Protein AF-A0A1I5RHS4-F1 (afdb_monomer_lite)

Structure (mmCIF, N/CA/C/O backbone):
data_AF-A0A1I5RHS4-F1
#
_entry.id   AF-A0A1I5RHS4-F1
#
loop_
_atom_site.group_PDB
_atom_site.id
_atom_site.type_symbol
_atom_site.label_atom_id
_atom_site.label_alt_id
_atom_site.label_comp_id
_atom_site.label_asym_id
_atom_site.label_entity_id
_atom_site.label_seq_id
_atom_site.pdbx_PDB_ins_code
_atom_site.Cartn_x
_atom_site.Cartn_y
_atom_site.Cartn_z
_atom_site.occupancy
_atom_site.B_iso_or_equiv
_atom_site.auth_seq_id
_atom_site.auth_comp_id
_atom_site.auth_asym_id
_atom_site.auth_atom_id
_atom_site.pdbx_PDB_model_num
ATOM 1 N N . MET A 1 1 ? -26.627 -22.732 -9.660 1.00 71.00 1 MET A N 1
ATOM 2 C CA . MET A 1 1 ? -27.287 -22.734 -8.333 1.00 71.00 1 MET A CA 1
ATOM 3 C C . MET A 1 1 ? -26.387 -22.172 -7.231 1.00 71.00 1 MET A C 1
ATOM 5 O O . MET A 1 1 ? -26.708 -21.105 -6.733 1.00 71.00 1 MET A O 1
ATOM 9 N N . ILE A 1 2 ? -25.260 -22.813 -6.872 1.00 76.81 2 ILE A N 1
ATOM 10 C CA . ILE A 1 2 ? -24.375 -22.331 -5.782 1.00 76.81 2 ILE A CA 1
ATOM 11 C C . ILE A 1 2 ? -23.871 -20.904 -6.024 1.00 76.81 2 ILE A C 1
ATOM 13 O O . ILE A 1 2 ? -23.934 -20.089 -5.115 1.00 76.81 2 ILE A O 1
ATOM 17 N N . ALA A 1 3 ? -23.433 -20.582 -7.246 1.00 76.50 3 ALA A N 1
ATOM 18 C CA . ALA A 1 3 ? -22.977 -19.231 -7.584 1.00 76.50 3 ALA A CA 1
ATOM 19 C C . ALA A 1 3 ? -24.070 -18.169 -7.355 1.00 76.50 3 ALA A C 1
ATOM 21 O O . ALA A 1 3 ? -23.806 -17.155 -6.724 1.00 76.50 3 ALA A O 1
ATOM 22 N N . ALA A 1 4 ? -25.313 -18.450 -7.762 1.00 80.25 4 ALA A N 1
ATOM 23 C CA . ALA A 1 4 ? -26.450 -17.554 -7.541 1.00 80.25 4 ALA A CA 1
ATOM 24 C C . ALA A 1 4 ? -26.782 -17.387 -6.047 1.00 80.25 4 ALA A C 1
ATOM 26 O O . ALA A 1 4 ? -27.103 -16.289 -5.605 1.00 80.25 4 ALA A O 1
ATOM 27 N N . LEU A 1 5 ? -26.660 -18.452 -5.246 1.00 84.25 5 LEU A N 1
ATOM 28 C CA . LEU A 1 5 ? -26.839 -18.380 -3.792 1.00 84.25 5 LEU A CA 1
ATOM 29 C C . LEU A 1 5 ? -25.697 -17.617 -3.107 1.00 84.25 5 LEU A C 1
ATOM 31 O O . LEU A 1 5 ? -25.947 -16.852 -2.181 1.00 84.25 5 LEU A O 1
ATOM 35 N N . ALA A 1 6 ? -24.455 -17.786 -3.560 1.00 83.06 6 ALA A N 1
ATOM 36 C CA . ALA A 1 6 ? -23.313 -17.026 -3.058 1.00 83.06 6 ALA A CA 1
ATOM 37 C C . ALA A 1 6 ? -23.453 -15.533 -3.389 1.00 83.06 6 ALA A C 1
ATOM 39 O O . ALA A 1 6 ? -23.221 -14.679 -2.534 1.00 83.06 6 ALA A O 1
ATOM 40 N N . GLU A 1 7 ? -23.908 -15.217 -4.601 1.00 83.88 7 GLU A N 1
ATOM 41 C CA . GLU A 1 7 ? -24.180 -13.848 -5.024 1.00 83.88 7 GLU A CA 1
ATOM 42 C C . GLU A 1 7 ? -25.338 -13.233 -4.224 1.00 83.88 7 GLU A C 1
ATOM 44 O O . GLU A 1 7 ? -25.197 -12.143 -3.672 1.00 83.88 7 GLU A O 1
ATOM 49 N N . ALA A 1 8 ? -26.449 -13.957 -4.062 1.00 87.25 8 ALA A N 1
ATOM 50 C CA . ALA A 1 8 ? -27.572 -13.534 -3.228 1.00 87.25 8 ALA A CA 1
ATOM 51 C C . ALA A 1 8 ? -27.156 -13.296 -1.766 1.00 87.25 8 ALA A C 1
ATOM 53 O O . ALA A 1 8 ? -27.576 -12.306 -1.158 1.00 87.25 8 ALA A O 1
ATOM 54 N N . ALA A 1 9 ? -26.288 -14.149 -1.210 1.00 88.31 9 ALA A N 1
ATOM 55 C CA . ALA A 1 9 ? -25.736 -13.976 0.132 1.00 88.31 9 ALA A CA 1
ATOM 56 C C . ALA A 1 9 ? -24.887 -12.701 0.242 1.00 88.31 9 ALA A C 1
ATOM 58 O O . ALA A 1 9 ? -25.038 -11.944 1.203 1.00 88.31 9 ALA A O 1
ATOM 59 N N . LEU A 1 10 ? -24.028 -12.442 -0.749 1.00 87.12 10 LEU A N 1
ATOM 60 C CA . LEU A 1 10 ? -23.177 -11.255 -0.787 1.00 87.12 10 LEU A CA 1
ATOM 61 C C . LEU A 1 10 ? -24.007 -9.970 -0.895 1.00 87.12 10 LEU A C 1
ATOM 63 O O . LEU A 1 10 ? -23.771 -9.017 -0.154 1.00 87.12 10 LEU A O 1
ATOM 67 N N . ARG A 1 11 ? -25.019 -9.950 -1.769 1.00 86.94 11 ARG A N 1
ATOM 68 C CA . ARG A 1 11 ? -25.905 -8.788 -1.922 1.00 86.94 11 ARG A CA 1
ATOM 69 C C . ARG A 1 11 ? -26.768 -8.553 -0.680 1.00 86.94 11 ARG A C 1
ATOM 71 O O . ARG A 1 11 ? -26.948 -7.408 -0.274 1.00 86.94 11 ARG A O 1
ATOM 78 N N . SER A 1 12 ? -27.224 -9.621 -0.022 1.00 89.62 12 SER A N 1
ATOM 79 C CA . SER A 1 12 ? -27.926 -9.532 1.268 1.00 89.62 12 SER A CA 1
ATOM 80 C C . SER A 1 12 ? -27.039 -8.938 2.368 1.00 89.62 12 SER A C 1
ATOM 82 O O . SER A 1 12 ? -27.505 -8.116 3.156 1.00 89.62 12 SER A O 1
ATOM 84 N N . PHE A 1 13 ? -25.755 -9.313 2.403 1.00 91.69 13 PHE A N 1
ATOM 85 C CA . PHE A 1 13 ? -24.777 -8.743 3.331 1.00 91.69 13 PHE A CA 1
ATOM 86 C C . PHE A 1 13 ? -24.530 -7.255 3.059 1.00 91.69 13 PHE A C 1
ATOM 88 O O . PHE A 1 13 ? -24.556 -6.456 3.993 1.00 91.69 13 PHE A O 1
ATOM 95 N N . ALA A 1 14 ? -24.358 -6.867 1.792 1.00 88.12 14 ALA A N 1
ATOM 96 C CA . ALA A 1 14 ? -24.193 -5.467 1.403 1.00 88.12 14 ALA A CA 1
ATOM 97 C C . ALA A 1 14 ? -25.421 -4.620 1.783 1.00 88.12 14 ALA A C 1
ATOM 99 O O . ALA A 1 14 ? -25.271 -3.575 2.419 1.00 88.12 14 ALA A O 1
ATOM 100 N N . LEU A 1 15 ? -26.632 -5.105 1.482 1.00 90.75 15 LEU A N 1
ATOM 101 C CA . LEU A 1 15 ? -27.890 -4.472 1.889 1.00 90.75 15 LEU A CA 1
ATOM 102 C C . LEU A 1 15 ? -27.960 -4.304 3.415 1.00 90.75 15 LEU A C 1
ATOM 104 O O . LEU A 1 15 ? -28.271 -3.219 3.909 1.00 90.75 15 LEU A O 1
ATOM 108 N N . GLY A 1 16 ? -27.625 -5.358 4.165 1.00 90.88 16 GLY A N 1
ATOM 109 C CA . GLY A 1 16 ? -27.533 -5.303 5.621 1.00 90.88 16 GLY A CA 1
ATOM 110 C C . GLY A 1 16 ? -26.528 -4.259 6.113 1.00 90.88 16 GLY A C 1
ATOM 111 O O . GLY A 1 16 ? -26.836 -3.500 7.030 1.00 90.88 16 GLY A O 1
ATOM 112 N N . GLY A 1 17 ? -25.362 -4.166 5.472 1.00 91.62 17 GLY A N 1
ATOM 113 C CA . GLY A 1 17 ? -24.339 -3.162 5.761 1.00 91.62 17 GLY A CA 1
ATOM 114 C C . GLY A 1 17 ? -24.844 -1.731 5.570 1.00 91.62 17 GLY A C 1
ATOM 115 O O . GLY A 1 17 ? -24.699 -0.910 6.474 1.00 91.62 17 GLY A O 1
ATOM 116 N N . VAL A 1 18 ? -25.506 -1.440 4.447 1.00 88.81 18 VAL A N 1
ATOM 117 C CA . VAL A 1 18 ? -26.081 -0.111 4.165 1.00 88.81 18 VAL A CA 1
ATOM 118 C C . VAL A 1 18 ? -27.144 0.262 5.196 1.00 88.81 18 VAL A C 1
ATOM 120 O O . VAL A 1 18 ? -27.106 1.360 5.754 1.00 88.81 18 VAL A O 1
ATOM 123 N N . VAL A 1 19 ? -28.063 -0.658 5.506 1.00 91.06 19 VAL A N 1
ATOM 124 C CA . VAL A 1 19 ? -29.106 -0.422 6.515 1.00 91.06 19 VAL A CA 1
ATOM 125 C C . VAL A 1 19 ? -28.491 -0.204 7.900 1.00 91.06 19 VAL A C 1
ATOM 127 O O . VAL A 1 19 ? -28.902 0.712 8.613 1.00 91.06 19 VAL A O 1
ATOM 130 N N . TRP A 1 20 ? -27.464 -0.971 8.275 1.00 92.69 20 TRP A N 1
ATOM 131 C CA . TRP A 1 20 ? -26.747 -0.781 9.539 1.00 92.69 20 TRP A CA 1
ATOM 132 C C . TRP A 1 20 ? -26.053 0.583 9.623 1.00 92.69 20 TRP A C 1
ATOM 134 O O . TRP A 1 20 ? -26.189 1.273 10.638 1.00 92.69 20 TRP A O 1
ATOM 144 N N . ILE A 1 21 ? -25.357 1.000 8.558 1.00 88.31 21 ILE A N 1
ATOM 145 C CA . ILE A 1 21 ? -24.720 2.322 8.476 1.00 88.31 21 ILE A CA 1
ATOM 146 C C . ILE A 1 21 ? -25.780 3.416 8.604 1.00 88.31 21 ILE A C 1
ATOM 148 O O . ILE A 1 21 ? -25.602 4.325 9.410 1.00 88.31 21 ILE A O 1
ATOM 152 N N . GLY A 1 22 ? -26.902 3.304 7.888 1.00 85.94 22 GLY A N 1
ATOM 153 C CA . GLY A 1 22 ? -28.009 4.257 7.975 1.00 85.94 22 GLY A CA 1
ATOM 154 C C . GLY A 1 22 ? -28.554 4.382 9.399 1.00 85.94 22 GLY A C 1
ATOM 155 O O . GLY A 1 22 ? -28.612 5.482 9.949 1.00 85.94 22 GLY A O 1
ATOM 156 N N . LEU A 1 23 ? -28.867 3.257 10.051 1.00 89.19 23 LEU A N 1
ATOM 157 C CA . LEU A 1 23 ? -29.338 3.248 11.442 1.00 89.19 23 LEU A CA 1
ATOM 158 C C . LEU A 1 23 ? -28.329 3.905 12.402 1.00 89.19 23 LEU A C 1
ATOM 160 O O . LEU A 1 23 ? -28.739 4.591 13.342 1.00 89.19 23 LEU A O 1
ATOM 164 N N . ARG A 1 24 ? -27.020 3.735 12.168 1.00 87.31 24 ARG A N 1
ATOM 165 C CA . ARG A 1 24 ? -25.958 4.333 12.993 1.00 87.31 24 ARG A CA 1
ATOM 166 C C . ARG A 1 24 ? -25.758 5.824 12.712 1.00 87.31 24 ARG A C 1
ATOM 168 O O . ARG A 1 24 ? -25.625 6.594 13.663 1.00 87.31 24 ARG A O 1
ATOM 175 N N . LEU A 1 25 ? -25.773 6.229 11.444 1.00 85.44 25 LEU A N 1
ATOM 176 C CA . LEU A 1 25 ? -25.608 7.614 10.998 1.00 85.44 25 LEU A CA 1
ATOM 177 C C . LEU A 1 25 ? -26.741 8.500 11.524 1.00 85.44 25 LEU A C 1
ATOM 179 O O . LEU A 1 25 ? -26.484 9.546 12.114 1.00 85.44 25 LEU A O 1
ATOM 183 N N . PHE A 1 26 ? -27.984 8.023 11.427 1.00 83.56 26 PHE A N 1
ATOM 184 C CA . PHE A 1 26 ? -29.161 8.706 11.975 1.00 83.56 26 PHE A CA 1
ATOM 185 C C . PHE A 1 26 ? -29.336 8.499 13.489 1.00 83.56 26 PHE A C 1
ATOM 187 O O . PHE A 1 26 ? -30.356 8.892 14.054 1.00 83.56 26 PHE A O 1
ATOM 194 N N . ARG A 1 27 ? -28.349 7.880 14.159 1.00 83.19 27 ARG A N 1
ATOM 195 C CA . ARG A 1 27 ? -28.323 7.620 15.610 1.00 83.19 27 ARG A CA 1
ATOM 196 C C . ARG A 1 27 ? -29.619 6.985 16.126 1.00 83.19 27 ARG A C 1
ATOM 198 O O . ARG A 1 27 ? -30.084 7.288 17.226 1.00 83.19 27 ARG A O 1
ATOM 205 N N . VAL A 1 28 ? -30.202 6.080 15.344 1.00 84.25 28 VAL A N 1
ATOM 206 C CA . VAL A 1 28 ? -31.462 5.419 15.679 1.00 84.25 28 VAL A CA 1
ATOM 207 C C . VAL A 1 28 ? -31.223 4.448 16.830 1.00 84.25 28 VAL A C 1
ATOM 209 O O . VAL A 1 28 ? -30.550 3.431 16.669 1.00 84.25 28 VAL A O 1
ATOM 212 N N . ARG A 1 29 ? -31.790 4.744 18.001 1.00 82.31 29 ARG A N 1
ATOM 213 C CA . ARG A 1 29 ? -31.670 3.903 19.208 1.00 82.31 29 ARG A CA 1
ATOM 214 C C . ARG A 1 29 ? -32.921 3.078 19.524 1.00 82.31 29 ARG A C 1
ATOM 216 O O . ARG A 1 29 ? -32.872 2.227 20.402 1.00 82.31 29 ARG A O 1
ATOM 223 N N . ASN A 1 30 ? -34.034 3.309 18.825 1.00 86.06 30 ASN A N 1
ATOM 224 C CA . ASN A 1 30 ? -35.300 2.639 19.127 1.00 86.06 30 ASN A CA 1
ATOM 225 C C . ASN A 1 30 ? -35.305 1.178 18.604 1.00 86.06 30 ASN A C 1
ATOM 227 O O . ASN A 1 30 ? -35.198 0.980 17.388 1.00 86.06 30 ASN A O 1
ATOM 231 N N . PRO A 1 31 ? -35.470 0.158 19.473 1.00 87.38 31 PRO A N 1
ATOM 232 C CA . PRO A 1 31 ? -35.418 -1.255 19.098 1.00 87.38 31 PRO A CA 1
ATOM 233 C C . PRO A 1 31 ? -36.536 -1.672 18.135 1.00 87.38 31 PRO A C 1
ATOM 235 O O . PRO A 1 31 ? -36.302 -2.531 17.293 1.00 87.38 31 PRO A O 1
ATOM 238 N N . HIS A 1 32 ? -37.707 -1.023 18.153 1.00 86.62 32 HIS A N 1
ATOM 239 C CA . HIS A 1 32 ? -38.770 -1.303 17.180 1.00 86.62 32 HIS A CA 1
ATOM 240 C C . HIS A 1 32 ? -38.386 -0.885 15.755 1.00 86.62 32 HIS A C 1
ATOM 242 O O . HIS A 1 32 ? -38.786 -1.537 14.787 1.00 86.62 32 HIS A O 1
ATOM 248 N N . ILE A 1 33 ? -37.604 0.192 15.611 1.00 87.31 33 ILE A N 1
ATOM 249 C CA . ILE A 1 33 ? -37.097 0.634 14.303 1.00 87.31 33 ILE A CA 1
ATOM 250 C C . ILE A 1 33 ? -36.036 -0.345 13.806 1.00 87.31 33 ILE A C 1
ATOM 252 O O . ILE A 1 33 ? -36.092 -0.759 12.651 1.00 87.31 33 ILE A O 1
ATOM 256 N N . HIS A 1 34 ? -35.124 -0.771 14.688 1.00 91.06 34 HIS A N 1
ATOM 257 C CA . HIS A 1 34 ? -34.151 -1.820 14.370 1.00 91.06 34 HIS A CA 1
ATOM 258 C C . HIS A 1 34 ? -34.851 -3.115 13.953 1.00 91.06 34 HIS A C 1
ATOM 260 O O . HIS A 1 34 ? -34.528 -3.649 12.899 1.00 91.06 34 HIS A O 1
ATOM 266 N N . MET A 1 35 ? -35.846 -3.580 14.716 1.00 91.81 35 MET A N 1
ATOM 267 C CA . MET A 1 35 ? -36.616 -4.786 14.394 1.00 91.81 35 MET A CA 1
ATOM 268 C C . MET A 1 35 ? -37.256 -4.677 13.006 1.00 91.81 35 MET A C 1
ATOM 270 O O . MET A 1 35 ? -37.058 -5.545 12.161 1.00 91.81 35 MET A O 1
ATOM 274 N N . THR A 1 36 ? -37.950 -3.569 12.728 1.00 90.56 36 THR A N 1
ATOM 275 C CA . THR A 1 36 ? -38.604 -3.347 11.427 1.00 90.56 36 THR A CA 1
ATOM 276 C C . THR A 1 36 ? -37.590 -3.345 10.280 1.00 90.56 36 THR A C 1
ATOM 278 O O . THR A 1 36 ? -37.798 -4.022 9.276 1.00 90.56 36 THR A O 1
ATOM 281 N N . ALA A 1 37 ? -36.474 -2.627 10.430 1.00 92.06 37 ALA A N 1
ATOM 282 C CA . ALA A 1 37 ? -35.436 -2.551 9.407 1.00 92.06 37 ALA A CA 1
ATOM 283 C C . ALA A 1 37 ? -34.808 -3.926 9.123 1.00 92.06 37 ALA A C 1
ATOM 285 O O . ALA A 1 37 ? -34.688 -4.323 7.965 1.00 92.06 37 ALA A O 1
ATOM 286 N N . TRP A 1 38 ? -34.471 -4.691 10.166 1.00 95.31 38 TRP A N 1
ATOM 287 C CA . TRP A 1 38 ? -33.863 -6.013 10.009 1.00 95.31 38 TRP A CA 1
ATOM 288 C C . TRP A 1 38 ? -34.828 -7.068 9.464 1.00 95.31 38 TRP A C 1
ATOM 290 O O . TRP A 1 38 ? -34.380 -7.946 8.729 1.00 95.31 38 TRP A O 1
ATOM 300 N N . VAL A 1 39 ? -36.134 -6.955 9.738 1.00 94.31 39 VAL A N 1
ATOM 301 C CA . VAL A 1 39 ? -37.172 -7.783 9.099 1.00 94.31 39 VAL A CA 1
ATOM 302 C C . VAL A 1 39 ? -37.292 -7.468 7.606 1.00 94.31 39 VAL A C 1
ATOM 304 O O . VAL A 1 39 ? -37.383 -8.391 6.801 1.00 94.31 39 VAL A O 1
ATOM 307 N N . VAL A 1 40 ? -37.233 -6.193 7.204 1.00 92.44 40 VAL A N 1
ATOM 308 C CA . VAL A 1 40 ? -37.230 -5.820 5.775 1.00 92.44 40 VAL A CA 1
ATOM 309 C C . VAL A 1 40 ? -35.995 -6.388 5.069 1.00 92.44 40 VAL A C 1
ATOM 311 O O . VAL A 1 40 ? -36.122 -6.976 3.997 1.00 92.44 40 VAL A O 1
ATOM 314 N N . VAL A 1 41 ? -34.814 -6.290 5.689 1.00 94.06 41 VAL A N 1
ATOM 315 C CA . VAL A 1 41 ? -33.581 -6.895 5.152 1.00 94.06 41 VAL A CA 1
ATOM 316 C C . VAL A 1 41 ? -33.690 -8.420 5.082 1.00 94.06 41 VAL A C 1
ATOM 318 O O . VAL A 1 41 ? -33.217 -9.016 4.121 1.00 94.06 41 VAL A O 1
ATOM 321 N N . LEU A 1 42 ? -34.324 -9.067 6.064 1.00 95.31 42 LEU A N 1
ATOM 322 C CA . LEU A 1 42 ? -34.557 -10.514 6.053 1.00 95.31 42 LEU A CA 1
ATOM 323 C C . LEU A 1 42 ? -35.454 -10.928 4.880 1.00 95.31 42 LEU A C 1
ATOM 325 O O . LEU A 1 42 ? -35.113 -11.857 4.154 1.00 95.31 42 LEU A O 1
ATOM 329 N N . LEU A 1 43 ? -36.569 -10.225 4.668 1.00 94.25 43 LEU A N 1
ATOM 330 C CA . LEU A 1 43 ? -37.474 -10.485 3.546 1.00 94.25 43 LEU A CA 1
ATOM 331 C C . LEU A 1 43 ? -36.764 -10.292 2.202 1.00 94.25 43 LEU A C 1
ATOM 333 O O . LEU A 1 43 ? -36.882 -11.142 1.322 1.00 94.25 43 LEU A O 1
ATOM 337 N N . ALA A 1 44 ? -35.979 -9.220 2.071 1.00 90.38 44 ALA A N 1
ATOM 338 C CA . ALA A 1 44 ? -35.160 -8.981 0.889 1.00 90.38 44 ALA A CA 1
ATOM 339 C C . ALA A 1 44 ? -34.121 -10.094 0.681 1.00 90.38 44 ALA A C 1
ATOM 341 O O . ALA A 1 44 ? -33.974 -10.574 -0.435 1.00 90.38 44 ALA A O 1
ATOM 342 N N . SER A 1 45 ? -33.459 -10.554 1.748 1.00 92.19 45 SER A N 1
ATOM 343 C CA . SER A 1 45 ? -32.454 -11.623 1.691 1.00 92.19 45 SER A CA 1
ATOM 344 C C . SER A 1 45 ? -33.043 -12.957 1.226 1.00 92.19 45 SER A C 1
ATOM 346 O O . SER A 1 45 ? -32.463 -13.618 0.367 1.00 92.19 45 SER A O 1
ATOM 348 N N . VAL A 1 46 ? -34.232 -13.311 1.723 1.00 92.19 46 VAL A N 1
ATOM 349 C CA . VAL A 1 46 ? -34.964 -14.519 1.310 1.00 92.19 46 VAL A CA 1
ATOM 350 C C . VAL A 1 46 ? -35.437 -14.418 -0.144 1.00 92.19 46 VAL A C 1
ATOM 352 O O . VAL A 1 46 ? -35.367 -15.399 -0.880 1.00 92.19 46 VAL A O 1
ATOM 355 N N . ALA A 1 47 ? -35.895 -13.240 -0.577 1.00 89.62 47 ALA A N 1
ATOM 356 C CA . ALA A 1 47 ? -36.357 -13.014 -1.945 1.00 89.62 47 ALA A CA 1
ATOM 357 C C . ALA A 1 47 ? -35.206 -12.860 -2.960 1.00 89.62 47 ALA A C 1
ATOM 359 O O . ALA A 1 47 ? -35.407 -13.081 -4.155 1.00 89.62 47 ALA A O 1
ATOM 360 N N . MET A 1 48 ? -34.001 -12.509 -2.500 1.00 87.81 48 MET A N 1
ATOM 361 C CA . MET A 1 48 ? -32.855 -12.121 -3.328 1.00 87.81 48 MET A CA 1
ATOM 362 C C . MET A 1 48 ? -32.523 -13.113 -4.456 1.00 87.81 48 MET A C 1
ATOM 364 O O . MET A 1 48 ? -32.398 -12.664 -5.596 1.00 87.81 48 MET A O 1
ATOM 368 N N . PRO A 1 49 ? -32.454 -14.442 -4.217 1.00 85.94 49 PRO A N 1
ATOM 369 C CA . PRO A 1 49 ? -32.167 -15.408 -5.278 1.00 85.94 49 PRO A CA 1
ATOM 370 C C . PRO A 1 49 ? -33.176 -15.372 -6.430 1.00 85.94 49 PRO A C 1
ATOM 372 O O . PRO A 1 49 ? -32.821 -15.702 -7.555 1.00 85.94 49 PRO A O 1
ATOM 375 N N . VAL A 1 50 ? -34.423 -14.974 -6.167 1.00 82.06 50 VAL A N 1
ATOM 376 C CA . VAL A 1 50 ? -35.489 -14.895 -7.174 1.00 82.06 50 VAL A CA 1
ATOM 377 C C . VAL A 1 50 ? -35.478 -13.531 -7.865 1.00 82.06 50 VAL A C 1
ATOM 379 O O . VAL A 1 50 ? -35.501 -13.467 -9.090 1.00 82.06 50 VAL A O 1
ATOM 382 N N . VAL A 1 51 ? -35.381 -12.440 -7.097 1.00 76.94 51 VAL A N 1
ATOM 383 C CA . VAL A 1 51 ? -35.454 -11.064 -7.631 1.00 76.94 51 VAL A CA 1
ATOM 384 C C . VAL A 1 51 ? -34.272 -10.741 -8.552 1.00 76.94 51 VAL A C 1
ATOM 386 O O . VAL A 1 51 ? -34.442 -10.016 -9.526 1.00 76.94 51 VAL A O 1
ATOM 389 N N . MET A 1 52 ? -33.096 -11.333 -8.319 1.00 73.44 52 MET A N 1
ATOM 390 C CA . MET A 1 52 ? -31.915 -11.156 -9.181 1.00 73.44 52 MET A CA 1
ATOM 391 C C . MET A 1 52 ? -32.110 -11.645 -10.631 1.00 73.44 52 MET A C 1
ATOM 393 O O . MET A 1 52 ? -31.270 -11.349 -11.475 1.00 73.44 52 MET A O 1
ATOM 397 N N . HIS A 1 53 ? -33.199 -12.365 -10.931 1.00 67.81 53 HIS A N 1
ATOM 398 C CA . HIS A 1 53 ? -33.498 -12.915 -12.258 1.00 67.81 53 HIS A CA 1
ATOM 399 C C . HIS A 1 53 ? -34.597 -12.142 -13.026 1.00 67.81 53 HIS A C 1
ATOM 401 O O . HIS A 1 53 ? -35.044 -12.612 -14.070 1.00 67.81 53 HIS A O 1
ATOM 407 N N . TRP A 1 54 ? -35.041 -10.969 -12.550 1.00 60.88 54 TRP A N 1
ATOM 408 C CA . TRP A 1 54 ? -36.173 -10.212 -13.119 1.00 60.88 54 TRP A CA 1
ATOM 409 C C . TRP A 1 54 ? -35.790 -8.734 -13.375 1.00 60.88 54 TRP A C 1
ATOM 411 O O . TRP A 1 54 ? -35.297 -8.076 -12.463 1.00 60.88 54 TRP A O 1
ATOM 421 N N . PRO A 1 55 ? -36.137 -8.151 -14.539 1.00 50.78 55 PRO A N 1
ATOM 422 C CA . PRO A 1 55 ? -35.344 -8.094 -15.775 1.00 50.78 55 PRO A CA 1
ATOM 423 C C . PRO A 1 55 ? -34.138 -7.116 -15.715 1.00 50.78 55 PRO A C 1
ATOM 425 O O . PRO A 1 55 ? -34.096 -6.167 -14.935 1.00 50.78 55 PRO A O 1
ATOM 428 N N . THR A 1 56 ? -33.157 -7.302 -16.599 1.00 49.41 56 THR A N 1
ATOM 429 C CA . THR A 1 56 ? -32.050 -6.358 -16.838 1.00 49.41 56 THR A CA 1
ATOM 430 C C . THR A 1 56 ? -32.555 -5.072 -17.497 1.00 49.41 56 THR A C 1
ATOM 432 O O . THR A 1 56 ? -32.998 -5.103 -18.643 1.00 49.41 56 THR A O 1
ATOM 435 N N . LEU A 1 57 ? -32.456 -3.934 -16.805 1.00 44.94 57 LEU A N 1
ATOM 436 C CA . LEU A 1 57 ? -32.577 -2.612 -17.426 1.00 44.94 57 LEU A CA 1
ATOM 437 C C . LEU A 1 57 ? -31.290 -2.327 -18.213 1.00 44.94 57 LEU A C 1
ATOM 439 O O . LEU A 1 57 ? -30.276 -1.926 -17.643 1.00 44.94 57 LEU A O 1
ATOM 443 N N . THR A 1 58 ? -31.319 -2.574 -19.519 1.00 44.88 58 THR A N 1
ATOM 444 C CA . THR A 1 58 ? -30.275 -2.145 -20.457 1.00 44.88 58 THR A CA 1
ATOM 445 C C . THR A 1 58 ? -30.475 -0.668 -20.780 1.00 44.88 58 THR A C 1
ATOM 447 O O . THR A 1 58 ? -31.482 -0.294 -21.377 1.00 44.88 58 THR A O 1
ATOM 450 N N . ILE A 1 59 ? -29.537 0.175 -20.351 1.00 42.25 59 ILE A N 1
ATOM 451 C CA . ILE A 1 59 ? -29.501 1.598 -20.704 1.00 42.25 59 ILE A CA 1
ATOM 452 C C . ILE A 1 59 ? -28.516 1.750 -21.862 1.00 42.25 59 ILE A C 1
ATOM 454 O O . ILE A 1 59 ? -27.305 1.660 -21.657 1.00 42.25 59 ILE A O 1
ATOM 458 N N . ASP A 1 60 ? -29.032 1.993 -23.065 1.00 33.09 60 ASP A N 1
ATOM 459 C CA . ASP A 1 60 ? -28.213 2.370 -24.214 1.00 33.09 60 ASP A CA 1
ATOM 460 C C . ASP A 1 60 ? -27.760 3.826 -24.048 1.00 33.09 60 ASP A C 1
ATOM 462 O O . ASP A 1 60 ? -28.572 4.753 -24.003 1.00 33.09 60 ASP A O 1
ATOM 466 N N . ARG A 1 61 ? -26.447 4.052 -23.936 1.00 35.84 61 ARG A N 1
ATOM 467 C CA . ARG A 1 61 ? -25.891 5.403 -24.061 1.00 35.84 61 ARG A CA 1
ATOM 468 C C . ARG A 1 61 ? -25.800 5.748 -25.543 1.00 35.84 61 ARG A C 1
ATOM 470 O O . ARG A 1 61 ? -24.911 5.265 -26.236 1.00 35.84 61 ARG A O 1
ATOM 477 N N . LEU A 1 62 ? -26.700 6.612 -26.003 1.00 34.38 62 LEU A N 1
ATOM 478 C CA . LEU A 1 62 ? -26.502 7.364 -27.239 1.00 34.38 62 LEU A CA 1
ATOM 479 C C . LEU A 1 62 ? -25.254 8.252 -27.077 1.00 34.38 62 LEU A C 1
ATOM 481 O O . LEU A 1 62 ? -25.160 8.974 -26.078 1.00 34.38 62 LEU A O 1
ATOM 485 N N . PRO A 1 63 ? -24.285 8.199 -28.005 1.00 33.44 63 PRO A N 1
ATOM 486 C CA . PRO A 1 63 ? -23.122 9.069 -27.954 1.00 33.44 63 PRO A CA 1
ATOM 487 C C . PRO A 1 63 ? -23.561 10.516 -28.201 1.00 33.44 63 PRO A C 1
ATOM 489 O O . PRO A 1 63 ? -24.151 10.834 -29.230 1.00 33.44 63 PRO A O 1
ATOM 492 N N . LEU A 1 64 ? -23.267 11.399 -27.247 1.00 29.95 64 LEU A N 1
ATOM 493 C CA . LEU A 1 64 ? -23.248 12.836 -27.498 1.00 29.95 64 LEU A CA 1
ATOM 494 C C . LEU A 1 64 ? -21.985 13.133 -28.309 1.00 29.95 64 LEU A C 1
ATOM 496 O O . LEU A 1 64 ? -20.876 13.112 -27.778 1.00 29.95 64 LEU A O 1
ATOM 500 N N . SER A 1 65 ? -22.169 13.345 -29.608 1.00 28.81 65 SER A N 1
ATOM 501 C CA . SER A 1 65 ? -21.133 13.794 -30.531 1.00 28.81 65 SER A CA 1
ATOM 502 C C . SER A 1 65 ? -20.639 15.184 -30.123 1.00 28.81 65 SER A C 1
ATOM 504 O O . SER A 1 65 ? -21.392 16.155 -30.173 1.00 28.81 65 SER A O 1
ATOM 506 N N . VAL A 1 66 ? -19.367 15.283 -29.741 1.00 29.98 66 VAL A N 1
ATOM 507 C CA . VAL A 1 66 ? -18.614 16.542 -29.783 1.00 29.98 66 VAL A CA 1
ATOM 508 C C . VAL A 1 66 ? -17.940 16.587 -31.160 1.00 29.98 66 VAL A C 1
ATOM 510 O O . VAL A 1 66 ? -17.319 15.592 -31.538 1.00 29.98 66 VAL A O 1
ATOM 513 N N . PRO A 1 67 ? -18.100 17.664 -31.947 1.00 28.09 67 PRO A N 1
ATOM 514 C CA . PRO A 1 67 ? -17.614 17.699 -33.317 1.00 28.09 67 PRO A CA 1
ATOM 515 C C . PRO A 1 67 ? -16.089 17.837 -33.339 1.00 28.09 67 PRO A C 1
ATOM 517 O O . PRO A 1 67 ? -15.537 18.813 -32.836 1.00 28.09 67 PRO A O 1
ATOM 520 N N . VAL A 1 68 ? -15.425 16.857 -33.949 1.00 29.05 68 VAL A N 1
ATOM 521 C CA . VAL A 1 68 ? -14.067 16.985 -34.486 1.00 29.05 68 VAL A CA 1
ATOM 522 C C . VAL A 1 68 ? -14.227 17.438 -35.942 1.00 29.05 68 VAL A C 1
ATOM 524 O O . VAL A 1 68 ? -15.014 16.817 -36.657 1.00 29.05 68 VAL A O 1
ATOM 527 N N . PRO A 1 69 ? -13.569 18.516 -36.402 1.00 31.31 69 PRO A N 1
ATOM 528 C CA . PRO A 1 69 ? -13.557 18.854 -37.819 1.00 31.31 69 PRO A CA 1
ATOM 529 C C . PRO A 1 69 ? -12.767 17.801 -38.606 1.00 31.31 69 PRO A C 1
ATOM 531 O O . PRO A 1 69 ? -11.574 17.614 -38.375 1.00 31.31 69 PRO A O 1
ATOM 534 N N . ASP A 1 70 ? -13.464 17.127 -39.519 1.00 28.44 70 ASP A N 1
ATOM 535 C CA . ASP A 1 70 ? -12.904 16.267 -40.558 1.00 28.44 70 ASP A CA 1
ATOM 536 C C . ASP A 1 70 ? -12.225 17.112 -41.650 1.00 28.44 70 ASP A C 1
ATOM 538 O O . ASP A 1 70 ? -12.858 17.991 -42.235 1.00 28.44 70 ASP A O 1
ATOM 542 N N . GLU A 1 71 ? -10.991 16.759 -42.021 1.00 26.84 71 GLU A N 1
ATOM 543 C CA . GLU A 1 71 ? -10.516 16.894 -43.403 1.00 26.84 71 GLU A CA 1
ATOM 544 C C . GLU A 1 71 ? -10.170 15.504 -43.973 1.00 26.84 71 GLU A C 1
ATOM 546 O O . GLU A 1 71 ? -9.130 14.901 -43.728 1.00 26.84 71 GLU A O 1
ATOM 551 N N . SER A 1 72 ? -11.159 15.014 -44.718 1.00 24.22 72 SER A N 1
ATOM 552 C CA . SER A 1 72 ? -11.226 14.023 -45.809 1.00 24.22 72 SER A CA 1
ATOM 553 C C . SER A 1 72 ? -10.051 14.068 -46.824 1.00 24.22 72 SER A C 1
ATOM 555 O O . SER A 1 72 ? -9.523 15.152 -47.039 1.00 24.22 72 SER A O 1
ATOM 557 N N . TRP A 1 73 ? -9.564 13.032 -47.539 1.00 22.41 73 TRP A N 1
ATOM 558 C CA . TRP A 1 73 ? -10.101 11.925 -48.389 1.00 22.41 73 TRP A CA 1
ATOM 559 C C . TRP A 1 73 ? -8.908 10.948 -48.734 1.00 22.41 73 TRP A C 1
ATOM 561 O O . TRP A 1 73 ? -7.786 11.270 -48.355 1.00 22.41 73 TRP A O 1
ATOM 571 N N . PRO A 1 74 ? -8.981 9.928 -49.637 1.00 26.98 74 PRO A N 1
ATOM 572 C CA . PRO A 1 74 ? -9.848 8.743 -49.758 1.00 26.98 74 PRO A CA 1
ATOM 573 C C . PRO A 1 74 ? -9.088 7.393 -49.984 1.00 26.98 74 PRO A C 1
ATOM 575 O O . PRO A 1 74 ? -7.870 7.311 -50.092 1.00 26.98 74 PRO A O 1
ATOM 578 N N . THR A 1 75 ? -9.880 6.323 -50.097 1.00 26.94 75 THR A N 1
ATOM 579 C CA . THR A 1 75 ? -9.622 4.886 -50.348 1.00 26.94 75 THR A CA 1
ATOM 580 C C . THR A 1 75 ? -8.780 4.447 -51.572 1.00 26.94 75 THR A C 1
ATOM 582 O O . THR A 1 75 ? -8.940 4.989 -52.660 1.00 26.94 75 THR A O 1
ATOM 585 N N . ASN A 1 76 ? -8.122 3.279 -51.384 1.00 28.69 76 ASN A N 1
ATOM 586 C CA . ASN A 1 76 ? -7.692 2.206 -52.322 1.00 28.69 76 ASN A CA 1
ATOM 587 C C . ASN A 1 76 ? -6.500 2.431 -53.275 1.00 28.69 76 ASN A C 1
ATOM 589 O O . ASN A 1 76 ? -6.627 3.266 -54.153 1.00 28.69 76 ASN A O 1
ATOM 593 N N . ILE A 1 77 ? -5.463 1.557 -53.210 1.00 23.27 77 ILE A N 1
ATOM 594 C CA . ILE A 1 77 ? -5.084 0.532 -54.230 1.00 23.27 77 ILE A CA 1
ATOM 595 C C . ILE A 1 77 ? -4.319 -0.641 -53.559 1.00 23.27 77 ILE A C 1
ATOM 597 O O . ILE A 1 77 ? -3.480 -0.453 -52.684 1.00 23.27 77 ILE A O 1
ATOM 601 N N . SER A 1 78 ? -4.671 -1.848 -54.003 1.00 26.20 78 SER A N 1
ATOM 602 C CA . SER A 1 78 ? -4.233 -3.209 -53.673 1.00 26.20 78 SER A CA 1
ATOM 603 C C . SER A 1 78 ? -2.739 -3.570 -53.788 1.00 26.20 78 SER A C 1
ATOM 605 O O . SER A 1 78 ? -1.996 -2.986 -54.564 1.00 26.20 78 SER A O 1
ATOM 607 N N . MET A 1 79 ? -2.420 -4.699 -53.130 1.00 25.47 79 MET A N 1
ATOM 608 C CA . MET A 1 79 ? -1.561 -5.817 -53.573 1.00 25.47 79 MET A CA 1
ATOM 609 C C . MET A 1 79 ? -0.127 -5.529 -54.043 1.00 25.47 79 MET A C 1
ATOM 611 O O . MET A 1 79 ? 0.090 -5.028 -55.137 1.00 25.47 79 MET A O 1
ATOM 615 N N . LEU A 1 80 ? 0.832 -6.126 -53.326 1.00 27.03 80 LEU A N 1
ATOM 616 C CA . LEU A 1 80 ? 1.804 -7.050 -53.924 1.00 27.03 80 LEU A CA 1
ATOM 617 C C . LEU A 1 80 ? 2.257 -8.065 -52.868 1.00 27.03 80 LEU A C 1
ATOM 619 O O . LEU A 1 80 ? 3.235 -7.900 -52.147 1.00 27.03 80 LEU A O 1
ATOM 623 N N . GLU A 1 81 ? 1.483 -9.137 -52.804 1.00 29.48 81 GLU A N 1
ATOM 624 C CA . GLU A 1 81 ? 1.896 -10.425 -52.277 1.00 29.48 81 GLU A CA 1
ATOM 625 C C . GLU A 1 81 ? 2.776 -11.126 -53.312 1.00 29.48 81 GLU A C 1
ATOM 627 O O . GLU A 1 81 ? 2.418 -11.163 -54.490 1.00 29.48 81 GLU A O 1
ATOM 632 N N . ARG A 1 82 ? 3.902 -11.704 -52.878 1.00 25.97 82 ARG A N 1
ATOM 633 C CA . ARG A 1 82 ? 4.589 -12.808 -53.563 1.00 25.97 82 ARG A CA 1
ATOM 634 C C . ARG A 1 82 ? 5.423 -13.632 -52.568 1.00 25.97 82 ARG A C 1
ATOM 636 O O . ARG A 1 82 ? 5.808 -13.117 -51.523 1.00 25.97 82 ARG A O 1
ATOM 643 N N . PRO A 1 83 ? 5.650 -14.923 -52.866 1.00 31.52 83 PRO A N 1
ATOM 644 C CA . PRO A 1 83 ? 5.289 -16.020 -51.972 1.00 31.52 83 PRO A CA 1
ATOM 645 C C . PRO A 1 83 ? 6.506 -16.805 -51.468 1.00 31.52 83 PRO A C 1
ATOM 647 O O . PRO A 1 83 ? 7.539 -16.856 -52.136 1.00 31.52 83 PRO A O 1
ATOM 650 N N . GLN A 1 84 ? 6.361 -17.501 -50.338 1.00 28.30 84 GLN A N 1
ATOM 651 C CA . GLN A 1 84 ? 7.267 -18.590 -49.962 1.00 28.30 84 GLN A CA 1
ATOM 652 C C . GLN A 1 84 ? 6.542 -19.945 -49.985 1.00 28.30 84 GLN A C 1
ATOM 654 O O . GLN A 1 84 ? 5.367 -20.011 -49.623 1.00 28.30 84 GLN A O 1
ATOM 659 N N . PRO A 1 85 ? 7.206 -21.020 -50.453 1.00 33.78 85 PRO A N 1
ATOM 660 C CA . PRO A 1 85 ? 6.552 -22.271 -50.809 1.00 33.78 85 PRO A CA 1
ATOM 661 C C . PRO A 1 85 ? 6.285 -23.150 -49.586 1.00 33.78 85 PRO A C 1
ATOM 663 O O . PRO A 1 85 ? 7.154 -23.348 -48.736 1.00 33.78 85 PRO A O 1
ATOM 666 N N . SER A 1 86 ? 5.097 -23.744 -49.553 1.00 32.31 86 SER A N 1
ATOM 667 C CA . SER A 1 86 ? 4.749 -24.856 -48.676 1.00 32.31 86 SER A CA 1
ATOM 668 C C . SER A 1 86 ? 5.343 -26.166 -49.207 1.00 32.31 86 SER A C 1
ATOM 670 O O . SER A 1 86 ? 5.206 -26.505 -50.382 1.00 32.31 86 SER A O 1
ATOM 672 N N . LEU A 1 87 ? 5.994 -26.924 -48.321 1.00 33.00 87 LEU A N 1
ATOM 673 C CA . LEU A 1 87 ? 6.332 -28.328 -48.558 1.00 33.00 87 LEU A CA 1
ATOM 674 C C . LEU A 1 87 ? 5.118 -29.219 -48.222 1.00 33.00 87 LEU A C 1
ATOM 676 O O . LEU A 1 87 ? 4.386 -28.917 -47.276 1.00 33.00 87 LEU A O 1
ATOM 680 N N . PRO A 1 88 ? 4.888 -30.309 -48.976 1.00 38.44 88 PRO A N 1
ATOM 681 C CA . PRO A 1 88 ? 3.701 -31.144 -48.840 1.00 38.44 88 PRO A CA 1
ATOM 682 C C . PRO A 1 88 ? 3.781 -32.057 -47.610 1.00 38.44 88 PRO A C 1
ATOM 684 O O . PRO A 1 88 ? 4.742 -32.802 -47.427 1.00 38.44 88 PRO A O 1
ATOM 687 N N . ILE A 1 89 ? 2.729 -32.033 -46.790 1.00 34.94 89 ILE A N 1
ATOM 688 C CA . ILE A 1 89 ? 2.483 -33.033 -45.749 1.00 34.94 89 ILE A CA 1
ATOM 689 C C . ILE A 1 89 ? 1.832 -34.246 -46.423 1.00 34.94 89 ILE A C 1
ATOM 691 O O . ILE A 1 89 ? 0.737 -34.141 -46.975 1.00 34.94 89 ILE A O 1
ATOM 695 N N . ALA A 1 90 ? 2.516 -35.389 -46.384 1.00 36.44 90 ALA A N 1
ATOM 696 C CA . ALA A 1 90 ? 1.926 -36.688 -46.692 1.00 36.44 90 ALA A CA 1
ATOM 697 C C . ALA A 1 90 ? 1.014 -37.143 -45.532 1.00 36.44 90 ALA A C 1
ATOM 699 O O . ALA A 1 90 ? 1.331 -36.862 -44.371 1.00 36.44 90 ALA A O 1
ATOM 700 N N . PRO A 1 91 ? -0.104 -37.835 -45.811 1.00 46.50 91 PRO A N 1
ATOM 701 C CA . PRO A 1 91 ? -0.949 -38.415 -44.780 1.00 46.50 91 PRO A CA 1
ATOM 702 C C . PRO A 1 91 ? -0.359 -39.743 -44.277 1.00 46.50 91 PRO A C 1
ATOM 704 O O . PRO A 1 91 ? 0.424 -40.387 -44.968 1.00 46.50 91 PRO A O 1
ATOM 707 N N . ASP A 1 92 ? -0.803 -40.134 -43.084 1.00 43.91 92 ASP A N 1
ATOM 708 C CA . ASP A 1 92 ? -0.597 -41.423 -42.408 1.00 43.91 92 ASP A CA 1
ATOM 709 C C . ASP A 1 92 ? 0.612 -41.556 -41.469 1.00 43.91 92 ASP A C 1
ATOM 711 O O . ASP A 1 92 ? 1.652 -42.132 -41.775 1.00 43.91 92 ASP A O 1
ATOM 715 N N . ALA A 1 93 ? 0.376 -41.154 -40.217 1.00 35.72 93 ALA A N 1
ATOM 716 C CA . ALA A 1 93 ? 0.875 -41.891 -39.061 1.00 35.72 93 ALA A CA 1
ATOM 717 C C . ALA A 1 93 ? -0.153 -41.810 -37.923 1.00 35.72 93 ALA A C 1
ATOM 719 O O . ALA A 1 93 ? -0.239 -40.831 -37.180 1.00 35.72 93 ALA A O 1
ATOM 720 N N . THR A 1 94 ? -0.956 -42.863 -37.785 1.00 45.78 94 THR A N 1
ATOM 721 C CA . THR A 1 94 ? -1.781 -43.122 -36.603 1.00 45.78 94 THR A CA 1
ATOM 722 C C . THR A 1 94 ? -0.882 -43.325 -35.386 1.00 45.78 94 THR A C 1
ATOM 724 O O . THR A 1 94 ? -0.382 -44.425 -35.153 1.00 45.78 94 THR A O 1
ATOM 727 N N . ILE A 1 95 ? -0.694 -42.282 -34.578 1.00 39.91 95 ILE A N 1
ATOM 728 C CA . ILE A 1 95 ? -0.178 -42.430 -33.216 1.00 39.91 95 ILE A CA 1
ATOM 729 C C . ILE A 1 95 ? -1.381 -42.615 -32.295 1.00 39.91 95 ILE A C 1
ATOM 731 O O . ILE A 1 95 ? -2.119 -41.678 -31.988 1.00 39.91 95 ILE A O 1
ATOM 735 N N . ALA A 1 96 ? -1.591 -43.860 -31.872 1.00 42.19 96 ALA A N 1
ATOM 736 C CA . ALA A 1 96 ? -2.544 -44.209 -30.833 1.00 42.19 96 ALA A CA 1
ATOM 737 C C . ALA A 1 96 ? -2.118 -43.553 -29.509 1.00 42.19 96 ALA A C 1
ATOM 739 O O . ALA A 1 96 ? -1.218 -44.027 -28.817 1.00 42.19 96 ALA A O 1
ATOM 740 N N . ALA A 1 97 ? -2.770 -42.445 -29.156 1.00 39.22 97 ALA A N 1
ATOM 741 C CA . ALA A 1 97 ? -2.646 -41.840 -27.840 1.00 39.22 97 ALA A CA 1
ATOM 742 C C . ALA A 1 97 ? -3.422 -42.685 -26.821 1.00 39.22 97 ALA A C 1
ATOM 744 O O . ALA A 1 97 ? -4.656 -42.727 -26.814 1.00 39.22 97 ALA A O 1
ATOM 745 N N . THR A 1 98 ? -2.688 -43.358 -25.942 1.00 39.97 98 THR A N 1
ATOM 746 C CA . THR A 1 98 ? -3.215 -44.075 -24.782 1.00 39.97 98 THR A CA 1
ATOM 747 C C . THR A 1 98 ? -3.992 -43.101 -23.888 1.00 39.97 98 THR A C 1
ATOM 749 O O . THR A 1 98 ? -3.403 -42.333 -23.127 1.00 39.97 98 THR A O 1
ATOM 752 N N . ARG A 1 99 ? -5.331 -43.114 -23.956 1.00 39.44 99 ARG A N 1
ATOM 753 C CA . ARG A 1 99 ? -6.175 -42.397 -22.989 1.00 39.44 99 ARG A CA 1
ATOM 754 C C . ARG A 1 99 ? -6.033 -43.071 -21.626 1.00 39.44 99 ARG A C 1
ATOM 756 O O . ARG A 1 99 ? -6.675 -44.083 -21.360 1.00 39.44 99 ARG A O 1
ATOM 763 N N . LYS A 1 100 ? -5.243 -42.480 -20.728 1.00 41.81 100 LYS A N 1
ATOM 764 C CA . LYS A 1 100 ? -5.468 -42.676 -19.292 1.00 41.81 100 LYS A CA 1
ATOM 765 C C . LYS A 1 100 ? -6.830 -42.064 -18.972 1.00 41.81 100 LYS A C 1
ATOM 767 O O . LYS A 1 100 ? -6.991 -40.849 -19.038 1.00 41.81 100 LYS A O 1
ATOM 772 N N . ALA A 1 101 ? -7.807 -42.909 -18.653 1.00 44.78 101 ALA A N 1
ATOM 773 C CA . ALA A 1 101 ? -9.070 -42.484 -18.069 1.00 44.78 101 ALA A CA 1
ATOM 774 C C . ALA A 1 101 ? -8.794 -41.922 -16.665 1.00 44.78 101 ALA A C 1
ATOM 776 O O . ALA A 1 101 ? -8.868 -42.627 -15.662 1.00 44.78 101 ALA A O 1
ATOM 777 N N . GLY A 1 102 ? -8.399 -40.652 -16.600 1.00 47.38 102 GLY A N 1
ATOM 778 C CA . GLY A 1 102 ? -8.438 -39.886 -15.367 1.00 47.38 102 GLY A CA 1
ATOM 779 C C . GLY A 1 102 ? -9.898 -39.615 -15.040 1.00 47.38 102 GLY A C 1
ATOM 780 O O . GLY A 1 102 ? -10.600 -38.985 -15.829 1.00 47.38 102 GLY A O 1
ATOM 781 N N . ILE A 1 103 ? -10.368 -40.109 -13.898 1.00 55.50 103 ILE A N 1
ATOM 782 C CA . ILE A 1 103 ? -11.663 -39.718 -13.347 1.00 55.50 103 ILE A CA 1
ATOM 783 C C . ILE A 1 103 ? -11.588 -38.208 -13.096 1.00 55.50 103 ILE A C 1
ATOM 785 O O . ILE A 1 103 ? -10.951 -37.758 -12.144 1.00 55.50 103 ILE A O 1
ATOM 789 N N . SER A 1 104 ? -12.198 -37.408 -13.970 1.00 55.78 104 SER A N 1
ATOM 790 C CA . SER A 1 104 ? -12.338 -35.972 -13.754 1.00 55.78 104 SER A CA 1
ATOM 791 C C . SER A 1 104 ? -13.379 -35.767 -12.658 1.00 55.78 104 SER A C 1
ATOM 793 O O . SER A 1 104 ? -14.585 -35.835 -12.910 1.00 55.78 104 SER A O 1
ATOM 795 N N . ILE A 1 105 ? -12.929 -35.563 -11.421 1.00 76.25 105 ILE A N 1
ATOM 796 C CA . ILE A 1 105 ? -13.826 -35.198 -10.327 1.00 76.25 105 ILE A CA 1
ATOM 797 C C . ILE A 1 105 ? -14.389 -33.817 -10.649 1.00 76.25 105 ILE A C 1
ATOM 799 O O . ILE A 1 105 ? -13.682 -32.810 -10.635 1.00 76.25 105 ILE A O 1
ATOM 803 N N . ASN A 1 106 ? -15.684 -33.773 -10.948 1.00 82.38 106 ASN A N 1
ATOM 804 C CA . ASN A 1 106 ? -16.396 -32.520 -11.091 1.00 82.38 106 ASN A CA 1
ATOM 805 C C . ASN A 1 106 ? -16.588 -31.908 -9.696 1.00 82.38 106 ASN A C 1
ATOM 807 O O . ASN A 1 106 ? -17.544 -32.223 -8.985 1.00 82.38 106 ASN A O 1
ATOM 811 N N . TRP A 1 107 ? -15.668 -31.032 -9.299 1.00 81.12 107 TRP A N 1
ATOM 812 C CA . TRP A 1 107 ? -15.697 -30.341 -8.009 1.00 81.12 107 TRP A CA 1
ATOM 813 C C . TRP A 1 107 ? -16.998 -29.568 -7.757 1.00 81.12 107 TRP A C 1
ATOM 815 O O . TRP A 1 107 ? -17.409 -29.434 -6.607 1.00 81.12 107 TRP A O 1
ATOM 825 N N . TRP A 1 108 ? -17.715 -29.143 -8.805 1.00 79.12 108 TRP A N 1
ATOM 826 C CA . TRP A 1 108 ? -19.038 -28.530 -8.656 1.00 79.12 108 TRP A CA 1
ATOM 827 C C . TRP A 1 108 ? -20.106 -29.517 -8.197 1.00 79.12 108 TRP A C 1
ATOM 829 O O . TRP A 1 108 ? -20.989 -29.150 -7.420 1.00 79.12 108 TRP A O 1
ATOM 839 N N . MET A 1 109 ? -20.017 -30.774 -8.633 1.00 83.44 109 MET A N 1
ATOM 840 C CA . MET A 1 109 ? -20.900 -31.837 -8.160 1.00 83.44 109 MET A CA 1
ATOM 841 C C . MET A 1 109 ? -20.620 -32.133 -6.686 1.00 83.44 109 MET A C 1
ATOM 843 O O . MET A 1 109 ? -21.554 -32.177 -5.891 1.00 83.44 109 MET A O 1
ATOM 847 N N . VAL A 1 110 ? -19.340 -32.222 -6.303 1.00 85.38 110 VAL A N 1
ATOM 848 C CA . VAL A 1 110 ? -18.928 -32.395 -4.899 1.00 85.38 110 VAL A CA 1
ATOM 849 C C . VAL A 1 110 ? -19.439 -31.238 -4.035 1.00 85.38 110 VAL A C 1
ATOM 851 O O . VAL A 1 110 ? -20.098 -31.473 -3.025 1.00 85.38 110 VAL A O 1
ATOM 854 N N . ALA A 1 111 ? -19.225 -29.990 -4.460 1.00 82.06 111 ALA A N 1
ATOM 855 C CA . ALA A 1 111 ? -19.709 -28.806 -3.750 1.00 82.06 111 ALA A CA 1
ATOM 856 C C . ALA A 1 111 ? -21.243 -28.784 -3.618 1.00 82.06 111 ALA A C 1
ATOM 858 O O . ALA A 1 111 ? -21.767 -28.404 -2.573 1.00 82.06 111 ALA A O 1
ATOM 859 N N . THR A 1 112 ? -21.971 -29.236 -4.644 1.00 87.38 112 THR A N 1
ATOM 860 C CA . THR A 1 112 ? -23.441 -29.331 -4.617 1.00 87.38 112 THR A CA 1
ATOM 861 C C . THR A 1 112 ? -23.925 -30.390 -3.639 1.00 87.38 112 THR A C 1
ATOM 863 O O . THR A 1 112 ? -24.826 -30.110 -2.850 1.00 87.38 112 THR A O 1
ATOM 866 N N . VAL A 1 113 ? -23.299 -31.568 -3.624 1.00 88.38 113 VAL A N 1
ATOM 867 C CA . VAL A 1 113 ? -23.630 -32.638 -2.672 1.00 88.38 113 VAL A CA 1
ATOM 868 C C . VAL A 1 113 ? -23.362 -32.191 -1.234 1.00 88.38 113 VAL A C 1
ATOM 870 O O . VAL A 1 113 ? -24.229 -32.352 -0.377 1.00 88.38 113 VAL A O 1
ATOM 873 N N . VAL A 1 114 ? -22.211 -31.561 -0.970 1.00 89.44 114 VAL A N 1
ATOM 874 C CA . VAL A 1 114 ? -21.874 -31.023 0.361 1.00 89.44 114 VAL A CA 1
ATOM 875 C C . VAL A 1 114 ? -22.871 -29.944 0.787 1.00 89.44 114 VAL A C 1
ATOM 877 O O . VAL A 1 114 ? -23.387 -29.988 1.906 1.00 89.44 114 VAL A O 1
ATOM 880 N N . TYR A 1 115 ? -23.189 -29.002 -0.105 1.00 91.62 115 TYR A N 1
ATOM 881 C CA . TYR A 1 115 ? -24.145 -27.934 0.177 1.00 91.62 115 TYR A CA 1
ATOM 882 C C . TYR A 1 115 ? -25.534 -28.486 0.528 1.00 91.62 115 TYR A C 1
ATOM 884 O O . TYR A 1 115 ? -26.094 -28.119 1.564 1.00 91.62 115 TYR A O 1
ATOM 892 N N . VAL A 1 116 ? -26.071 -29.394 -0.296 1.00 91.12 116 VAL A N 1
ATOM 893 C CA . VAL A 1 116 ? -27.389 -30.010 -0.075 1.00 91.12 116 VAL A CA 1
ATOM 894 C C . VAL A 1 116 ? -27.392 -30.856 1.198 1.00 91.12 116 VAL A C 1
ATOM 896 O O . VAL A 1 116 ? -28.368 -30.806 1.946 1.00 91.12 116 VAL A O 1
ATOM 899 N N . GLY A 1 117 ? -26.308 -31.580 1.493 1.00 92.38 117 GLY A N 1
ATOM 900 C CA . GLY A 1 117 ? -26.178 -32.377 2.714 1.00 92.38 117 GLY A CA 1
ATOM 901 C C . GLY A 1 117 ? -26.277 -31.531 3.987 1.00 92.38 117 GLY A C 1
ATOM 902 O O . GLY A 1 117 ? -27.085 -31.829 4.868 1.00 92.38 117 GLY A O 1
ATOM 903 N N . ILE A 1 118 ? -25.517 -30.433 4.064 1.00 92.12 118 ILE A N 1
ATOM 904 C CA . ILE A 1 118 ? -25.528 -29.534 5.230 1.00 92.12 118 ILE A CA 1
ATOM 905 C C . ILE A 1 118 ? -26.875 -28.809 5.354 1.00 92.12 118 ILE A C 1
ATOM 907 O O . ILE A 1 118 ? -27.446 -28.754 6.445 1.00 92.12 118 ILE A O 1
ATOM 911 N N . ALA A 1 119 ? -27.421 -28.297 4.246 1.00 92.25 119 ALA A N 1
ATOM 912 C CA . ALA A 1 119 ? -28.723 -27.630 4.250 1.00 92.25 119 ALA A CA 1
ATOM 913 C C . ALA A 1 119 ? -29.849 -28.581 4.700 1.00 92.25 119 ALA A C 1
ATOM 915 O O . ALA A 1 119 ? -30.669 -28.211 5.542 1.00 92.25 119 ALA A O 1
ATOM 916 N N . SER A 1 120 ? -29.847 -29.828 4.217 1.00 91.25 120 SER A N 1
ATOM 917 C CA . SER A 1 120 ? -30.829 -30.853 4.601 1.00 91.25 120 SER A CA 1
ATOM 918 C C . SER A 1 120 ? -30.723 -31.221 6.079 1.00 91.25 120 SER A C 1
ATOM 920 O O . SER A 1 120 ? -31.744 -31.342 6.753 1.00 91.25 120 SER A O 1
ATOM 922 N N . LEU A 1 121 ? -29.504 -31.338 6.617 1.00 93.19 121 LEU A N 1
ATOM 923 C CA . LEU A 1 121 ? -29.279 -31.592 8.041 1.00 93.19 121 LEU A CA 1
ATOM 924 C C . LEU A 1 121 ? -29.838 -30.460 8.917 1.00 93.19 121 LEU A C 1
ATOM 926 O O . LEU A 1 121 ? -30.516 -30.717 9.914 1.00 93.19 121 LEU A O 1
ATOM 930 N N . LEU A 1 122 ? -29.582 -29.202 8.544 1.00 90.56 122 LEU A N 1
ATOM 931 C CA . LEU A 1 122 ? -30.097 -28.038 9.270 1.00 90.56 122 LEU A CA 1
ATOM 932 C C . LEU A 1 122 ? -31.626 -27.936 9.181 1.00 90.56 122 LEU A C 1
ATOM 934 O O . LEU A 1 122 ? -32.273 -27.613 10.180 1.00 90.56 122 LEU A O 1
ATOM 938 N N . LEU A 1 123 ? -32.204 -28.249 8.019 1.00 92.38 123 LEU A N 1
ATOM 939 C CA . LEU A 1 123 ? -33.650 -28.271 7.819 1.00 92.38 123 LEU A CA 1
ATOM 940 C C . LEU A 1 123 ? -34.318 -29.387 8.631 1.00 92.38 123 LEU A C 1
ATOM 942 O O . LEU A 1 123 ? -35.317 -29.137 9.301 1.00 92.38 123 LEU A O 1
ATOM 946 N N . LEU A 1 124 ? -33.743 -30.594 8.631 1.00 90.94 124 LEU A N 1
ATOM 947 C CA . LEU A 1 124 ? -34.223 -31.723 9.428 1.00 90.94 124 LEU A CA 1
ATOM 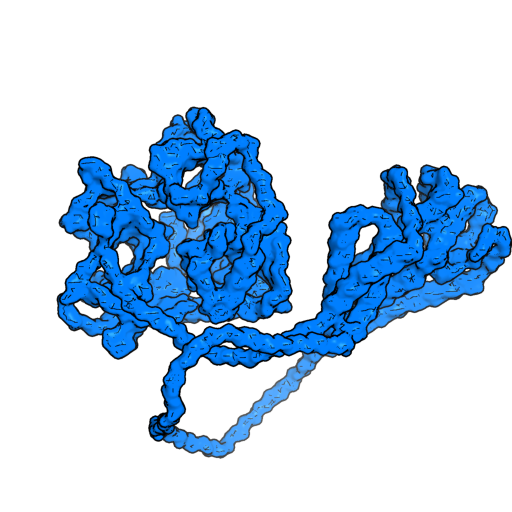948 C C . LEU A 1 124 ? -34.196 -31.384 10.921 1.00 90.94 124 LEU A C 1
ATOM 950 O O . LEU A 1 124 ? -35.183 -31.593 11.622 1.00 90.94 124 LEU A O 1
ATOM 954 N N . ARG A 1 125 ? -33.097 -30.791 11.401 1.00 89.19 125 ARG A N 1
ATOM 955 C CA . ARG A 1 125 ? -32.982 -30.321 12.787 1.00 89.19 125 ARG A CA 1
ATOM 956 C C . ARG A 1 125 ? -34.079 -29.311 13.139 1.00 89.19 125 ARG A C 1
ATOM 958 O O . ARG A 1 125 ? -34.675 -29.415 14.210 1.00 89.19 125 ARG A O 1
ATOM 965 N N . LEU A 1 126 ? -34.361 -28.355 12.250 1.00 89.56 126 LEU A N 1
ATOM 966 C CA . LEU A 1 126 ? -35.430 -27.370 12.436 1.00 89.56 126 LEU A CA 1
ATOM 967 C C . LEU A 1 126 ? -36.818 -28.036 12.466 1.00 89.56 126 LEU A C 1
ATOM 969 O O . LEU A 1 126 ? -37.619 -27.739 13.350 1.00 89.56 126 LEU A O 1
ATOM 973 N N . ALA A 1 127 ? -37.084 -28.972 11.551 1.00 88.19 127 ALA A N 1
ATOM 974 C CA . ALA A 1 127 ? -38.351 -29.696 11.463 1.00 88.19 127 ALA A CA 1
ATOM 975 C C . ALA A 1 127 ? -38.615 -30.579 12.693 1.00 88.19 127 ALA A C 1
ATOM 977 O O . ALA A 1 127 ? -39.730 -30.583 13.216 1.00 88.19 127 ALA A O 1
ATOM 978 N N . ILE A 1 128 ? -37.592 -31.279 13.198 1.00 86.56 128 ILE A N 1
ATOM 979 C CA . ILE A 1 128 ? -37.684 -32.057 14.442 1.00 86.56 128 ILE A CA 1
ATOM 980 C C . ILE A 1 128 ? -38.042 -31.131 15.610 1.00 86.56 128 ILE A C 1
ATOM 982 O O . ILE A 1 128 ? -38.983 -31.423 16.347 1.00 86.56 128 ILE A O 1
ATOM 986 N N . GLY A 1 129 ? -37.353 -29.992 15.746 1.00 81.25 129 GLY A N 1
ATOM 987 C CA . GLY A 1 129 ? -37.641 -29.007 16.794 1.00 81.25 129 GLY A CA 1
ATOM 988 C C . GLY A 1 129 ? -39.082 -28.486 16.746 1.00 81.25 129 GLY A C 1
ATOM 989 O O . GLY A 1 129 ? -39.764 -28.461 17.773 1.00 81.25 129 GLY A O 1
ATOM 990 N N . LEU A 1 130 ? -39.579 -28.144 15.553 1.00 87.88 130 LEU A N 1
ATOM 991 C CA . LEU A 1 130 ? -40.966 -27.712 15.338 1.00 87.88 130 LEU A CA 1
ATOM 992 C C . LEU A 1 130 ? -41.981 -28.819 15.646 1.00 87.88 130 LEU A C 1
ATOM 994 O O . LEU A 1 130 ? -43.008 -28.554 16.260 1.00 87.88 130 LEU A O 1
ATOM 998 N N . CYS A 1 131 ? -41.703 -30.063 15.255 1.00 84.38 131 CYS A N 1
ATOM 999 C CA . CYS A 1 131 ? -42.592 -31.194 15.515 1.00 84.38 131 CYS A CA 1
ATOM 1000 C C . CYS A 1 131 ? -42.698 -31.497 17.017 1.00 84.38 131 CYS A C 1
ATOM 1002 O O . CYS A 1 131 ? -43.800 -31.674 17.539 1.00 84.38 131 CYS A O 1
ATOM 1004 N N . LEU A 1 132 ? -41.568 -31.511 17.731 1.00 83.38 132 LEU A N 1
ATOM 1005 C CA . LEU A 1 132 ? -41.536 -31.752 19.176 1.00 83.38 132 LEU A CA 1
ATOM 1006 C C . LEU A 1 132 ? -42.296 -30.666 19.948 1.00 83.38 132 LEU A C 1
ATOM 1008 O O . LEU A 1 132 ? -43.141 -30.985 20.784 1.00 83.38 132 LEU A O 1
ATOM 1012 N N . THR A 1 133 ? -42.057 -29.395 19.624 1.00 80.69 133 THR A N 1
ATOM 1013 C CA . THR A 1 133 ? -42.749 -28.255 20.252 1.00 80.69 133 THR A CA 1
ATOM 1014 C C . THR A 1 133 ? -44.233 -28.188 19.881 1.00 80.69 133 THR A C 1
ATOM 1016 O O . THR A 1 133 ? -45.071 -27.910 20.736 1.00 80.69 133 THR A O 1
ATOM 1019 N N . TRP A 1 134 ? -44.603 -28.548 18.651 1.00 84.06 134 TRP A N 1
ATOM 1020 C CA . TRP A 1 134 ? -46.005 -28.650 18.240 1.00 84.06 134 TRP A CA 1
ATOM 1021 C C . TRP A 1 134 ? -46.759 -29.769 18.966 1.00 84.06 134 TRP A C 1
ATOM 1023 O O . TRP A 1 134 ? -47.889 -29.563 19.419 1.00 84.06 134 TRP A O 1
ATOM 1033 N N . ARG A 1 135 ? -46.134 -30.944 19.133 1.00 84.44 135 ARG A N 1
ATOM 1034 C CA . ARG A 1 135 ? -46.692 -32.040 19.945 1.00 84.44 135 ARG A CA 1
ATOM 1035 C C . ARG A 1 135 ? -46.905 -31.596 21.391 1.00 84.44 135 ARG A C 1
ATOM 1037 O O . ARG A 1 135 ? -47.961 -31.879 21.953 1.00 84.44 135 ARG A O 1
ATOM 1044 N N . LEU A 1 136 ? -45.951 -30.851 21.950 1.00 83.19 136 LEU A N 1
ATOM 1045 C CA . LEU A 1 136 ? -46.043 -30.264 23.287 1.00 83.19 136 LEU A CA 1
ATOM 1046 C C . LEU A 1 136 ? -47.236 -29.307 23.417 1.00 83.19 136 LEU A C 1
ATOM 1048 O O . LEU A 1 136 ? -48.054 -29.441 24.325 1.00 83.19 136 LEU A O 1
ATOM 1052 N N . ALA A 1 137 ? -47.371 -28.375 22.472 1.00 81.88 137 ALA A N 1
ATOM 1053 C CA . ALA A 1 137 ? -48.434 -27.374 22.470 1.00 81.88 137 ALA A CA 1
ATOM 1054 C C . ALA A 1 137 ? -49.835 -27.985 22.280 1.00 81.88 137 ALA A C 1
ATOM 1056 O O . ALA A 1 137 ? -50.820 -27.447 22.795 1.00 81.88 137 ALA A O 1
ATOM 1057 N N . ARG A 1 138 ? -49.942 -29.114 21.561 1.00 82.38 138 ARG A N 1
ATOM 1058 C CA . ARG A 1 138 ? -51.195 -29.876 21.423 1.00 82.38 138 ARG A CA 1
ATOM 1059 C C . ARG A 1 138 ? -51.555 -30.699 22.656 1.00 82.38 138 ARG A C 1
ATOM 1061 O O . ARG A 1 138 ? -52.740 -30.882 22.910 1.00 82.38 138 ARG A O 1
ATOM 1068 N N . ALA A 1 139 ? -50.567 -31.188 23.401 1.00 83.94 139 ALA A N 1
ATOM 1069 C CA . ALA A 1 139 ? -50.792 -31.923 24.645 1.00 83.94 139 ALA A CA 1
ATOM 1070 C C . ALA A 1 139 ? -51.120 -31.002 25.840 1.00 83.94 139 ALA A C 1
ATOM 1072 O O . ALA A 1 139 ? -51.667 -31.461 26.845 1.00 83.94 139 ALA A O 1
ATOM 1073 N N . ALA A 1 140 ? -50.797 -29.708 25.738 1.00 85.06 140 ALA A N 1
ATOM 1074 C CA . ALA A 1 140 ? -51.050 -28.709 26.771 1.00 85.06 140 ALA A CA 1
ATOM 1075 C C . ALA A 1 140 ? -52.551 -28.396 26.939 1.00 85.06 140 ALA A C 1
ATOM 1077 O O . ALA A 1 140 ? -53.309 -28.340 25.969 1.00 85.06 140 ALA A O 1
ATOM 1078 N N . LYS A 1 141 ? -52.986 -28.153 28.181 1.00 85.00 141 LYS A N 1
ATOM 1079 C CA . LYS A 1 141 ? -54.402 -27.902 28.513 1.00 85.00 141 LYS A CA 1
ATOM 1080 C C . LYS A 1 141 ? -54.723 -26.399 28.487 1.00 85.00 141 LYS A C 1
ATOM 1082 O O . LYS A 1 141 ? -53.965 -25.645 29.096 1.00 85.00 141 LYS A O 1
ATOM 1087 N N . PRO A 1 142 ? -55.822 -25.950 27.848 1.00 83.81 142 PRO A N 1
ATOM 1088 C CA . PRO A 1 142 ? -56.177 -24.531 27.790 1.00 83.81 142 PRO A CA 1
ATOM 1089 C C . PRO A 1 142 ? -56.613 -23.988 29.154 1.00 83.81 142 PRO A C 1
ATOM 1091 O O . PRO A 1 142 ? -57.322 -24.661 29.904 1.00 83.81 142 PRO A O 1
ATOM 1094 N N . VAL A 1 143 ? -56.219 -22.749 29.447 1.00 80.88 143 VAL A N 1
ATOM 1095 C CA . VAL A 1 143 ? -56.615 -22.003 30.647 1.00 80.88 143 VAL A CA 1
ATOM 1096 C C . VAL A 1 143 ? -57.579 -20.896 30.233 1.00 80.88 143 VAL A C 1
ATOM 1098 O O . VAL A 1 143 ? -57.234 -20.038 29.428 1.00 80.88 143 VAL A O 1
ATOM 1101 N N . LYS A 1 144 ? -58.804 -20.902 30.768 1.00 68.25 144 LYS A N 1
ATOM 1102 C CA . LYS A 1 144 ? -59.801 -19.856 30.488 1.00 68.25 144 LYS A CA 1
ATOM 1103 C C . LYS A 1 144 ? -59.685 -18.702 31.492 1.00 68.25 144 LYS A C 1
ATOM 1105 O O . LYS A 1 144 ? -59.552 -18.952 32.685 1.00 68.25 144 LYS A O 1
ATOM 1110 N N . GLY A 1 145 ? -59.831 -17.461 31.011 1.00 60.12 145 GLY A N 1
ATOM 1111 C CA . GLY A 1 145 ? -60.217 -16.308 31.842 1.00 60.12 145 GLY A CA 1
ATOM 1112 C C . GLY A 1 145 ? -59.114 -15.370 32.350 1.00 60.12 145 GLY A C 1
ATOM 1113 O O . GLY A 1 145 ? -59.378 -14.646 33.301 1.00 60.12 145 GLY A O 1
ATOM 1114 N N . MET A 1 146 ? -57.907 -15.354 31.766 1.00 58.53 146 MET A N 1
ATOM 1115 C CA . MET A 1 146 ? -56.814 -14.478 32.243 1.00 58.53 146 MET A CA 1
ATOM 1116 C C . MET A 1 146 ? -56.414 -13.337 31.283 1.00 58.53 146 MET A C 1
ATOM 1118 O O . MET A 1 146 ? -55.987 -12.294 31.769 1.00 58.53 146 MET A O 1
ATOM 1122 N N . ILE A 1 147 ? -56.542 -13.498 29.955 1.00 60.94 147 ILE A N 1
ATOM 1123 C CA . ILE A 1 147 ? -56.224 -12.487 28.914 1.00 60.94 147 ILE A CA 1
ATOM 1124 C C . ILE A 1 147 ? -56.800 -12.917 27.547 1.00 60.94 147 ILE A C 1
ATOM 1126 O O . ILE A 1 147 ? -57.160 -14.081 27.385 1.00 60.94 147 ILE A O 1
ATOM 1130 N N . ASP A 1 148 ? -56.821 -12.018 26.554 1.00 62.94 148 ASP A N 1
ATOM 1131 C CA . ASP A 1 148 ? -57.220 -12.273 25.147 1.00 62.94 148 ASP A CA 1
ATOM 1132 C C . ASP A 1 148 ? -56.169 -13.079 24.332 1.00 62.94 148 ASP A C 1
ATOM 1134 O O . ASP A 1 148 ? -55.988 -12.890 23.133 1.00 62.94 148 ASP A O 1
ATOM 1138 N N . ALA A 1 149 ? -55.411 -13.963 24.993 1.00 68.44 149 ALA A N 1
ATOM 1139 C CA . ALA A 1 149 ? -54.358 -14.789 24.392 1.00 68.44 149 ALA A CA 1
ATOM 1140 C C . ALA A 1 149 ? -54.571 -16.282 24.719 1.00 68.44 149 ALA A C 1
ATOM 1142 O O . ALA A 1 149 ? -55.046 -16.619 25.804 1.00 68.44 149 ALA A O 1
ATOM 1143 N N . ASP A 1 150 ? -54.200 -17.190 23.803 1.00 82.75 150 ASP A N 1
ATOM 1144 C CA . ASP A 1 150 ? -54.294 -18.651 24.003 1.00 82.75 150 ASP A CA 1
ATOM 1145 C C . ASP A 1 150 ? -53.205 -19.126 24.978 1.00 82.75 150 ASP A C 1
ATOM 1147 O O . ASP A 1 150 ? -52.081 -19.435 24.576 1.00 82.75 150 ASP A O 1
ATOM 1151 N N . VAL A 1 151 ? -53.529 -19.146 26.274 1.00 84.50 151 VAL A N 1
ATOM 1152 C CA . VAL A 1 151 ? -52.641 -19.623 27.344 1.00 84.50 151 VAL A CA 1
ATOM 1153 C C . VAL A 1 151 ? -52.937 -21.090 27.656 1.00 84.50 151 VAL A C 1
ATOM 1155 O O . VAL A 1 151 ? -54.078 -21.467 27.946 1.00 84.50 151 VAL A O 1
ATOM 1158 N N . ARG A 1 152 ? -51.900 -21.932 27.652 1.00 87.00 152 ARG A N 1
ATOM 1159 C CA . ARG A 1 152 ? -52.003 -23.363 27.964 1.00 87.00 152 ARG A CA 1
ATOM 1160 C C . ARG A 1 152 ? -50.982 -23.798 28.997 1.00 87.00 152 ARG A C 1
ATOM 1162 O O . ARG A 1 152 ? -49.855 -23.321 29.022 1.00 87.00 152 ARG A O 1
ATOM 1169 N N . VAL A 1 153 ? -51.364 -24.763 29.824 1.00 85.94 153 VAL A N 1
ATOM 1170 C CA . VAL A 1 153 ? -50.496 -25.328 30.860 1.00 85.94 153 VAL A CA 1
ATOM 1171 C C . VAL A 1 153 ? -49.915 -26.648 30.381 1.00 85.94 153 VAL A C 1
ATOM 1173 O O . VAL A 1 153 ? -50.655 -27.543 29.960 1.00 85.94 153 VAL A O 1
ATOM 1176 N N . SER A 1 154 ? -48.595 -26.785 30.494 1.00 83.44 154 SER A N 1
ATOM 1177 C CA . SER A 1 154 ? -47.872 -28.025 30.211 1.00 83.44 154 SER A CA 1
ATOM 1178 C C . SER A 1 154 ? -46.931 -28.374 31.359 1.00 83.44 154 SER A C 1
ATOM 1180 O O . SER A 1 154 ? -46.263 -27.505 31.905 1.00 83.44 154 SER A O 1
ATOM 1182 N N . ARG A 1 155 ? -46.863 -29.658 31.730 1.00 77.44 155 ARG A N 1
ATOM 1183 C CA . ARG A 1 155 ? -45.914 -30.161 32.745 1.00 77.44 155 ARG A CA 1
ATOM 1184 C C . ARG A 1 155 ? -44.499 -30.341 32.196 1.00 77.44 155 ARG A C 1
ATOM 1186 O O . ARG A 1 155 ? -43.578 -30.593 32.970 1.00 77.44 155 ARG A O 1
ATOM 1193 N N . ASP A 1 156 ? -44.355 -30.235 30.883 1.00 74.62 156 ASP A N 1
ATOM 1194 C CA . ASP A 1 156 ? -43.141 -30.571 30.150 1.00 74.62 156 ASP A CA 1
ATOM 1195 C C . ASP A 1 156 ? -42.290 -29.335 29.809 1.00 74.62 156 ASP A C 1
ATOM 1197 O O . ASP A 1 156 ? -41.207 -29.487 29.251 1.00 74.62 156 ASP A O 1
ATOM 1201 N N . VAL A 1 157 ? -42.751 -28.130 30.171 1.00 74.19 157 VAL A N 1
ATOM 1202 C CA . VAL A 1 157 ? -41.980 -26.877 30.081 1.00 74.19 157 VAL A CA 1
ATOM 1203 C C . VAL A 1 157 ? -41.399 -26.514 31.450 1.00 74.19 157 VAL A C 1
ATOM 1205 O O . VAL A 1 157 ? -42.087 -26.637 32.467 1.00 74.19 157 VAL A O 1
ATOM 1208 N N . GLY A 1 158 ? -40.125 -26.109 31.492 1.00 66.19 158 GLY A N 1
ATOM 1209 C CA . GLY A 1 158 ? -39.451 -25.677 32.723 1.00 66.19 158 GLY A CA 1
ATOM 1210 C C . GLY A 1 158 ? -39.803 -24.238 33.110 1.00 66.19 158 GLY A C 1
ATOM 1211 O O . GLY A 1 158 ? -39.940 -23.925 34.294 1.00 66.19 158 GLY A O 1
ATOM 1212 N N . GLY A 1 159 ? -40.035 -23.394 32.104 1.00 77.81 159 GLY A N 1
ATOM 1213 C CA . GLY A 1 159 ? -40.453 -22.002 32.240 1.00 77.81 159 GLY A CA 1
ATOM 1214 C C . GLY A 1 159 ? -41.534 -21.609 31.223 1.00 77.81 159 GLY A C 1
ATOM 1215 O O . GLY A 1 159 ? -41.951 -22.436 30.410 1.00 77.81 159 GLY A O 1
ATOM 1216 N N . PRO A 1 160 ? -42.037 -20.366 31.292 1.00 81.62 160 PRO A N 1
ATOM 1217 C CA . PRO A 1 160 ? -42.935 -19.807 30.285 1.00 81.62 160 PRO A CA 1
ATOM 1218 C C . PRO A 1 160 ? -42.260 -19.790 28.908 1.00 81.62 160 PRO A C 1
ATOM 1220 O O . PRO A 1 160 ? -41.076 -19.479 28.813 1.00 81.62 160 PRO A O 1
ATOM 1223 N N . VAL A 1 161 ? -42.993 -20.158 27.856 1.00 83.62 161 VAL A N 1
ATOM 1224 C CA . VAL A 1 161 ? -42.480 -20.124 26.480 1.00 83.62 161 VAL A CA 1
ATOM 1225 C C . VAL A 1 161 ? -43.597 -19.873 25.474 1.00 83.62 161 VAL A C 1
ATOM 1227 O O . VAL A 1 161 ? -44.680 -20.459 25.553 1.00 83.62 161 VAL A O 1
ATOM 1230 N N . THR A 1 162 ? -43.316 -19.045 24.474 1.00 84.12 162 THR A N 1
ATOM 1231 C CA . THR A 1 162 ? -44.224 -18.784 23.355 1.00 84.12 162 THR A CA 1
ATOM 1232 C C . THR A 1 162 ? -43.947 -19.719 22.175 1.00 84.12 162 THR A C 1
ATOM 1234 O O . THR A 1 162 ? -42.823 -19.814 21.680 1.00 84.12 162 THR A O 1
ATOM 1237 N N . PHE A 1 163 ? -44.991 -20.381 21.668 1.00 84.69 163 PHE A N 1
ATOM 1238 C CA . PHE A 1 163 ? -44.935 -21.188 20.447 1.00 84.69 163 PHE A CA 1
ATOM 1239 C C . PHE A 1 163 ? -46.073 -20.808 19.494 1.00 84.69 163 PHE A C 1
ATOM 1241 O O . PHE A 1 163 ? -47.253 -20.982 19.802 1.00 84.69 163 PHE A O 1
ATOM 1248 N N . GLY A 1 164 ? -45.728 -20.294 18.310 1.00 84.06 164 GLY A N 1
ATOM 1249 C CA . GLY A 1 164 ? -46.716 -19.768 17.369 1.00 84.06 164 GLY A CA 1
ATOM 1250 C C . GLY A 1 164 ? -47.466 -18.574 17.958 1.00 84.06 164 GLY A C 1
ATOM 1251 O O . GLY A 1 164 ? -46.883 -17.516 18.178 1.00 84.06 164 GLY A O 1
ATOM 1252 N N . SER A 1 165 ? -48.762 -18.752 18.199 1.00 85.62 165 SER A N 1
ATOM 1253 C CA . SER A 1 165 ? -49.633 -17.757 18.842 1.00 85.62 165 SER A CA 1
ATOM 1254 C C . SER A 1 165 ? -50.152 -18.226 20.207 1.00 85.62 165 SER A C 1
ATOM 1256 O O . SER A 1 165 ? -51.112 -17.661 20.724 1.00 85.62 165 SER A O 1
ATOM 1258 N N . THR A 1 166 ? -49.532 -19.264 20.774 1.00 85.00 166 THR A N 1
ATOM 1259 C CA . THR A 1 166 ? -49.918 -19.891 22.040 1.00 85.00 166 THR A CA 1
ATOM 1260 C C . THR A 1 166 ? -48.823 -19.665 23.083 1.00 85.00 166 THR A C 1
ATOM 1262 O O . THR A 1 166 ? -47.640 -19.870 22.803 1.00 85.00 166 THR A O 1
ATOM 1265 N N . ILE A 1 167 ? -49.220 -19.288 24.298 1.00 87.88 167 ILE A N 1
ATOM 1266 C CA . ILE A 1 167 ? -48.328 -19.134 25.453 1.00 87.88 167 ILE A CA 1
ATOM 1267 C C . ILE A 1 167 ? -48.403 -20.415 26.284 1.00 87.88 167 ILE A C 1
ATOM 1269 O O . ILE A 1 167 ? -49.480 -20.795 26.747 1.00 87.88 167 ILE A O 1
ATOM 1273 N N . LEU A 1 168 ? -47.273 -21.090 26.480 1.00 85.62 168 LEU A N 1
ATOM 1274 C CA . LEU A 1 168 ? -47.166 -22.265 27.339 1.00 85.62 168 LEU A CA 1
ATOM 1275 C C . LEU A 1 168 ? -46.611 -21.854 28.698 1.00 85.62 168 LEU A C 1
ATOM 1277 O O . LEU A 1 168 ? -45.556 -21.231 28.777 1.00 85.62 168 LEU A O 1
ATOM 1281 N N . VAL A 1 169 ? -47.301 -22.231 29.771 1.00 86.44 169 VAL A N 1
ATOM 1282 C CA . VAL A 1 169 ? -46.864 -21.965 31.145 1.00 86.44 169 VAL A CA 1
ATOM 1283 C C . VAL A 1 169 ? -46.700 -23.264 31.942 1.00 86.44 169 VAL A C 1
ATOM 1285 O O . VAL A 1 169 ? -47.458 -24.222 31.734 1.00 86.44 169 VAL A O 1
ATOM 1288 N N . PRO A 1 170 ? -45.733 -23.323 32.873 1.00 86.25 170 PRO A N 1
ATOM 1289 C CA . PRO A 1 170 ? -45.582 -24.465 33.766 1.00 86.25 170 PRO A CA 1
ATOM 1290 C C . PRO A 1 170 ? -46.703 -24.495 34.820 1.00 86.25 170 PRO A C 1
ATOM 1292 O O . PRO A 1 170 ? -47.283 -23.456 35.133 1.00 86.25 170 PRO A O 1
ATOM 1295 N N . PRO A 1 171 ? -46.993 -25.639 35.465 1.00 83.50 171 PRO A N 1
ATOM 1296 C CA . PRO A 1 171 ? -48.045 -25.722 36.482 1.00 83.50 171 PRO A CA 1
ATOM 1297 C C . PRO A 1 171 ? -47.789 -24.811 37.691 1.00 83.50 171 PRO A C 1
ATOM 1299 O O . PRO A 1 171 ? -48.741 -24.303 38.281 1.00 83.50 171 PRO A O 1
ATOM 1302 N N . GLN A 1 172 ? -46.515 -24.558 38.029 1.00 83.75 172 GLN A N 1
ATOM 1303 C CA . GLN A 1 172 ? -46.130 -23.634 39.103 1.00 83.75 172 GLN A CA 1
ATOM 1304 C C . GLN A 1 172 ? -46.575 -22.183 38.861 1.00 83.75 172 GLN A C 1
ATOM 1306 O O . GLN A 1 172 ? -46.641 -21.410 39.812 1.00 83.75 172 GLN A O 1
ATOM 1311 N N . PHE A 1 173 ? -46.945 -21.829 37.624 1.00 84.12 173 PHE A N 1
ATOM 1312 C CA . PHE A 1 173 ? -47.459 -20.512 37.255 1.00 84.12 173 PHE A CA 1
ATOM 1313 C C . PHE A 1 173 ? -48.647 -20.069 38.122 1.00 84.12 173 PHE A C 1
ATOM 1315 O O . PHE A 1 173 ? -48.738 -18.903 38.498 1.00 84.12 173 PHE A O 1
ATOM 1322 N N . PHE A 1 174 ? -49.539 -20.992 38.495 1.00 83.25 174 PHE A N 1
ATOM 1323 C CA . PHE A 1 174 ? -50.700 -20.664 39.331 1.00 83.25 174 PHE A CA 1
ATOM 1324 C C . PHE A 1 174 ? -50.337 -20.317 40.781 1.00 83.25 174 PHE A C 1
ATOM 1326 O O . PHE A 1 174 ? -51.111 -19.632 41.444 1.00 83.25 174 PHE A O 1
ATOM 1333 N N . GLY A 1 175 ? -49.175 -20.771 41.262 1.00 81.00 175 GLY A N 1
ATOM 1334 C CA . GLY A 1 175 ? -48.674 -20.488 42.609 1.00 81.00 175 GLY A CA 1
ATOM 1335 C C . GLY A 1 175 ? -47.859 -19.198 42.714 1.00 81.00 175 GLY A C 1
ATOM 1336 O O . GLY A 1 175 ? -47.496 -18.802 43.815 1.00 81.00 175 GLY A O 1
ATOM 1337 N N . TRP A 1 176 ? -47.553 -18.542 41.593 1.00 87.38 176 TRP A N 1
ATOM 1338 C CA . TRP A 1 176 ? -46.826 -17.274 41.591 1.00 87.38 176 TRP A CA 1
ATOM 1339 C C . TRP A 1 176 ? -47.701 -16.130 42.101 1.00 87.38 176 TRP A C 1
ATOM 1341 O O . TRP A 1 176 ? -48.929 -16.166 41.980 1.00 87.38 176 TRP A O 1
ATOM 1351 N N . ASP A 1 177 ? -47.091 -15.078 42.634 1.00 85.31 177 ASP A N 1
ATOM 1352 C CA . ASP A 1 177 ? -47.820 -13.860 42.974 1.00 85.31 177 ASP A CA 1
ATOM 1353 C C . ASP A 1 177 ? -48.403 -13.182 41.714 1.00 85.31 177 ASP A C 1
ATOM 1355 O O . ASP A 1 177 ? -48.059 -13.502 40.568 1.00 85.31 177 ASP A O 1
ATOM 1359 N N . ALA A 1 178 ? -49.351 -12.264 41.917 1.00 82.31 178 ALA A N 1
ATOM 1360 C CA . ALA A 1 178 ? -50.059 -11.609 40.819 1.00 82.31 178 ALA A CA 1
ATOM 1361 C C . ALA A 1 178 ? -49.134 -10.740 39.947 1.00 82.31 178 ALA A C 1
ATOM 1363 O O . ALA A 1 178 ? -49.319 -10.695 38.731 1.00 82.31 178 ALA A O 1
ATOM 1364 N N . LYS A 1 179 ? -48.121 -10.096 40.543 1.00 83.12 179 LYS A N 1
ATOM 1365 C CA . LYS A 1 179 ? -47.178 -9.213 39.842 1.00 83.12 179 LYS A CA 1
ATOM 1366 C C . LYS A 1 179 ? -46.256 -10.028 38.933 1.00 83.12 179 LYS A C 1
ATOM 1368 O O . LYS A 1 179 ? -46.104 -9.690 37.761 1.00 83.12 179 LYS A O 1
ATOM 1373 N N . LYS A 1 180 ? -45.732 -11.154 39.424 1.00 84.75 180 LYS A N 1
ATOM 1374 C CA . LYS A 1 180 ? -44.925 -12.115 38.660 1.00 84.75 180 LYS A CA 1
ATOM 1375 C C . LYS A 1 180 ? -45.704 -12.729 37.500 1.00 84.75 180 LYS A C 1
ATOM 1377 O O . LYS A 1 180 ? -45.193 -12.776 36.382 1.00 84.75 180 LYS A O 1
ATOM 1382 N N . ARG A 1 181 ? -46.958 -13.144 37.723 1.00 88.00 181 ARG A N 1
ATOM 1383 C CA . ARG A 1 181 ? -47.834 -13.633 36.639 1.00 88.00 181 ARG A CA 1
ATOM 1384 C C . ARG A 1 181 ? -48.066 -12.566 35.575 1.00 88.00 181 ARG A C 1
ATOM 1386 O O . ARG A 1 181 ? -47.949 -12.866 34.391 1.00 88.00 181 ARG A O 1
ATOM 1393 N N . LEU A 1 182 ? -48.365 -11.336 35.989 1.00 85.94 182 LEU A N 1
ATOM 1394 C CA . LEU A 1 182 ? -48.619 -10.226 35.075 1.00 85.94 182 LEU A CA 1
ATOM 1395 C C . LEU A 1 182 ? -47.382 -9.877 34.235 1.00 85.94 182 LEU A C 1
ATOM 1397 O O . LEU A 1 182 ? -47.508 -9.721 33.023 1.00 85.94 182 LEU A O 1
ATOM 1401 N N . ALA A 1 183 ? -46.196 -9.827 34.851 1.00 86.31 183 ALA A N 1
ATOM 1402 C CA . ALA A 1 183 ? -44.928 -9.583 34.162 1.00 86.31 183 ALA A CA 1
ATOM 1403 C C . ALA A 1 183 ? -44.645 -10.636 33.079 1.00 86.31 183 ALA A C 1
ATOM 1405 O O . ALA A 1 183 ? -44.376 -10.290 31.930 1.00 86.31 183 ALA A O 1
ATOM 1406 N N . VAL A 1 184 ? -44.752 -11.921 33.434 1.00 87.75 184 VAL A N 1
ATOM 1407 C CA . VAL A 1 184 ? -44.516 -13.035 32.503 1.00 87.75 184 VAL A CA 1
ATOM 1408 C C . VAL A 1 184 ? -45.527 -13.031 31.362 1.00 87.75 184 VAL A C 1
ATOM 1410 O O . VAL A 1 184 ? -45.146 -13.165 30.204 1.00 87.75 184 VAL A O 1
ATOM 1413 N N . LEU A 1 185 ? -46.816 -12.853 31.657 1.00 88.25 185 LEU A N 1
ATOM 1414 C CA . LEU A 1 185 ? -47.842 -12.828 30.616 1.00 88.25 185 LEU A CA 1
ATOM 1415 C C . LEU A 1 185 ? -47.697 -11.618 29.686 1.00 88.25 185 LEU A C 1
ATOM 1417 O O . LEU A 1 185 ? -47.958 -11.742 28.493 1.00 88.25 185 LEU A O 1
ATOM 1421 N N . ALA A 1 186 ? -47.261 -10.465 30.201 1.00 87.62 186 ALA A N 1
ATOM 1422 C CA . ALA A 1 186 ? -46.961 -9.295 29.381 1.00 87.62 186 ALA A CA 1
ATOM 1423 C C . ALA A 1 186 ? -45.727 -9.515 28.485 1.00 87.62 186 ALA A C 1
ATOM 1425 O O . ALA A 1 186 ? -45.745 -9.092 27.329 1.00 87.62 186 ALA A O 1
ATOM 1426 N N . HIS A 1 187 ? -44.698 -10.208 28.988 1.00 90.69 187 HIS A N 1
ATOM 1427 C CA . HIS A 1 187 ? -43.509 -10.595 28.223 1.00 90.69 187 HIS A CA 1
ATOM 1428 C C . HIS A 1 187 ? -43.851 -11.585 27.096 1.00 90.69 187 HIS A C 1
ATOM 1430 O O . HIS A 1 187 ? -43.647 -11.293 25.919 1.00 90.69 187 HIS A O 1
ATOM 1436 N N . GLU A 1 188 ? -44.449 -12.730 27.433 1.00 88.00 188 GLU A N 1
ATOM 1437 C CA . GLU A 1 188 ? -44.823 -13.764 26.456 1.00 88.00 188 GLU A CA 1
ATOM 1438 C C . GLU A 1 188 ? -45.907 -13.266 25.486 1.00 88.00 188 GLU A C 1
ATOM 1440 O O . GLU A 1 188 ? -45.868 -13.514 24.279 1.00 88.00 188 GLU A O 1
ATOM 1445 N N . GLY A 1 189 ? -46.857 -12.474 25.986 1.00 86.94 189 GLY A N 1
ATOM 1446 C CA . GLY A 1 189 ? -47.877 -11.827 25.166 1.00 86.94 189 GLY A CA 1
ATOM 1447 C C . GLY A 1 189 ? -47.290 -10.868 24.130 1.00 86.94 189 GLY A C 1
ATOM 1448 O O . GLY A 1 189 ? -47.829 -10.764 23.026 1.00 86.94 189 GLY A O 1
ATOM 1449 N N . ALA A 1 190 ? -46.165 -10.210 24.428 1.00 87.19 190 ALA A N 1
ATOM 1450 C CA . ALA A 1 190 ? -45.475 -9.355 23.465 1.00 87.19 190 ALA A CA 1
ATOM 1451 C C . ALA A 1 190 ? -44.891 -10.161 22.293 1.00 87.19 190 ALA A C 1
ATOM 1453 O O . ALA A 1 190 ? -45.004 -9.715 21.149 1.00 87.19 190 ALA A O 1
ATOM 1454 N N . HIS A 1 191 ? -44.366 -11.366 22.536 1.00 88.56 191 HIS A N 1
ATOM 1455 C CA . HIS A 1 191 ? -43.899 -12.254 21.465 1.00 88.56 191 HIS A CA 1
ATOM 1456 C C . HIS A 1 191 ? -45.028 -12.689 20.528 1.00 88.56 191 HIS A C 1
ATOM 1458 O O . HIS A 1 191 ? -44.858 -12.696 19.302 1.00 88.56 191 HIS A O 1
ATOM 1464 N N . VAL A 1 192 ? -46.207 -12.992 21.084 1.00 87.38 192 VAL A N 1
ATOM 1465 C CA . VAL A 1 192 ? -47.407 -13.314 20.296 1.00 87.38 192 VAL A CA 1
ATOM 1466 C C . VAL A 1 192 ? -47.867 -12.100 19.486 1.00 87.38 192 VAL A C 1
ATOM 1468 O O . VAL A 1 192 ? -48.077 -12.212 18.275 1.00 87.38 192 VAL A O 1
ATOM 1471 N N . ALA A 1 193 ? -47.977 -10.931 20.122 1.00 87.69 193 ALA A N 1
ATOM 1472 C CA . ALA A 1 193 ? -48.436 -9.702 19.480 1.00 87.69 193 ALA A CA 1
ATOM 1473 C C . ALA A 1 193 ? -47.506 -9.245 18.341 1.00 87.69 193 ALA A C 1
ATOM 1475 O O . ALA A 1 193 ? -47.977 -8.806 17.289 1.00 87.69 193 ALA A O 1
ATOM 1476 N N . ASN A 1 194 ? -46.189 -9.387 18.519 1.00 87.19 194 ASN A N 1
ATOM 1477 C CA . ASN A 1 194 ? -45.190 -9.023 17.513 1.00 87.19 194 ASN A CA 1
ATOM 1478 C C . ASN A 1 194 ? -44.927 -10.124 16.474 1.00 87.19 194 ASN A C 1
ATOM 1480 O O . ASN A 1 194 ? -44.246 -9.863 15.483 1.00 87.19 194 ASN A O 1
ATOM 1484 N N . ARG A 1 195 ? -45.515 -11.319 16.641 1.00 90.38 195 ARG A N 1
ATOM 1485 C CA . ARG A 1 195 ? -45.311 -12.493 15.772 1.00 90.38 195 ARG A CA 1
ATOM 1486 C C . ARG A 1 195 ? -43.846 -12.944 15.705 1.00 90.38 195 ARG A C 1
ATOM 1488 O O . ARG A 1 195 ? -43.408 -13.466 14.676 1.00 90.38 195 ARG A O 1
ATOM 1495 N N . ASP A 1 196 ? -43.106 -12.792 16.801 1.00 89.56 196 ASP A N 1
ATOM 1496 C CA . ASP A 1 196 ? -41.658 -13.038 16.843 1.00 89.56 196 ASP A CA 1
ATOM 1497 C C . ASP A 1 196 ? -41.304 -14.482 16.469 1.00 89.56 196 ASP A C 1
ATOM 1499 O O . ASP A 1 196 ? -40.336 -14.714 15.746 1.00 89.56 196 ASP A O 1
ATOM 1503 N N . PHE A 1 197 ? -42.145 -15.452 16.846 1.00 89.56 197 PHE A N 1
ATOM 1504 C CA . PHE A 1 197 ? -41.990 -16.850 16.436 1.00 89.56 197 PHE A CA 1
ATOM 1505 C C . PHE A 1 197 ? -41.871 -17.007 14.911 1.00 89.56 197 PHE A C 1
ATOM 1507 O O . PHE A 1 197 ? -40.972 -17.687 14.420 1.00 89.56 197 PHE A O 1
ATOM 1514 N N . TYR A 1 198 ? -42.753 -16.357 14.146 1.00 92.62 198 TYR A N 1
ATOM 1515 C CA . TYR A 1 198 ? -42.766 -16.469 12.685 1.00 92.62 198 TYR A CA 1
ATOM 1516 C C . TYR A 1 198 ? -41.579 -15.735 12.048 1.00 92.62 198 TYR A C 1
ATOM 1518 O O . TYR A 1 198 ? -41.021 -16.211 11.059 1.00 92.62 198 TYR A O 1
ATOM 1526 N N . VAL A 1 199 ? -41.150 -14.613 12.635 1.00 92.69 199 VAL A N 1
ATOM 1527 C CA . VAL A 1 199 ? -39.954 -13.875 12.199 1.00 92.69 199 VAL A CA 1
ATOM 1528 C C . VAL A 1 199 ? -38.691 -14.711 12.414 1.00 92.69 199 VAL A C 1
ATOM 1530 O O . VAL A 1 199 ? -37.877 -14.848 11.500 1.00 92.69 199 VAL A O 1
ATOM 1533 N N . LEU A 1 200 ? -38.537 -15.322 13.591 1.00 92.12 200 LEU A N 1
ATOM 1534 C CA . LEU A 1 200 ? -37.391 -16.176 13.912 1.00 92.12 200 LEU A CA 1
ATOM 1535 C C . LEU A 1 200 ? -37.407 -17.494 13.132 1.00 92.12 200 LEU A C 1
ATOM 1537 O O . LEU A 1 200 ? -36.342 -18.005 12.772 1.00 92.12 200 LEU A O 1
ATOM 1541 N N . LEU A 1 201 ? -38.590 -18.020 12.802 1.00 92.12 201 LEU A N 1
ATOM 1542 C CA . LEU A 1 201 ? -38.736 -19.149 11.885 1.00 92.12 201 LEU A CA 1
ATOM 1543 C C . LEU A 1 201 ? -38.236 -18.783 10.480 1.00 92.12 201 LEU A C 1
ATOM 1545 O O . LEU A 1 201 ? -37.424 -19.514 9.913 1.00 92.12 201 LEU A O 1
ATOM 1549 N N . LEU A 1 202 ? -38.646 -17.629 9.945 1.00 94.62 202 LEU A N 1
ATOM 1550 C CA . LEU A 1 202 ? -38.171 -17.141 8.649 1.00 94.62 202 LEU A CA 1
ATOM 1551 C C . LEU A 1 202 ? -36.653 -16.892 8.651 1.00 94.62 202 LEU A C 1
ATOM 1553 O O . LEU A 1 202 ? -35.963 -17.293 7.717 1.00 94.62 202 LEU A O 1
ATOM 1557 N N . ALA A 1 203 ? -36.110 -16.297 9.716 1.00 93.81 203 ALA A N 1
ATOM 1558 C CA . ALA A 1 203 ? -34.669 -16.102 9.880 1.00 93.81 203 ALA A CA 1
ATOM 1559 C C . ALA A 1 203 ? -33.907 -17.436 9.978 1.00 93.81 203 ALA A C 1
ATOM 1561 O O . ALA A 1 203 ? -32.813 -17.576 9.429 1.00 93.81 203 ALA A O 1
ATOM 1562 N N . SER A 1 204 ? -34.505 -18.448 10.613 1.00 92.56 204 SER A N 1
ATOM 1563 C CA . SER A 1 204 ? -33.947 -19.801 10.671 1.00 92.56 204 SER A CA 1
ATOM 1564 C C . SER A 1 204 ? -33.917 -20.464 9.294 1.00 92.56 204 SER A C 1
ATOM 1566 O O . SER A 1 204 ? -32.914 -21.092 8.959 1.00 92.56 204 SER A O 1
ATOM 1568 N N . LEU A 1 205 ? -34.958 -20.284 8.474 1.00 93.69 205 LEU A N 1
ATOM 1569 C CA . LEU A 1 205 ? -34.983 -20.742 7.079 1.00 93.69 205 LEU A CA 1
ATOM 1570 C C . LEU A 1 205 ? -33.949 -19.998 6.220 1.00 93.69 205 LEU A C 1
ATOM 1572 O O . LEU A 1 205 ? -33.228 -20.629 5.450 1.00 93.69 205 LEU A O 1
ATOM 1576 N N . ASN A 1 206 ? -33.798 -18.683 6.409 1.00 93.69 206 ASN A N 1
ATOM 1577 C CA . ASN A 1 206 ? -32.752 -17.896 5.751 1.00 93.69 206 ASN A CA 1
ATOM 1578 C C . ASN A 1 206 ? -31.349 -18.430 6.077 1.00 93.69 206 ASN A C 1
ATOM 1580 O O . ASN A 1 206 ? -30.517 -18.601 5.188 1.00 93.69 206 ASN A O 1
ATOM 1584 N N . ARG A 1 207 ? -31.101 -18.784 7.345 1.00 94.38 207 ARG A N 1
ATOM 1585 C CA . ARG A 1 207 ? -29.856 -19.433 7.775 1.00 94.38 207 ARG A CA 1
ATOM 1586 C C . ARG A 1 207 ? -29.667 -20.820 7.158 1.00 94.38 207 ARG A C 1
ATOM 1588 O O . ARG A 1 207 ? -28.536 -21.171 6.862 1.00 94.38 207 ARG A O 1
ATOM 1595 N N . VAL A 1 208 ? -30.723 -21.612 6.957 1.00 93.25 208 VAL A N 1
ATOM 1596 C CA . VAL A 1 208 ? -30.612 -22.909 6.256 1.00 93.25 208 VAL A CA 1
ATOM 1597 C C . VAL A 1 208 ? -30.135 -22.698 4.815 1.00 93.25 208 VAL A C 1
ATOM 1599 O O . VAL A 1 208 ? -29.229 -23.396 4.366 1.00 93.25 208 VAL A O 1
ATOM 1602 N N . MET A 1 209 ? -30.694 -21.707 4.112 1.00 90.56 209 MET A N 1
ATOM 1603 C CA . MET A 1 209 ? -30.306 -21.385 2.732 1.00 90.56 209 MET A CA 1
ATOM 1604 C C . MET A 1 209 ? -28.886 -20.809 2.645 1.00 90.56 209 MET A C 1
ATOM 1606 O O . MET A 1 209 ? -28.092 -21.216 1.796 1.00 90.56 209 MET A O 1
ATOM 1610 N N . PHE A 1 210 ? -28.535 -19.900 3.552 1.00 92.75 210 PHE A N 1
ATOM 1611 C CA . PHE A 1 210 ? -27.254 -19.193 3.561 1.00 92.75 210 PHE A CA 1
ATOM 1612 C C . PHE A 1 210 ? -26.390 -19.585 4.759 1.00 92.75 210 PHE A C 1
ATOM 1614 O O . PHE A 1 210 ? -25.798 -18.724 5.411 1.00 92.75 210 PHE A O 1
ATOM 1621 N N . TRP A 1 211 ? -26.306 -20.883 5.063 1.00 93.00 211 TRP A N 1
ATOM 1622 C CA . TRP A 1 211 ? -25.579 -21.386 6.237 1.00 93.00 211 TRP A CA 1
ATOM 1623 C C . TRP A 1 211 ? -24.085 -21.045 6.196 1.00 93.00 211 TRP A C 1
ATOM 1625 O O . TRP A 1 211 ? -23.449 -20.926 7.238 1.00 93.00 211 TRP A O 1
ATOM 1635 N N . PHE A 1 212 ? -23.531 -20.850 5.000 1.00 90.81 212 PHE A N 1
ATOM 1636 C CA . PHE A 1 212 ? -22.145 -20.440 4.781 1.00 90.81 212 PHE A CA 1
ATOM 1637 C C . PHE A 1 212 ? -21.921 -18.928 4.974 1.00 90.81 212 PHE A C 1
ATOM 1639 O O . PHE A 1 212 ? -20.778 -18.484 5.002 1.00 90.81 212 PHE A O 1
ATOM 1646 N N . SER A 1 213 ? -22.985 -18.122 5.087 1.00 91.94 213 SER A N 1
ATOM 1647 C CA . SER A 1 213 ? -22.904 -16.666 5.242 1.00 91.94 213 SER A CA 1
ATOM 1648 C C . SER A 1 213 ? -22.927 -16.274 6.721 1.00 91.94 213 SER A C 1
ATOM 1650 O O . SER A 1 213 ? -23.972 -16.424 7.356 1.00 91.94 213 SER A O 1
ATOM 1652 N N . PRO A 1 214 ? -21.849 -15.692 7.285 1.00 92.00 214 PRO A N 1
ATOM 1653 C CA . PRO A 1 214 ? -21.837 -15.216 8.674 1.00 92.00 214 PRO A CA 1
ATOM 1654 C C . PRO A 1 214 ? -22.961 -14.217 8.982 1.00 92.00 214 PRO A C 1
ATOM 1656 O O . PRO A 1 214 ? -23.448 -14.137 10.109 1.00 92.00 214 PRO A O 1
ATOM 1659 N N . PHE A 1 215 ? -23.413 -13.481 7.964 1.00 93.75 215 PHE A N 1
ATOM 1660 C CA . PHE A 1 215 ? -24.499 -12.518 8.081 1.00 93.75 215 PHE A CA 1
ATOM 1661 C C . PHE A 1 215 ? -25.840 -13.164 8.438 1.00 93.75 215 PHE A C 1
ATOM 1663 O O . PHE A 1 215 ? -26.569 -12.609 9.252 1.00 93.75 215 PHE A O 1
ATOM 1670 N N . SER A 1 216 ? -26.160 -14.342 7.889 1.00 92.81 216 SER A N 1
ATOM 1671 C CA . SER A 1 216 ? -27.429 -15.027 8.181 1.00 92.81 216 SER A CA 1
ATOM 1672 C C . SER A 1 216 ? -27.489 -15.502 9.641 1.00 92.81 216 SER A C 1
ATOM 1674 O O . SER A 1 216 ? -28.528 -15.390 10.296 1.00 92.81 216 SER A O 1
ATOM 1676 N N . TRP A 1 217 ? -26.349 -15.946 10.183 1.00 92.44 217 TRP A N 1
ATOM 1677 C CA . TRP A 1 217 ? -26.184 -16.297 11.596 1.00 92.44 217 TRP A CA 1
ATOM 1678 C C . TRP A 1 217 ? -26.338 -15.081 12.503 1.00 92.44 217 TRP A C 1
ATOM 1680 O O . TRP A 1 217 ? -27.090 -15.123 13.477 1.00 92.44 217 TRP A O 1
ATOM 1690 N N . TRP A 1 218 ? -25.651 -13.991 12.162 1.00 95.06 218 TRP A N 1
ATOM 1691 C CA . TRP A 1 218 ? -25.724 -12.743 12.909 1.00 95.06 218 TRP A CA 1
ATOM 1692 C C . TRP A 1 218 ? -27.134 -12.136 12.884 1.00 95.06 218 TRP A C 1
ATOM 1694 O O . TRP A 1 218 ? -27.633 -11.712 13.923 1.00 95.06 218 TRP A O 1
ATOM 1704 N N . GLN A 1 219 ? -27.808 -12.137 11.731 1.00 93.62 219 GLN A N 1
ATOM 1705 C CA . GLN A 1 219 ? -29.144 -11.558 11.573 1.00 93.62 219 GLN A CA 1
ATOM 1706 C C . GLN A 1 219 ? -30.186 -12.297 12.421 1.00 93.62 219 GLN A C 1
ATOM 1708 O O . GLN A 1 219 ? -30.994 -11.647 13.083 1.00 93.62 219 GLN A O 1
ATOM 1713 N N . LEU A 1 220 ? -30.142 -13.635 12.457 1.00 94.31 220 LEU A N 1
ATOM 1714 C CA . LEU A 1 220 ? -30.996 -14.433 13.343 1.00 94.31 220 LEU A CA 1
ATOM 1715 C C . LEU A 1 220 ? -30.758 -14.070 14.817 1.00 94.31 220 LEU A C 1
ATOM 1717 O O . LEU A 1 220 ? -31.715 -13.798 15.539 1.00 94.31 220 LEU A O 1
ATOM 1721 N N . ALA A 1 221 ? -29.494 -14.020 15.249 1.00 89.62 221 ALA A N 1
ATOM 1722 C CA . ALA A 1 221 ? -29.144 -13.663 16.624 1.00 89.62 221 ALA A CA 1
ATOM 1723 C C . ALA A 1 221 ? -29.604 -12.240 16.984 1.00 89.62 221 ALA A C 1
ATOM 1725 O O . ALA A 1 221 ? -30.138 -12.010 18.068 1.00 89.62 221 ALA A O 1
ATOM 1726 N N . ARG A 1 222 ? -29.457 -11.290 16.055 1.00 92.06 222 ARG A N 1
ATOM 1727 C CA . ARG A 1 222 ? -29.857 -9.896 16.256 1.00 92.06 222 ARG A CA 1
ATOM 1728 C C . ARG A 1 222 ? -31.373 -9.724 16.342 1.00 92.06 222 ARG A C 1
ATOM 1730 O O . ARG A 1 222 ? -31.838 -8.947 17.171 1.00 92.06 222 ARG A O 1
ATOM 1737 N N . LEU A 1 223 ? -32.140 -10.425 15.507 1.00 92.44 223 LEU A N 1
ATOM 1738 C CA . LEU A 1 223 ? -33.606 -10.410 15.569 1.00 92.44 223 LEU A CA 1
ATOM 1739 C C . LEU A 1 223 ? -34.114 -11.023 16.879 1.00 92.44 223 LEU A C 1
ATOM 1741 O O . LEU A 1 223 ? -35.015 -10.457 17.492 1.00 92.44 223 LEU A O 1
ATOM 1745 N N . ALA A 1 224 ? -33.495 -12.113 17.343 1.00 90.25 224 ALA A N 1
ATOM 1746 C CA . ALA A 1 224 ? -33.819 -12.715 18.636 1.00 90.25 224 ALA A CA 1
ATOM 1747 C C . ALA A 1 224 ? -33.527 -11.750 19.796 1.00 90.25 224 ALA A C 1
ATOM 1749 O O . ALA A 1 224 ? -34.382 -11.529 20.644 1.00 90.25 224 ALA A O 1
ATOM 1750 N N . GLU A 1 225 ? -32.365 -11.091 19.794 1.00 89.62 225 GLU A N 1
ATOM 1751 C CA . GLU A 1 225 ? -32.025 -10.091 20.814 1.00 89.62 225 GLU A CA 1
ATOM 1752 C C . GLU A 1 225 ? -33.026 -8.921 20.843 1.00 89.62 225 GLU A C 1
ATOM 1754 O O . GLU A 1 225 ? -33.425 -8.463 21.913 1.00 89.62 225 GLU A O 1
ATOM 1759 N N . LEU A 1 226 ? -33.439 -8.426 19.672 1.00 90.50 226 LEU A N 1
ATOM 1760 C CA . LEU A 1 226 ? -34.408 -7.334 19.567 1.00 90.50 226 LEU A CA 1
ATOM 1761 C C . LEU A 1 226 ? -35.801 -7.743 20.056 1.00 90.50 226 LEU A C 1
ATOM 1763 O O . LEU A 1 226 ? -36.472 -6.911 20.664 1.00 90.50 226 LEU A O 1
ATOM 1767 N N . ALA A 1 227 ? -36.217 -8.992 19.819 1.00 89.88 227 ALA A N 1
ATOM 1768 C CA . ALA A 1 227 ? -37.474 -9.533 20.335 1.00 89.88 227 ALA A CA 1
ATOM 1769 C C . ALA A 1 227 ? -37.479 -9.514 21.870 1.00 89.88 227 ALA A C 1
ATOM 1771 O O . ALA A 1 227 ? -38.381 -8.936 22.467 1.00 89.88 227 ALA A O 1
ATOM 1772 N N . GLU A 1 228 ? -36.417 -10.024 22.502 1.00 89.44 228 GLU A N 1
ATOM 1773 C CA . GLU A 1 228 ? -36.265 -10.010 23.965 1.00 89.44 228 GLU A CA 1
ATOM 1774 C C . GLU A 1 228 ? -36.287 -8.583 24.535 1.00 89.44 228 GLU A C 1
ATOM 1776 O O . GLU A 1 228 ? -36.977 -8.320 25.514 1.00 89.44 228 GLU A O 1
ATOM 1781 N N . ILE A 1 229 ? -35.592 -7.627 23.895 1.00 88.75 229 ILE A N 1
ATOM 1782 C CA . ILE A 1 229 ? -35.593 -6.212 24.319 1.00 88.75 229 ILE A CA 1
ATOM 1783 C C . ILE A 1 229 ? -37.006 -5.618 24.286 1.00 88.75 229 ILE A C 1
ATOM 1785 O O . ILE A 1 229 ? -37.383 -4.860 25.181 1.00 88.75 229 ILE A O 1
ATOM 1789 N N . ILE A 1 230 ? -37.770 -5.913 23.234 1.00 88.62 230 ILE A N 1
ATOM 1790 C CA . ILE A 1 230 ? -39.125 -5.385 23.057 1.00 88.62 230 ILE A CA 1
ATOM 1791 C C . ILE A 1 230 ? -40.093 -6.032 24.060 1.00 88.62 230 ILE A C 1
ATOM 1793 O O . ILE A 1 230 ? -40.909 -5.324 24.653 1.00 88.62 230 ILE A O 1
ATOM 1797 N N . SER A 1 231 ? -39.984 -7.341 24.287 1.00 88.88 231 SER A N 1
ATOM 1798 C CA . SER A 1 231 ? -40.807 -8.063 25.262 1.00 88.88 231 SER A CA 1
ATOM 1799 C C . SER A 1 231 ? -40.499 -7.645 26.703 1.00 88.88 231 SER A C 1
ATOM 1801 O O . SER A 1 231 ? -41.423 -7.394 27.477 1.00 88.88 231 SER A O 1
ATOM 1803 N N . ASP A 1 232 ? -39.219 -7.465 27.053 1.00 89.44 232 ASP A N 1
ATOM 1804 C CA . ASP A 1 232 ? -38.790 -6.905 28.343 1.00 89.44 232 ASP A CA 1
ATOM 1805 C C . ASP A 1 232 ? -39.375 -5.510 28.565 1.00 89.44 232 ASP A C 1
ATOM 1807 O O . ASP A 1 232 ? -39.893 -5.208 29.642 1.00 89.44 232 ASP A O 1
ATOM 1811 N N . ALA A 1 233 ? -39.354 -4.667 27.528 1.00 87.88 233 ALA A N 1
ATOM 1812 C CA . ALA A 1 233 ? -39.911 -3.330 27.620 1.00 87.88 233 ALA A CA 1
ATOM 1813 C C . ALA A 1 233 ? -41.417 -3.339 27.923 1.00 87.88 233 ALA A C 1
ATOM 1815 O O . ALA A 1 233 ? -41.885 -2.549 28.744 1.00 87.88 233 ALA A O 1
ATOM 1816 N N . ARG A 1 234 ? -42.166 -4.257 27.301 1.00 86.06 234 ARG A N 1
ATOM 1817 C CA . ARG A 1 234 ? -43.610 -4.387 27.519 1.00 86.06 234 ARG A CA 1
ATOM 1818 C C . ARG A 1 234 ? -43.949 -4.923 28.910 1.00 86.06 234 ARG A C 1
ATOM 1820 O O . ARG A 1 234 ? -44.917 -4.468 29.513 1.00 86.06 234 ARG A O 1
ATOM 1827 N N . ALA A 1 235 ? -43.158 -5.861 29.424 1.00 87.19 235 ALA A N 1
ATOM 1828 C CA . ALA A 1 235 ? -43.344 -6.396 30.768 1.00 87.19 235 ALA A CA 1
ATOM 1829 C C . ALA A 1 235 ? -43.106 -5.331 31.848 1.00 87.19 235 ALA A C 1
ATOM 1831 O O . ALA A 1 235 ? -43.924 -5.184 32.754 1.00 87.19 235 ALA A O 1
ATOM 1832 N N . ILE A 1 236 ? -42.037 -4.541 31.700 1.00 88.31 236 ILE A N 1
ATOM 1833 C CA . ILE A 1 236 ? -41.723 -3.412 32.587 1.00 88.31 236 ILE A CA 1
ATOM 1834 C C . ILE A 1 236 ? -42.834 -2.361 32.561 1.00 88.31 236 ILE A C 1
ATOM 1836 O O . ILE A 1 236 ? -43.237 -1.889 33.616 1.00 88.31 236 ILE A O 1
ATOM 1840 N N . GLU A 1 237 ? -43.332 -2.003 31.374 1.00 85.50 237 GLU A N 1
ATOM 1841 C CA . GLU A 1 237 ? -44.426 -1.035 31.226 1.00 85.50 237 GLU A CA 1
ATOM 1842 C C . GLU A 1 237 ? -45.705 -1.498 31.941 1.00 85.50 237 GLU A C 1
ATOM 1844 O O . GLU A 1 237 ? -46.428 -0.679 32.495 1.00 85.50 237 GLU A O 1
ATOM 1849 N N . MET A 1 238 ? -45.982 -2.807 31.957 1.00 82.38 238 MET A N 1
ATOM 1850 C CA . MET A 1 238 ? -47.193 -3.348 32.579 1.00 82.38 238 MET A CA 1
ATOM 1851 C C . MET A 1 238 ? -47.118 -3.404 34.110 1.00 82.38 238 MET A C 1
ATOM 1853 O O . MET A 1 238 ? -48.138 -3.217 34.771 1.00 82.38 238 MET A O 1
ATOM 1857 N N . ILE A 1 239 ? -45.946 -3.702 34.681 1.00 84.06 239 ILE A N 1
ATOM 1858 C CA . ILE A 1 239 ? -45.783 -3.796 36.143 1.00 84.06 239 ILE A CA 1
ATOM 1859 C C . ILE A 1 239 ? -45.291 -2.501 36.797 1.00 84.06 239 ILE A C 1
ATOM 1861 O O . ILE A 1 239 ? -45.243 -2.441 38.023 1.00 84.06 239 ILE A O 1
ATOM 1865 N N . ASP A 1 240 ? -44.907 -1.517 35.979 1.00 78.69 240 ASP A N 1
ATOM 1866 C CA . ASP A 1 240 ? -44.397 -0.192 36.356 1.00 78.69 240 ASP A CA 1
ATOM 1867 C C . ASP A 1 240 ? -43.257 -0.225 37.393 1.00 78.69 240 ASP A C 1
ATOM 1869 O O . ASP A 1 240 ? -43.124 0.631 38.263 1.00 78.69 240 ASP A O 1
ATOM 1873 N N . ASP A 1 241 ? -42.418 -1.263 37.324 1.00 78.81 241 ASP A N 1
ATOM 1874 C CA . ASP A 1 241 ? -41.333 -1.489 38.278 1.00 78.81 241 ASP A CA 1
ATOM 1875 C C . ASP A 1 241 ? -40.188 -2.291 37.642 1.00 78.81 241 ASP A C 1
ATOM 1877 O O . ASP A 1 241 ? -40.251 -3.512 37.471 1.00 78.81 241 ASP A O 1
ATOM 1881 N N . ARG A 1 242 ? -39.112 -1.581 37.285 1.00 83.06 242 ARG A N 1
ATOM 1882 C CA . ARG A 1 242 ? -37.944 -2.136 36.579 1.00 83.06 242 ARG A CA 1
ATOM 1883 C C . ARG A 1 242 ? -37.125 -3.105 37.429 1.00 83.06 242 ARG A C 1
ATOM 1885 O O . ARG A 1 242 ? -36.649 -4.107 36.899 1.00 83.06 242 ARG A O 1
ATOM 1892 N N . LEU A 1 243 ? -36.932 -2.797 38.713 1.00 82.81 243 LEU A N 1
ATOM 1893 C CA . LEU A 1 243 ? -36.085 -3.602 39.597 1.00 82.81 243 LEU A CA 1
ATOM 1894 C C . LEU A 1 243 ? -36.795 -4.901 39.968 1.00 82.81 243 LEU A C 1
ATOM 1896 O O . LEU A 1 243 ? -36.208 -5.971 39.814 1.00 82.81 243 LEU A O 1
ATOM 1900 N N . SER A 1 244 ? -38.089 -4.823 40.297 1.00 82.19 244 SER A N 1
ATOM 1901 C CA . SER A 1 244 ? -38.901 -6.026 40.504 1.00 82.19 244 SER A CA 1
ATOM 1902 C C . SER A 1 244 ? -38.933 -6.917 39.260 1.00 82.19 244 SER A C 1
ATOM 1904 O O . SER A 1 244 ? -38.908 -8.139 39.380 1.00 82.19 244 SER A O 1
ATOM 1906 N N . TYR A 1 245 ? -38.969 -6.340 38.050 1.00 86.12 245 TYR A N 1
ATOM 1907 C CA . TYR A 1 245 ? -38.913 -7.140 36.823 1.00 86.12 245 TYR A CA 1
ATOM 1908 C C . TYR A 1 245 ? -37.587 -7.901 36.676 1.00 86.12 245 TYR A C 1
ATOM 1910 O O . TYR A 1 245 ? -37.594 -9.074 36.305 1.00 86.12 245 TYR A O 1
ATOM 1918 N N . ALA A 1 246 ? -36.452 -7.263 36.979 1.00 85.38 246 ALA A N 1
ATOM 1919 C CA . ALA A 1 246 ? -35.140 -7.904 36.905 1.00 85.38 246 ALA A CA 1
ATOM 1920 C C . ALA A 1 246 ? -35.015 -9.082 37.890 1.00 85.38 246 ALA A C 1
ATOM 1922 O O . ALA A 1 246 ? -34.463 -10.123 37.534 1.00 85.38 246 ALA A O 1
ATOM 1923 N N . GLU A 1 247 ? -35.579 -8.949 39.092 1.00 84.50 247 GLU A N 1
ATOM 1924 C CA . GLU A 1 247 ? -35.661 -10.034 40.078 1.00 84.50 247 GLU A CA 1
ATOM 1925 C C . GLU A 1 247 ? -36.564 -11.176 39.598 1.00 84.50 247 GLU A C 1
ATOM 1927 O O . GLU A 1 247 ? -36.161 -12.338 39.643 1.00 84.50 247 GLU A O 1
ATOM 1932 N N . ILE A 1 248 ? -37.746 -10.855 39.054 1.00 85.38 248 ILE A N 1
ATOM 1933 C CA . ILE A 1 248 ? -38.657 -11.840 38.452 1.00 85.38 248 ILE A CA 1
ATOM 1934 C C . ILE A 1 248 ? -37.959 -12.603 37.317 1.00 85.38 248 ILE A C 1
ATOM 1936 O O . ILE A 1 248 ? -38.095 -13.823 37.226 1.00 85.38 248 ILE A O 1
ATOM 1940 N N . LEU A 1 249 ? -37.194 -11.910 36.469 1.00 85.19 249 LEU A N 1
ATOM 1941 C CA . LEU A 1 249 ? -36.449 -12.521 35.369 1.00 85.19 249 LEU A CA 1
ATOM 1942 C C . LEU A 1 249 ? -35.378 -13.498 35.879 1.00 85.19 249 LEU A C 1
ATOM 1944 O O . LEU A 1 249 ? -35.243 -14.592 35.330 1.00 85.19 249 LEU A O 1
ATOM 1948 N N . LEU A 1 250 ? -34.641 -13.132 36.934 1.00 83.00 250 LEU A N 1
ATOM 1949 C CA . LEU A 1 250 ? -33.648 -14.005 37.570 1.00 83.00 250 LEU A CA 1
ATOM 1950 C C . LEU A 1 250 ? -34.295 -15.235 38.217 1.00 83.00 250 LEU A C 1
ATOM 1952 O O . LEU A 1 250 ? -33.793 -16.346 38.059 1.00 83.00 250 LEU A O 1
ATOM 1956 N N . ASP A 1 251 ? -35.423 -15.048 38.898 1.00 80.69 251 ASP A N 1
ATOM 1957 C CA . ASP A 1 251 ? -36.168 -16.120 39.555 1.00 80.69 251 ASP A CA 1
ATOM 1958 C C . ASP A 1 251 ? -36.743 -17.114 38.527 1.00 80.69 251 ASP A C 1
ATOM 1960 O O . ASP A 1 251 ? -36.537 -18.323 38.636 1.00 80.69 251 ASP A O 1
ATOM 1964 N N . VAL A 1 252 ? -37.359 -16.626 37.442 1.00 77.00 252 VAL A N 1
ATOM 1965 C CA . VAL A 1 252 ? -37.859 -17.482 36.348 1.00 77.00 252 VAL A CA 1
ATOM 1966 C C . VAL A 1 252 ? -36.717 -18.212 35.626 1.00 77.00 252 VAL A C 1
ATOM 1968 O O . VAL A 1 252 ? -36.874 -19.383 35.282 1.00 77.00 252 VAL A O 1
ATOM 1971 N N . ALA A 1 253 ? -35.558 -17.571 35.442 1.00 71.25 253 ALA A N 1
ATOM 1972 C CA . ALA A 1 253 ? -34.382 -18.180 34.813 1.00 71.25 253 ALA A CA 1
ATOM 1973 C C . ALA A 1 253 ? -33.633 -19.188 35.708 1.00 71.25 253 ALA A C 1
ATOM 1975 O O . ALA A 1 253 ? -32.847 -19.991 35.201 1.00 71.25 253 ALA A O 1
ATOM 1976 N N . SER A 1 254 ? -33.855 -19.162 37.027 1.00 65.38 254 SER A N 1
ATOM 1977 C CA . SER A 1 254 ? -33.204 -20.063 37.990 1.00 65.38 254 SER A CA 1
ATOM 1978 C C . SER A 1 254 ? -33.750 -21.501 37.960 1.00 65.38 254 SER A C 1
ATOM 1980 O O . SER A 1 254 ? -33.129 -22.428 38.492 1.00 65.38 254 SER A O 1
ATOM 1982 N N . VAL A 1 255 ? -34.890 -21.720 37.295 1.00 63.88 255 VAL A N 1
ATOM 1983 C CA . VAL A 1 255 ? -35.510 -23.039 37.136 1.00 63.88 255 VAL A CA 1
ATOM 1984 C C . VAL A 1 255 ? -34.767 -23.828 36.051 1.00 63.88 255 VAL A C 1
ATOM 1986 O O . VAL A 1 255 ? -34.731 -23.427 34.890 1.00 63.88 255 VAL A O 1
ATOM 1989 N N . LYS A 1 256 ? -34.155 -24.964 36.426 1.00 49.78 256 LYS A N 1
ATOM 1990 C CA . LYS A 1 256 ? -33.351 -25.799 35.512 1.00 49.78 256 LYS A CA 1
ATOM 1991 C C . LYS A 1 256 ? -34.151 -26.194 34.256 1.00 49.78 256 LYS A C 1
ATOM 1993 O O . LYS A 1 256 ? -35.184 -26.854 34.409 1.00 49.78 256 LYS A O 1
ATOM 1998 N N . PRO A 1 257 ? -33.653 -25.900 33.039 1.00 51.78 257 PRO A N 1
ATOM 1999 C CA . PRO A 1 257 ? -34.297 -26.358 31.817 1.00 51.78 257 PRO A CA 1
ATOM 2000 C C . PRO A 1 257 ? -34.247 -27.887 31.726 1.00 51.78 257 PRO A C 1
ATOM 2002 O O . PRO A 1 257 ? -33.244 -28.519 32.082 1.00 51.78 257 PRO A O 1
ATOM 2005 N N . ARG A 1 258 ? -35.338 -28.501 31.260 1.00 48.69 258 ARG A N 1
ATOM 2006 C CA . ARG A 1 258 ? -35.379 -29.952 31.007 1.00 48.69 258 ARG A CA 1
ATOM 2007 C C . ARG A 1 258 ? -34.727 -30.254 29.649 1.00 48.69 258 ARG A C 1
ATOM 2009 O O . ARG A 1 258 ? -34.800 -29.431 28.742 1.00 48.69 258 ARG A O 1
ATOM 2016 N N . PRO A 1 259 ? -34.125 -31.445 29.449 1.00 41.44 259 PRO A N 1
ATOM 2017 C CA . PRO A 1 259 ? -33.285 -31.730 28.278 1.00 41.44 259 PRO A CA 1
ATOM 2018 C C . PRO A 1 259 ? -33.991 -31.657 26.907 1.00 41.44 259 PRO A C 1
ATOM 2020 O O . PRO A 1 259 ? -33.323 -31.715 25.879 1.00 41.44 259 PRO A O 1
ATOM 2023 N N . MET A 1 260 ? -35.321 -31.503 26.866 1.00 41.75 260 MET A N 1
ATOM 2024 C CA . MET A 1 260 ? -36.102 -31.299 25.637 1.00 41.75 260 MET A CA 1
ATOM 2025 C C . MET A 1 260 ? -36.248 -29.823 25.204 1.00 41.75 260 MET A C 1
ATOM 2027 O O . MET A 1 260 ? -36.834 -29.570 24.157 1.00 41.75 260 MET A O 1
ATOM 2031 N N . GLU A 1 261 ? -35.687 -28.851 25.936 1.00 36.66 261 GLU A N 1
ATOM 2032 C CA . GLU A 1 261 ? -35.728 -27.404 25.613 1.00 36.66 261 GLU A CA 1
ATOM 2033 C C . GLU A 1 261 ? -34.559 -26.926 24.718 1.00 36.66 261 GLU A C 1
ATOM 2035 O O . GLU A 1 261 ? -34.222 -25.742 24.651 1.00 36.66 261 GLU A O 1
ATOM 2040 N N . LEU A 1 262 ? -33.910 -27.839 23.991 1.00 44.97 262 LEU A N 1
ATOM 2041 C CA . LEU A 1 262 ? -32.746 -27.530 23.158 1.00 44.97 262 LEU A CA 1
ATOM 2042 C C . LEU A 1 262 ? -33.127 -27.195 21.712 1.00 44.97 262 LEU A C 1
ATOM 2044 O O . LEU A 1 262 ? -33.117 -28.053 20.831 1.00 44.97 262 LEU A O 1
ATOM 2048 N N . ALA A 1 263 ? -33.347 -25.901 21.455 1.00 36.91 263 ALA A N 1
ATOM 2049 C CA . ALA A 1 263 ? -32.971 -25.296 20.171 1.00 36.91 263 ALA A CA 1
ATOM 2050 C C . ALA A 1 263 ? -32.776 -23.768 20.194 1.00 36.91 263 ALA A C 1
ATOM 2052 O O . ALA A 1 263 ? -32.069 -23.283 19.314 1.00 36.91 263 ALA A O 1
ATOM 2053 N N . MET A 1 264 ? -33.349 -23.015 21.148 1.00 35.62 264 MET A N 1
ATOM 2054 C CA . MET A 1 264 ? -33.346 -21.537 21.071 1.00 35.62 264 MET A CA 1
ATOM 2055 C C . MET A 1 264 ? -33.055 -20.771 22.376 1.00 35.62 264 MET A C 1
ATOM 2057 O O . MET A 1 264 ? -32.892 -19.558 22.317 1.00 35.62 264 MET A O 1
ATOM 2061 N N . ALA A 1 265 ? -32.918 -21.422 23.534 1.00 35.16 265 ALA A N 1
ATOM 2062 C CA . ALA A 1 265 ? -32.636 -20.724 24.792 1.00 35.16 265 ALA A CA 1
ATOM 2063 C C . ALA A 1 265 ? -31.136 -20.788 25.140 1.00 35.16 265 ALA A C 1
ATOM 2065 O O . ALA A 1 265 ? -30.650 -21.772 25.698 1.00 35.16 265 ALA A O 1
ATOM 2066 N N . GLN A 1 266 ? -30.377 -19.748 24.778 1.00 42.50 266 GLN A N 1
ATOM 2067 C CA . GLN A 1 266 ? -29.014 -19.556 25.281 1.00 42.50 266 GLN A CA 1
ATOM 2068 C C . GLN A 1 266 ? -29.058 -18.986 26.704 1.00 42.50 266 GLN A C 1
ATOM 2070 O O . GLN A 1 266 ? -29.552 -17.886 26.929 1.00 42.50 266 GLN A O 1
ATOM 2075 N N . VAL A 1 267 ? -28.446 -19.704 27.646 1.00 36.38 267 VAL A N 1
ATOM 2076 C CA . VAL A 1 267 ? -28.257 -19.305 29.055 1.00 36.38 267 VAL A CA 1
ATOM 2077 C C . VAL A 1 267 ? -27.412 -18.015 29.197 1.00 36.38 267 VAL A C 1
ATOM 2079 O O . VAL A 1 267 ? -27.426 -17.369 30.240 1.00 36.38 267 VAL A O 1
ATOM 2082 N N . SER A 1 268 ? -26.719 -17.566 28.140 1.00 43.94 268 SER A N 1
ATOM 2083 C CA . SER A 1 268 ? -25.867 -16.364 28.142 1.00 43.94 268 SER A CA 1
ATOM 2084 C C . SER A 1 268 ? -26.611 -15.023 28.023 1.00 43.94 268 SER A C 1
ATOM 2086 O O . SER A 1 268 ? -25.962 -13.978 28.041 1.00 43.94 268 SER A O 1
ATOM 2088 N N . THR A 1 269 ? -27.943 -15.004 27.902 1.00 63.44 269 THR A N 1
ATOM 2089 C CA . THR A 1 269 ? -28.713 -13.767 27.648 1.00 63.44 269 THR A CA 1
ATOM 2090 C C . THR A 1 269 ? -29.265 -13.097 28.909 1.00 63.44 269 THR A C 1
ATOM 2092 O O . THR A 1 269 ? -29.473 -11.885 28.898 1.00 63.44 269 THR A O 1
ATOM 2095 N N . VAL A 1 270 ? -29.462 -13.834 30.009 1.00 69.75 270 VAL A N 1
ATOM 2096 C CA . VAL A 1 270 ? -30.139 -13.321 31.219 1.00 69.75 270 VAL A CA 1
ATOM 2097 C C . VAL A 1 270 ? -29.341 -12.193 31.877 1.00 69.75 270 VAL A C 1
ATOM 2099 O O . VAL A 1 270 ? -29.889 -11.130 32.152 1.00 69.75 270 VAL A O 1
ATOM 2102 N N . ARG A 1 271 ? -28.024 -12.369 32.044 1.00 74.38 271 ARG A N 1
ATOM 2103 C CA . ARG A 1 271 ? -27.136 -11.334 32.603 1.00 74.38 271 ARG A CA 1
ATOM 2104 C C . ARG A 1 271 ? -27.157 -10.049 31.770 1.00 74.38 271 ARG A C 1
ATOM 2106 O O . ARG A 1 271 ? -27.356 -8.970 32.317 1.00 74.38 271 ARG A O 1
ATOM 2113 N N . ALA A 1 272 ? -27.003 -10.171 30.451 1.00 76.44 272 ALA A N 1
ATOM 2114 C CA . ALA A 1 272 ? -27.011 -9.027 29.540 1.00 76.44 272 ALA A CA 1
ATOM 2115 C C . ALA A 1 272 ? -28.367 -8.297 29.531 1.00 76.44 272 ALA A C 1
ATOM 2117 O O . ALA A 1 272 ? -28.413 -7.079 29.366 1.00 76.44 272 ALA A O 1
ATOM 2118 N N . ARG A 1 273 ? -29.475 -9.024 29.731 1.00 81.50 273 ARG A N 1
ATOM 2119 C CA . ARG A 1 273 ? -30.816 -8.442 29.884 1.00 81.50 273 ARG A CA 1
ATOM 2120 C C . ARG A 1 273 ? -30.945 -7.665 31.192 1.00 81.50 273 ARG A C 1
ATOM 2122 O O . ARG A 1 273 ? -31.346 -6.507 31.142 1.00 81.50 273 ARG A O 1
ATOM 2129 N N . VAL A 1 274 ? -30.531 -8.240 32.324 1.00 82.12 274 VAL A N 1
ATOM 2130 C CA . VAL A 1 274 ? -30.558 -7.569 33.639 1.00 82.12 274 VAL A CA 1
ATOM 2131 C C . VAL A 1 274 ? -29.698 -6.301 33.640 1.00 82.12 274 VAL A C 1
ATOM 2133 O O . VAL A 1 274 ? -30.189 -5.235 34.004 1.00 82.12 274 VAL A O 1
ATOM 2136 N N . GLU A 1 275 ? -28.455 -6.376 33.153 1.00 83.12 275 GLU A N 1
ATOM 2137 C CA . GLU A 1 275 ? -27.560 -5.212 33.045 1.00 83.12 275 GLU A CA 1
ATOM 2138 C C . GLU A 1 275 ? -28.189 -4.095 32.193 1.00 83.12 275 GLU A C 1
ATOM 2140 O O . GLU A 1 275 ? -28.128 -2.918 32.551 1.00 83.12 275 GLU A O 1
ATOM 2145 N N . ARG A 1 276 ? -28.864 -4.455 31.093 1.00 81.19 276 ARG A N 1
ATOM 2146 C CA . ARG A 1 276 ? -29.548 -3.497 30.215 1.00 81.19 276 ARG A CA 1
ATOM 2147 C C . ARG A 1 276 ? -30.774 -2.865 30.876 1.00 81.19 276 ARG A C 1
ATOM 2149 O O . ARG A 1 276 ? -30.982 -1.668 30.706 1.00 81.19 276 ARG A O 1
ATOM 2156 N N . ILE A 1 277 ? -31.572 -3.643 31.608 1.00 81.81 277 ILE A N 1
ATOM 2157 C CA . ILE A 1 277 ? -32.763 -3.156 32.325 1.00 81.81 277 ILE A CA 1
ATOM 2158 C C . ILE A 1 277 ? -32.356 -2.141 33.401 1.00 81.81 277 ILE A C 1
ATOM 2160 O O . ILE A 1 277 ? -32.995 -1.097 33.520 1.00 81.81 277 ILE A O 1
ATOM 2164 N N . ILE A 1 278 ? -31.261 -2.409 34.121 1.00 79.19 278 ILE A N 1
ATOM 2165 C CA . ILE A 1 278 ? -30.720 -1.514 35.154 1.00 79.19 278 ILE A CA 1
ATOM 2166 C C . ILE A 1 278 ? -30.111 -0.245 34.531 1.00 79.19 278 ILE A C 1
ATOM 2168 O O . ILE A 1 278 ? -30.298 0.850 35.056 1.00 79.19 278 ILE A O 1
ATOM 2172 N N . ALA A 1 279 ? -29.410 -0.364 33.398 1.00 75.88 279 ALA A N 1
ATOM 2173 C CA . ALA A 1 279 ? -28.747 0.765 32.737 1.00 75.88 279 ALA A CA 1
ATOM 2174 C C . ALA A 1 279 ? -29.689 1.667 31.910 1.00 75.88 279 ALA A C 1
ATOM 2176 O O . ALA A 1 279 ? -29.309 2.777 31.524 1.00 75.88 279 ALA A O 1
ATOM 2177 N N . ALA A 1 280 ? -30.898 1.208 31.575 1.00 68.94 280 ALA A N 1
ATOM 2178 C CA . ALA A 1 280 ? -31.805 1.937 30.694 1.00 68.94 280 ALA A CA 1
ATOM 2179 C C . ALA A 1 280 ? -32.471 3.132 31.402 1.00 68.94 280 ALA A C 1
ATOM 2181 O O . ALA A 1 280 ? -33.318 2.972 32.279 1.00 68.94 280 ALA A O 1
ATOM 2182 N N . ALA A 1 281 ? -32.152 4.351 30.953 1.00 57.28 281 ALA A N 1
ATOM 2183 C CA . ALA A 1 281 ? -32.762 5.583 31.464 1.00 57.28 281 ALA A CA 1
ATOM 2184 C C . ALA A 1 281 ? -34.234 5.763 31.027 1.00 57.28 281 ALA A C 1
ATOM 2186 O O . ALA A 1 281 ? -35.043 6.288 31.790 1.00 57.28 281 ALA A O 1
ATOM 2187 N N . ALA A 1 282 ? -34.616 5.288 29.833 1.00 59.62 282 ALA A N 1
ATOM 2188 C CA . ALA A 1 282 ? -35.959 5.463 29.268 1.00 59.62 282 ALA A CA 1
ATOM 2189 C C . ALA A 1 282 ? -36.446 4.223 28.501 1.00 59.62 282 ALA A C 1
ATOM 2191 O O . ALA A 1 282 ? -35.652 3.523 27.868 1.00 59.62 282 ALA A O 1
ATOM 2192 N N . MET A 1 283 ? -37.762 3.988 28.530 1.00 62.72 283 MET A N 1
ATOM 2193 C CA . MET A 1 283 ? -38.403 2.876 27.826 1.00 62.72 283 MET A CA 1
ATOM 2194 C C . MET A 1 283 ? -38.479 3.144 26.319 1.00 62.72 283 MET A C 1
ATOM 2196 O O . MET A 1 283 ? -38.758 4.274 25.904 1.00 62.72 283 MET A O 1
ATOM 2200 N N . PRO A 1 284 ? -38.259 2.128 25.470 1.00 68.25 284 PRO A N 1
ATOM 2201 C CA . PRO A 1 284 ? -38.432 2.285 24.038 1.00 68.25 284 PRO A CA 1
ATOM 2202 C C . PRO A 1 284 ? -39.912 2.489 23.694 1.00 68.25 284 PRO A C 1
ATOM 2204 O O . PRO A 1 284 ? -40.754 1.646 23.975 1.00 68.25 284 PRO A O 1
ATOM 2207 N N . VAL A 1 285 ? -40.229 3.616 23.054 1.00 72.12 285 VAL A N 1
ATOM 2208 C CA . VAL A 1 285 ? -41.602 3.939 22.641 1.00 72.12 285 VAL A CA 1
ATOM 2209 C C . VAL A 1 285 ? -42.000 3.098 21.427 1.00 72.12 285 VAL A C 1
ATOM 2211 O O . VAL A 1 285 ? -41.273 3.063 20.425 1.00 72.12 285 VAL A O 1
ATOM 2214 N N . ALA A 1 286 ? -43.175 2.469 21.489 1.00 71.25 286 ALA A N 1
ATOM 2215 C CA . ALA A 1 286 ? -43.734 1.715 20.376 1.00 71.25 286 ALA A CA 1
ATOM 2216 C C . ALA A 1 286 ? -43.924 2.604 19.135 1.00 71.25 286 ALA A C 1
ATOM 2218 O O . ALA A 1 286 ? -44.441 3.722 19.186 1.00 71.25 286 ALA A O 1
ATOM 2219 N N . VAL A 1 287 ? -43.502 2.099 17.977 1.00 75.62 287 VAL A N 1
ATOM 2220 C CA . VAL A 1 287 ? -43.591 2.834 16.710 1.00 75.62 287 VAL A CA 1
ATOM 2221 C C . VAL A 1 287 ? -44.892 2.476 15.997 1.00 75.62 287 VAL A C 1
ATOM 2223 O O . VAL A 1 287 ? -45.090 1.319 15.616 1.00 75.62 287 VAL A O 1
ATOM 2226 N N . GLY A 1 288 ? -45.756 3.474 15.784 1.00 75.69 288 GLY A N 1
ATOM 2227 C CA . GLY A 1 288 ? -47.019 3.324 15.056 1.00 75.69 288 GLY A CA 1
ATOM 2228 C C . GLY A 1 288 ? -46.839 2.926 13.583 1.00 75.69 288 GLY A C 1
ATOM 2229 O O . GLY A 1 288 ? -45.812 3.207 12.961 1.00 75.69 288 GLY A O 1
ATOM 2230 N N . TRP A 1 289 ? -47.866 2.298 13.006 1.00 72.81 289 TRP A N 1
ATOM 2231 C CA . TRP A 1 289 ? -47.827 1.681 11.670 1.00 72.81 289 TRP A CA 1
ATOM 2232 C C . TRP A 1 289 ? -47.416 2.640 10.536 1.00 72.81 289 TRP A C 1
ATOM 2234 O O . TRP A 1 289 ? -46.668 2.241 9.648 1.00 72.81 289 TRP A O 1
ATOM 2244 N N . ARG A 1 290 ? -47.801 3.926 10.604 1.00 75.19 290 ARG A N 1
ATOM 2245 C CA . ARG A 1 290 ? -47.400 4.951 9.617 1.00 75.19 290 ARG A CA 1
ATOM 2246 C C . ARG A 1 290 ? -45.883 5.150 9.558 1.00 75.19 290 ARG A C 1
ATOM 2248 O O . ARG A 1 290 ? -45.318 5.249 8.479 1.00 75.19 290 ARG A O 1
ATOM 2255 N N . LYS A 1 291 ? -45.201 5.175 10.708 1.00 76.56 291 LYS A N 1
ATOM 2256 C CA . LYS A 1 291 ? -43.733 5.310 10.767 1.00 76.56 291 LYS A CA 1
ATOM 2257 C C . LYS A 1 291 ? -43.030 4.040 10.282 1.00 76.56 291 LYS A C 1
ATOM 2259 O O . LYS A 1 291 ? -41.990 4.142 9.642 1.00 76.56 291 LYS A O 1
ATOM 2264 N N . ARG A 1 292 ? -43.614 2.859 10.530 1.00 79.62 292 ARG A N 1
ATOM 2265 C CA . ARG A 1 292 ? -43.116 1.589 9.972 1.00 79.62 292 ARG A CA 1
ATOM 2266 C C . ARG A 1 292 ? -43.173 1.602 8.443 1.00 79.62 292 ARG A C 1
ATOM 2268 O O . ARG A 1 292 ? -42.182 1.249 7.818 1.00 79.62 292 ARG A O 1
ATOM 2275 N N . LEU A 1 293 ? -44.264 2.108 7.860 1.00 79.56 293 LEU A N 1
ATOM 2276 C CA . LEU A 1 293 ? -44.378 2.289 6.409 1.00 79.56 293 LEU A CA 1
ATOM 2277 C C . LEU A 1 293 ? -43.310 3.229 5.844 1.00 79.56 293 LEU A C 1
ATOM 2279 O O . LEU A 1 293 ? -42.715 2.895 4.828 1.00 79.56 293 LEU A O 1
ATOM 2283 N N . TRP A 1 294 ? -43.010 4.348 6.510 1.00 81.31 294 TRP A N 1
ATOM 2284 C CA . TRP A 1 294 ? -41.927 5.244 6.081 1.00 81.31 294 TRP A CA 1
ATOM 2285 C C . TRP A 1 294 ? -40.548 4.575 6.114 1.00 81.31 294 TRP A C 1
ATOM 2287 O O . TRP A 1 294 ? -39.763 4.756 5.189 1.00 81.31 294 TRP A O 1
ATOM 2297 N N . ILE A 1 295 ? -40.260 3.765 7.138 1.00 80.69 295 ILE A N 1
ATOM 2298 C CA . ILE A 1 295 ? -39.002 3.004 7.224 1.00 80.69 295 ILE A CA 1
ATOM 2299 C C . ILE A 1 295 ? -38.921 1.983 6.087 1.00 80.69 295 ILE A C 1
ATOM 2301 O O . ILE A 1 295 ? -37.900 1.899 5.409 1.00 80.69 295 ILE A O 1
ATOM 2305 N N . THR A 1 296 ? -39.997 1.231 5.845 1.00 81.19 296 THR A N 1
ATOM 2306 C CA . THR A 1 296 ? -40.055 0.285 4.727 1.00 81.19 296 THR A CA 1
ATOM 2307 C C . THR A 1 296 ? -39.876 1.010 3.393 1.00 81.19 296 THR A C 1
ATOM 2309 O O . THR A 1 296 ? -39.028 0.609 2.603 1.00 81.19 296 THR A O 1
ATOM 2312 N N . ALA A 1 297 ? -40.586 2.119 3.170 1.00 81.25 297 ALA A N 1
ATOM 2313 C CA . ALA A 1 297 ? -40.481 2.927 1.956 1.00 81.25 297 ALA A CA 1
ATOM 2314 C C . ALA A 1 297 ? -39.073 3.503 1.740 1.00 81.25 297 ALA A C 1
ATOM 2316 O O . ALA A 1 297 ? -38.630 3.592 0.602 1.00 81.25 297 ALA A O 1
ATOM 2317 N N . ALA A 1 298 ? -38.342 3.839 2.806 1.00 82.75 298 ALA A N 1
ATOM 2318 C CA . ALA A 1 298 ? -36.960 4.309 2.706 1.00 82.75 298 ALA A CA 1
ATOM 2319 C C . ALA A 1 298 ? -35.967 3.193 2.326 1.00 82.75 298 ALA A C 1
ATOM 2321 O O . ALA A 1 298 ? -34.955 3.461 1.684 1.00 82.75 298 ALA A O 1
ATOM 2322 N N . ILE A 1 299 ? -36.243 1.942 2.707 1.00 85.06 299 ILE A N 1
ATOM 2323 C CA . ILE A 1 299 ? -35.352 0.800 2.446 1.00 85.06 299 ILE A CA 1
ATOM 2324 C C . ILE A 1 299 ? -35.626 0.173 1.068 1.00 85.06 299 ILE A C 1
ATOM 2326 O O . ILE A 1 299 ? -34.694 -0.296 0.418 1.00 85.06 299 ILE A O 1
ATOM 2330 N N . VAL A 1 300 ? -36.873 0.195 0.582 1.00 82.62 300 VAL A N 1
ATOM 2331 C CA . VAL A 1 300 ? -37.277 -0.427 -0.697 1.00 82.62 300 VAL A CA 1
ATOM 2332 C C . VAL A 1 300 ? -36.438 0.029 -1.908 1.00 82.62 300 VAL A C 1
ATOM 2334 O O . VAL A 1 300 ? -35.984 -0.847 -2.643 1.00 82.62 300 VAL A O 1
ATOM 2337 N N . PRO A 1 301 ? -36.135 1.326 -2.124 1.00 82.06 301 PRO A N 1
ATOM 2338 C CA . PRO A 1 301 ? -35.266 1.757 -3.222 1.00 82.06 301 PRO A CA 1
ATOM 2339 C C . PRO A 1 301 ? -33.865 1.141 -3.150 1.00 82.06 301 PRO A C 1
ATOM 2341 O O . PRO A 1 301 ? -33.311 0.736 -4.167 1.00 82.06 301 PRO A O 1
ATOM 2344 N N . VAL A 1 302 ? -33.313 0.999 -1.940 1.00 80.62 302 VAL A N 1
ATOM 2345 C CA . VAL A 1 302 ? -32.002 0.372 -1.716 1.00 80.62 302 VAL A CA 1
ATOM 2346 C C . VAL A 1 302 ? -32.055 -1.121 -2.035 1.00 80.62 302 VAL A C 1
ATOM 2348 O O . VAL A 1 302 ? -31.118 -1.651 -2.629 1.00 80.62 302 VAL A O 1
ATOM 2351 N N . VAL A 1 303 ? -33.161 -1.798 -1.703 1.00 80.19 303 VAL A N 1
ATOM 2352 C CA . VAL A 1 303 ? -33.397 -3.200 -2.087 1.00 80.19 303 VAL A CA 1
ATOM 2353 C C . VAL A 1 303 ? -33.450 -3.341 -3.609 1.00 80.19 303 VAL A C 1
ATOM 2355 O O . VAL A 1 303 ? -32.799 -4.231 -4.147 1.00 80.19 303 VAL A O 1
ATOM 2358 N N . ILE A 1 304 ? -34.154 -2.444 -4.308 1.00 77.31 304 ILE A N 1
ATOM 2359 C CA . ILE A 1 304 ? -34.265 -2.455 -5.777 1.00 77.31 304 ILE A CA 1
ATOM 2360 C C . ILE A 1 304 ? -32.894 -2.236 -6.432 1.00 77.31 304 ILE A C 1
ATOM 2362 O O . ILE A 1 304 ? -32.503 -3.015 -7.299 1.00 77.31 304 ILE A O 1
ATOM 2366 N N . VAL A 1 305 ? -32.125 -1.239 -5.981 1.00 75.75 305 VAL A N 1
ATOM 2367 C CA . VAL A 1 305 ? -30.759 -0.983 -6.478 1.00 75.75 305 VAL A CA 1
ATOM 2368 C C . VAL A 1 305 ? -29.834 -2.168 -6.199 1.00 75.75 305 VAL A C 1
ATOM 2370 O O . VAL A 1 305 ? -29.048 -2.551 -7.058 1.00 75.75 305 VAL A O 1
ATOM 2373 N N . SER A 1 306 ? -29.958 -2.792 -5.025 1.00 73.38 306 SER A N 1
ATOM 2374 C CA . SER A 1 306 ? -29.179 -3.987 -4.681 1.00 73.38 306 SER A CA 1
ATOM 2375 C C . SER A 1 306 ? -29.576 -5.198 -5.536 1.00 73.38 306 SER A C 1
ATOM 2377 O O . SER A 1 306 ? -28.757 -6.085 -5.773 1.00 73.38 306 SER A O 1
ATOM 2379 N N . ALA A 1 307 ? -30.825 -5.268 -6.004 1.00 68.50 307 ALA A N 1
ATOM 2380 C CA . ALA A 1 307 ? -31.327 -6.366 -6.824 1.00 68.50 307 ALA A CA 1
ATOM 2381 C C . ALA A 1 307 ? -31.024 -6.214 -8.324 1.00 68.50 307 ALA A C 1
ATOM 2383 O O . ALA A 1 307 ? -30.800 -7.225 -8.992 1.00 68.50 307 ALA A O 1
ATOM 2384 N N . GLY A 1 308 ? -30.936 -4.988 -8.845 1.00 64.94 308 GLY A N 1
ATOM 2385 C CA . GLY A 1 308 ? -30.673 -4.734 -10.262 1.00 64.94 308 GLY A CA 1
ATOM 2386 C C . GLY A 1 308 ? -29.296 -5.221 -10.734 1.00 64.94 308 GLY A C 1
ATOM 2387 O O . GLY A 1 308 ? -28.272 -4.927 -10.120 1.00 64.94 308 GLY A O 1
ATOM 2388 N N . MET A 1 309 ? -29.255 -5.955 -11.852 1.00 53.50 309 MET A N 1
ATOM 2389 C CA . MET A 1 309 ? -28.042 -6.107 -12.664 1.00 53.50 309 MET A CA 1
ATOM 2390 C C . MET A 1 309 ? -28.021 -4.991 -13.712 1.00 53.50 309 MET A C 1
ATOM 2392 O O . MET A 1 309 ? -28.848 -4.992 -14.622 1.00 53.50 309 MET A O 1
ATOM 2396 N N . ILE A 1 310 ? -27.081 -4.048 -13.604 1.00 48.62 310 ILE A N 1
ATOM 2397 C CA . ILE A 1 310 ? -26.777 -3.122 -14.701 1.00 48.62 310 ILE A CA 1
ATOM 2398 C C . ILE A 1 310 ? -25.749 -3.825 -15.589 1.00 48.62 310 ILE A C 1
ATOM 2400 O O . ILE A 1 310 ? -24.568 -3.900 -15.247 1.00 48.62 310 ILE A O 1
ATOM 2404 N N . ALA A 1 311 ? -26.213 -4.405 -16.694 1.00 38.19 311 ALA A N 1
ATOM 2405 C CA . ALA A 1 311 ? -25.343 -5.001 -17.697 1.00 38.19 311 ALA A CA 1
ATOM 2406 C C . ALA A 1 311 ? -24.857 -3.901 -18.651 1.00 38.19 311 ALA A C 1
ATOM 2408 O O . ALA A 1 311 ? -25.641 -3.354 -19.423 1.00 38.19 311 ALA A O 1
ATOM 2409 N N . TYR A 1 312 ? -23.564 -3.582 -18.595 1.00 39.25 312 TYR A N 1
ATOM 2410 C CA . TYR A 1 312 ? -22.901 -2.767 -19.611 1.00 39.25 312 TYR A CA 1
ATOM 2411 C C . TYR A 1 312 ? -22.289 -3.697 -20.654 1.00 39.25 312 TYR A C 1
ATOM 2413 O O . TYR A 1 312 ? -21.515 -4.593 -20.315 1.00 39.25 312 TYR A O 1
ATOM 2421 N N . ARG A 1 313 ? -22.643 -3.498 -21.924 1.00 31.56 313 ARG A N 1
ATOM 2422 C CA . ARG A 1 313 ? -22.035 -4.219 -23.042 1.00 31.56 313 ARG A CA 1
ATOM 2423 C C . ARG A 1 313 ? -20.662 -3.594 -23.311 1.00 31.56 313 ARG A C 1
ATOM 2425 O O . ARG A 1 313 ? -20.582 -2.470 -23.792 1.00 31.56 313 ARG A O 1
ATOM 2432 N N . THR A 1 314 ? -19.590 -4.288 -22.944 1.00 35.88 314 THR A N 1
ATOM 2433 C CA . THR A 1 314 ? -18.217 -3.926 -23.325 1.00 35.88 314 THR A CA 1
ATOM 2434 C C . THR A 1 314 ? -17.963 -4.358 -24.773 1.00 35.88 314 THR A C 1
ATOM 2436 O O . THR A 1 314 ? -18.264 -5.513 -25.084 1.00 35.88 314 THR A O 1
ATOM 2439 N N . PRO A 1 315 ? -17.431 -3.493 -25.656 1.00 33.81 315 PRO A N 1
ATOM 2440 C CA . PRO A 1 315 ? -16.932 -3.922 -26.960 1.00 33.81 315 PRO A CA 1
ATOM 2441 C C . PRO A 1 315 ? -15.700 -4.822 -26.798 1.00 33.81 315 PRO A C 1
ATOM 2443 O O . PRO A 1 315 ? -15.008 -4.753 -25.779 1.00 33.81 315 PRO A O 1
ATOM 2446 N N . ASP A 1 316 ? -15.443 -5.651 -27.808 1.00 29.45 316 ASP A N 1
ATOM 2447 C CA . ASP A 1 316 ? -14.293 -6.554 -27.873 1.00 29.45 316 ASP A CA 1
ATOM 2448 C C . ASP A 1 316 ? -12.946 -5.817 -27.712 1.00 29.45 316 ASP A C 1
ATOM 2450 O O . ASP A 1 316 ? -12.828 -4.642 -28.077 1.00 29.45 316 ASP A O 1
ATOM 2454 N N . PRO A 1 317 ? -11.912 -6.488 -27.166 1.00 31.17 317 PRO A N 1
ATOM 2455 C CA . PRO A 1 317 ? -10.600 -5.889 -26.963 1.00 31.17 317 PRO A CA 1
ATOM 2456 C C . PRO A 1 317 ? -9.965 -5.488 -28.300 1.00 31.17 317 PRO A C 1
ATOM 2458 O O . PRO A 1 317 ? -9.777 -6.311 -29.195 1.00 31.17 317 PRO A O 1
ATOM 2461 N N . VAL A 1 318 ? -9.592 -4.212 -28.404 1.00 31.66 318 VAL A N 1
ATOM 2462 C CA . VAL A 1 318 ? -8.745 -3.690 -29.483 1.00 31.66 318 VAL A CA 1
ATOM 2463 C C . VAL A 1 318 ? -7.373 -4.382 -29.401 1.00 31.66 318 VAL A C 1
ATOM 2465 O O . VAL A 1 318 ? -6.826 -4.494 -28.299 1.00 31.66 318 VAL A O 1
ATOM 2468 N N . PRO A 1 319 ? -6.786 -4.846 -30.521 1.00 33.16 319 PRO A N 1
ATOM 2469 C CA . PRO A 1 319 ? -5.434 -5.390 -30.522 1.00 33.16 319 PRO A CA 1
ATOM 2470 C C . PRO A 1 319 ? -4.435 -4.341 -30.019 1.00 33.16 319 PRO A C 1
ATOM 2472 O O . PRO A 1 319 ? -4.413 -3.208 -30.500 1.00 33.16 319 PRO A O 1
ATOM 2475 N N . ALA A 1 320 ? -3.588 -4.725 -29.062 1.00 36.19 320 ALA A N 1
ATOM 2476 C CA . ALA A 1 320 ? -2.450 -3.929 -28.621 1.00 36.19 320 ALA A CA 1
ATOM 2477 C C . ALA A 1 320 ? -1.445 -3.795 -29.776 1.00 36.19 320 ALA A C 1
ATOM 2479 O O . ALA A 1 320 ? -0.648 -4.694 -30.038 1.00 36.19 320 ALA A O 1
ATOM 2480 N N . GLY A 1 321 ? -1.534 -2.683 -30.495 1.00 36.91 321 GLY A N 1
ATOM 2481 C CA . GLY A 1 321 ? -0.696 -2.382 -31.651 1.00 36.91 321 GLY A CA 1
ATOM 2482 C C . GLY A 1 321 ? -1.047 -1.036 -32.274 1.00 36.91 321 GLY A C 1
ATOM 2483 O O . GLY A 1 321 ? -1.062 -0.922 -33.492 1.00 36.91 321 GLY A O 1
ATOM 2484 N N . ALA A 1 322 ? -1.391 -0.041 -31.454 1.00 34.34 322 ALA A N 1
ATOM 2485 C CA . ALA A 1 322 ? -1.504 1.334 -31.917 1.00 34.34 322 ALA A CA 1
ATOM 2486 C C . ALA A 1 322 ? -0.194 2.049 -31.587 1.00 34.34 322 ALA A C 1
ATOM 2488 O O . ALA A 1 322 ? 0.152 2.222 -30.417 1.00 34.34 322 ALA A O 1
ATOM 2489 N N . ASP A 1 323 ? 0.533 2.395 -32.646 1.00 38.00 323 ASP A N 1
ATOM 2490 C CA . ASP A 1 323 ? 1.643 3.336 -32.635 1.00 38.00 323 ASP A CA 1
ATOM 2491 C C . ASP A 1 323 ? 1.202 4.588 -31.861 1.00 38.00 323 ASP A C 1
ATOM 2493 O O . ASP A 1 323 ? 0.220 5.243 -32.221 1.00 38.00 323 ASP A O 1
ATOM 2497 N N . LEU A 1 324 ? 1.875 4.881 -30.747 1.00 40.25 324 LEU A N 1
ATOM 2498 C CA . LEU A 1 324 ? 1.702 6.156 -30.060 1.00 40.25 324 LEU A CA 1
ATOM 2499 C C . LEU A 1 324 ? 2.171 7.228 -31.043 1.00 40.25 324 LEU A C 1
ATOM 2501 O O . LEU A 1 324 ? 3.346 7.244 -31.405 1.00 40.25 324 LEU A O 1
ATOM 2505 N N . GLY A 1 325 ? 1.252 8.086 -31.491 1.00 36.03 325 GLY A N 1
ATOM 2506 C CA . GLY A 1 325 ? 1.573 9.218 -32.355 1.00 36.03 325 GLY A CA 1
ATOM 2507 C C . GLY A 1 325 ? 2.777 9.971 -31.794 1.00 36.03 325 GLY A C 1
ATOM 2508 O O . GLY A 1 325 ? 2.727 10.497 -30.683 1.00 36.03 325 GLY A O 1
ATOM 2509 N N . GLN A 1 326 ? 3.881 9.948 -32.540 1.00 38.34 326 GLN A N 1
ATOM 2510 C CA . GLN A 1 326 ? 5.114 10.625 -32.169 1.00 38.34 326 GLN A CA 1
ATOM 2511 C C . GLN A 1 326 ? 4.853 12.132 -32.141 1.00 38.34 326 GLN A C 1
ATOM 2513 O O . GLN A 1 326 ? 4.573 12.737 -33.176 1.00 38.34 326 GLN A O 1
ATOM 2518 N N . ALA A 1 327 ? 4.974 12.745 -30.962 1.00 40.78 327 ALA A N 1
ATOM 2519 C CA . ALA A 1 327 ? 5.289 14.165 -30.892 1.00 40.78 327 ALA A CA 1
ATOM 2520 C C . ALA A 1 327 ? 6.616 14.399 -31.650 1.00 40.78 327 ALA A C 1
ATOM 2522 O O . ALA A 1 327 ? 7.499 13.533 -31.586 1.00 40.78 327 ALA A O 1
ATOM 2523 N N . PRO A 1 328 ? 6.772 15.510 -32.394 1.00 41.12 328 PRO A N 1
ATOM 2524 C CA . PRO A 1 328 ? 8.019 15.798 -33.093 1.00 41.12 328 PRO A CA 1
ATOM 2525 C C . PRO A 1 328 ? 9.186 15.800 -32.096 1.00 41.12 328 PRO A C 1
ATOM 2527 O O . PRO A 1 328 ? 9.108 16.419 -31.039 1.00 41.12 328 PRO A O 1
ATOM 2530 N N . ALA A 1 329 ? 10.244 15.051 -32.412 1.00 51.94 329 ALA A N 1
ATOM 2531 C CA . ALA A 1 329 ? 11.411 14.928 -31.547 1.00 51.94 329 ALA A CA 1
ATOM 2532 C C . ALA A 1 329 ? 12.181 16.260 -31.504 1.00 51.94 329 ALA A C 1
ATOM 2534 O O . ALA A 1 329 ? 12.694 16.711 -32.529 1.00 51.94 329 ALA A O 1
ATOM 2535 N N . GLU A 1 330 ? 12.254 16.880 -30.327 1.00 60.88 330 GLU A N 1
ATOM 2536 C CA . GLU A 1 330 ? 13.100 18.050 -30.065 1.00 60.88 330 GLU A CA 1
ATOM 2537 C C . GLU A 1 330 ? 14.537 17.620 -29.723 1.00 60.88 330 GLU A C 1
ATOM 2539 O O . GLU A 1 330 ? 14.751 16.532 -29.183 1.00 60.88 330 GLU A O 1
ATOM 2544 N N . HIS A 1 331 ? 15.519 18.465 -30.056 1.00 68.75 331 HIS A N 1
ATOM 2545 C CA . HIS A 1 331 ? 16.932 18.217 -29.753 1.00 68.75 331 HIS A CA 1
ATOM 2546 C C . HIS A 1 331 ? 17.261 18.567 -28.294 1.00 68.75 331 HIS A C 1
ATOM 2548 O O . HIS A 1 331 ? 16.588 19.366 -27.642 1.00 68.75 331 HIS A O 1
ATOM 2554 N N . TYR A 1 332 ? 18.343 17.995 -27.777 1.00 69.62 332 TYR A N 1
ATOM 2555 C CA . TYR A 1 332 ? 18.831 18.253 -26.430 1.00 69.62 332 TYR A CA 1
ATOM 2556 C C . TYR A 1 332 ? 19.655 19.548 -26.398 1.00 69.62 332 TYR A C 1
ATOM 2558 O O . TYR A 1 332 ? 20.812 19.598 -26.810 1.00 69.62 332 TYR A O 1
ATOM 2566 N N . HIS A 1 333 ? 19.057 20.622 -25.889 1.00 63.31 333 HIS A N 1
ATOM 2567 C CA . HIS A 1 333 ? 19.635 21.966 -25.962 1.00 63.31 333 HIS A CA 1
ATOM 2568 C C . HIS A 1 333 ? 20.591 22.429 -24.830 1.00 63.31 333 HIS A C 1
ATOM 2570 O O . HIS A 1 333 ? 21.325 23.389 -25.078 1.00 63.31 333 HIS A O 1
ATOM 2576 N N . PRO A 1 334 ? 20.651 21.846 -23.611 1.00 70.44 334 PRO A N 1
ATOM 2577 C CA . PRO A 1 334 ? 21.498 22.405 -22.551 1.00 70.44 334 PRO A CA 1
ATOM 2578 C C . PRO A 1 334 ? 22.968 21.943 -22.617 1.00 70.44 334 PRO A C 1
ATOM 2580 O O . PRO A 1 334 ? 23.257 20.757 -22.785 1.00 70.44 334 PRO A O 1
ATOM 2583 N N . PHE A 1 335 ? 23.904 22.877 -22.383 1.00 80.44 335 PHE A N 1
ATOM 2584 C CA . PHE A 1 335 ? 25.316 22.559 -22.132 1.00 80.44 335 PHE A CA 1
ATOM 2585 C C . PHE A 1 335 ? 25.441 21.805 -20.807 1.00 80.44 335 PHE A C 1
ATOM 2587 O O . PHE A 1 335 ? 24.898 22.259 -19.795 1.00 80.44 335 PHE A O 1
ATOM 2594 N N . VAL A 1 336 ? 26.153 20.677 -20.793 1.00 86.62 336 VAL A N 1
ATOM 2595 C CA . VAL A 1 336 ? 26.299 19.851 -19.588 1.00 86.62 336 VAL A CA 1
ATOM 2596 C C . VAL A 1 336 ? 27.617 19.085 -19.546 1.00 86.62 336 VAL A C 1
ATOM 2598 O O . VAL A 1 336 ? 28.002 18.438 -20.514 1.00 86.62 336 VAL A O 1
ATOM 2601 N N . ASN A 1 337 ? 28.266 19.098 -18.385 1.00 89.88 337 ASN A N 1
ATOM 2602 C CA . ASN A 1 337 ? 29.438 18.301 -18.052 1.00 89.88 337 ASN A CA 1
ATOM 2603 C C . ASN A 1 337 ? 29.094 17.214 -17.031 1.00 89.88 337 ASN A C 1
ATOM 2605 O O . ASN A 1 337 ? 28.428 17.474 -16.035 1.00 89.88 337 ASN A O 1
ATOM 2609 N N . PHE A 1 338 ? 29.567 15.989 -17.243 1.00 90.56 338 PHE A N 1
ATOM 2610 C CA . PHE A 1 338 ? 29.314 14.850 -16.361 1.00 90.56 338 PHE A CA 1
ATOM 2611 C C . PHE A 1 338 ? 30.603 14.402 -15.677 1.00 90.56 338 PHE A C 1
ATOM 2613 O O . PHE A 1 338 ? 31.583 14.086 -16.349 1.00 90.56 338 PHE A O 1
ATOM 2620 N N . TYR A 1 339 ? 30.581 14.300 -14.349 1.00 90.19 339 TYR A N 1
ATOM 2621 C CA . TYR A 1 339 ? 31.718 13.913 -13.516 1.00 90.19 339 TYR A CA 1
ATOM 2622 C C . TYR A 1 339 ? 31.412 12.634 -12.736 1.00 90.19 339 TYR A C 1
ATOM 2624 O O . TYR A 1 339 ? 30.431 12.563 -11.998 1.00 90.19 339 TYR A O 1
ATOM 2632 N N . ALA A 1 340 ? 32.245 11.606 -12.878 1.00 87.88 340 ALA A N 1
ATOM 2633 C CA . ALA A 1 340 ? 32.121 10.368 -12.118 1.00 87.88 340 ALA A CA 1
ATOM 2634 C C . ALA A 1 340 ? 32.616 10.562 -10.680 1.00 87.88 340 ALA A C 1
ATOM 2636 O O . ALA A 1 340 ? 33.765 10.933 -10.457 1.00 87.88 340 ALA A O 1
ATOM 2637 N N . MET A 1 341 ? 31.766 10.236 -9.708 1.00 80.00 341 MET A N 1
ATOM 2638 C CA . MET A 1 341 ? 32.058 10.277 -8.272 1.00 80.00 341 MET A CA 1
ATOM 2639 C C . MET A 1 341 ? 32.041 8.861 -7.686 1.00 80.00 341 MET A C 1
ATOM 2641 O O . MET A 1 341 ? 31.274 8.537 -6.778 1.00 80.00 341 MET A O 1
ATOM 2645 N N . GLY A 1 342 ? 32.858 7.985 -8.270 1.00 72.06 342 GLY A N 1
ATOM 2646 C CA . GLY A 1 342 ? 32.889 6.555 -7.969 1.00 72.06 342 GLY A CA 1
ATOM 2647 C C . GLY A 1 342 ? 32.120 5.698 -8.987 1.00 72.06 342 GLY A C 1
ATOM 2648 O O . GLY A 1 342 ? 31.753 6.175 -10.060 1.00 72.06 342 GLY A O 1
ATOM 2649 N N . PRO A 1 343 ? 31.889 4.407 -8.684 1.00 65.06 343 PRO A N 1
ATOM 2650 C CA . PRO A 1 343 ? 31.404 3.436 -9.670 1.00 65.06 343 PRO A CA 1
ATOM 2651 C C . PRO A 1 343 ? 29.920 3.583 -10.045 1.00 65.06 343 PRO A C 1
ATOM 2653 O O . PRO A 1 343 ? 29.522 3.104 -11.103 1.00 65.06 343 PRO A O 1
ATOM 2656 N N . ALA A 1 344 ? 29.104 4.224 -9.201 1.00 65.38 344 ALA A N 1
ATOM 2657 C CA . ALA A 1 344 ? 27.649 4.309 -9.384 1.00 65.38 344 ALA A CA 1
ATOM 2658 C C . ALA A 1 344 ? 27.086 5.741 -9.380 1.00 65.38 344 ALA A C 1
ATOM 2660 O O . ALA A 1 344 ? 25.916 5.925 -9.714 1.00 65.38 344 ALA A O 1
ATOM 2661 N N . SER A 1 345 ? 27.898 6.741 -9.027 1.00 77.62 345 SER A N 1
ATOM 2662 C CA . SER A 1 345 ? 27.458 8.129 -8.860 1.00 77.62 345 SER A CA 1
ATOM 2663 C C . SER A 1 345 ? 28.077 9.024 -9.925 1.00 77.62 345 SER A C 1
ATOM 2665 O O . SER A 1 345 ? 29.277 8.969 -10.183 1.00 77.62 345 SER A O 1
ATOM 2667 N N . VAL A 1 346 ? 27.253 9.877 -10.516 1.00 87.50 346 VAL A N 1
ATOM 2668 C CA . VAL A 1 346 ? 27.618 10.878 -11.513 1.00 87.50 346 VAL A CA 1
ATOM 2669 C C . VAL A 1 346 ? 27.036 12.215 -11.081 1.00 87.50 346 VAL A C 1
ATOM 2671 O O . VAL A 1 346 ? 25.863 12.306 -10.719 1.00 87.50 346 VAL A O 1
ATOM 2674 N N . PHE A 1 347 ? 27.854 13.254 -11.140 1.00 89.44 347 PHE A N 1
ATOM 2675 C CA . PHE A 1 347 ? 27.446 14.630 -10.931 1.00 89.44 347 PHE A CA 1
ATOM 2676 C C . PHE A 1 347 ? 27.434 15.361 -12.273 1.00 89.44 347 PHE A C 1
ATOM 2678 O O . PHE A 1 347 ? 28.469 15.484 -12.924 1.00 89.44 347 PHE A O 1
ATOM 2685 N N . ALA A 1 348 ? 26.252 15.776 -12.719 1.00 89.75 348 ALA A N 1
ATOM 2686 C CA . ALA A 1 348 ? 26.061 16.546 -13.940 1.00 89.75 348 ALA A CA 1
ATOM 2687 C C . ALA A 1 348 ? 26.026 18.042 -13.610 1.00 89.75 348 ALA A C 1
ATOM 2689 O O . ALA A 1 348 ? 25.296 18.445 -12.708 1.00 89.75 348 ALA A O 1
ATOM 2690 N N . ILE A 1 349 ? 26.778 18.859 -14.335 1.00 90.31 349 ILE A N 1
ATOM 2691 C CA . ILE A 1 349 ? 26.818 20.313 -14.195 1.00 90.31 349 ILE A CA 1
ATOM 2692 C C . ILE A 1 349 ? 26.319 20.920 -15.497 1.00 90.31 349 ILE A C 1
ATOM 2694 O O . ILE A 1 349 ? 26.919 20.706 -16.540 1.00 90.31 349 ILE A O 1
ATOM 2698 N N . PHE A 1 350 ? 25.223 21.662 -15.442 1.00 87.50 350 PHE A N 1
ATOM 2699 C CA . PHE A 1 350 ? 24.603 22.307 -16.591 1.00 87.50 350 PHE A CA 1
ATOM 2700 C C . PHE A 1 350 ? 24.887 23.795 -16.568 1.00 87.50 350 PHE A C 1
ATOM 2702 O O . PHE A 1 350 ? 24.934 24.405 -15.495 1.00 87.50 350 PHE A O 1
ATOM 2709 N N . ARG A 1 351 ? 24.960 24.389 -17.755 1.00 84.44 351 ARG A N 1
ATOM 2710 C CA . ARG A 1 351 ? 25.073 25.833 -17.916 1.00 84.44 351 ARG A CA 1
ATOM 2711 C C . ARG A 1 351 ? 23.978 26.355 -18.834 1.00 84.44 351 ARG A C 1
ATOM 2713 O O . ARG A 1 351 ? 23.858 25.920 -19.976 1.00 84.44 351 ARG A O 1
ATOM 2720 N N . GLU A 1 352 ? 23.210 27.309 -18.326 1.00 82.06 352 GLU A N 1
ATOM 2721 C CA . GLU A 1 352 ? 22.156 28.010 -19.061 1.00 82.06 352 GLU A CA 1
ATOM 2722 C C . GLU A 1 352 ? 22.384 29.514 -18.902 1.00 82.06 352 GLU A C 1
ATOM 2724 O O . GLU A 1 352 ? 22.046 30.108 -17.881 1.00 82.06 352 GLU A O 1
ATOM 2729 N N . GLY A 1 353 ? 23.038 30.123 -19.895 1.00 79.94 353 GLY A N 1
ATOM 2730 C CA . GLY A 1 353 ? 23.532 31.496 -19.777 1.00 79.94 353 GLY A CA 1
ATOM 2731 C C . GLY A 1 353 ? 24.568 31.631 -18.654 1.00 79.94 353 GLY A C 1
ATOM 2732 O O . GLY A 1 353 ? 25.548 30.878 -18.604 1.00 79.94 353 GLY A O 1
ATOM 2733 N N . ASP A 1 354 ? 24.334 32.580 -17.748 1.00 75.19 354 ASP A N 1
ATOM 2734 C CA . ASP A 1 354 ? 25.181 32.818 -16.571 1.00 75.19 354 ASP A CA 1
ATOM 2735 C C . ASP A 1 354 ? 24.866 31.868 -15.406 1.00 75.19 354 ASP A C 1
ATOM 2737 O O . ASP A 1 354 ? 25.650 31.755 -14.461 1.00 75.19 354 ASP A O 1
ATOM 2741 N N . GLU A 1 355 ? 23.756 31.135 -15.491 1.00 79.88 355 GLU A N 1
ATOM 2742 C CA . GLU A 1 355 ? 23.306 30.239 -14.438 1.00 79.88 355 GLU A CA 1
ATOM 2743 C C . GLU A 1 355 ? 23.930 28.855 -14.552 1.00 79.88 355 GLU A C 1
ATOM 2745 O O . GLU A 1 355 ? 24.084 28.280 -15.636 1.00 79.88 355 GLU A O 1
ATOM 2750 N N . ILE A 1 356 ? 24.262 28.297 -13.390 1.00 86.44 356 ILE A N 1
ATOM 2751 C CA . ILE A 1 356 ? 24.867 26.976 -13.269 1.00 86.44 356 ILE A CA 1
ATOM 2752 C C . ILE A 1 356 ? 23.951 26.105 -12.441 1.00 86.44 356 ILE A C 1
ATOM 2754 O O . ILE A 1 356 ? 23.402 26.529 -11.423 1.00 86.44 356 ILE A O 1
ATOM 2758 N N . TYR A 1 357 ? 23.794 24.867 -12.881 1.00 85.50 357 TYR A N 1
ATOM 2759 C CA . TYR A 1 357 ? 22.985 23.886 -12.193 1.00 85.50 357 TYR A CA 1
ATOM 2760 C C . TYR A 1 357 ? 23.794 22.618 -11.960 1.00 85.50 357 TYR A C 1
ATOM 2762 O O . TYR A 1 357 ? 24.526 22.193 -12.838 1.00 85.50 357 TYR A O 1
ATOM 2770 N N . GLY A 1 358 ? 23.625 21.979 -10.811 1.00 86.12 358 GLY A N 1
ATOM 2771 C CA . GLY A 1 358 ? 24.172 20.664 -10.503 1.00 86.12 358 GLY A CA 1
ATOM 2772 C C . GLY A 1 358 ? 23.064 19.618 -10.445 1.00 86.12 358 GLY A C 1
ATOM 2773 O O . GLY A 1 358 ? 21.938 19.911 -10.053 1.00 86.12 358 GLY A O 1
ATOM 2774 N N . GLN A 1 359 ? 23.360 18.379 -10.806 1.00 84.94 359 GLN A N 1
ATOM 2775 C CA . GLN A 1 359 ? 22.473 17.240 -10.617 1.00 84.94 359 GLN A CA 1
ATOM 2776 C C . GLN A 1 359 ? 23.285 16.000 -10.282 1.00 84.94 359 GLN A C 1
ATOM 2778 O O . GLN A 1 359 ? 23.936 15.407 -11.142 1.00 84.94 359 GLN A O 1
ATOM 2783 N N . LEU A 1 360 ? 23.201 15.566 -9.034 1.00 80.56 360 LEU A N 1
ATOM 2784 C CA . LEU A 1 360 ? 23.744 14.287 -8.617 1.00 80.56 360 LEU A CA 1
ATOM 2785 C C . LEU A 1 360 ? 22.788 13.135 -8.972 1.00 80.56 360 LEU A C 1
ATOM 2787 O O . LEU A 1 360 ? 21.572 13.302 -8.933 1.00 80.56 360 LEU A O 1
ATOM 2791 N N . THR A 1 361 ? 23.317 11.952 -9.297 1.00 76.00 361 THR A N 1
ATOM 2792 C CA . THR A 1 361 ? 22.550 10.702 -9.438 1.00 76.00 361 THR A CA 1
ATOM 2793 C C . THR A 1 361 ? 21.515 10.532 -8.326 1.00 76.00 361 THR A C 1
ATOM 2795 O O . THR A 1 361 ? 21.839 10.610 -7.141 1.00 76.00 361 THR A O 1
ATOM 2798 N N . GLY A 1 362 ? 20.266 10.260 -8.710 1.00 62.06 362 GLY A N 1
ATOM 2799 C CA . GLY A 1 362 ? 19.153 10.097 -7.771 1.00 62.06 362 GLY A CA 1
ATOM 2800 C C . GLY A 1 362 ? 18.632 11.407 -7.173 1.00 62.06 362 GLY A C 1
ATOM 2801 O O . GLY A 1 362 ? 17.726 11.368 -6.345 1.00 62.06 362 GLY A O 1
ATOM 2802 N N . GLN A 1 363 ? 19.174 12.554 -7.587 1.00 65.62 363 GLN A N 1
ATOM 2803 C CA . GLN A 1 363 ? 18.726 13.885 -7.196 1.00 65.62 363 GLN A CA 1
ATOM 2804 C C . GLN A 1 363 ? 18.270 14.666 -8.434 1.00 65.62 363 GLN A C 1
ATOM 2806 O O . GLN A 1 363 ? 18.656 14.385 -9.572 1.00 65.62 363 GLN A O 1
ATOM 2811 N N . ARG A 1 364 ? 17.413 15.664 -8.220 1.00 63.00 364 ARG A N 1
ATOM 2812 C CA . ARG A 1 364 ? 16.990 16.583 -9.284 1.00 63.00 364 ARG A CA 1
ATOM 2813 C C . ARG A 1 364 ? 18.076 17.610 -9.588 1.00 63.00 364 ARG A C 1
ATOM 2815 O O . ARG A 1 364 ? 18.947 17.883 -8.761 1.00 63.00 364 ARG A O 1
ATOM 2822 N N . ARG A 1 365 ? 17.975 18.222 -10.764 1.00 77.12 365 ARG A N 1
ATOM 2823 C CA . ARG A 1 365 ? 18.798 19.362 -11.161 1.00 77.12 365 ARG A CA 1
ATOM 2824 C C . ARG A 1 365 ? 18.492 20.580 -10.284 1.00 77.12 365 ARG A C 1
ATOM 2826 O O . ARG A 1 365 ? 17.362 21.066 -10.272 1.00 77.12 365 ARG A O 1
ATOM 2833 N N . LEU A 1 366 ? 19.487 21.077 -9.557 1.00 69.81 366 LEU A N 1
ATOM 2834 C CA . LEU A 1 366 ? 19.418 22.254 -8.690 1.00 69.81 366 LEU A CA 1
ATOM 2835 C C . LEU A 1 366 ? 20.281 23.376 -9.254 1.00 69.81 366 LEU A C 1
ATOM 2837 O O . LEU A 1 366 ? 21.356 23.116 -9.768 1.00 69.81 366 LEU A O 1
ATOM 2841 N N . ARG A 1 367 ? 19.822 24.618 -9.128 1.00 78.38 367 ARG A N 1
ATOM 2842 C CA . ARG A 1 367 ? 20.619 25.816 -9.395 1.00 78.38 367 ARG A CA 1
ATOM 2843 C C . ARG A 1 367 ? 21.674 25.915 -8.300 1.00 78.38 367 ARG A C 1
ATOM 2845 O O . ARG A 1 367 ? 21.357 25.685 -7.135 1.00 78.38 367 ARG A O 1
ATOM 2852 N N . MET A 1 368 ? 22.898 26.222 -8.688 1.00 81.94 368 MET A N 1
ATOM 2853 C CA . MET A 1 368 ? 24.031 26.356 -7.788 1.00 81.94 368 MET A CA 1
ATOM 2854 C C . MET A 1 368 ? 24.175 27.802 -7.331 1.00 81.94 368 MET A C 1
ATOM 2856 O O . MET A 1 368 ? 23.952 28.729 -8.110 1.00 81.94 368 MET A O 1
ATOM 2860 N N . THR A 1 369 ? 24.562 28.000 -6.075 1.00 77.81 369 THR A N 1
ATOM 2861 C CA . THR A 1 369 ? 24.971 29.317 -5.583 1.00 77.81 369 THR A CA 1
ATOM 2862 C C . THR A 1 369 ? 26.436 29.531 -5.929 1.00 77.81 369 THR A C 1
ATOM 2864 O O . THR A 1 369 ? 27.267 28.659 -5.690 1.00 77.81 369 THR A O 1
ATOM 2867 N N . VAL A 1 370 ? 26.763 30.678 -6.519 1.00 83.06 370 VAL A N 1
ATOM 2868 C CA . VAL A 1 370 ? 28.150 31.057 -6.813 1.00 83.06 370 VAL A CA 1
ATOM 2869 C C . VAL A 1 370 ? 28.530 32.179 -5.860 1.00 83.06 370 VAL A C 1
ATOM 2871 O O . VAL A 1 370 ? 27.925 33.251 -5.881 1.00 83.06 370 VAL A O 1
ATOM 2874 N N . ALA A 1 371 ? 29.487 31.907 -4.980 1.00 79.06 371 ALA A N 1
ATOM 2875 C CA . ALA A 1 371 ? 30.017 32.888 -4.049 1.00 79.06 371 ALA A CA 1
ATOM 2876 C C . ALA A 1 371 ? 30.903 33.915 -4.775 1.00 79.06 371 ALA A C 1
ATOM 2878 O O . ALA A 1 371 ? 31.369 33.699 -5.895 1.00 79.06 371 ALA A O 1
ATOM 2879 N N . SER A 1 372 ? 31.141 35.061 -4.131 1.00 80.56 372 SER A N 1
ATOM 2880 C CA . SER A 1 372 ? 31.931 36.162 -4.704 1.00 80.56 372 SER A CA 1
ATOM 2881 C C . SER A 1 372 ? 33.391 35.795 -4.992 1.00 80.56 372 SER A C 1
ATOM 2883 O O . SER A 1 372 ? 34.050 36.482 -5.764 1.00 80.56 372 SER A O 1
ATOM 2885 N N . ASP A 1 373 ? 33.899 34.733 -4.365 1.00 82.88 373 ASP A N 1
ATOM 2886 C CA . ASP A 1 373 ? 35.228 34.157 -4.591 1.00 82.88 373 ASP A CA 1
ATOM 2887 C C . ASP A 1 373 ? 35.275 33.187 -5.792 1.00 82.88 373 ASP A C 1
ATOM 2889 O O . ASP A 1 373 ? 36.331 32.635 -6.097 1.00 82.88 373 ASP A O 1
ATOM 2893 N N . GLY A 1 374 ? 34.148 32.978 -6.482 1.00 82.88 374 GLY A N 1
ATOM 2894 C CA . GLY A 1 374 ? 34.030 32.059 -7.612 1.00 82.88 374 GLY A CA 1
ATOM 2895 C C . GLY A 1 374 ? 33.797 30.601 -7.212 1.00 82.88 374 GLY A C 1
ATOM 2896 O O . GLY A 1 374 ? 33.840 29.724 -8.077 1.00 82.88 374 GLY A O 1
ATOM 2897 N N . THR A 1 375 ? 33.537 30.310 -5.936 1.00 85.19 375 THR A N 1
ATOM 2898 C CA . THR A 1 375 ? 33.185 28.962 -5.480 1.00 85.19 375 THR A CA 1
ATOM 2899 C C . THR A 1 375 ? 31.710 28.682 -5.762 1.00 85.19 375 THR A C 1
ATOM 2901 O O . THR A 1 375 ? 30.827 29.393 -5.285 1.00 85.19 375 THR A O 1
ATOM 2904 N N . ALA A 1 376 ? 31.429 27.634 -6.536 1.00 85.19 376 ALA A N 1
ATOM 2905 C CA . ALA A 1 376 ? 30.079 27.141 -6.764 1.00 85.19 376 ALA A CA 1
ATOM 2906 C C . ALA A 1 376 ? 29.700 26.114 -5.689 1.00 85.19 376 ALA A C 1
ATOM 2908 O O . ALA A 1 376 ? 30.510 25.258 -5.330 1.00 85.19 376 ALA A O 1
ATOM 2909 N N . SER A 1 377 ? 28.461 26.180 -5.207 1.00 79.62 377 SER A N 1
ATOM 2910 C CA . SER A 1 377 ? 27.905 25.283 -4.198 1.00 79.62 377 SER A CA 1
ATOM 2911 C C . SER A 1 377 ? 26.633 24.585 -4.687 1.00 79.62 377 SER A C 1
ATOM 2913 O O . SER A 1 377 ? 25.733 25.193 -5.276 1.00 79.6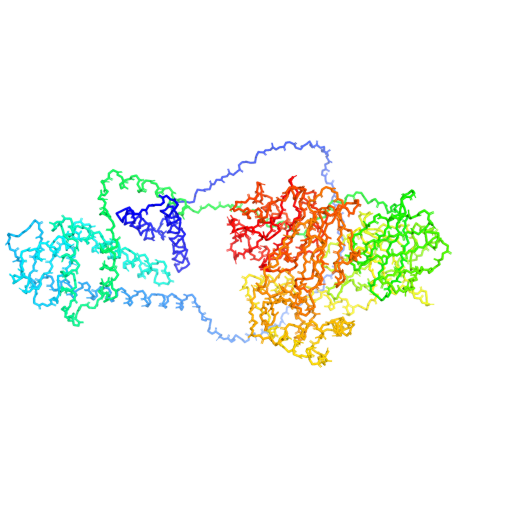2 377 SER A O 1
ATOM 2915 N N . TYR A 1 378 ? 26.572 23.277 -4.441 1.00 79.12 378 TYR A N 1
ATOM 2916 C CA . TYR A 1 378 ? 25.431 22.408 -4.688 1.00 79.12 378 TYR A CA 1
ATOM 2917 C C . TYR A 1 378 ? 24.999 21.722 -3.389 1.00 79.12 378 TYR A C 1
ATOM 2919 O O . TYR A 1 378 ? 25.731 20.914 -2.819 1.00 79.12 378 TYR A O 1
ATOM 2927 N N . ALA A 1 379 ? 23.776 21.996 -2.941 1.00 63.69 379 ALA A N 1
ATOM 2928 C CA . ALA A 1 379 ? 23.202 21.374 -1.753 1.00 63.69 379 ALA A CA 1
ATOM 2929 C C . ALA A 1 379 ? 22.652 19.972 -2.071 1.00 63.69 379 ALA A C 1
ATOM 2931 O O . ALA A 1 379 ? 21.500 19.828 -2.487 1.00 63.69 379 ALA A O 1
ATOM 2932 N N . ALA A 1 380 ? 23.463 18.930 -1.877 1.00 61.62 380 ALA A N 1
ATOM 2933 C CA . ALA A 1 380 ? 23.042 17.549 -2.085 1.00 61.62 380 ALA A CA 1
ATOM 2934 C C . ALA A 1 380 ? 22.183 17.030 -0.916 1.00 61.62 380 ALA A C 1
ATOM 2936 O O . ALA A 1 380 ? 22.068 17.652 0.137 1.00 61.62 380 ALA A O 1
ATOM 2937 N N . SER A 1 381 ? 21.577 15.849 -1.065 1.00 50.75 381 SER A N 1
ATOM 2938 C CA . SER A 1 381 ? 20.763 15.224 -0.008 1.00 50.75 381 SER A CA 1
ATOM 2939 C C . SER A 1 381 ? 21.542 14.772 1.231 1.00 50.75 381 SER A C 1
ATOM 2941 O O . SER A 1 381 ? 20.917 14.354 2.195 1.00 50.75 381 SER A O 1
ATOM 2943 N N . PHE A 1 382 ? 22.872 14.761 1.183 1.00 51.16 382 PHE A N 1
ATOM 2944 C CA . PHE A 1 382 ? 23.733 14.264 2.255 1.00 51.16 382 PHE A CA 1
ATOM 2945 C C . PHE A 1 382 ? 24.825 15.269 2.634 1.00 51.16 382 PHE A C 1
ATOM 2947 O O . PHE A 1 382 ? 25.773 14.879 3.306 1.00 51.16 382 PHE A O 1
ATOM 2954 N N . GLY A 1 383 ? 24.727 16.523 2.189 1.00 58.12 383 GLY A N 1
ATOM 2955 C CA . GLY A 1 383 ? 25.741 17.551 2.416 1.00 58.12 383 GLY A CA 1
ATOM 2956 C C . GLY A 1 383 ? 25.942 18.476 1.223 1.00 58.12 383 GLY A C 1
ATOM 2957 O O . GLY A 1 383 ? 25.436 18.237 0.128 1.00 58.12 383 GLY A O 1
ATOM 2958 N N . GLU A 1 384 ? 26.704 19.539 1.437 1.00 68.75 384 GLU A N 1
ATOM 2959 C CA . GLU A 1 384 ? 27.069 20.498 0.398 1.00 68.75 384 GLU A CA 1
ATOM 2960 C C . GLU A 1 384 ? 28.255 19.979 -0.429 1.00 68.75 384 GLU A C 1
ATOM 2962 O O . GLU A 1 384 ? 29.188 19.384 0.113 1.00 68.75 384 GLU A O 1
ATOM 2967 N N . ILE A 1 385 ? 28.197 20.187 -1.742 1.00 79.12 385 ILE A N 1
ATOM 2968 C CA . ILE A 1 385 ? 29.280 19.935 -2.690 1.00 79.12 385 ILE A CA 1
ATOM 2969 C C . ILE A 1 385 ? 29.776 21.292 -3.173 1.00 79.12 385 ILE A C 1
ATOM 2971 O O . ILE A 1 385 ? 29.005 22.026 -3.793 1.00 79.12 385 ILE A O 1
ATOM 2975 N N . THR A 1 386 ? 31.047 21.613 -2.939 1.00 81.75 386 THR A N 1
ATOM 2976 C CA . THR A 1 386 ? 31.646 22.860 -3.433 1.00 81.75 386 THR A CA 1
ATOM 2977 C C . THR A 1 386 ? 32.827 22.613 -4.362 1.00 81.75 386 THR A C 1
ATOM 2979 O O . THR A 1 386 ? 33.557 21.628 -4.218 1.00 81.75 386 THR A O 1
ATOM 2982 N N . PHE A 1 387 ? 32.991 23.499 -5.347 1.00 86.56 387 PHE A N 1
ATOM 2983 C CA . PHE A 1 387 ? 34.127 23.510 -6.271 1.00 86.56 387 PHE A CA 1
ATOM 2984 C C . PHE A 1 387 ? 34.316 24.893 -6.920 1.00 86.56 387 PHE A C 1
ATOM 2986 O O . PHE A 1 387 ? 33.350 25.647 -7.049 1.00 86.56 387 PHE A O 1
ATOM 2993 N N . PRO A 1 388 ? 35.530 25.245 -7.384 1.00 86.12 388 PRO A N 1
ATOM 2994 C CA . PRO A 1 388 ? 35.755 26.491 -8.117 1.00 86.12 388 PRO A CA 1
ATOM 2995 C C . PRO A 1 388 ? 35.042 26.465 -9.475 1.00 86.12 388 PRO A C 1
ATOM 2997 O O . PRO A 1 388 ? 35.260 25.552 -10.273 1.00 86.12 388 PRO A O 1
ATOM 3000 N N . VAL A 1 389 ? 34.228 27.477 -9.777 1.00 82.81 389 VAL A N 1
ATOM 3001 C CA . VAL A 1 389 ? 33.370 27.506 -10.974 1.00 82.81 389 VAL A CA 1
ATOM 3002 C C . VAL A 1 389 ? 34.155 27.414 -12.290 1.00 82.81 389 VAL A C 1
ATOM 3004 O O . VAL A 1 389 ? 33.702 26.796 -13.251 1.00 82.81 389 VAL A O 1
ATOM 3007 N N . ASP A 1 390 ? 35.368 27.968 -12.321 1.00 77.25 390 ASP A N 1
ATOM 3008 C CA . ASP A 1 390 ? 36.254 27.930 -13.487 1.00 77.25 390 ASP A CA 1
ATOM 3009 C C . ASP A 1 390 ? 36.943 26.570 -13.680 1.00 77.25 390 ASP A C 1
ATOM 3011 O O . ASP A 1 390 ? 37.394 26.255 -14.787 1.00 77.25 390 ASP A O 1
ATOM 3015 N N . ALA A 1 391 ? 37.029 25.748 -12.626 1.00 75.75 391 ALA A N 1
ATOM 3016 C CA . ALA A 1 391 ? 37.646 24.423 -12.698 1.00 75.75 391 ALA A CA 1
ATOM 3017 C C . ALA A 1 391 ? 36.819 23.466 -13.567 1.00 75.75 391 ALA A C 1
ATOM 3019 O O . ALA A 1 391 ? 37.389 22.657 -14.298 1.00 75.75 391 ALA A O 1
ATOM 3020 N N . GLU A 1 392 ? 35.493 23.621 -13.556 1.00 77.75 392 GLU A N 1
ATOM 3021 C CA . GLU A 1 392 ? 34.567 22.880 -14.413 1.00 77.75 392 GLU A CA 1
ATOM 3022 C C . GLU A 1 392 ? 34.886 23.087 -15.898 1.00 77.75 392 GLU A C 1
ATOM 3024 O O . GLU A 1 392 ? 34.948 22.120 -16.643 1.00 77.75 392 GLU A O 1
ATOM 3029 N N . ARG A 1 393 ? 35.228 24.302 -16.338 1.00 73.38 393 ARG A N 1
ATOM 3030 C CA . ARG A 1 393 ? 35.608 24.559 -17.741 1.00 73.38 393 ARG A CA 1
ATOM 3031 C C . ARG A 1 393 ? 37.027 24.113 -18.083 1.00 73.38 393 ARG A C 1
ATOM 3033 O O . ARG A 1 393 ? 37.284 23.703 -19.208 1.00 73.38 393 ARG A O 1
ATOM 3040 N N . ARG A 1 394 ? 37.965 24.239 -17.141 1.00 71.69 394 ARG A N 1
ATOM 3041 C CA . ARG A 1 394 ? 39.408 24.121 -17.424 1.00 71.69 394 ARG A CA 1
ATOM 3042 C C . ARG A 1 394 ? 40.012 22.744 -17.170 1.00 71.69 394 ARG A C 1
ATOM 3044 O O . ARG A 1 394 ? 41.109 22.491 -17.657 1.00 71.69 394 ARG A O 1
ATOM 3051 N N . SER A 1 395 ? 39.353 21.882 -16.396 1.00 71.88 395 SER A N 1
ATOM 3052 C CA . SER A 1 395 ? 39.970 20.648 -15.900 1.00 71.88 395 SER A CA 1
ATOM 3053 C C . SER A 1 395 ? 39.163 19.400 -16.239 1.00 71.88 395 SER A C 1
ATOM 3055 O O . SER A 1 395 ? 37.965 19.324 -15.969 1.00 71.88 395 SER A O 1
ATOM 3057 N N . SER A 1 396 ? 39.816 18.362 -16.759 1.00 76.81 396 SER A N 1
ATOM 3058 C CA . SER A 1 396 ? 39.213 17.030 -16.925 1.00 76.81 396 SER A CA 1
ATOM 3059 C C . SER A 1 396 ? 38.895 16.346 -15.589 1.00 76.81 396 SER A C 1
ATOM 3061 O O . SER A 1 396 ? 38.300 15.274 -15.575 1.00 76.81 396 SER A O 1
ATOM 3063 N N . GLU A 1 397 ? 39.267 16.955 -14.464 1.00 81.31 397 GLU A N 1
ATOM 3064 C CA . GLU A 1 397 ? 38.979 16.478 -13.117 1.00 81.31 397 GLU A CA 1
ATOM 3065 C C . GLU A 1 397 ? 38.524 17.619 -12.210 1.00 81.31 397 GLU A C 1
ATOM 3067 O O . GLU A 1 397 ? 39.105 18.705 -12.209 1.00 81.31 397 GLU A O 1
ATOM 3072 N N . LEU A 1 398 ? 37.512 17.353 -11.397 1.00 85.62 398 LEU A N 1
ATOM 3073 C CA . LEU A 1 398 ? 36.955 18.301 -10.450 1.00 85.62 398 LEU A CA 1
ATOM 3074 C C . LEU A 1 398 ? 37.229 17.810 -9.029 1.00 85.62 398 LEU A C 1
ATOM 3076 O O . LEU A 1 398 ? 36.917 16.665 -8.696 1.00 85.62 398 LEU A O 1
ATOM 3080 N N . MET A 1 399 ? 37.831 18.660 -8.197 1.00 84.50 399 MET A N 1
ATOM 3081 C CA . MET A 1 399 ? 37.934 18.392 -6.765 1.00 84.50 399 MET A CA 1
ATOM 3082 C C . MET A 1 399 ? 36.660 18.886 -6.094 1.00 84.50 399 MET A C 1
ATOM 3084 O O . MET A 1 399 ? 36.332 20.067 -6.187 1.00 84.50 399 MET A O 1
ATOM 3088 N N . LEU A 1 400 ? 35.940 17.969 -5.461 1.00 82.31 400 LEU A N 1
ATOM 3089 C CA . LEU A 1 400 ? 34.679 18.238 -4.794 1.00 82.31 400 LEU A CA 1
ATOM 3090 C C . LEU A 1 400 ? 34.889 18.166 -3.289 1.00 82.31 400 LEU A C 1
ATOM 3092 O O . LEU A 1 400 ? 35.259 17.114 -2.765 1.00 82.31 400 LEU A O 1
ATOM 3096 N N . HIS A 1 401 ? 34.619 19.263 -2.592 1.00 80.62 401 HIS A N 1
ATOM 3097 C CA . HIS A 1 401 ? 34.635 19.273 -1.134 1.00 80.62 401 HIS A CA 1
ATOM 3098 C C . HIS A 1 401 ? 33.245 18.904 -0.619 1.00 80.62 401 HIS A C 1
ATOM 3100 O O . HIS A 1 401 ? 32.262 19.575 -0.930 1.00 80.62 401 HIS A O 1
ATOM 3106 N N . MET A 1 402 ? 33.156 17.800 0.127 1.00 72.25 402 MET A N 1
ATOM 3107 C CA . MET A 1 402 ? 31.896 17.190 0.555 1.00 72.25 402 MET A CA 1
ATOM 3108 C C . MET A 1 402 ? 32.007 16.708 2.001 1.00 72.25 402 MET A C 1
ATOM 3110 O O . MET A 1 402 ? 32.753 15.773 2.294 1.00 72.25 402 MET A O 1
ATOM 3114 N N . ASN A 1 403 ? 31.257 17.320 2.923 1.00 57.94 403 ASN A N 1
ATOM 3115 C CA . ASN A 1 403 ? 31.258 16.955 4.351 1.00 57.94 403 ASN A CA 1
ATOM 3116 C C . ASN A 1 403 ? 32.665 16.880 4.984 1.00 57.94 403 ASN A C 1
ATOM 3118 O O . ASN A 1 403 ? 32.954 15.975 5.770 1.00 57.94 403 ASN A O 1
ATOM 3122 N N . GLY A 1 404 ? 33.561 17.799 4.609 1.00 58.78 404 GLY A N 1
ATOM 3123 C CA . GLY A 1 404 ? 34.946 17.831 5.098 1.00 58.78 404 GLY A CA 1
ATOM 3124 C C . GLY A 1 404 ? 35.872 16.768 4.494 1.00 58.78 404 GLY A C 1
ATOM 3125 O O . GLY A 1 404 ? 36.946 16.525 5.040 1.00 58.78 404 GLY A O 1
ATOM 3126 N N . ARG A 1 405 ? 35.466 16.112 3.399 1.00 66.25 405 ARG A N 1
ATOM 3127 C CA . ARG A 1 405 ? 36.305 15.205 2.606 1.00 66.25 405 ARG A CA 1
ATOM 3128 C C . ARG A 1 405 ? 36.441 15.707 1.176 1.00 66.25 405 ARG A C 1
ATOM 3130 O O . ARG A 1 405 ? 35.486 16.231 0.608 1.00 66.25 405 ARG A O 1
ATOM 3137 N N . ASP A 1 406 ? 37.597 15.431 0.594 1.00 81.25 406 ASP A N 1
ATOM 3138 C CA . ASP A 1 406 ? 37.904 15.762 -0.791 1.00 81.25 406 ASP A CA 1
ATOM 3139 C C . ASP A 1 406 ? 37.631 14.548 -1.676 1.00 81.25 406 ASP A C 1
ATOM 3141 O O . ASP A 1 406 ? 38.158 13.454 -1.450 1.00 81.25 406 ASP A O 1
ATOM 3145 N N . VAL A 1 407 ? 36.780 14.735 -2.681 1.00 81.56 407 VAL A N 1
ATOM 3146 C CA . VAL A 1 407 ? 36.420 13.715 -3.664 1.00 81.56 407 VAL A CA 1
ATOM 3147 C C . VAL A 1 407 ? 36.914 14.166 -5.030 1.00 81.56 407 VAL A C 1
ATOM 3149 O O . VAL A 1 407 ? 36.458 15.165 -5.579 1.00 81.56 407 VAL A O 1
ATOM 3152 N N . ARG A 1 408 ? 37.838 13.398 -5.610 1.00 87.25 408 ARG A N 1
ATOM 3153 C CA . ARG A 1 408 ? 38.315 13.619 -6.978 1.00 87.25 408 ARG A CA 1
ATOM 3154 C C . ARG A 1 408 ? 37.320 13.014 -7.965 1.00 87.25 408 ARG A C 1
ATOM 3156 O O . ARG A 1 408 ? 37.130 11.797 -7.972 1.00 87.25 408 ARG A O 1
ATOM 3163 N N . ALA A 1 409 ? 36.703 13.851 -8.791 1.00 88.38 409 ALA A N 1
ATOM 3164 C CA . ALA A 1 409 ? 35.694 13.447 -9.760 1.00 88.38 409 ALA A CA 1
ATOM 3165 C C . ALA A 1 409 ? 36.204 13.635 -11.195 1.00 88.38 409 ALA A C 1
ATOM 3167 O O . ALA A 1 409 ? 36.473 14.753 -11.631 1.00 88.38 409 ALA A O 1
ATOM 3168 N N . ALA A 1 410 ? 36.345 12.544 -11.945 1.00 88.69 410 ALA A N 1
ATOM 3169 C CA . ALA A 1 410 ? 36.823 12.595 -13.326 1.00 88.69 410 ALA A CA 1
ATOM 3170 C C . ALA A 1 410 ? 35.677 12.948 -14.282 1.00 88.69 410 ALA A C 1
ATOM 3172 O O . ALA A 1 410 ? 34.595 12.364 -14.189 1.00 88.69 410 ALA A O 1
ATOM 3173 N N . ARG A 1 411 ? 35.909 13.869 -15.219 1.00 90.62 411 ARG A N 1
ATOM 3174 C CA . ARG A 1 411 ? 34.951 14.189 -16.280 1.00 90.62 411 ARG A CA 1
ATOM 3175 C C . ARG A 1 411 ? 34.842 13.004 -17.233 1.00 90.62 411 ARG A C 1
ATOM 3177 O O . ARG A 1 411 ? 35.844 12.524 -17.753 1.00 90.62 411 ARG A O 1
ATOM 3184 N N . ILE A 1 412 ? 33.621 12.535 -17.445 1.00 89.00 412 ILE A N 1
ATOM 3185 C CA . ILE A 1 412 ? 33.316 11.364 -18.271 1.00 89.00 412 ILE A CA 1
ATOM 3186 C C . ILE A 1 412 ? 32.567 11.710 -19.559 1.00 89.00 412 ILE A C 1
ATOM 3188 O O . ILE A 1 412 ? 32.592 10.901 -20.479 1.00 89.00 412 ILE A O 1
ATOM 3192 N N . ALA A 1 413 ? 31.905 12.870 -19.634 1.00 87.31 413 ALA A N 1
ATOM 3193 C CA . ALA A 1 413 ? 31.244 13.361 -20.846 1.00 87.31 413 ALA A CA 1
ATOM 3194 C C . ALA A 1 413 ? 30.972 14.878 -20.777 1.00 87.31 413 ALA A C 1
ATOM 3196 O O . ALA A 1 413 ? 30.858 15.422 -19.678 1.00 87.31 413 ALA A O 1
ATOM 3197 N N . GLU A 1 414 ? 30.826 15.528 -21.937 1.00 86.50 414 GLU A N 1
ATOM 3198 C CA . GLU A 1 414 ? 30.512 16.959 -22.113 1.00 86.50 414 GLU A CA 1
ATOM 3199 C C . GLU A 1 414 ? 29.604 17.171 -23.341 1.00 86.50 414 GLU A C 1
ATOM 3201 O O . GLU A 1 414 ? 29.840 16.555 -24.380 1.00 86.50 414 GLU A O 1
ATOM 3206 N N . MET A 1 415 ? 28.596 18.047 -23.244 1.00 83.25 415 MET A N 1
ATOM 3207 C CA . MET A 1 415 ? 27.693 18.447 -24.336 1.00 83.25 415 MET A CA 1
ATOM 3208 C C . MET A 1 415 ? 27.608 19.980 -24.471 1.00 83.25 415 MET A C 1
ATOM 3210 O O . MET A 1 415 ? 27.610 20.653 -23.440 1.00 83.25 415 MET A O 1
ATOM 3214 N N . PRO A 1 416 ? 27.440 20.535 -25.692 1.00 66.50 416 PRO A N 1
ATOM 3215 C CA . PRO A 1 416 ? 27.376 19.817 -26.963 1.00 66.50 416 PRO A CA 1
ATOM 3216 C C . PRO A 1 416 ? 28.777 19.412 -27.438 1.00 66.50 416 PRO A C 1
ATOM 3218 O O . PRO A 1 416 ? 29.705 20.219 -27.438 1.00 66.50 416 PRO A O 1
ATOM 3221 N N . THR A 1 417 ? 28.936 18.158 -27.861 1.00 66.56 417 THR A N 1
ATOM 3222 C CA . THR A 1 417 ? 30.171 17.693 -28.503 1.00 66.56 417 THR A CA 1
ATOM 3223 C C . THR A 1 417 ? 30.073 17.936 -30.017 1.00 66.56 417 THR A C 1
ATOM 3225 O O . THR A 1 417 ? 29.078 17.520 -30.613 1.00 66.56 417 THR A O 1
ATOM 3228 N N . PRO A 1 418 ? 31.064 18.561 -30.684 1.00 58.28 418 PRO A N 1
ATOM 3229 C CA . PRO A 1 418 ? 31.059 18.683 -32.141 1.00 58.28 418 PRO A CA 1
ATOM 3230 C C . PRO A 1 418 ? 31.046 17.299 -32.801 1.00 58.28 418 PRO A C 1
ATOM 3232 O O . PRO A 1 418 ? 31.830 16.425 -32.426 1.00 58.28 418 PRO A O 1
ATOM 3235 N N . ALA A 1 419 ? 30.181 17.092 -33.796 1.00 56.94 419 ALA A N 1
ATOM 3236 C CA . ALA A 1 419 ? 30.214 15.881 -34.607 1.00 56.94 419 ALA A CA 1
ATOM 3237 C C . ALA A 1 419 ? 31.474 15.902 -35.489 1.00 56.94 419 ALA A C 1
ATOM 3239 O O . ALA A 1 419 ? 31.562 16.683 -36.435 1.00 56.94 419 ALA A O 1
ATOM 3240 N N . ALA A 1 420 ? 32.454 15.063 -35.160 1.00 54.81 420 ALA A N 1
ATOM 3241 C CA . ALA A 1 420 ? 33.620 14.814 -35.995 1.00 54.81 420 ALA A CA 1
ATOM 3242 C C . ALA A 1 420 ? 33.481 13.406 -36.585 1.00 54.81 420 ALA A C 1
ATOM 3244 O O . ALA A 1 420 ? 33.651 12.415 -35.882 1.00 54.81 420 ALA A O 1
ATOM 3245 N N . ASP A 1 421 ? 33.126 13.378 -37.868 1.00 58.25 421 ASP A N 1
ATOM 3246 C CA . ASP A 1 421 ? 32.968 12.221 -38.751 1.00 58.25 421 ASP A CA 1
ATOM 3247 C C . ASP A 1 421 ? 31.843 11.211 -38.418 1.00 58.25 421 ASP A C 1
ATOM 3249 O O . ASP A 1 421 ? 31.570 10.890 -37.263 1.00 58.25 421 ASP A O 1
ATOM 3253 N N . PRO A 1 422 ? 31.149 10.670 -39.440 1.00 62.47 422 PRO A N 1
ATOM 3254 C CA . PRO A 1 422 ? 30.121 9.656 -39.238 1.00 62.47 422 PRO A CA 1
ATOM 3255 C C . PRO A 1 422 ? 30.750 8.331 -38.787 1.00 62.47 422 PRO A C 1
ATOM 3257 O O . PRO A 1 422 ? 31.548 7.730 -39.507 1.00 62.47 422 PRO A O 1
ATOM 3260 N N . VAL A 1 423 ? 30.350 7.833 -37.614 1.00 71.88 423 VAL A N 1
ATOM 3261 C CA . VAL A 1 423 ? 30.772 6.516 -37.110 1.00 71.88 423 VAL A CA 1
ATOM 3262 C C . VAL A 1 423 ? 29.628 5.514 -37.251 1.00 71.88 423 VAL A C 1
ATOM 3264 O O . VAL A 1 423 ? 28.456 5.862 -37.116 1.00 71.88 423 VAL A O 1
ATOM 3267 N N . SER A 1 424 ? 29.955 4.250 -37.543 1.00 85.75 424 SER A N 1
ATOM 3268 C CA . SER A 1 424 ? 28.944 3.197 -37.680 1.00 85.75 424 SER A CA 1
ATOM 3269 C C . SER A 1 424 ? 28.121 3.043 -36.400 1.00 85.75 424 SER A C 1
ATOM 3271 O O . SER A 1 424 ? 28.670 2.783 -35.328 1.00 85.75 424 SER A O 1
ATOM 3273 N N . LEU A 1 425 ? 26.793 3.109 -36.533 1.00 89.19 425 LEU A N 1
ATOM 3274 C CA . LEU A 1 425 ? 25.852 2.916 -35.428 1.00 89.19 425 LEU A CA 1
ATOM 3275 C C . LEU A 1 425 ? 25.927 1.517 -34.795 1.00 89.19 425 LEU A C 1
ATOM 3277 O O . LEU A 1 425 ? 25.522 1.340 -33.644 1.00 89.19 425 LEU A O 1
ATOM 3281 N N . ASP A 1 426 ? 26.482 0.530 -35.506 1.00 91.06 426 ASP A N 1
ATOM 3282 C CA . ASP A 1 426 ? 26.586 -0.856 -35.032 1.00 91.06 426 ASP A CA 1
ATOM 3283 C C . ASP A 1 426 ? 27.414 -0.975 -33.743 1.00 91.06 426 ASP A C 1
ATOM 3285 O O . ASP A 1 426 ? 27.185 -1.873 -32.934 1.00 91.06 426 ASP A O 1
ATOM 3289 N N . GLN A 1 427 ? 28.339 -0.043 -33.492 1.00 92.00 427 GLN A N 1
ATOM 3290 C CA . GLN A 1 427 ? 29.144 -0.037 -32.267 1.00 92.00 427 GLN A CA 1
ATOM 3291 C C . GLN A 1 427 ? 28.320 0.239 -30.995 1.00 92.00 427 GLN A C 1
ATOM 3293 O O . GLN A 1 427 ? 28.716 -0.160 -29.897 1.00 92.00 427 GLN A O 1
ATOM 3298 N N . TYR A 1 428 ? 27.170 0.906 -31.133 1.00 94.00 428 TYR A N 1
ATOM 3299 C CA . TYR A 1 428 ? 26.256 1.208 -30.030 1.00 94.00 428 TYR A CA 1
ATOM 3300 C C . TYR A 1 428 ? 25.242 0.082 -29.801 1.00 94.00 428 TYR A C 1
ATOM 3302 O O . TYR A 1 428 ? 24.657 -0.013 -28.724 1.00 94.00 428 TYR A O 1
ATOM 3310 N N . VAL A 1 429 ? 25.057 -0.808 -30.783 1.00 95.12 429 VAL A N 1
ATOM 3311 C CA . VAL A 1 429 ? 24.091 -1.912 -30.718 1.00 95.12 429 VAL A CA 1
ATOM 3312 C C . VAL A 1 429 ? 24.507 -2.921 -29.656 1.00 95.12 429 VAL A C 1
ATOM 3314 O O . VAL A 1 429 ? 25.595 -3.504 -29.703 1.00 95.12 429 VAL A O 1
ATOM 3317 N N . GLY A 1 430 ? 23.633 -3.148 -28.681 1.00 95.44 430 GLY A N 1
ATOM 3318 C CA . GLY A 1 430 ? 23.900 -4.045 -27.568 1.00 95.44 430 GLY A CA 1
ATOM 3319 C C . GLY A 1 430 ? 22.964 -3.829 -26.389 1.00 95.44 430 GLY A C 1
ATOM 3320 O O . GLY A 1 430 ? 21.931 -3.166 -26.492 1.00 95.44 430 GLY A O 1
ATOM 3321 N N . TRP A 1 431 ? 23.350 -4.407 -25.256 1.00 97.00 431 TRP A N 1
ATOM 3322 C CA . TRP A 1 431 ? 22.573 -4.396 -24.025 1.00 97.00 431 TRP A CA 1
ATOM 3323 C C . TRP A 1 431 ? 23.355 -3.722 -22.912 1.00 97.00 431 TRP A C 1
ATOM 3325 O O . TRP A 1 431 ? 24.532 -4.016 -22.708 1.00 97.00 431 TRP A O 1
ATOM 3335 N N . TYR A 1 432 ? 22.691 -2.842 -22.174 1.00 94.12 432 TYR A N 1
ATOM 3336 C CA . TYR A 1 432 ? 23.305 -2.048 -21.121 1.00 94.12 432 TYR A CA 1
ATOM 3337 C C . TYR A 1 432 ? 22.492 -2.184 -19.837 1.00 94.12 432 TYR A C 1
ATOM 3339 O O . TYR A 1 432 ? 21.303 -1.868 -19.804 1.00 94.12 432 TYR A O 1
ATOM 3347 N N . ARG A 1 433 ? 23.109 -2.677 -18.761 1.00 88.50 433 ARG A N 1
ATOM 3348 C CA . ARG A 1 433 ? 22.433 -2.886 -17.477 1.00 88.50 433 ARG A CA 1
ATOM 3349 C C . ARG A 1 433 ? 22.178 -1.544 -16.806 1.00 88.50 433 ARG A C 1
ATOM 3351 O O . ARG A 1 433 ? 23.103 -0.908 -16.309 1.00 88.50 433 ARG A O 1
ATOM 3358 N N . VAL A 1 434 ? 20.916 -1.135 -16.786 1.00 82.88 434 VAL A N 1
ATOM 3359 C CA . VAL A 1 434 ? 20.478 0.167 -16.274 1.00 82.88 434 VAL A CA 1
ATOM 3360 C C . VAL A 1 434 ? 20.025 0.121 -14.816 1.00 82.88 434 VAL A C 1
ATOM 3362 O O . VAL A 1 434 ? 20.171 1.105 -14.096 1.00 82.88 434 VAL A O 1
ATOM 3365 N N . ALA A 1 435 ? 19.520 -1.028 -14.377 1.00 75.56 435 ALA A N 1
ATOM 3366 C CA . ALA A 1 435 ? 19.239 -1.353 -12.984 1.00 75.56 435 ALA A CA 1
ATOM 3367 C C . ALA A 1 435 ? 19.500 -2.857 -12.777 1.00 75.56 435 ALA A C 1
ATOM 3369 O O . ALA A 1 435 ? 19.619 -3.582 -13.768 1.00 75.56 435 ALA A O 1
ATOM 3370 N N . PRO A 1 436 ? 19.565 -3.373 -11.533 1.00 71.88 436 PRO A N 1
ATOM 3371 C CA . PRO A 1 436 ? 19.756 -4.807 -11.290 1.00 71.88 436 PRO A CA 1
ATOM 3372 C C . PRO A 1 436 ? 18.771 -5.696 -12.062 1.00 71.88 436 PRO A C 1
ATOM 3374 O O . PRO A 1 436 ? 19.138 -6.772 -12.519 1.00 71.88 436 PRO A O 1
ATOM 3377 N N . ASN A 1 437 ? 17.552 -5.198 -12.263 1.00 75.50 437 ASN A N 1
ATOM 3378 C CA . ASN A 1 437 ? 16.439 -5.895 -12.891 1.00 75.50 437 ASN A CA 1
ATOM 3379 C C . ASN A 1 437 ? 15.921 -5.206 -14.170 1.00 75.50 437 ASN A C 1
ATOM 3381 O O . ASN A 1 437 ? 14.763 -5.410 -14.541 1.00 75.50 437 ASN A O 1
ATOM 3385 N N . ARG A 1 438 ? 16.742 -4.360 -14.811 1.00 83.75 438 ARG A N 1
ATOM 3386 C CA . ARG A 1 438 ? 16.404 -3.691 -16.077 1.00 83.75 438 ARG A CA 1
ATOM 3387 C C . ARG A 1 438 ? 17.608 -3.582 -17.004 1.00 83.75 438 ARG A C 1
ATOM 3389 O O . ARG A 1 438 ? 18.723 -3.267 -16.577 1.00 83.75 438 ARG A O 1
ATOM 3396 N N . VAL A 1 439 ? 17.353 -3.755 -18.291 1.00 90.88 439 VAL A N 1
ATOM 3397 C CA . VAL A 1 4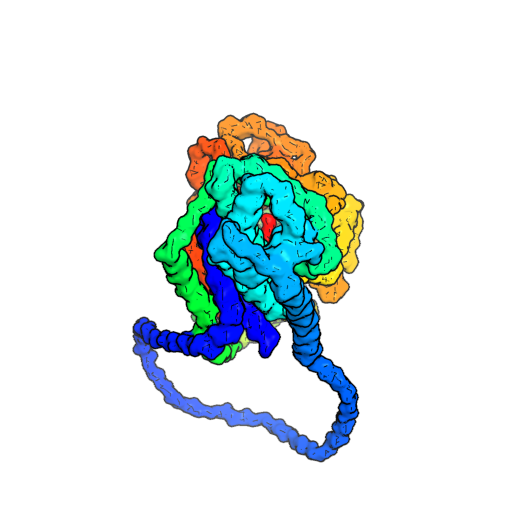39 ? 18.322 -3.596 -19.370 1.00 90.88 439 VAL A CA 1
ATOM 3398 C C . VAL A 1 439 ? 17.820 -2.574 -20.391 1.00 90.88 439 VAL A C 1
ATOM 3400 O O . VAL A 1 439 ? 16.633 -2.483 -20.686 1.00 90.88 439 VAL A O 1
ATOM 3403 N N . LEU A 1 440 ? 18.740 -1.766 -20.906 1.00 92.31 440 LEU A N 1
ATOM 3404 C CA . LEU A 1 440 ? 18.539 -0.903 -22.059 1.00 92.31 440 LEU A CA 1
ATOM 3405 C C . LEU A 1 440 ? 19.075 -1.640 -23.281 1.00 92.31 440 LEU A C 1
ATOM 3407 O O . LEU A 1 440 ? 20.268 -1.932 -23.366 1.00 92.31 440 LEU A O 1
ATOM 3411 N N . THR A 1 441 ? 18.187 -1.955 -24.208 1.00 95.00 441 THR A N 1
ATOM 3412 C CA . THR A 1 441 ? 18.515 -2.576 -25.484 1.00 95.00 441 THR A CA 1
ATOM 3413 C C . THR A 1 441 ? 18.599 -1.502 -26.553 1.00 95.00 441 THR A C 1
ATOM 3415 O O . THR A 1 441 ? 17.641 -0.764 -26.775 1.00 95.00 441 THR A O 1
ATOM 3418 N N . VAL A 1 442 ? 19.739 -1.440 -27.228 1.00 95.69 442 VAL A N 1
ATOM 3419 C CA . VAL A 1 442 ? 19.997 -0.526 -28.339 1.00 95.69 442 VAL A CA 1
ATOM 3420 C C . VAL A 1 442 ? 20.074 -1.355 -29.611 1.00 95.69 442 VAL A C 1
ATOM 3422 O O . VAL A 1 442 ? 20.847 -2.311 -29.689 1.00 95.69 442 VAL A O 1
ATOM 3425 N N . ARG A 1 443 ? 19.250 -1.010 -30.596 1.00 94.38 443 ARG A N 1
ATOM 3426 C CA . ARG A 1 443 ? 19.180 -1.648 -31.912 1.00 94.38 443 ARG A CA 1
ATOM 3427 C C . ARG A 1 443 ? 19.394 -0.602 -32.990 1.00 94.38 443 ARG A C 1
ATOM 3429 O O . ARG A 1 443 ? 19.145 0.578 -32.773 1.00 94.38 443 ARG A O 1
ATOM 3436 N N . ARG A 1 444 ? 19.823 -1.054 -34.158 1.00 92.56 444 ARG A N 1
ATOM 3437 C CA . ARG A 1 444 ? 19.872 -0.223 -35.353 1.00 92.56 444 ARG A CA 1
ATOM 3438 C C . ARG A 1 444 ? 18.546 -0.327 -36.099 1.00 92.56 444 ARG A C 1
ATOM 3440 O O . ARG A 1 444 ? 18.031 -1.430 -36.267 1.00 92.56 444 ARG A O 1
ATOM 3447 N N . ASP A 1 445 ? 18.035 0.813 -36.540 1.00 88.06 445 ASP A N 1
ATOM 3448 C CA . ASP A 1 445 ? 16.868 0.941 -37.407 1.00 88.06 445 ASP A CA 1
ATOM 3449 C C . ASP A 1 445 ? 17.231 1.886 -38.560 1.00 88.06 445 ASP A C 1
ATOM 3451 O O . ASP A 1 445 ? 17.211 3.108 -38.419 1.00 88.06 445 ASP A O 1
ATOM 3455 N N . GLY A 1 446 ? 17.702 1.309 -39.670 1.00 86.56 446 GLY A N 1
ATOM 3456 C CA . GLY A 1 446 ? 18.259 2.064 -40.794 1.00 86.56 446 GLY A CA 1
ATOM 3457 C C . GLY A 1 446 ? 19.488 2.898 -40.406 1.00 86.56 446 GLY A C 1
ATOM 3458 O O . GLY A 1 446 ? 20.552 2.359 -40.074 1.00 86.56 446 GLY A O 1
ATOM 3459 N N . ASP A 1 447 ? 19.330 4.214 -40.492 1.00 84.25 447 ASP A N 1
ATOM 3460 C CA . ASP A 1 447 ? 20.301 5.259 -40.156 1.00 84.25 447 ASP A CA 1
ATOM 3461 C C . ASP A 1 447 ? 20.109 5.833 -38.742 1.00 84.25 447 ASP A C 1
ATOM 3463 O O . ASP A 1 447 ? 20.776 6.795 -38.368 1.00 84.25 447 ASP A O 1
ATOM 3467 N N . ARG A 1 448 ? 19.217 5.239 -37.942 1.00 85.81 448 ARG A N 1
ATOM 3468 C CA . ARG A 1 448 ? 18.913 5.662 -36.573 1.00 85.81 448 ARG A CA 1
ATOM 3469 C C . ARG A 1 448 ? 19.129 4.531 -35.576 1.00 85.81 448 ARG A C 1
ATOM 3471 O O . ARG A 1 448 ? 19.212 3.348 -35.920 1.00 85.81 448 ARG A O 1
ATOM 3478 N N . LEU A 1 449 ? 19.228 4.904 -34.303 1.00 91.00 449 LEU A N 1
ATOM 3479 C CA . LEU A 1 449 ? 19.175 3.950 -33.202 1.00 91.00 449 LEU A CA 1
ATOM 3480 C C . LEU A 1 449 ? 17.748 3.860 -32.675 1.00 91.00 449 LEU A C 1
ATOM 3482 O O . LEU A 1 449 ? 17.082 4.865 -32.455 1.00 91.00 449 LEU A O 1
ATOM 3486 N N . GLN A 1 450 ? 17.300 2.641 -32.414 1.00 93.38 450 GLN A N 1
ATOM 3487 C CA . GLN A 1 450 ? 16.096 2.362 -31.654 1.00 93.38 450 GLN A CA 1
ATOM 3488 C C . GLN A 1 450 ? 16.501 1.878 -30.265 1.00 93.38 450 GLN A C 1
ATOM 3490 O O . GLN A 1 450 ? 17.303 0.955 -30.114 1.00 93.38 450 GLN A O 1
ATOM 3495 N N . VAL A 1 451 ? 15.920 2.482 -29.239 1.00 91.44 451 VAL A N 1
ATOM 3496 C CA . VAL A 1 451 ? 16.222 2.191 -27.843 1.00 91.44 451 VAL A CA 1
ATOM 3497 C C . VAL A 1 451 ? 14.979 1.648 -27.155 1.00 91.44 451 VAL A C 1
ATOM 3499 O O . VAL A 1 451 ? 13.872 2.144 -27.347 1.00 91.44 451 VAL A O 1
ATOM 3502 N N . GLN A 1 452 ? 15.165 0.617 -26.339 1.00 89.25 452 GLN A N 1
ATOM 3503 C CA . GLN A 1 452 ? 14.109 0.004 -25.547 1.00 89.25 452 GLN A CA 1
ATOM 3504 C C . GLN A 1 452 ? 14.640 -0.336 -24.159 1.00 89.25 452 GLN A C 1
ATOM 3506 O O . GLN A 1 452 ? 15.598 -1.090 -24.032 1.00 89.25 452 GLN A O 1
ATOM 3511 N N . GLU A 1 453 ? 14.014 0.190 -23.114 1.00 87.19 453 GLU A N 1
ATOM 3512 C CA . GLU A 1 453 ? 14.271 -0.261 -21.745 1.00 87.19 453 GLU A CA 1
ATOM 3513 C C . GLU A 1 453 ? 13.299 -1.389 -21.372 1.00 87.19 453 GLU A C 1
ATOM 3515 O O . GLU A 1 453 ? 12.167 -1.409 -21.856 1.00 87.19 453 GLU A O 1
ATOM 3520 N N . THR A 1 454 ? 13.719 -2.321 -20.515 1.00 82.88 454 THR A N 1
ATOM 3521 C CA . THR A 1 454 ? 12.868 -3.403 -19.997 1.00 82.88 454 THR A CA 1
ATOM 3522 C C . THR A 1 454 ? 11.512 -2.882 -19.516 1.00 82.88 454 THR A C 1
ATOM 3524 O O . THR A 1 454 ? 11.433 -1.989 -18.667 1.00 82.88 454 THR A O 1
ATOM 3527 N N . GLY A 1 455 ? 10.437 -3.460 -20.057 1.00 75.50 455 GLY A N 1
ATOM 3528 C CA . GLY A 1 455 ? 9.058 -3.085 -19.736 1.00 75.50 455 GLY A CA 1
ATOM 3529 C C . GLY A 1 455 ? 8.575 -1.767 -20.347 1.00 75.50 455 GLY A C 1
ATOM 3530 O O . GLY A 1 455 ? 7.455 -1.362 -20.062 1.00 75.50 455 GLY A O 1
ATOM 3531 N N . GLN A 1 456 ? 9.381 -1.087 -21.162 1.00 77.12 456 GLN A N 1
ATOM 3532 C CA . GLN A 1 456 ? 9.006 0.154 -21.839 1.00 77.12 456 GLN A CA 1
ATOM 3533 C C . GLN A 1 456 ? 8.825 -0.067 -23.348 1.00 77.12 456 GLN A C 1
ATOM 3535 O O . GLN A 1 456 ? 9.307 -1.047 -23.933 1.00 77.12 456 GLN A O 1
ATOM 3540 N N . GLY A 1 457 ? 8.122 0.878 -23.975 1.00 75.94 457 GLY A N 1
ATOM 3541 C CA . GLY A 1 457 ? 8.000 0.962 -25.426 1.00 75.94 457 GLY A CA 1
ATOM 3542 C C . GLY A 1 457 ? 9.344 1.218 -26.112 1.00 75.94 457 GLY A C 1
ATOM 3543 O O . GLY A 1 457 ? 10.352 1.542 -25.480 1.00 75.94 457 GLY A O 1
ATOM 3544 N N . ARG A 1 458 ? 9.354 1.045 -27.433 1.00 84.00 458 ARG A N 1
ATOM 3545 C CA . ARG A 1 458 ? 10.505 1.391 -28.270 1.00 84.00 458 ARG A CA 1
ATOM 3546 C C . ARG A 1 458 ? 10.471 2.882 -28.573 1.00 84.00 458 ARG A C 1
ATOM 3548 O O . ARG A 1 458 ? 9.405 3.433 -28.827 1.00 84.00 458 ARG A O 1
ATOM 3555 N N . SER A 1 459 ? 11.639 3.505 -28.597 1.00 83.25 459 SER A N 1
ATOM 3556 C CA . SER A 1 459 ? 11.790 4.918 -28.933 1.00 83.25 459 SER A CA 1
ATOM 3557 C C . SER A 1 459 ? 12.946 5.092 -29.905 1.00 83.25 459 SER A C 1
ATOM 3559 O O . SER A 1 459 ? 13.972 4.421 -29.779 1.00 83.25 459 SER A O 1
ATOM 3561 N N . LEU A 1 460 ? 12.778 5.976 -30.883 1.00 87.75 460 LEU A N 1
ATOM 3562 C CA . LEU A 1 460 ? 13.857 6.354 -31.788 1.00 87.75 460 LEU A CA 1
ATOM 3563 C C . LEU A 1 460 ? 14.770 7.355 -31.085 1.00 87.75 460 LEU A C 1
ATOM 3565 O O . LEU A 1 460 ? 14.285 8.299 -30.465 1.00 87.75 460 LEU A O 1
ATOM 3569 N N . ALA A 1 461 ? 16.075 7.124 -31.175 1.00 88.25 461 ALA A N 1
ATOM 3570 C CA . ALA A 1 461 ? 17.088 8.023 -30.658 1.00 88.25 461 ALA A CA 1
ATOM 3571 C C . ALA A 1 461 ? 17.471 9.044 -31.724 1.00 88.25 461 ALA A C 1
ATOM 3573 O O . ALA A 1 461 ? 17.777 8.680 -32.864 1.00 88.25 461 ALA A O 1
ATOM 3574 N N . LEU A 1 462 ? 17.459 10.312 -31.333 1.00 86.44 462 LEU A N 1
ATOM 3575 C CA . LEU A 1 462 ? 17.922 11.425 -32.143 1.00 86.44 462 LEU A CA 1
ATOM 3576 C C . LEU A 1 462 ? 19.404 11.655 -31.848 1.00 86.44 462 LEU A C 1
ATOM 3578 O O . LEU A 1 462 ? 19.803 11.632 -30.688 1.00 86.44 462 LEU A O 1
ATOM 3582 N N . ALA A 1 463 ? 20.231 11.813 -32.878 1.00 86.69 463 ALA A N 1
ATOM 3583 C CA . ALA A 1 463 ? 21.654 12.073 -32.690 1.00 86.69 463 ALA A CA 1
ATOM 3584 C C . ALA A 1 463 ? 21.869 13.526 -32.242 1.00 86.69 463 ALA A C 1
ATOM 3586 O O . ALA A 1 463 ? 21.443 14.450 -32.926 1.00 86.69 463 ALA A O 1
ATOM 3587 N N . GLU A 1 464 ? 22.554 13.710 -31.116 1.00 84.62 464 GLU A N 1
ATOM 3588 C CA . GLU A 1 464 ? 22.916 15.022 -30.551 1.00 84.62 464 GLU A CA 1
ATOM 3589 C C . GLU A 1 464 ? 24.412 15.325 -30.719 1.00 84.62 464 GLU A C 1
ATOM 3591 O O . GLU A 1 464 ? 24.859 16.462 -30.600 1.00 84.62 464 GLU A O 1
ATOM 3596 N N . GLY A 1 465 ? 25.206 14.287 -30.973 1.00 81.62 465 GLY A N 1
ATOM 3597 C CA . GLY A 1 465 ? 26.645 14.342 -31.177 1.00 81.62 465 GLY A CA 1
ATOM 3598 C C . GLY A 1 465 ? 27.161 12.975 -31.614 1.00 81.62 465 GLY A C 1
ATOM 3599 O O . GLY A 1 465 ? 26.376 12.075 -31.908 1.00 81.62 465 GLY A O 1
ATOM 3600 N N . LEU A 1 466 ? 28.484 12.801 -31.632 1.00 83.44 466 LEU A N 1
ATOM 3601 C CA . LEU A 1 466 ? 29.112 11.561 -32.101 1.00 83.44 466 LEU A CA 1
ATOM 3602 C C . LEU A 1 466 ? 28.645 10.329 -31.313 1.00 83.44 466 LEU A C 1
ATOM 3604 O O . LEU A 1 466 ? 28.117 9.385 -31.884 1.00 83.44 466 LEU A O 1
ATOM 3608 N N . ASP A 1 467 ? 28.825 10.365 -29.992 1.00 88.75 467 ASP A N 1
ATOM 3609 C CA . ASP A 1 467 ? 28.463 9.285 -29.069 1.00 88.75 467 ASP A CA 1
ATOM 3610 C C . ASP A 1 467 ? 27.209 9.634 -28.235 1.00 88.75 467 ASP A C 1
ATOM 3612 O O . ASP A 1 467 ? 26.883 8.924 -27.281 1.00 88.75 467 ASP A O 1
ATOM 3616 N N . ALA A 1 468 ? 26.510 10.726 -28.570 1.00 89.62 468 ALA A N 1
ATOM 3617 C CA . ALA A 1 468 ? 25.417 11.292 -27.783 1.00 89.62 468 ALA A CA 1
ATOM 3618 C C . ALA A 1 468 ? 24.088 11.274 -28.545 1.00 89.62 468 ALA A C 1
ATOM 3620 O O . ALA A 1 468 ? 24.002 11.715 -29.690 1.00 89.62 468 ALA A O 1
ATOM 3621 N N . PHE A 1 469 ? 23.042 10.792 -27.880 1.00 89.81 469 PHE A N 1
ATOM 3622 C CA . PHE A 1 469 ? 21.701 10.655 -28.434 1.00 89.81 469 PHE A CA 1
ATOM 3623 C C . PHE A 1 469 ? 20.646 11.102 -27.425 1.00 89.81 469 PHE A C 1
ATOM 3625 O O . PHE A 1 469 ? 20.825 10.899 -26.226 1.00 89.81 469 PHE A O 1
ATOM 3632 N N . SER A 1 470 ? 19.517 11.628 -27.886 1.00 86.88 470 SER A N 1
ATOM 3633 C CA . SER A 1 470 ? 18.367 11.958 -27.044 1.00 86.88 470 SER A CA 1
ATOM 3634 C C . SER A 1 470 ? 17.147 11.102 -27.385 1.00 86.88 470 SER A C 1
ATOM 3636 O O . SER A 1 470 ? 17.013 10.552 -28.480 1.00 86.88 470 SER A O 1
ATOM 3638 N N . LEU A 1 471 ? 16.253 10.949 -26.413 1.00 80.62 471 LEU A N 1
ATOM 3639 C CA . LEU A 1 471 ? 14.953 10.307 -26.562 1.00 80.62 471 LEU A CA 1
ATOM 3640 C C . LEU A 1 471 ? 13.896 11.278 -26.047 1.00 80.62 471 LEU A C 1
ATOM 3642 O O . LEU A 1 471 ? 13.985 11.692 -24.896 1.00 80.62 471 LEU A O 1
ATOM 3646 N N . HIS A 1 472 ? 12.914 11.614 -26.887 1.00 71.69 472 HIS A N 1
ATOM 3647 C CA . HIS A 1 472 ? 11.853 12.589 -26.582 1.00 71.69 472 HIS A CA 1
ATOM 3648 C C . HIS A 1 472 ? 12.369 13.968 -26.105 1.00 71.69 472 HIS A C 1
ATOM 3650 O O . HIS A 1 472 ? 11.671 14.660 -25.374 1.00 71.69 472 HIS A O 1
ATOM 3656 N N . GLY A 1 473 ? 13.595 14.359 -26.484 1.00 67.12 473 GLY A N 1
ATOM 3657 C CA . GLY A 1 473 ? 14.209 15.655 -26.152 1.00 67.12 473 GLY A CA 1
ATOM 3658 C C . GLY A 1 473 ? 14.685 15.837 -24.702 1.00 67.12 473 GLY A C 1
ATOM 3659 O O . GLY A 1 473 ? 15.479 16.732 -24.430 1.00 67.12 473 GLY A O 1
ATOM 3660 N N . ASP A 1 474 ? 14.282 14.975 -23.765 1.00 69.44 474 ASP A N 1
ATOM 3661 C CA . ASP A 1 474 ? 14.531 15.160 -22.325 1.00 69.44 474 ASP A CA 1
ATOM 3662 C C . ASP A 1 474 ? 15.393 14.060 -21.673 1.00 69.44 474 ASP A C 1
ATOM 3664 O O . ASP A 1 474 ? 15.819 14.186 -20.515 1.00 69.44 474 ASP A O 1
ATOM 3668 N N . ARG A 1 475 ? 15.678 12.979 -22.412 1.00 79.50 475 ARG A N 1
ATOM 3669 C CA . ARG A 1 475 ? 16.473 11.842 -21.939 1.00 79.50 475 ARG A CA 1
ATOM 3670 C C . ARG A 1 475 ? 17.711 11.631 -22.800 1.00 79.50 475 ARG A C 1
ATOM 3672 O O . ARG A 1 475 ? 17.613 11.156 -23.928 1.00 79.50 475 ARG A O 1
ATOM 3679 N N . LEU A 1 476 ? 18.876 11.924 -22.232 1.00 87.62 476 LEU A N 1
ATOM 3680 C CA . LEU A 1 476 ? 20.171 11.855 -22.898 1.00 87.62 476 LEU A CA 1
ATOM 3681 C C . LEU A 1 476 ? 20.853 10.494 -22.677 1.00 87.62 476 LEU A C 1
ATOM 3683 O O . LEU A 1 476 ? 20.859 9.935 -21.577 1.00 87.62 476 LEU A O 1
ATOM 3687 N N . LEU A 1 477 ? 21.458 9.970 -23.736 1.00 91.62 477 LEU A N 1
ATOM 3688 C CA . LEU A 1 477 ? 22.252 8.750 -23.777 1.00 91.62 477 LEU A CA 1
ATOM 3689 C C . LEU A 1 477 ? 23.631 9.085 -24.336 1.00 91.62 477 LEU A C 1
ATOM 3691 O O . LEU A 1 477 ? 23.736 9.462 -25.498 1.00 91.62 477 LEU A O 1
ATOM 3695 N N . ILE A 1 478 ? 24.683 8.918 -23.538 1.00 92.19 478 ILE A N 1
ATOM 3696 C CA . ILE A 1 478 ? 26.065 9.122 -23.993 1.00 92.19 478 ILE A CA 1
ATOM 3697 C C . ILE A 1 478 ? 26.825 7.807 -23.888 1.00 92.19 478 ILE A C 1
ATOM 3699 O O . ILE A 1 478 ? 27.008 7.267 -22.795 1.00 92.19 478 ILE A O 1
ATOM 3703 N N . PHE A 1 479 ? 27.263 7.265 -25.016 1.00 92.88 479 PHE A N 1
ATOM 3704 C CA . PHE A 1 479 ? 28.028 6.027 -25.063 1.00 92.88 479 PHE A CA 1
ATOM 3705 C C . PHE A 1 479 ? 29.488 6.293 -24.706 1.00 92.88 479 PHE A C 1
ATOM 3707 O O . PHE A 1 479 ? 30.163 7.108 -25.320 1.00 92.88 479 PHE A O 1
ATOM 3714 N N . LEU A 1 480 ? 29.986 5.586 -23.694 1.00 91.56 480 LEU A N 1
ATOM 3715 C CA . LEU A 1 480 ? 31.333 5.768 -23.172 1.00 91.56 480 LEU A CA 1
ATOM 3716 C C . LEU A 1 480 ? 32.221 4.603 -23.595 1.00 91.56 480 LEU A C 1
ATOM 3718 O O . LEU A 1 480 ? 31.833 3.428 -23.504 1.00 91.56 480 LEU A O 1
ATOM 3722 N N . ARG A 1 481 ? 33.433 4.943 -24.025 1.00 90.19 481 ARG A N 1
ATOM 3723 C CA . ARG A 1 481 ? 34.445 3.990 -24.477 1.00 90.19 481 ARG A CA 1
ATOM 3724 C C . ARG A 1 481 ? 35.383 3.602 -23.335 1.00 90.19 481 ARG A C 1
ATOM 3726 O O . ARG A 1 481 ? 35.537 4.343 -22.367 1.00 90.19 481 ARG A O 1
ATOM 3733 N N . ASP A 1 482 ? 35.932 2.397 -23.411 1.00 87.75 482 ASP A N 1
ATOM 3734 C CA . ASP A 1 482 ? 37.054 1.962 -22.577 1.00 87.75 482 ASP A CA 1
ATOM 3735 C C . ASP A 1 482 ? 38.408 2.374 -23.185 1.00 87.75 482 ASP A C 1
ATOM 3737 O O . ASP A 1 482 ? 38.464 2.995 -24.249 1.00 87.75 482 ASP A O 1
ATOM 3741 N N . ASP A 1 483 ? 39.502 1.996 -22.519 1.00 87.31 483 ASP A N 1
ATOM 3742 C CA . ASP A 1 483 ? 40.877 2.274 -22.959 1.00 87.31 483 ASP A CA 1
ATOM 3743 C C . ASP A 1 483 ? 41.223 1.620 -24.313 1.00 87.31 483 ASP A C 1
ATOM 3745 O O . ASP A 1 483 ? 42.183 2.016 -24.970 1.00 87.31 483 ASP A O 1
ATOM 3749 N N . ALA A 1 484 ? 40.429 0.640 -24.763 1.00 88.19 484 ALA A N 1
ATOM 3750 C CA . ALA A 1 484 ? 40.540 0.000 -26.073 1.00 88.19 484 ALA A CA 1
ATOM 3751 C C . ALA A 1 484 ? 39.621 0.648 -27.133 1.00 88.19 484 ALA A C 1
ATOM 3753 O O . ALA A 1 484 ? 39.379 0.058 -28.188 1.00 88.19 484 ALA A O 1
ATOM 3754 N N . ALA A 1 485 ? 39.092 1.847 -26.856 1.00 84.56 485 ALA A N 1
ATOM 3755 C CA . ALA A 1 485 ? 38.167 2.608 -27.699 1.00 84.56 485 ALA A CA 1
ATOM 3756 C C . ALA A 1 485 ? 36.829 1.900 -28.009 1.00 84.56 485 ALA A C 1
ATOM 3758 O O . ALA A 1 485 ? 36.076 2.324 -28.897 1.00 84.56 485 ALA A O 1
ATOM 3759 N N . LYS A 1 486 ? 36.481 0.848 -27.256 1.00 90.12 486 LYS A N 1
ATOM 3760 C CA . LYS A 1 486 ? 35.238 0.092 -27.428 1.00 90.12 486 LYS A CA 1
ATOM 3761 C C . LYS A 1 486 ? 34.155 0.634 -26.506 1.00 90.12 486 LYS A C 1
ATOM 3763 O O . LYS A 1 486 ? 34.394 0.889 -25.330 1.00 90.12 486 LYS A O 1
ATOM 3768 N N . VAL A 1 487 ? 32.930 0.764 -27.017 1.00 93.25 487 VAL A N 1
ATOM 3769 C CA . VAL A 1 487 ? 31.774 1.165 -26.202 1.00 93.25 487 VAL A CA 1
ATOM 3770 C C . VAL A 1 487 ? 31.532 0.121 -25.107 1.00 93.25 487 VAL A C 1
ATOM 3772 O O . VAL A 1 487 ? 31.096 -0.999 -25.383 1.00 93.25 487 VAL A O 1
ATOM 3775 N N . SER A 1 488 ? 31.800 0.499 -23.860 1.00 92.50 488 SER A N 1
ATOM 3776 C CA . SER A 1 488 ? 31.752 -0.384 -22.687 1.00 92.50 488 SER A CA 1
ATOM 3777 C C . SER A 1 488 ? 30.673 0.026 -21.687 1.00 92.50 488 SER A C 1
ATOM 3779 O O . SER A 1 488 ? 30.200 -0.798 -20.900 1.00 92.50 488 SER A O 1
ATOM 3781 N N . ARG A 1 489 ? 30.242 1.291 -21.722 1.00 93.06 489 ARG A N 1
ATOM 3782 C CA . ARG A 1 489 ? 29.202 1.847 -20.852 1.00 93.06 489 ARG A CA 1
ATOM 3783 C C . ARG A 1 489 ? 28.309 2.807 -21.633 1.00 93.06 489 ARG A C 1
ATOM 3785 O O . ARG A 1 489 ? 28.680 3.290 -22.697 1.00 93.06 489 ARG A O 1
ATOM 3792 N N . VAL A 1 490 ? 27.137 3.097 -21.088 1.00 93.38 490 VAL A N 1
ATOM 3793 C CA . VAL A 1 490 ? 26.291 4.213 -21.515 1.00 93.38 490 VAL A CA 1
ATOM 3794 C C . VAL A 1 490 ? 25.913 5.026 -20.286 1.00 93.38 490 VAL A C 1
ATOM 3796 O O . VAL A 1 490 ? 25.499 4.477 -19.264 1.00 93.38 490 VAL A O 1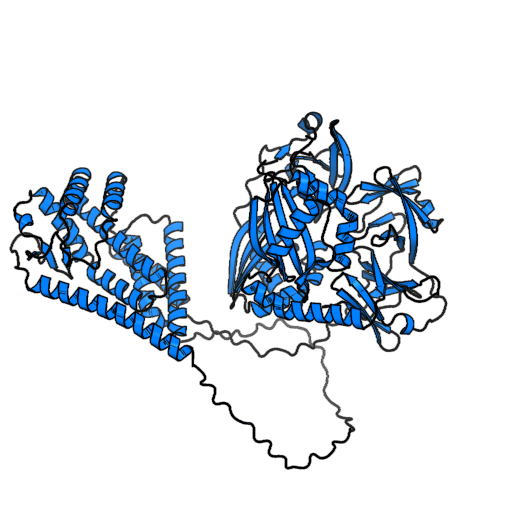
ATOM 3799 N N . LEU A 1 491 ? 26.104 6.335 -20.358 1.00 91.62 491 LEU A N 1
ATOM 3800 C CA . LEU A 1 491 ? 25.545 7.283 -19.416 1.00 91.62 491 LEU A CA 1
ATOM 3801 C C . LEU A 1 491 ? 24.098 7.529 -19.824 1.00 91.62 491 LEU A C 1
ATOM 3803 O O . LEU A 1 491 ? 23.831 7.983 -20.931 1.00 91.62 491 LEU A O 1
ATOM 3807 N N . VAL A 1 492 ? 23.173 7.205 -18.929 1.00 88.50 492 VAL A N 1
ATOM 3808 C CA . VAL A 1 492 ? 21.751 7.502 -19.091 1.00 88.50 492 VAL A CA 1
ATOM 3809 C C . VAL A 1 492 ? 21.435 8.670 -18.180 1.00 88.50 492 VAL A C 1
ATOM 3811 O O . VAL A 1 492 ? 21.561 8.550 -16.960 1.00 88.50 492 VAL A O 1
ATOM 3814 N N . HIS A 1 493 ? 21.038 9.791 -18.761 1.00 86.62 493 HIS A N 1
ATOM 3815 C CA . HIS A 1 493 ? 20.635 10.984 -18.038 1.00 86.62 493 HIS A CA 1
ATOM 3816 C C . HIS A 1 493 ? 19.181 11.324 -18.352 1.00 86.62 493 HIS A C 1
ATOM 3818 O O . HIS A 1 493 ? 18.707 11.184 -19.474 1.00 86.62 493 HIS A O 1
ATOM 3824 N N . SER A 1 494 ? 18.458 11.730 -17.317 1.00 76.06 494 SER A N 1
ATOM 3825 C CA . SER A 1 494 ? 17.163 12.385 -17.448 1.00 76.06 494 SER A CA 1
ATOM 3826 C C . SER A 1 494 ? 17.106 13.522 -16.443 1.00 76.06 494 SER A C 1
ATOM 3828 O O . SER A 1 494 ? 17.785 13.476 -15.408 1.00 76.06 494 SER A O 1
ATOM 3830 N N . ALA A 1 495 ? 16.230 14.494 -16.689 1.00 64.94 495 ALA A N 1
ATOM 3831 C CA . ALA A 1 495 ? 15.970 15.582 -15.748 1.00 64.94 495 ALA A CA 1
ATOM 3832 C C . ALA A 1 495 ? 15.602 15.090 -14.330 1.00 64.94 495 ALA A C 1
ATOM 3834 O O . ALA A 1 495 ? 15.767 15.820 -13.354 1.00 64.94 495 ALA A O 1
ATOM 3835 N N . VAL A 1 496 ? 15.157 13.838 -14.194 1.00 54.88 496 VAL A N 1
ATOM 3836 C CA . VAL A 1 496 ? 14.494 13.319 -12.995 1.00 54.88 496 VAL A CA 1
ATOM 3837 C C . VAL A 1 496 ? 15.392 12.367 -12.216 1.00 54.88 496 VAL A C 1
ATOM 3839 O O . VAL A 1 496 ? 15.586 12.542 -11.018 1.00 54.88 496 VAL A O 1
ATOM 3842 N N . SER A 1 497 ? 15.952 11.353 -12.880 1.00 63.75 497 SER A N 1
ATOM 3843 C CA . SER A 1 497 ? 16.821 10.362 -12.231 1.00 63.75 497 SER A CA 1
ATOM 3844 C C . SER A 1 497 ? 18.257 10.854 -12.048 1.00 63.75 497 SER A C 1
ATOM 3846 O O . SER A 1 497 ? 19.059 10.187 -11.390 1.00 63.75 497 SER A O 1
ATOM 3848 N N . GLY A 1 498 ? 18.605 11.973 -12.687 1.00 74.75 498 GLY A N 1
ATOM 3849 C CA . GLY A 1 498 ? 19.986 12.368 -12.906 1.00 74.75 498 GLY A CA 1
ATOM 3850 C C . GLY A 1 498 ? 20.716 11.394 -13.823 1.00 74.75 498 GLY A C 1
ATOM 3851 O O . GLY A 1 498 ? 20.112 10.518 -14.455 1.00 74.75 498 GLY A O 1
ATOM 3852 N N . ALA A 1 499 ? 22.030 11.578 -13.907 1.00 84.25 499 ALA A N 1
ATOM 3853 C CA . ALA A 1 499 ? 22.900 10.739 -14.712 1.00 84.25 499 ALA A CA 1
ATOM 3854 C C . ALA A 1 499 ? 23.259 9.463 -13.954 1.00 84.25 499 ALA A C 1
ATOM 3856 O O . ALA A 1 499 ? 23.538 9.496 -12.757 1.00 84.25 499 ALA A O 1
ATOM 3857 N N . ARG A 1 500 ? 23.286 8.335 -14.655 1.00 82.06 500 ARG A N 1
ATOM 3858 C CA . ARG A 1 500 ? 23.763 7.055 -14.128 1.00 82.06 500 ARG A CA 1
ATOM 3859 C C . ARG A 1 500 ? 24.530 6.296 -15.195 1.00 82.06 500 ARG A C 1
ATOM 3861 O O . ARG A 1 500 ? 24.195 6.362 -16.376 1.00 82.06 500 ARG A O 1
ATOM 3868 N N . LEU A 1 501 ? 25.542 5.555 -14.765 1.00 87.19 501 LEU A N 1
ATOM 3869 C CA . LEU A 1 501 ? 26.335 4.703 -15.640 1.00 87.19 501 LEU A CA 1
ATOM 3870 C C . LEU A 1 501 ? 25.701 3.319 -15.743 1.00 87.19 501 LEU A C 1
ATOM 3872 O O . LEU A 1 501 ? 25.418 2.677 -14.734 1.00 87.19 501 LEU A O 1
ATOM 3876 N N . ALA A 1 502 ? 25.508 2.856 -16.970 1.00 89.00 502 ALA A N 1
ATOM 3877 C CA . ALA A 1 502 ? 25.028 1.522 -17.278 1.00 89.00 502 ALA A CA 1
ATOM 3878 C C . ALA A 1 502 ? 26.115 0.745 -18.022 1.00 89.00 502 ALA A C 1
ATOM 3880 O O . ALA A 1 502 ? 26.600 1.167 -19.072 1.00 89.00 502 ALA A O 1
ATOM 3881 N N . GLN A 1 503 ? 26.517 -0.393 -17.464 1.00 90.62 503 GLN A N 1
ATOM 3882 C CA . GLN A 1 503 ? 27.555 -1.239 -18.046 1.00 90.62 503 GLN A CA 1
ATOM 3883 C C . GLN A 1 503 ? 26.997 -2.044 -19.219 1.00 90.62 503 GLN A C 1
ATOM 3885 O O . GLN A 1 503 ? 25.899 -2.596 -19.118 1.00 90.62 503 GLN A O 1
ATOM 3890 N N . ARG A 1 504 ? 27.758 -2.149 -20.314 1.00 94.38 504 ARG A N 1
ATOM 3891 C CA . ARG A 1 504 ? 27.444 -3.082 -21.399 1.00 94.38 504 ARG A CA 1
ATOM 3892 C C . ARG A 1 504 ? 27.543 -4.517 -20.879 1.00 94.38 504 ARG A C 1
ATOM 3894 O O . ARG A 1 504 ? 28.528 -4.888 -20.247 1.00 94.38 504 ARG A O 1
ATOM 3901 N N . ILE A 1 505 ? 26.527 -5.318 -21.164 1.00 93.81 505 ILE A N 1
ATOM 3902 C CA . ILE A 1 505 ? 26.427 -6.724 -20.775 1.00 93.81 505 ILE A CA 1
ATOM 3903 C C . ILE A 1 505 ? 26.249 -7.609 -22.008 1.00 93.81 505 ILE A C 1
ATOM 3905 O O . ILE A 1 505 ? 25.896 -7.131 -23.089 1.00 93.81 505 ILE A O 1
ATOM 3909 N N . ASP A 1 506 ? 26.525 -8.900 -21.852 1.00 93.69 506 ASP A N 1
ATOM 3910 C CA . ASP A 1 506 ? 26.280 -9.875 -22.908 1.00 93.69 506 ASP A CA 1
ATOM 3911 C C . ASP A 1 506 ? 24.779 -10.172 -23.092 1.00 93.69 506 ASP A C 1
ATOM 3913 O O . ASP A 1 506 ? 23.921 -9.796 -22.284 1.00 93.69 506 ASP A O 1
ATOM 3917 N N . ALA A 1 507 ? 24.468 -10.851 -24.197 1.00 91.69 507 ALA A N 1
ATOM 3918 C CA . ALA A 1 507 ? 23.102 -11.202 -24.560 1.00 91.69 507 ALA A CA 1
ATOM 3919 C C . ALA A 1 507 ? 22.433 -12.129 -23.532 1.00 91.69 507 ALA A C 1
ATOM 3921 O O . ALA A 1 507 ? 21.238 -11.989 -23.288 1.00 91.69 507 ALA A O 1
ATOM 3922 N N . ALA A 1 508 ? 23.180 -13.053 -22.918 1.00 89.12 508 ALA A N 1
ATOM 3923 C CA . ALA A 1 508 ? 22.631 -14.021 -21.971 1.00 89.12 508 ALA A CA 1
ATOM 3924 C C . ALA A 1 508 ? 22.206 -13.333 -20.665 1.00 89.12 508 ALA A C 1
ATOM 3926 O O . ALA A 1 508 ? 21.100 -13.552 -20.172 1.00 89.12 508 ALA A O 1
ATOM 3927 N N . ALA A 1 509 ? 23.037 -12.427 -20.147 1.00 87.25 509 ALA A N 1
ATOM 3928 C CA . ALA A 1 509 ? 22.722 -11.601 -18.992 1.00 87.25 509 ALA A CA 1
ATOM 3929 C C . ALA A 1 509 ? 21.518 -10.685 -19.259 1.00 87.25 509 ALA A C 1
ATOM 3931 O O . ALA A 1 509 ? 20.679 -10.502 -18.378 1.00 87.25 509 ALA A O 1
ATOM 3932 N N . ALA A 1 510 ? 21.410 -10.118 -20.464 1.00 89.81 510 ALA A N 1
ATOM 3933 C CA . ALA A 1 510 ? 20.266 -9.296 -20.848 1.00 89.81 510 ALA A CA 1
ATOM 3934 C C . ALA A 1 510 ? 18.971 -10.117 -20.945 1.00 89.81 510 ALA A C 1
ATOM 3936 O O . ALA A 1 510 ? 17.944 -9.713 -20.403 1.00 89.81 510 ALA A O 1
ATOM 3937 N N . GLN A 1 511 ? 19.033 -11.295 -21.574 1.00 88.50 511 GLN A N 1
ATOM 3938 C CA . GLN A 1 511 ? 17.910 -12.229 -21.667 1.00 88.50 511 GLN A CA 1
ATOM 3939 C C . GLN A 1 511 ? 17.447 -12.705 -20.289 1.00 88.50 511 GLN A C 1
ATOM 3941 O O . GLN A 1 511 ? 16.245 -12.793 -20.065 1.00 88.50 511 GLN A O 1
ATOM 3946 N N . ALA A 1 512 ? 18.366 -12.957 -19.353 1.00 84.88 512 ALA A N 1
ATOM 3947 C CA . ALA A 1 512 ? 18.016 -13.330 -17.985 1.00 84.88 512 ALA A CA 1
ATOM 3948 C C . ALA A 1 512 ? 17.231 -12.218 -17.263 1.00 84.88 512 ALA A C 1
ATOM 3950 O O . ALA A 1 512 ? 16.247 -12.507 -16.585 1.00 84.88 512 ALA A O 1
ATOM 3951 N N . ILE A 1 513 ? 17.621 -10.950 -17.448 1.00 84.12 513 ILE A N 1
ATOM 3952 C CA . ILE A 1 513 ? 16.913 -9.795 -16.872 1.00 84.12 513 ILE A CA 1
ATOM 3953 C C . ILE A 1 513 ? 15.507 -9.649 -17.473 1.00 84.12 513 ILE A C 1
ATOM 3955 O O . ILE A 1 513 ? 14.539 -9.481 -16.733 1.00 84.12 513 ILE A O 1
ATOM 3959 N N . GLU A 1 514 ? 15.381 -9.731 -18.799 1.00 87.44 514 GLU A N 1
ATOM 3960 C CA . GLU A 1 514 ? 14.086 -9.653 -19.491 1.00 87.44 514 GLU A CA 1
ATOM 3961 C C . GLU A 1 514 ? 13.168 -10.829 -19.122 1.00 87.44 514 GLU A C 1
ATOM 3963 O O . GLU A 1 514 ? 11.980 -10.638 -18.867 1.00 87.44 514 GLU A O 1
ATOM 3968 N N . ALA A 1 515 ? 13.715 -12.045 -19.030 1.00 86.19 515 ALA A N 1
ATOM 3969 C CA . ALA A 1 515 ? 12.973 -13.231 -18.613 1.00 86.19 515 ALA A CA 1
ATOM 3970 C C . ALA A 1 515 ? 12.490 -13.120 -17.159 1.00 86.19 515 ALA A C 1
ATOM 3972 O O . ALA A 1 515 ? 11.335 -13.444 -16.877 1.00 86.19 515 ALA A O 1
ATOM 3973 N N . ASP A 1 516 ? 13.326 -12.617 -16.243 1.00 83.38 516 ASP A N 1
ATOM 3974 C CA . ASP A 1 516 ? 12.904 -12.345 -14.866 1.00 83.38 516 ASP A CA 1
ATOM 3975 C C . ASP A 1 516 ? 11.808 -11.271 -14.803 1.00 83.38 516 ASP A C 1
ATOM 3977 O O . ASP A 1 516 ? 10.829 -11.428 -14.071 1.00 83.38 516 ASP A O 1
ATOM 3981 N N . PHE A 1 517 ? 11.930 -10.199 -15.590 1.00 85.56 517 PHE A N 1
ATOM 3982 C CA . PHE A 1 517 ? 10.896 -9.171 -15.671 1.00 85.56 517 PHE A CA 1
ATOM 3983 C C . PHE A 1 517 ? 9.570 -9.741 -16.186 1.00 85.56 517 PHE A C 1
ATOM 3985 O O . PHE A 1 517 ? 8.538 -9.527 -15.552 1.00 85.56 517 PHE A O 1
ATOM 3992 N N . ALA A 1 518 ? 9.588 -10.498 -17.286 1.00 87.31 518 ALA A N 1
ATOM 3993 C CA . ALA A 1 518 ? 8.398 -11.124 -17.860 1.00 87.31 518 ALA A CA 1
ATOM 3994 C C . ALA A 1 518 ? 7.738 -12.107 -16.880 1.00 87.31 518 ALA A C 1
ATOM 3996 O O . ALA A 1 518 ? 6.519 -12.086 -16.704 1.00 87.31 518 ALA A O 1
ATOM 3997 N N . ARG A 1 519 ? 8.545 -12.915 -16.181 1.00 86.81 519 ARG A N 1
ATOM 3998 C CA . ARG A 1 519 ? 8.082 -13.799 -15.106 1.00 86.81 519 ARG A CA 1
ATOM 3999 C C . ARG A 1 519 ? 7.375 -13.008 -14.008 1.00 86.81 519 ARG A C 1
ATOM 4001 O O . ARG A 1 519 ? 6.241 -13.324 -13.659 1.00 86.81 519 ARG A O 1
ATOM 4008 N N . ARG A 1 520 ? 8.009 -11.953 -13.483 1.00 86.56 520 ARG A N 1
ATOM 4009 C CA . ARG A 1 520 ? 7.401 -11.111 -12.442 1.00 86.56 520 ARG A CA 1
ATOM 4010 C C . ARG A 1 520 ? 6.128 -10.436 -12.937 1.00 86.56 520 ARG A C 1
ATOM 4012 O O . ARG A 1 520 ? 5.154 -10.399 -12.198 1.00 86.56 520 ARG A O 1
ATOM 4019 N N . LEU A 1 521 ? 6.095 -9.947 -14.172 1.00 88.06 521 LEU A N 1
ATOM 4020 C CA . LEU A 1 521 ? 4.896 -9.343 -14.750 1.00 88.06 521 LEU A CA 1
ATOM 4021 C C . LEU A 1 521 ? 3.717 -10.334 -14.806 1.00 88.06 521 LEU A C 1
ATOM 4023 O O . LEU A 1 521 ? 2.573 -9.922 -14.634 1.00 88.06 521 LEU A O 1
ATOM 4027 N N . ALA A 1 522 ? 3.992 -11.630 -14.985 1.00 87.56 522 ALA A N 1
ATOM 4028 C CA . ALA A 1 522 ? 2.985 -12.689 -14.946 1.00 87.56 522 ALA A CA 1
ATOM 4029 C C . ALA A 1 522 ? 2.579 -13.101 -13.514 1.00 87.56 522 ALA A C 1
ATOM 4031 O O . ALA A 1 522 ? 1.400 -13.320 -13.254 1.00 87.56 522 ALA A O 1
ATOM 4032 N N . GLU A 1 523 ? 3.530 -13.200 -12.578 1.00 89.50 523 GLU A N 1
ATOM 4033 C CA . GLU A 1 523 ? 3.300 -13.731 -11.220 1.00 89.50 523 GLU A CA 1
ATOM 4034 C C . GLU A 1 523 ? 2.799 -12.680 -10.214 1.00 89.50 523 GLU A C 1
ATOM 4036 O O . GLU A 1 523 ? 1.989 -12.970 -9.328 1.00 89.50 523 GLU A O 1
ATOM 4041 N N . VAL A 1 524 ? 3.306 -11.448 -10.308 1.00 88.50 524 VAL A N 1
ATOM 4042 C CA . VAL A 1 524 ? 3.047 -10.384 -9.327 1.00 88.50 524 VAL A CA 1
ATOM 4043 C C . VAL A 1 524 ? 1.571 -10.005 -9.238 1.00 88.50 524 VAL A C 1
ATOM 4045 O O . VAL A 1 524 ? 1.101 -9.868 -8.109 1.00 88.50 524 VAL A O 1
ATOM 4048 N N . PRO A 1 525 ? 0.801 -9.875 -10.337 1.00 91.50 525 PRO A N 1
ATOM 4049 C CA . PRO A 1 525 ? -0.619 -9.545 -10.244 1.00 91.50 525 PRO A CA 1
ATOM 4050 C C . PRO A 1 525 ? -1.425 -10.551 -9.413 1.00 91.50 525 PRO A C 1
ATOM 4052 O O . PRO A 1 525 ? -2.327 -10.158 -8.672 1.00 91.50 525 PRO A O 1
ATOM 4055 N N . ASP A 1 526 ? -1.082 -11.839 -9.488 1.00 90.88 526 ASP A N 1
ATOM 4056 C CA . ASP A 1 526 ? -1.717 -12.884 -8.685 1.00 90.88 526 ASP A CA 1
ATOM 4057 C C . ASP A 1 526 ? -1.356 -12.780 -7.212 1.00 90.88 526 ASP A C 1
ATOM 4059 O O . ASP A 1 526 ? -2.244 -12.702 -6.360 1.00 90.88 526 ASP A O 1
ATOM 4063 N N . ARG A 1 527 ? -0.061 -12.675 -6.910 1.00 91.94 527 ARG A N 1
ATOM 4064 C CA . ARG A 1 527 ? 0.415 -12.500 -5.533 1.00 91.94 527 ARG A CA 1
ATOM 4065 C C . ARG A 1 527 ? -0.090 -11.209 -4.899 1.00 91.94 527 ARG A C 1
ATOM 4067 O O . ARG A 1 527 ? -0.399 -11.195 -3.711 1.00 91.94 527 ARG A O 1
ATOM 4074 N N . PHE A 1 528 ? -0.216 -10.140 -5.682 1.00 91.06 528 PHE A N 1
ATOM 4075 C CA . PHE A 1 528 ? -0.812 -8.880 -5.255 1.00 91.06 528 PHE A CA 1
ATOM 4076 C C . PHE A 1 528 ? -2.302 -9.044 -4.955 1.00 91.06 528 PHE A C 1
ATOM 4078 O O . PHE A 1 528 ? -2.776 -8.592 -3.918 1.00 91.06 528 PHE A O 1
ATOM 4085 N N . ARG A 1 529 ? -3.061 -9.711 -5.826 1.00 90.50 529 ARG A N 1
ATOM 4086 C CA . ARG A 1 529 ? -4.491 -9.956 -5.600 1.00 90.50 529 ARG A CA 1
ATOM 4087 C C . ARG A 1 529 ? -4.737 -10.812 -4.356 1.00 90.50 529 ARG A C 1
ATOM 4089 O O . ARG A 1 529 ? -5.661 -10.534 -3.597 1.00 90.50 529 ARG A O 1
ATOM 4096 N N . GLU A 1 530 ? -3.923 -11.842 -4.159 1.00 90.81 530 GLU A N 1
ATOM 4097 C CA . GLU A 1 530 ? -4.069 -12.803 -3.061 1.00 90.81 530 GLU A CA 1
ATOM 4098 C C . GLU A 1 530 ? -3.407 -12.325 -1.763 1.00 90.81 530 GLU A C 1
ATOM 4100 O O . GLU A 1 530 ? -3.737 -12.832 -0.693 1.00 90.81 530 GLU A O 1
ATOM 4105 N N . GLN A 1 531 ? -2.515 -11.330 -1.848 1.00 90.81 531 GLN A N 1
ATOM 4106 C CA . GLN A 1 531 ? -1.679 -10.842 -0.749 1.00 90.81 531 GLN A CA 1
ATOM 4107 C C . GLN A 1 531 ? -0.946 -12.003 -0.059 1.00 90.81 531 GLN A C 1
ATOM 4109 O O . GLN A 1 531 ? -1.040 -12.194 1.152 1.00 90.81 531 GLN A O 1
ATOM 4114 N N . VAL A 1 532 ? -0.217 -12.792 -0.856 1.00 90.75 532 VAL A N 1
ATOM 4115 C CA . VAL A 1 532 ? 0.553 -13.956 -0.388 1.00 90.75 532 VAL A CA 1
ATOM 4116 C C . VAL A 1 532 ? 2.051 -13.726 -0.622 1.00 90.75 532 VAL A C 1
ATOM 4118 O O . VAL A 1 532 ? 2.454 -13.437 -1.758 1.00 90.75 532 VAL A O 1
ATOM 4121 N N . PRO A 1 533 ? 2.895 -13.861 0.423 1.00 93.44 533 PRO A N 1
ATOM 4122 C CA . PRO A 1 533 ? 4.330 -13.688 0.274 1.00 93.44 533 PRO A CA 1
ATOM 4123 C C . PRO A 1 533 ? 4.977 -14.799 -0.550 1.00 93.44 533 PRO A C 1
ATOM 4125 O O . PRO A 1 533 ? 4.478 -15.923 -0.601 1.00 93.44 533 PRO A O 1
ATOM 4128 N N . ALA A 1 534 ? 6.136 -14.516 -1.143 1.00 92.06 534 ALA A N 1
ATOM 4129 C CA . ALA A 1 534 ? 6.972 -15.554 -1.726 1.00 92.06 534 ALA A CA 1
ATOM 4130 C C . ALA A 1 534 ? 7.462 -16.505 -0.627 1.00 92.06 534 ALA A C 1
ATOM 4132 O O . ALA A 1 534 ? 7.819 -16.073 0.477 1.00 92.06 534 ALA A O 1
ATOM 4133 N N . ALA A 1 535 ? 7.515 -17.799 -0.939 1.00 91.44 535 ALA A N 1
ATOM 4134 C CA . ALA A 1 535 ? 8.072 -18.801 -0.039 1.00 91.44 535 ALA A CA 1
ATOM 4135 C C . ALA A 1 535 ? 9.532 -18.452 0.310 1.00 91.44 535 ALA A C 1
ATOM 4137 O O . ALA A 1 535 ? 10.320 -18.126 -0.574 1.00 91.44 535 ALA A O 1
ATOM 4138 N N . GLY A 1 536 ? 9.891 -18.495 1.596 1.00 93.00 536 GLY A N 1
ATOM 4139 C CA . GLY A 1 536 ? 11.249 -18.196 2.069 1.00 93.00 536 GLY A CA 1
ATOM 4140 C C . GLY A 1 536 ? 11.562 -16.709 2.305 1.00 93.00 536 GLY A C 1
ATOM 4141 O O . GLY A 1 536 ? 12.616 -16.391 2.859 1.00 93.00 536 GLY A O 1
ATOM 4142 N N . SER A 1 537 ? 10.673 -15.782 1.915 1.00 94.69 537 SER A N 1
ATOM 4143 C CA . SER A 1 537 ? 10.913 -14.330 2.037 1.00 94.69 537 SER A CA 1
ATOM 4144 C C . SER A 1 537 ? 11.089 -13.880 3.492 1.00 94.69 537 SER A C 1
ATOM 4146 O O . SER A 1 537 ? 12.000 -13.108 3.800 1.00 94.69 537 SER A O 1
ATOM 4148 N N . LYS A 1 538 ? 10.271 -14.411 4.409 1.00 96.00 538 LYS A N 1
ATOM 4149 C CA . LYS A 1 538 ? 10.364 -14.147 5.853 1.00 96.00 538 LYS A CA 1
ATOM 4150 C C . LYS A 1 538 ? 11.686 -14.654 6.430 1.00 96.00 538 LYS A C 1
ATOM 4152 O O . LYS A 1 538 ? 12.349 -13.941 7.182 1.00 96.00 538 LYS A O 1
ATOM 4157 N N . GLU A 1 539 ? 12.073 -15.877 6.084 1.00 94.81 539 GLU A N 1
ATOM 4158 C CA . GLU A 1 539 ? 13.278 -16.540 6.584 1.00 94.81 539 GLU A CA 1
ATOM 4159 C C . GLU A 1 539 ? 14.549 -15.819 6.118 1.00 94.81 539 GLU A C 1
ATOM 4161 O O . GLU A 1 539 ? 15.516 -15.712 6.878 1.00 94.81 539 GLU A O 1
ATOM 4166 N N . ILE A 1 540 ? 14.544 -15.285 4.893 1.00 94.56 540 ILE A N 1
ATOM 4167 C CA . ILE A 1 540 ? 15.634 -14.462 4.356 1.00 94.56 540 ILE A CA 1
ATOM 4168 C C . ILE A 1 540 ? 15.812 -13.175 5.152 1.00 94.56 540 ILE A C 1
ATOM 4170 O O . ILE A 1 540 ? 16.944 -12.839 5.494 1.00 94.56 540 ILE A O 1
ATOM 4174 N N . ILE A 1 541 ? 14.719 -12.491 5.504 1.00 95.75 541 ILE A N 1
ATOM 4175 C CA . ILE A 1 541 ? 14.795 -11.281 6.330 1.00 95.75 541 ILE A CA 1
ATOM 4176 C C . ILE A 1 541 ? 15.338 -11.622 7.718 1.00 95.75 541 ILE A C 1
ATOM 4178 O O . ILE A 1 541 ? 16.290 -10.992 8.170 1.00 95.75 541 ILE A O 1
ATOM 4182 N N . LEU A 1 542 ? 14.777 -12.639 8.381 1.00 95.88 542 LEU A N 1
ATOM 4183 C CA . LEU A 1 542 ? 15.202 -13.029 9.729 1.00 95.88 542 LEU A CA 1
ATOM 4184 C C . LEU A 1 542 ? 16.680 -13.430 9.776 1.00 95.88 542 LEU A C 1
ATOM 4186 O O . LEU A 1 542 ? 17.407 -12.978 10.658 1.00 95.88 542 LEU A O 1
ATOM 4190 N N . THR A 1 543 ? 17.138 -14.226 8.805 1.00 93.62 543 THR A N 1
ATOM 4191 C CA . THR A 1 543 ? 18.554 -14.613 8.740 1.00 93.62 543 THR A CA 1
ATOM 4192 C C . THR A 1 543 ? 19.440 -13.408 8.426 1.00 93.62 543 THR A C 1
ATOM 4194 O O . THR A 1 543 ? 20.469 -13.223 9.065 1.00 93.62 543 THR A O 1
ATOM 4197 N N . GLY A 1 544 ? 19.023 -12.560 7.480 1.00 94.00 544 GLY A N 1
ATOM 4198 C CA . GLY A 1 544 ? 19.776 -11.372 7.083 1.00 94.00 544 GLY A CA 1
ATOM 4199 C C . GLY A 1 544 ? 19.955 -10.367 8.222 1.00 94.00 544 GLY A C 1
ATOM 4200 O O . GLY A 1 544 ? 21.043 -9.820 8.374 1.00 94.00 544 GLY A O 1
ATOM 4201 N N . ILE A 1 545 ? 18.929 -10.164 9.058 1.00 94.56 545 ILE A N 1
ATOM 4202 C CA . ILE A 1 545 ? 19.024 -9.323 10.262 1.00 94.56 545 ILE A CA 1
ATOM 4203 C C . ILE A 1 545 ? 20.102 -9.864 11.203 1.00 94.56 545 ILE A C 1
ATOM 4205 O O . ILE A 1 545 ? 20.964 -9.108 11.645 1.00 94.56 545 ILE A O 1
ATOM 4209 N N . GLU A 1 546 ? 20.079 -11.163 11.500 1.00 92.12 546 GLU A N 1
ATOM 4210 C CA . GLU A 1 546 ? 21.033 -11.757 12.436 1.00 92.12 546 GLU A CA 1
ATOM 4211 C C . GLU A 1 546 ? 22.465 -11.752 11.881 1.00 92.12 546 GLU A C 1
ATOM 4213 O O . GLU A 1 546 ? 23.416 -11.428 12.593 1.00 92.12 546 GLU A O 1
ATOM 4218 N N . ASP A 1 547 ? 22.637 -12.019 10.587 1.00 93.88 547 ASP A N 1
ATOM 4219 C CA . ASP A 1 547 ? 23.945 -11.947 9.942 1.00 93.88 547 ASP A CA 1
ATOM 4220 C C . ASP A 1 547 ? 24.513 -10.516 9.930 1.00 93.88 547 ASP A C 1
ATOM 4222 O O . ASP A 1 547 ? 25.704 -10.322 10.189 1.00 93.88 547 ASP A O 1
ATOM 4226 N N . LEU A 1 548 ? 23.669 -9.504 9.689 1.00 93.81 548 LEU A N 1
ATOM 4227 C CA . LEU A 1 548 ? 24.065 -8.092 9.746 1.00 93.81 548 LEU A CA 1
ATOM 4228 C C . LEU A 1 548 ? 24.423 -7.654 11.170 1.00 93.81 548 LEU A C 1
ATOM 4230 O O . LEU A 1 548 ? 25.407 -6.936 11.347 1.00 93.81 548 LEU A O 1
ATOM 4234 N N . ARG A 1 549 ? 23.698 -8.126 12.196 1.00 90.69 549 ARG A N 1
ATOM 4235 C CA . ARG A 1 549 ? 24.041 -7.876 13.611 1.00 90.69 549 ARG A CA 1
ATOM 4236 C C . ARG A 1 549 ? 25.410 -8.452 13.973 1.00 90.69 549 ARG A C 1
ATOM 4238 O O . ARG A 1 549 ? 26.201 -7.786 14.642 1.00 90.69 549 ARG A O 1
ATOM 4245 N N . ARG A 1 550 ? 25.713 -9.660 13.489 1.00 90.69 550 ARG A N 1
ATOM 4246 C CA . ARG A 1 550 ? 27.014 -10.324 13.682 1.00 90.69 550 ARG A CA 1
ATOM 4247 C C . ARG A 1 550 ? 28.140 -9.716 12.842 1.00 90.69 550 ARG A C 1
ATOM 4249 O O . ARG A 1 550 ? 29.307 -9.925 13.160 1.00 90.69 550 ARG A O 1
ATOM 4256 N N . GLY A 1 551 ? 27.811 -8.946 11.805 1.00 92.12 551 GLY A N 1
ATOM 4257 C CA . GLY A 1 551 ? 28.785 -8.410 10.852 1.00 92.12 551 GLY A CA 1
ATOM 4258 C C . GLY A 1 551 ? 29.310 -9.460 9.869 1.00 92.12 551 GLY A C 1
ATOM 4259 O O . GLY A 1 551 ? 30.346 -9.246 9.247 1.00 92.12 551 GLY A O 1
ATOM 4260 N N . THR A 1 552 ? 28.602 -10.581 9.704 1.00 94.44 552 THR A N 1
ATOM 4261 C CA . THR A 1 552 ? 28.975 -11.682 8.802 1.00 94.44 552 THR A CA 1
ATOM 4262 C C . THR A 1 552 ? 27.831 -12.043 7.835 1.00 94.44 552 THR A C 1
ATOM 4264 O O . THR A 1 552 ? 27.313 -13.159 7.914 1.00 94.44 552 THR A O 1
ATOM 4267 N N . PRO A 1 553 ? 27.396 -11.133 6.933 1.00 94.69 553 PRO A N 1
ATOM 4268 C CA . PRO A 1 553 ? 26.373 -11.428 5.924 1.00 94.69 553 PRO A CA 1
ATOM 4269 C C . PRO A 1 553 ? 26.722 -12.646 5.073 1.00 94.69 553 PRO A C 1
ATOM 4271 O O . PRO A 1 553 ? 27.813 -12.716 4.504 1.00 94.69 553 PRO A O 1
ATOM 4274 N N . ASN A 1 554 ? 25.775 -13.572 4.915 1.00 94.50 554 ASN A N 1
ATOM 4275 C CA . ASN A 1 554 ? 25.911 -14.639 3.933 1.00 94.50 554 ASN A CA 1
ATOM 4276 C C . ASN A 1 554 ? 25.600 -14.114 2.518 1.00 94.50 554 ASN A C 1
ATOM 4278 O O . ASN A 1 554 ? 24.444 -14.053 2.093 1.00 94.50 554 ASN A O 1
ATOM 4282 N N . TYR A 1 555 ? 26.651 -13.746 1.785 1.00 94.81 555 TYR A N 1
ATOM 4283 C CA . TYR A 1 555 ? 26.536 -13.200 0.432 1.00 94.81 555 TYR A CA 1
ATOM 4284 C C . TYR A 1 555 ? 26.078 -14.220 -0.619 1.00 94.81 555 TYR A C 1
ATOM 4286 O O . TYR A 1 555 ? 25.549 -13.807 -1.647 1.00 94.81 555 TYR A O 1
ATOM 4294 N N . ASP A 1 556 ? 26.215 -15.525 -0.370 1.00 93.75 556 ASP A N 1
ATOM 4295 C CA . ASP A 1 556 ? 25.790 -16.566 -1.320 1.00 93.75 556 ASP A CA 1
ATOM 4296 C C . ASP A 1 556 ? 24.263 -16.658 -1.431 1.00 93.75 556 ASP A C 1
ATOM 4298 O O . ASP A 1 556 ? 23.730 -17.154 -2.426 1.00 93.75 556 ASP A O 1
ATOM 4302 N N . ARG A 1 557 ? 23.549 -16.130 -0.428 1.00 93.31 557 ARG A N 1
ATOM 4303 C CA . ARG A 1 557 ? 22.084 -16.010 -0.400 1.00 93.31 557 ARG A CA 1
ATOM 4304 C C . ARG A 1 557 ? 21.566 -14.726 -1.053 1.00 93.31 557 ARG A C 1
ATOM 4306 O O . ARG A 1 557 ? 20.369 -14.452 -0.973 1.00 93.31 557 ARG A O 1
ATOM 4313 N N . MET A 1 558 ? 22.441 -13.930 -1.661 1.00 93.25 558 MET A N 1
ATOM 4314 C CA . MET A 1 558 ? 22.110 -12.648 -2.280 1.00 93.25 558 MET A CA 1
ATOM 4315 C C . MET A 1 558 ? 22.470 -12.664 -3.764 1.00 93.25 558 MET A C 1
ATOM 4317 O O . MET A 1 558 ? 23.412 -13.339 -4.186 1.00 93.25 558 MET A O 1
ATOM 4321 N N . SER A 1 559 ? 21.757 -11.867 -4.554 1.00 85.94 559 SER A N 1
ATOM 4322 C CA . SER A 1 559 ? 22.197 -11.525 -5.903 1.00 85.94 559 SER A CA 1
ATOM 4323 C C . SER A 1 559 ? 23.551 -10.811 -5.848 1.00 85.94 559 SER A C 1
ATOM 4325 O O . SER A 1 559 ? 23.880 -10.128 -4.871 1.00 85.94 559 SER A O 1
ATOM 4327 N N . ALA A 1 560 ? 24.355 -10.929 -6.907 1.00 81.50 560 ALA A N 1
ATOM 4328 C CA . ALA A 1 560 ? 25.650 -10.246 -6.961 1.00 81.50 560 ALA A CA 1
ATOM 4329 C C . ALA A 1 560 ? 25.536 -8.712 -6.761 1.00 81.50 560 ALA A C 1
ATOM 4331 O O . ALA A 1 560 ? 26.335 -8.166 -5.991 1.00 81.50 560 ALA A O 1
ATOM 4332 N N . PRO A 1 561 ? 24.545 -8.007 -7.357 1.00 75.19 561 PRO A N 1
ATOM 4333 C CA . PRO A 1 561 ? 24.325 -6.585 -7.090 1.00 75.19 561 PRO A CA 1
ATOM 4334 C C . PRO A 1 561 ? 23.974 -6.282 -5.628 1.00 75.19 561 PRO A C 1
ATOM 4336 O O . PRO A 1 561 ? 24.544 -5.355 -5.050 1.00 75.19 561 PRO A O 1
ATOM 4339 N N . LEU A 1 562 ? 23.084 -7.066 -5.007 1.00 84.94 562 LEU A N 1
ATOM 4340 C CA . LEU A 1 562 ? 22.709 -6.861 -3.607 1.00 84.94 562 LEU A CA 1
ATOM 4341 C C . LEU A 1 562 ? 23.896 -7.120 -2.675 1.00 84.94 562 LEU A C 1
ATOM 4343 O O . LEU A 1 562 ? 24.170 -6.313 -1.790 1.00 84.94 562 LEU A O 1
ATOM 4347 N N . ALA A 1 563 ? 24.652 -8.195 -2.908 1.00 89.19 563 ALA A N 1
ATOM 4348 C CA . ALA A 1 563 ? 25.844 -8.513 -2.131 1.00 89.19 563 ALA A CA 1
ATOM 4349 C C . ALA A 1 563 ? 26.877 -7.375 -2.177 1.00 89.19 563 ALA A C 1
ATOM 4351 O O . ALA A 1 563 ? 27.433 -7.002 -1.145 1.00 89.19 563 ALA A O 1
ATOM 4352 N N . ALA A 1 564 ? 27.116 -6.788 -3.355 1.00 80.06 564 ALA A N 1
ATOM 4353 C CA . ALA A 1 564 ? 27.997 -5.628 -3.497 1.00 80.06 564 ALA A CA 1
ATOM 4354 C C . ALA A 1 564 ? 27.471 -4.404 -2.723 1.00 80.06 564 ALA A C 1
ATOM 4356 O O . ALA A 1 564 ? 28.241 -3.750 -2.017 1.00 80.06 564 ALA A O 1
ATOM 4357 N N . ALA A 1 565 ? 26.163 -4.133 -2.791 1.00 77.81 565 ALA A N 1
ATOM 4358 C CA . ALA A 1 565 ? 25.535 -3.025 -2.074 1.00 77.81 565 ALA A CA 1
ATOM 4359 C C . ALA A 1 565 ? 25.597 -3.184 -0.543 1.00 77.81 565 ALA A C 1
ATOM 4361 O O . ALA A 1 565 ? 25.803 -2.199 0.168 1.00 77.81 565 ALA A O 1
ATOM 4362 N N . ILE A 1 566 ? 25.438 -4.409 -0.029 1.00 87.88 566 ILE A N 1
ATOM 4363 C CA . ILE A 1 566 ? 25.559 -4.706 1.404 1.00 87.88 566 ILE A CA 1
ATOM 4364 C C . ILE A 1 566 ? 27.015 -4.594 1.864 1.00 87.88 566 ILE A C 1
ATOM 4366 O O . ILE A 1 566 ? 27.262 -3.966 2.890 1.00 87.88 566 ILE A O 1
ATOM 4370 N N . ARG A 1 567 ? 27.989 -5.108 1.094 1.00 90.50 567 ARG A N 1
ATOM 4371 C CA . ARG A 1 567 ? 29.424 -4.952 1.413 1.00 90.50 567 ARG A CA 1
ATOM 4372 C C . ARG A 1 567 ? 29.821 -3.487 1.565 1.00 90.50 567 ARG A C 1
ATOM 4374 O O . ARG A 1 567 ? 30.516 -3.147 2.513 1.00 90.50 567 ARG A O 1
ATOM 4381 N N . GLY A 1 568 ? 29.343 -2.625 0.666 1.00 81.00 568 GLY A N 1
ATOM 4382 C CA . GLY A 1 568 ? 29.660 -1.195 0.687 1.00 81.00 568 GLY A CA 1
ATOM 4383 C C . GLY A 1 568 ? 29.093 -0.419 1.882 1.00 81.00 568 GLY A C 1
ATOM 4384 O O . GLY A 1 568 ? 29.550 0.689 2.136 1.00 81.00 568 GLY A O 1
ATOM 4385 N N . ARG A 1 569 ? 28.112 -0.972 2.613 1.00 84.75 569 ARG A N 1
ATOM 4386 C CA . ARG A 1 569 ? 27.432 -0.311 3.748 1.00 84.75 569 ARG A CA 1
ATOM 4387 C C . ARG A 1 569 ? 27.374 -1.174 5.009 1.00 84.75 569 ARG A C 1
ATOM 4389 O O . ARG A 1 569 ? 26.538 -0.938 5.879 1.00 84.75 569 ARG A O 1
ATOM 4396 N N . LEU A 1 570 ? 28.224 -2.196 5.106 1.00 89.25 570 LEU A N 1
ATOM 4397 C CA . LEU A 1 570 ? 28.136 -3.188 6.176 1.00 89.25 570 LEU A CA 1
ATOM 4398 C C . LEU A 1 570 ? 28.252 -2.549 7.564 1.00 89.25 570 LEU A C 1
ATOM 4400 O O . LEU A 1 570 ? 27.438 -2.850 8.433 1.00 89.25 570 LEU A O 1
ATOM 4404 N N . ASP A 1 571 ? 29.208 -1.642 7.759 1.00 87.56 571 ASP A N 1
ATOM 4405 C CA . ASP A 1 571 ? 29.431 -1.005 9.060 1.00 87.56 571 ASP A CA 1
ATOM 4406 C C . ASP A 1 571 ? 28.243 -0.130 9.492 1.00 87.56 571 ASP A C 1
ATOM 4408 O O . ASP A 1 571 ? 27.799 -0.206 10.638 1.00 87.56 571 ASP A O 1
ATOM 4412 N N . GLU A 1 572 ? 27.668 0.637 8.559 1.00 86.00 572 GLU A N 1
ATOM 4413 C CA . GLU A 1 572 ? 26.473 1.459 8.791 1.00 86.00 572 GLU A CA 1
ATOM 4414 C C . GLU A 1 572 ? 25.258 0.590 9.155 1.00 86.00 572 GLU A C 1
ATOM 4416 O O . GLU A 1 572 ? 24.559 0.846 10.142 1.00 86.00 572 GLU A O 1
ATOM 4421 N N . LEU A 1 573 ? 25.019 -0.476 8.385 1.00 90.62 573 LEU A N 1
ATOM 4422 C CA . LEU A 1 573 ? 23.915 -1.404 8.626 1.00 90.62 573 LEU A CA 1
ATOM 4423 C C . LEU A 1 573 ? 24.093 -2.136 9.958 1.00 90.62 573 LEU A C 1
ATOM 4425 O O . LEU A 1 573 ? 23.137 -2.246 10.725 1.00 90.62 573 LEU A O 1
ATOM 4429 N N . ARG A 1 574 ? 25.311 -2.584 10.275 1.00 92.75 574 ARG A N 1
ATOM 4430 C CA . ARG A 1 574 ? 25.631 -3.235 11.548 1.00 92.75 574 ARG A CA 1
ATOM 4431 C C . ARG A 1 574 ? 25.359 -2.307 12.729 1.00 92.75 574 ARG A C 1
ATOM 4433 O O . ARG A 1 574 ? 24.705 -2.731 13.679 1.00 92.75 574 ARG A O 1
ATOM 4440 N N . ALA A 1 575 ? 25.801 -1.049 12.664 1.00 89.44 575 ALA A N 1
ATOM 4441 C CA . ALA A 1 575 ? 25.516 -0.053 13.698 1.00 89.44 575 ALA A CA 1
ATOM 4442 C C . ALA A 1 575 ? 24.004 0.184 13.856 1.00 89.44 575 ALA A C 1
ATOM 4444 O O . ALA A 1 575 ? 23.489 0.227 14.973 1.00 89.44 575 ALA A O 1
ATOM 4445 N N . THR A 1 576 ? 23.276 0.251 12.740 1.00 90.25 576 THR A N 1
ATOM 4446 C CA . THR A 1 576 ? 21.820 0.444 12.731 1.00 90.25 576 THR A CA 1
ATOM 4447 C C . THR A 1 576 ? 21.077 -0.721 13.392 1.00 90.25 576 THR A C 1
ATOM 4449 O O . THR A 1 576 ? 20.219 -0.508 14.249 1.00 90.25 576 THR A O 1
ATOM 4452 N N . PHE A 1 577 ? 21.423 -1.963 13.045 1.00 92.94 577 PHE A N 1
ATOM 4453 C CA . PHE A 1 577 ? 20.813 -3.152 13.644 1.00 92.94 577 PHE A CA 1
ATOM 4454 C C . PHE A 1 577 ? 21.248 -3.390 15.094 1.00 92.94 577 PHE A C 1
ATOM 4456 O O . PHE A 1 577 ? 20.472 -3.933 15.878 1.00 92.94 577 PHE A O 1
ATOM 4463 N N . ALA A 1 578 ? 22.449 -2.952 15.482 1.00 90.56 578 ALA A N 1
ATOM 4464 C CA . ALA A 1 578 ? 22.861 -2.933 16.881 1.00 90.56 578 ALA A CA 1
ATOM 4465 C C . ALA A 1 578 ? 22.012 -1.947 17.703 1.00 90.56 578 ALA A C 1
ATOM 4467 O O . ALA A 1 578 ? 21.549 -2.307 18.782 1.00 90.56 578 ALA A O 1
ATOM 4468 N N . ALA A 1 579 ? 21.746 -0.747 17.173 1.00 90.25 579 ALA A N 1
ATOM 4469 C CA . ALA A 1 579 ? 20.926 0.266 17.840 1.00 90.25 579 ALA A CA 1
ATOM 4470 C C . ALA A 1 579 ? 19.447 -0.144 17.972 1.00 90.25 579 ALA A C 1
ATOM 4472 O O . ALA A 1 579 ? 18.821 0.131 18.994 1.00 90.25 579 ALA A O 1
ATOM 4473 N N . LEU A 1 580 ? 18.886 -0.833 16.971 1.00 93.06 580 LEU A N 1
ATOM 4474 C CA . LEU A 1 580 ? 17.525 -1.383 17.047 1.00 93.06 580 LEU A CA 1
ATOM 4475 C C . LEU A 1 580 ? 17.390 -2.516 18.074 1.00 93.06 580 LEU A C 1
ATOM 4477 O O . LEU A 1 580 ? 16.306 -2.701 18.626 1.00 93.06 580 LEU A O 1
ATOM 4481 N N . GLY A 1 581 ? 18.472 -3.246 18.347 1.00 92.75 581 GLY A N 1
ATOM 4482 C CA . GLY A 1 581 ? 18.458 -4.397 19.243 1.00 92.75 581 GLY A CA 1
ATOM 4483 C C . GLY A 1 581 ? 17.952 -5.686 18.570 1.00 92.75 581 GLY A C 1
ATOM 4484 O O . GLY A 1 581 ? 17.880 -5.772 17.341 1.00 92.75 581 GLY A O 1
ATOM 4485 N N . PRO A 1 582 ? 17.667 -6.743 19.348 1.00 94.31 582 PRO A N 1
ATOM 4486 C CA . PRO A 1 582 ? 17.078 -7.979 18.849 1.00 94.31 582 PRO A CA 1
ATOM 4487 C C . PRO A 1 582 ? 15.674 -7.751 18.277 1.00 94.31 582 PRO A C 1
ATOM 4489 O O . PRO A 1 582 ? 14.925 -6.876 18.716 1.00 94.31 582 PRO A O 1
ATOM 4492 N N . ILE A 1 583 ? 15.315 -8.569 17.287 1.00 96.06 583 ILE A N 1
ATOM 4493 C CA . ILE A 1 583 ? 13.961 -8.593 16.735 1.00 96.06 583 ILE A CA 1
ATOM 4494 C C . ILE A 1 583 ? 13.012 -9.320 17.697 1.00 96.06 583 ILE A C 1
ATOM 4496 O O . ILE A 1 583 ? 13.306 -10.423 18.151 1.00 96.06 583 ILE A O 1
ATOM 4500 N N . GLU A 1 584 ? 11.864 -8.712 17.985 1.00 96.19 584 GLU A N 1
ATOM 4501 C CA . GLU A 1 584 ? 10.813 -9.281 18.837 1.00 96.19 584 GLU A CA 1
ATOM 4502 C C . GLU A 1 584 ? 9.736 -9.973 18.000 1.00 96.19 584 GLU A C 1
ATOM 4504 O O . GLU A 1 584 ? 9.279 -11.069 18.320 1.00 96.19 584 GLU A O 1
ATOM 4509 N N . SER A 1 585 ? 9.308 -9.332 16.908 1.00 96.62 585 SER A N 1
ATOM 4510 C CA . SER A 1 585 ? 8.305 -9.896 16.006 1.00 96.62 585 SER A CA 1
ATOM 4511 C C . SER A 1 585 ? 8.439 -9.365 14.582 1.00 96.62 585 SER A C 1
ATOM 4513 O O . SER A 1 585 ? 8.929 -8.263 14.343 1.00 96.62 585 SER A O 1
ATOM 4515 N N . ILE A 1 586 ? 7.975 -10.162 13.619 1.00 96.06 586 ILE A N 1
ATOM 4516 C CA . ILE A 1 586 ? 7.868 -9.789 12.208 1.00 96.06 586 ILE A CA 1
ATOM 4517 C C . ILE A 1 586 ? 6.505 -10.233 11.677 1.00 96.06 586 ILE A C 1
ATOM 4519 O O . ILE A 1 586 ? 6.053 -11.346 11.961 1.00 96.06 586 ILE A O 1
ATOM 4523 N N . PHE A 1 587 ? 5.847 -9.378 10.903 1.00 94.81 587 PHE A N 1
ATOM 4524 C CA . PHE A 1 587 ? 4.530 -9.640 10.333 1.00 94.81 587 PHE A CA 1
ATOM 4525 C C . PHE A 1 587 ? 4.469 -9.196 8.876 1.00 94.81 587 PHE A C 1
ATOM 4527 O O . PHE A 1 587 ? 5.000 -8.154 8.494 1.00 94.81 587 PHE A O 1
ATOM 4534 N N . PHE A 1 588 ? 3.814 -10.008 8.054 1.00 95.19 588 PHE A N 1
ATOM 4535 C CA . PHE A 1 588 ? 3.603 -9.710 6.647 1.00 95.19 588 PHE A CA 1
ATOM 4536 C C . PHE A 1 588 ? 2.522 -8.631 6.493 1.00 95.19 588 PHE A C 1
ATOM 4538 O O . PHE A 1 588 ? 1.453 -8.729 7.097 1.00 95.19 588 PHE A O 1
ATOM 4545 N N . ARG A 1 589 ? 2.813 -7.588 5.711 1.00 91.69 589 ARG A N 1
ATOM 4546 C CA . ARG A 1 589 ? 1.904 -6.464 5.433 1.00 91.69 589 ARG A CA 1
ATOM 4547 C C . ARG A 1 589 ? 1.212 -6.588 4.083 1.00 91.69 589 ARG A C 1
ATOM 4549 O O . ARG A 1 589 ? 0.096 -6.096 3.945 1.00 91.69 589 ARG A O 1
ATOM 4556 N N . GLY A 1 590 ? 1.872 -7.197 3.105 1.00 91.50 590 GLY A N 1
ATOM 4557 C CA . GLY A 1 590 ? 1.323 -7.357 1.768 1.00 91.50 590 GLY A CA 1
ATOM 4558 C C . GLY A 1 590 ? 2.378 -7.432 0.675 1.00 91.50 590 GLY A C 1
ATOM 4559 O O . GLY A 1 590 ? 3.578 -7.349 0.935 1.00 91.50 590 GLY A O 1
ATOM 4560 N N . VAL A 1 591 ? 1.902 -7.561 -0.557 1.00 91.12 591 VAL A N 1
ATOM 4561 C CA . VAL A 1 591 ? 2.719 -7.520 -1.772 1.00 91.12 591 VAL A CA 1
ATOM 4562 C C . VAL A 1 591 ? 2.564 -6.144 -2.415 1.00 91.12 591 VAL A C 1
ATOM 4564 O O . VAL A 1 591 ? 1.445 -5.673 -2.625 1.00 91.12 591 VAL A O 1
ATOM 4567 N N . GLY A 1 592 ? 3.683 -5.477 -2.698 1.00 87.38 592 GLY A N 1
ATOM 4568 C CA . GLY A 1 592 ? 3.709 -4.200 -3.418 1.00 87.38 592 GLY A CA 1
ATOM 4569 C C . GLY A 1 592 ? 3.608 -4.370 -4.942 1.00 87.38 592 GLY A C 1
ATOM 4570 O O . GLY A 1 592 ? 3.785 -5.480 -5.446 1.00 87.38 592 GLY A O 1
ATOM 4571 N N . PRO A 1 593 ? 3.399 -3.281 -5.704 1.00 78.31 593 PRO A N 1
ATOM 4572 C CA . PRO A 1 593 ? 3.184 -3.355 -7.152 1.00 78.31 593 PRO A CA 1
ATOM 4573 C C . PRO A 1 593 ? 4.354 -3.968 -7.935 1.00 78.31 593 PRO A C 1
ATOM 4575 O O . PRO A 1 593 ? 4.146 -4.636 -8.935 1.00 78.31 593 PRO A O 1
ATOM 4578 N N . GLY A 1 594 ? 5.592 -3.834 -7.449 1.00 76.88 594 GLY A N 1
ATOM 4579 C CA . GLY A 1 594 ? 6.772 -4.467 -8.057 1.00 76.88 594 GLY A CA 1
ATOM 4580 C C . GLY A 1 594 ? 7.022 -5.927 -7.650 1.00 76.88 594 GLY A C 1
ATOM 4581 O O . GLY A 1 594 ? 8.079 -6.463 -7.980 1.00 76.88 594 GLY A O 1
ATOM 4582 N N . GLY A 1 595 ? 6.114 -6.550 -6.889 1.00 85.38 595 GLY A N 1
ATOM 4583 C CA . GLY A 1 595 ? 6.260 -7.928 -6.399 1.00 85.38 595 GLY A CA 1
ATOM 4584 C C . GLY A 1 595 ? 7.045 -8.087 -5.101 1.00 85.38 595 GLY A C 1
ATOM 4585 O O . GLY A 1 595 ? 7.341 -9.214 -4.702 1.00 85.38 595 GLY A O 1
ATOM 4586 N N . TYR A 1 596 ? 7.394 -6.974 -4.457 1.00 90.06 596 TYR A N 1
ATOM 4587 C CA . TYR A 1 596 ? 8.090 -6.982 -3.177 1.00 90.06 596 TYR A CA 1
ATOM 4588 C C . TYR A 1 596 ? 7.162 -7.466 -2.072 1.00 90.06 596 TYR A C 1
ATOM 4590 O O . TYR A 1 596 ? 6.059 -6.936 -1.918 1.00 90.06 596 TYR A O 1
ATOM 4598 N N . ASP A 1 597 ? 7.655 -8.390 -1.257 1.00 94.31 597 ASP A N 1
ATOM 4599 C CA . ASP A 1 597 ? 7.014 -8.732 0.004 1.00 94.31 597 ASP A CA 1
ATOM 4600 C C . ASP A 1 597 ? 7.361 -7.695 1.053 1.00 94.31 597 ASP A C 1
ATOM 4602 O O . ASP A 1 597 ? 8.535 -7.424 1.314 1.00 94.31 597 ASP A O 1
ATOM 4606 N N . ILE A 1 598 ? 6.328 -7.113 1.649 1.00 94.19 598 ILE A N 1
ATOM 4607 C CA . ILE A 1 598 ? 6.447 -6.047 2.632 1.00 94.19 598 ILE A CA 1
ATOM 4608 C C . ILE A 1 598 ? 6.229 -6.652 4.015 1.00 94.19 598 ILE A C 1
ATOM 4610 O O . ILE A 1 598 ? 5.185 -7.246 4.290 1.00 94.19 598 ILE A O 1
ATOM 4614 N N . TYR A 1 599 ? 7.197 -6.465 4.904 1.00 95.69 599 TYR A N 1
ATOM 4615 C CA . TYR A 1 599 ? 7.149 -6.926 6.285 1.00 95.69 599 TYR A CA 1
ATOM 4616 C C . TYR A 1 599 ? 7.320 -5.755 7.244 1.00 95.69 599 TYR A C 1
ATOM 4618 O O . TYR A 1 599 ? 8.229 -4.945 7.089 1.00 95.69 599 TYR A O 1
ATOM 4626 N N . GLY A 1 600 ? 6.469 -5.693 8.266 1.00 95.69 600 GLY A N 1
ATOM 4627 C CA . GLY A 1 600 ? 6.731 -4.887 9.451 1.00 95.69 600 GLY A CA 1
ATOM 4628 C C . GLY A 1 600 ? 7.507 -5.710 10.473 1.00 95.69 600 GLY A C 1
ATOM 4629 O O . GLY A 1 600 ? 7.209 -6.887 10.671 1.00 95.69 600 GLY A O 1
ATOM 4630 N N . ALA A 1 601 ? 8.483 -5.096 11.129 1.00 96.31 601 ALA A N 1
ATOM 4631 C CA . ALA A 1 601 ? 9.272 -5.707 12.188 1.00 96.31 601 ALA A CA 1
ATOM 4632 C C . ALA A 1 601 ? 9.255 -4.822 13.439 1.00 96.31 601 ALA A C 1
ATOM 4634 O O . ALA A 1 601 ? 9.429 -3.604 13.349 1.00 96.31 601 ALA A O 1
ATOM 4635 N N . LYS A 1 602 ? 9.051 -5.441 14.603 1.00 96.38 602 LYS A N 1
ATOM 4636 C CA . LYS A 1 602 ? 9.250 -4.836 15.922 1.00 96.38 602 LYS A CA 1
ATOM 4637 C C . LYS A 1 602 ? 10.558 -5.374 16.491 1.00 96.38 602 LYS A C 1
ATOM 4639 O O . LYS A 1 602 ? 10.765 -6.585 16.532 1.00 96.38 602 LYS A O 1
ATOM 4644 N N . PHE A 1 603 ? 11.411 -4.459 16.912 1.00 95.81 603 PHE A N 1
ATOM 4645 C CA . PHE A 1 603 ? 12.650 -4.692 17.638 1.00 95.81 603 PHE A CA 1
ATOM 4646 C C . PHE A 1 603 ? 12.502 -4.154 19.063 1.00 95.81 603 PHE A C 1
ATOM 4648 O O . PHE A 1 603 ? 11.619 -3.329 19.317 1.00 95.81 603 PHE A O 1
ATOM 4655 N N . GLU A 1 604 ? 13.403 -4.566 19.953 1.00 94.25 604 GLU A N 1
ATOM 4656 C CA . GLU A 1 604 ? 13.464 -4.086 21.341 1.00 94.25 604 GLU A CA 1
ATOM 4657 C C . GLU A 1 604 ? 13.427 -2.550 21.406 1.00 94.25 604 GLU A C 1
ATOM 4659 O O . GLU A 1 604 ? 12.583 -1.956 22.077 1.00 94.25 604 GLU A O 1
ATOM 4664 N N . ASN A 1 605 ? 14.268 -1.893 20.601 1.00 92.81 605 ASN A N 1
ATOM 4665 C CA . ASN A 1 605 ? 14.401 -0.441 20.597 1.00 92.81 605 ASN A CA 1
ATOM 4666 C C . ASN A 1 605 ? 13.744 0.211 19.381 1.00 92.81 605 ASN A C 1
ATOM 4668 O O . ASN A 1 605 ? 14.133 1.310 19.014 1.00 92.81 605 ASN A O 1
ATOM 4672 N N . GLY A 1 606 ? 12.775 -0.400 18.699 1.00 93.69 606 GLY A N 1
ATOM 4673 C CA . GLY A 1 606 ? 12.135 0.297 17.580 1.00 93.69 606 GLY A CA 1
ATOM 4674 C C . GLY A 1 606 ? 11.304 -0.560 16.650 1.00 93.69 606 GLY A C 1
ATOM 4675 O O . GLY A 1 606 ? 10.996 -1.713 16.915 1.00 93.69 606 GLY A O 1
ATOM 4676 N N . THR A 1 607 ? 10.909 0.024 15.532 1.00 95.00 607 THR A N 1
ATOM 4677 C CA . THR A 1 607 ? 10.173 -0.647 14.464 1.00 95.00 607 THR A CA 1
ATOM 4678 C C . THR A 1 607 ? 10.849 -0.379 13.132 1.00 95.00 607 THR A C 1
ATOM 4680 O O . THR A 1 607 ? 11.576 0.602 12.981 1.00 95.00 607 THR A O 1
ATOM 4683 N N . ALA A 1 608 ? 10.639 -1.260 12.163 1.00 95.12 608 ALA A N 1
ATOM 4684 C CA . ALA A 1 608 ? 11.128 -1.078 10.808 1.00 95.12 608 ALA A CA 1
ATOM 4685 C C . ALA A 1 608 ? 10.205 -1.748 9.789 1.00 95.12 608 ALA A C 1
ATOM 4687 O O . ALA A 1 608 ? 9.421 -2.640 10.120 1.00 95.12 608 ALA A O 1
ATOM 4688 N N . GLU A 1 609 ? 10.349 -1.346 8.534 1.00 93.69 609 GLU A N 1
ATOM 4689 C CA . GLU A 1 609 ? 9.785 -2.023 7.377 1.00 93.69 609 GLU A CA 1
ATOM 4690 C C . GLU A 1 609 ? 10.904 -2.644 6.535 1.00 93.69 609 GLU A C 1
ATOM 4692 O O . GLU A 1 609 ? 11.947 -2.031 6.288 1.00 93.69 609 GLU A O 1
ATOM 4697 N N . PHE A 1 610 ? 10.648 -3.857 6.056 1.00 95.00 610 PHE A N 1
ATOM 4698 C CA . PHE A 1 610 ? 11.448 -4.537 5.050 1.00 95.00 610 PHE A CA 1
ATOM 4699 C C . PHE A 1 610 ? 10.623 -4.737 3.791 1.00 95.00 610 PHE A C 1
ATOM 4701 O O . PHE A 1 610 ? 9.455 -5.117 3.858 1.00 95.00 610 PHE A O 1
ATOM 4708 N N . ARG A 1 611 ? 11.255 -4.537 2.639 1.00 92.81 611 ARG A N 1
ATOM 4709 C CA . ARG A 1 611 ? 10.730 -4.950 1.340 1.00 92.81 611 ARG A CA 1
ATOM 4710 C C . ARG A 1 611 ? 11.738 -5.883 0.714 1.00 92.81 611 ARG A C 1
ATOM 4712 O O . ARG A 1 611 ? 12.878 -5.476 0.521 1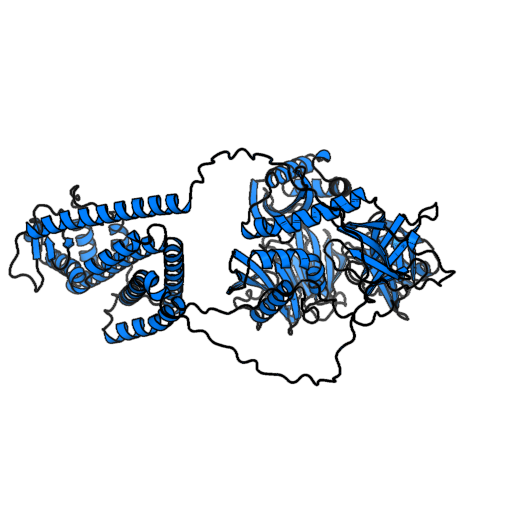.00 92.81 611 ARG A O 1
ATOM 4719 N N . VAL A 1 612 ? 11.330 -7.104 0.408 1.00 93.38 612 VAL A N 1
ATOM 4720 C CA . VAL A 1 612 ? 12.214 -8.117 -0.173 1.00 93.38 612 VAL A CA 1
ATOM 4721 C C . VAL A 1 612 ? 11.666 -8.591 -1.508 1.00 93.38 612 VAL A C 1
ATOM 4723 O O . VAL A 1 612 ? 10.469 -8.840 -1.650 1.00 93.38 612 VAL A O 1
ATOM 4726 N N . LEU A 1 613 ? 12.555 -8.713 -2.484 1.00 89.75 613 LEU A N 1
ATOM 4727 C CA . LEU A 1 613 ? 12.290 -9.358 -3.759 1.00 89.75 613 LEU A CA 1
ATOM 4728 C C . LEU A 1 613 ? 13.188 -10.589 -3.872 1.00 89.75 613 LEU A C 1
ATOM 4730 O O . LEU A 1 613 ? 14.401 -10.484 -3.680 1.00 89.75 613 LEU A O 1
ATOM 4734 N N . LEU A 1 614 ? 12.594 -11.744 -4.176 1.00 90.25 614 LEU A N 1
ATOM 4735 C CA . LEU A 1 614 ? 13.327 -12.995 -4.363 1.00 90.25 614 LEU A CA 1
ATOM 4736 C C . LEU A 1 614 ? 13.571 -13.298 -5.842 1.00 90.25 614 LEU A C 1
ATOM 4738 O O . LEU A 1 614 ? 12.692 -13.104 -6.690 1.00 90.25 614 LEU A O 1
ATOM 4742 N N . GLU A 1 615 ? 14.761 -13.812 -6.125 1.00 85.81 615 GLU A N 1
ATOM 4743 C CA . GLU A 1 615 ? 15.117 -14.404 -7.412 1.00 85.81 615 GLU A CA 1
ATOM 4744 C C . GLU A 1 615 ? 14.521 -15.822 -7.547 1.00 85.81 615 GLU A C 1
ATOM 4746 O O . GLU A 1 615 ? 14.122 -16.425 -6.544 1.00 85.81 615 GLU A O 1
ATOM 4751 N N . PRO A 1 616 ? 14.422 -16.379 -8.772 1.00 80.12 616 PRO A N 1
ATOM 4752 C CA . PRO A 1 616 ? 13.880 -17.725 -8.992 1.00 80.12 616 PRO A CA 1
ATOM 4753 C C . PRO A 1 616 ? 14.621 -18.836 -8.239 1.00 80.12 616 PRO A C 1
ATOM 4755 O O . PRO A 1 616 ? 14.028 -19.859 -7.908 1.00 80.12 616 PRO A O 1
ATOM 4758 N N . ASP A 1 617 ? 15.913 -18.643 -7.971 1.00 84.56 617 ASP A N 1
ATOM 4759 C CA . ASP A 1 617 ? 16.757 -19.575 -7.216 1.00 84.56 617 ASP A CA 1
ATOM 4760 C C . ASP A 1 617 ? 16.568 -19.461 -5.689 1.00 84.56 617 ASP A C 1
ATOM 4762 O O . ASP A 1 617 ? 17.231 -20.157 -4.919 1.00 84.56 617 ASP A O 1
ATOM 4766 N N . GLY A 1 618 ? 15.657 -18.589 -5.247 1.00 87.94 618 GLY A N 1
ATOM 4767 C CA . GLY A 1 618 ? 15.351 -18.338 -3.847 1.00 87.94 618 GLY A CA 1
ATOM 4768 C C . GLY A 1 618 ? 16.302 -17.358 -3.163 1.00 87.94 618 GLY A C 1
ATOM 4769 O O . GLY A 1 618 ? 16.155 -17.147 -1.962 1.00 87.94 618 GLY A O 1
ATOM 4770 N N . LYS A 1 619 ? 17.263 -16.744 -3.866 1.00 92.25 619 LYS A N 1
ATOM 4771 C CA . LYS A 1 619 ? 18.132 -15.713 -3.280 1.00 92.25 619 LYS A CA 1
ATOM 4772 C C . LYS A 1 619 ? 17.405 -14.387 -3.097 1.00 92.25 619 LYS A C 1
ATOM 4774 O O . LYS A 1 619 ? 16.431 -14.076 -3.782 1.00 92.25 619 LYS A O 1
ATOM 4779 N N . ALA A 1 620 ? 17.918 -13.564 -2.185 1.00 91.75 620 ALA A N 1
ATOM 4780 C CA . ALA A 1 620 ? 17.516 -12.170 -2.075 1.00 91.75 620 ALA A CA 1
ATOM 4781 C C . ALA A 1 620 ? 18.034 -11.395 -3.298 1.00 91.75 620 ALA A C 1
ATOM 4783 O O . ALA A 1 620 ? 19.232 -11.133 -3.415 1.00 91.75 620 ALA A O 1
ATOM 4784 N N . GLY A 1 621 ? 17.127 -11.039 -4.206 1.00 85.75 621 GLY A N 1
ATOM 4785 C CA . GLY A 1 621 ? 17.425 -10.229 -5.386 1.00 85.75 621 GLY A CA 1
ATOM 4786 C C . GLY A 1 621 ? 17.635 -8.765 -5.029 1.00 85.75 621 GLY A C 1
ATOM 4787 O O . GLY A 1 621 ? 18.603 -8.145 -5.468 1.00 85.75 621 GLY A O 1
ATOM 4788 N N . ASP A 1 622 ? 16.740 -8.243 -4.189 1.00 86.56 622 ASP A N 1
ATOM 4789 C CA . ASP A 1 622 ? 16.775 -6.878 -3.675 1.00 86.56 622 ASP A CA 1
ATOM 4790 C C . ASP A 1 622 ? 16.117 -6.797 -2.290 1.00 86.56 622 ASP A C 1
ATOM 4792 O O . ASP A 1 622 ? 15.148 -7.507 -2.002 1.00 86.56 622 ASP A O 1
ATOM 4796 N N . VAL A 1 623 ? 16.646 -5.924 -1.430 1.00 89.19 623 VAL A N 1
ATOM 4797 C CA . VAL A 1 623 ? 16.126 -5.676 -0.081 1.00 89.19 623 VAL A CA 1
ATOM 4798 C C . VAL A 1 623 ? 16.169 -4.183 0.214 1.00 89.19 623 VAL A C 1
ATOM 4800 O O . VAL A 1 623 ? 17.236 -3.578 0.299 1.00 89.19 623 VAL A O 1
ATOM 4803 N N . THR A 1 624 ? 15.000 -3.593 0.455 1.00 87.12 624 THR A N 1
ATOM 4804 C CA . THR A 1 624 ? 14.891 -2.248 1.025 1.00 87.12 624 THR A CA 1
ATOM 4805 C C . THR A 1 624 ? 14.590 -2.349 2.511 1.00 87.12 624 THR A C 1
ATOM 4807 O O . THR A 1 624 ? 13.653 -3.032 2.919 1.00 87.12 624 THR A O 1
ATOM 4810 N N . PHE A 1 625 ? 15.362 -1.626 3.313 1.00 89.94 625 PHE A N 1
ATOM 4811 C CA . PHE A 1 625 ? 15.178 -1.516 4.752 1.00 89.94 625 PHE A CA 1
ATOM 4812 C C . PHE A 1 625 ? 14.858 -0.069 5.126 1.00 89.94 625 PHE A C 1
ATOM 4814 O O . PHE A 1 625 ? 15.502 0.870 4.642 1.00 89.94 625 PHE A O 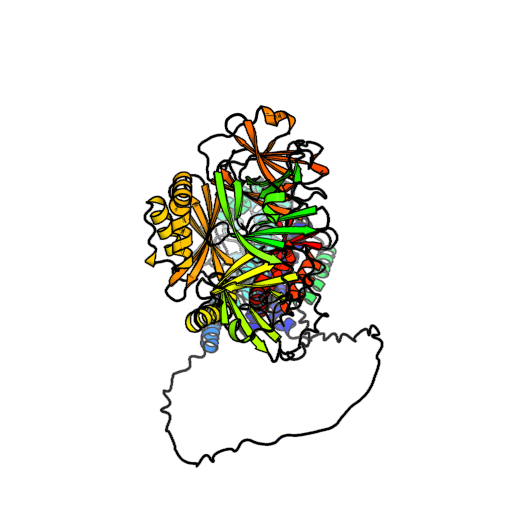1
ATOM 4821 N N . ARG A 1 626 ? 13.856 0.116 5.987 1.00 90.50 626 ARG A N 1
ATOM 4822 C CA . ARG A 1 626 ? 13.504 1.419 6.543 1.00 90.50 626 ARG A CA 1
ATOM 4823 C C . ARG A 1 626 ? 13.240 1.320 8.044 1.00 90.50 626 ARG A C 1
ATOM 4825 O O . ARG A 1 626 ? 12.243 0.712 8.419 1.00 90.50 626 ARG A O 1
ATOM 4832 N N . PRO A 1 627 ? 14.037 1.977 8.895 1.00 92.81 627 PRO A N 1
ATOM 4833 C CA . PRO A 1 627 ? 13.713 2.097 10.306 1.00 92.81 627 PRO A CA 1
ATOM 4834 C C . PRO A 1 627 ? 12.643 3.176 10.536 1.00 92.81 627 PRO A C 1
ATOM 4836 O O . PRO A 1 627 ? 12.716 4.275 9.983 1.00 92.81 627 PRO A O 1
ATOM 4839 N N . ASP A 1 628 ? 11.658 2.861 11.370 1.00 92.31 628 ASP A N 1
ATOM 4840 C CA . ASP A 1 628 ? 10.476 3.682 11.657 1.00 92.31 628 ASP A CA 1
ATOM 4841 C C . ASP A 1 628 ? 10.550 4.379 13.034 1.00 92.31 628 ASP A C 1
ATOM 4843 O O . ASP A 1 628 ? 9.632 5.120 13.390 1.00 92.31 628 ASP A O 1
ATOM 4847 N N . GLY A 1 629 ? 11.644 4.193 13.785 1.00 92.50 629 GLY A N 1
ATOM 4848 C CA . GLY A 1 629 ? 11.830 4.738 15.133 1.00 92.50 629 GLY A CA 1
ATOM 4849 C C . GLY A 1 629 ? 11.181 3.893 16.232 1.00 92.50 629 GLY A C 1
ATOM 4850 O O . GLY A 1 629 ? 10.769 2.752 16.006 1.00 92.50 629 GLY A O 1
ATOM 4851 N N . ASN A 1 630 ? 11.112 4.449 17.441 1.00 90.56 630 ASN A N 1
ATOM 4852 C CA . ASN A 1 630 ? 10.480 3.846 18.619 1.00 90.56 630 ASN A CA 1
ATOM 4853 C C . ASN A 1 630 ? 9.106 4.482 18.919 1.00 90.56 630 ASN A C 1
ATOM 4855 O O . ASN A 1 630 ? 8.505 5.146 18.074 1.00 90.56 630 ASN A O 1
ATOM 4859 N N . ASP A 1 631 ? 8.581 4.237 20.122 1.00 89.00 631 ASP A N 1
ATOM 4860 C CA . ASP A 1 631 ? 7.272 4.734 20.554 1.00 89.00 631 ASP A CA 1
ATOM 4861 C C . ASP A 1 631 ? 7.270 6.211 20.979 1.00 89.00 631 ASP A C 1
ATOM 4863 O O . ASP A 1 631 ? 6.203 6.768 21.266 1.00 89.00 631 ASP A O 1
ATOM 4867 N N . GLU A 1 632 ? 8.430 6.871 20.975 1.00 89.56 632 GLU A N 1
ATOM 4868 C CA . GLU A 1 632 ? 8.508 8.298 21.245 1.00 89.56 632 GLU A CA 1
ATOM 4869 C C . GLU A 1 632 ? 7.782 9.091 20.164 1.00 89.56 632 GLU A C 1
ATOM 4871 O O . GLU A 1 632 ? 7.889 8.836 18.961 1.00 89.56 632 GLU A O 1
ATOM 4876 N N . LEU A 1 633 ? 6.998 10.074 20.600 1.00 86.12 633 LEU A N 1
ATOM 4877 C CA . LEU A 1 633 ? 6.125 10.810 19.695 1.00 86.12 633 LEU A CA 1
ATOM 4878 C C . LEU A 1 633 ? 6.915 11.710 18.739 1.00 86.12 633 LEU A C 1
ATOM 4880 O O . LEU A 1 633 ? 6.496 11.863 17.591 1.00 86.12 633 LEU A O 1
ATOM 4884 N N . GLY A 1 634 ? 8.046 12.269 19.180 1.00 86.94 634 GLY A N 1
ATOM 4885 C CA . GLY A 1 634 ? 8.654 13.422 18.516 1.00 86.94 634 GLY A CA 1
ATOM 4886 C C . GLY A 1 634 ? 7.716 14.634 18.548 1.00 86.94 634 GLY A C 1
ATOM 4887 O O . GLY A 1 634 ? 6.679 14.620 19.217 1.00 86.94 634 GLY A O 1
ATOM 4888 N N . GLY A 1 635 ? 8.056 15.691 17.819 1.00 86.69 635 GLY A N 1
ATOM 4889 C CA . GLY A 1 635 ? 7.210 16.881 17.755 1.00 86.69 635 GLY A CA 1
ATOM 4890 C C . GLY A 1 635 ? 7.814 18.018 16.946 1.00 86.69 635 GLY A C 1
ATOM 4891 O O . GLY A 1 635 ? 8.967 17.948 16.530 1.00 86.69 635 GLY A O 1
ATOM 4892 N N . ILE A 1 636 ? 7.015 19.057 16.724 1.00 87.25 636 ILE A N 1
ATOM 4893 C CA . ILE A 1 636 ? 7.493 20.331 16.187 1.00 87.25 636 ILE A CA 1
ATOM 4894 C C . ILE A 1 636 ? 7.729 21.268 17.364 1.00 87.25 636 ILE A C 1
ATOM 4896 O O . ILE A 1 636 ? 6.835 21.460 18.191 1.00 87.25 636 ILE A O 1
ATOM 4900 N N . VAL A 1 637 ? 8.929 21.826 17.434 1.00 85.81 637 VAL A N 1
ATOM 4901 C CA . VAL A 1 637 ? 9.336 22.821 18.420 1.00 85.81 637 VAL A CA 1
ATOM 4902 C C . VAL A 1 637 ? 9.379 24.192 17.749 1.00 85.81 637 VAL A C 1
ATOM 4904 O O . VAL A 1 637 ? 9.672 24.316 16.555 1.00 85.81 637 VAL A O 1
ATOM 4907 N N . SER A 1 638 ? 9.033 25.228 18.513 1.00 83.19 638 SER A N 1
ATOM 4908 C CA . SER A 1 638 ? 9.046 26.599 18.019 1.00 83.19 638 SER A CA 1
ATOM 4909 C C . SER A 1 638 ? 10.479 27.069 17.747 1.00 83.19 638 SER A C 1
ATOM 4911 O O . SER A 1 638 ? 11.412 26.705 18.459 1.00 83.19 638 SER A O 1
ATOM 4913 N N . CYS A 1 639 ? 10.667 27.940 16.756 1.00 87.69 639 CYS A N 1
ATOM 4914 C CA . CYS A 1 639 ? 11.985 28.522 16.478 1.00 87.69 639 CYS A CA 1
ATOM 4915 C C . CYS A 1 639 ? 12.557 29.341 17.645 1.00 87.69 639 CYS A C 1
ATOM 4917 O O . CYS A 1 639 ? 13.768 29.514 17.734 1.00 87.69 639 CYS A O 1
ATOM 4919 N N . ALA A 1 640 ? 11.714 29.826 18.564 1.00 85.44 640 ALA A N 1
ATOM 4920 C CA . ALA A 1 640 ? 12.172 30.511 19.775 1.00 85.44 640 ALA A CA 1
ATOM 4921 C C . ALA A 1 640 ? 12.940 29.572 20.724 1.00 85.44 640 ALA A C 1
ATOM 4923 O O . ALA A 1 640 ? 13.796 30.015 21.485 1.00 85.44 640 ALA A O 1
ATOM 4924 N N . GLU A 1 641 ? 12.651 28.275 20.660 1.00 83.06 641 GLU A N 1
ATOM 4925 C CA . GLU A 1 641 ? 13.271 27.231 21.475 1.00 83.06 641 GLU A CA 1
ATOM 4926 C C . GLU A 1 641 ? 14.410 26.512 20.738 1.00 83.06 641 GLU A C 1
ATOM 4928 O O . GLU A 1 641 ? 15.026 25.604 21.286 1.00 83.06 641 GLU A O 1
ATOM 4933 N N . GLU A 1 642 ? 14.759 26.923 19.516 1.00 82.44 642 GLU A N 1
ATOM 4934 C CA . GLU A 1 642 ? 15.872 26.325 18.768 1.00 82.44 642 GLU A CA 1
ATOM 4935 C C . GLU A 1 642 ? 17.170 26.307 19.597 1.00 82.44 642 GLU A C 1
ATOM 4937 O O . GLU A 1 642 ? 17.879 25.303 19.655 1.00 82.44 642 GLU A O 1
ATOM 4942 N N . VAL A 1 643 ? 17.428 27.390 20.337 1.00 80.88 643 VAL A N 1
ATOM 4943 C CA . VAL A 1 643 ? 18.621 27.548 21.181 1.00 80.88 643 VAL A CA 1
ATOM 4944 C C . VAL A 1 643 ? 18.607 26.627 22.405 1.00 80.88 643 VAL A C 1
ATOM 4946 O O . VAL A 1 643 ? 19.673 26.375 22.961 1.00 80.88 643 VAL A O 1
ATOM 4949 N N . SER A 1 644 ? 17.466 26.077 22.827 1.00 80.38 644 SER A N 1
ATOM 4950 C CA . SER A 1 644 ? 17.371 25.144 23.965 1.00 80.38 644 SER A CA 1
ATOM 4951 C C . SER A 1 644 ? 17.284 23.672 23.544 1.00 80.38 644 SER A C 1
ATOM 4953 O O . SER A 1 644 ? 17.502 22.779 24.365 1.00 80.38 644 SER A O 1
ATOM 4955 N N . VAL A 1 645 ? 17.017 23.401 22.266 1.00 82.25 645 VAL A N 1
ATOM 4956 C CA . VAL A 1 645 ? 16.885 22.051 21.715 1.00 82.25 645 VAL A CA 1
ATOM 4957 C C . VAL A 1 645 ? 18.260 21.489 21.335 1.00 82.25 645 VAL A C 1
ATOM 4959 O O . VAL A 1 645 ? 19.062 22.141 20.669 1.00 82.25 645 VAL A O 1
ATOM 4962 N N . ARG A 1 646 ? 18.571 20.267 21.780 1.00 79.50 646 ARG A N 1
ATOM 4963 C CA . ARG A 1 646 ? 19.863 19.602 21.532 1.00 79.50 646 ARG A CA 1
ATOM 4964 C C . ARG A 1 646 ? 19.668 18.166 21.079 1.00 79.50 646 ARG A C 1
ATOM 4966 O O . ARG A 1 646 ? 18.727 17.501 21.516 1.00 79.50 646 ARG A O 1
ATOM 4973 N N . ALA A 1 647 ? 20.592 17.684 20.250 1.00 71.94 647 ALA A N 1
ATOM 4974 C CA . ALA A 1 647 ? 20.675 16.270 19.920 1.00 71.94 647 ALA A CA 1
ATOM 4975 C C . ALA A 1 647 ? 20.944 15.434 21.173 1.00 71.94 647 ALA A C 1
ATOM 4977 O O . ALA A 1 647 ? 21.851 15.722 21.954 1.00 71.94 647 ALA A O 1
ATOM 4978 N N . ARG A 1 648 ? 20.157 14.371 21.355 1.00 70.12 648 ARG A N 1
ATOM 4979 C CA . ARG A 1 648 ? 20.425 13.340 22.361 1.00 70.12 648 ARG A CA 1
ATOM 4980 C C . ARG A 1 648 ? 21.095 12.152 21.683 1.00 70.12 648 ARG A C 1
ATOM 4982 O O . ARG A 1 648 ? 20.597 11.652 20.677 1.00 70.12 648 ARG A O 1
ATOM 4989 N N . ALA A 1 649 ? 22.220 11.706 22.232 1.00 57.72 649 ALA A N 1
ATOM 4990 C CA . ALA A 1 649 ? 22.893 10.502 21.762 1.00 57.72 649 ALA A CA 1
ATOM 4991 C C . ALA A 1 649 ? 22.098 9.242 22.153 1.00 57.72 649 ALA A C 1
ATOM 4993 O O . ALA A 1 649 ? 21.491 9.200 23.222 1.00 57.72 649 ALA A O 1
ATOM 4994 N N . GLY A 1 650 ? 22.156 8.201 21.316 1.00 57.62 650 GLY A N 1
ATOM 4995 C CA . GLY A 1 650 ? 21.767 6.842 21.715 1.00 57.62 650 GLY A CA 1
ATOM 4996 C C . GLY A 1 650 ? 20.279 6.503 21.628 1.00 57.62 650 GLY A C 1
ATOM 4997 O O . GLY A 1 650 ? 19.783 5.745 22.454 1.00 57.62 650 GLY A O 1
ATOM 4998 N N . THR A 1 651 ? 19.561 7.029 20.641 1.00 72.12 651 THR A N 1
ATOM 4999 C CA . THR A 1 651 ? 18.164 6.654 20.390 1.00 72.12 651 THR A CA 1
ATOM 5000 C C . THR A 1 651 ? 18.024 5.762 19.157 1.00 72.12 651 THR A C 1
ATOM 5002 O O . THR A 1 651 ? 18.965 5.513 18.400 1.00 72.12 651 THR A O 1
ATOM 5005 N N . SER A 1 652 ? 16.812 5.270 18.954 1.00 89.94 652 SER A N 1
ATOM 5006 C CA . SER A 1 652 ? 16.426 4.383 17.868 1.00 89.94 652 SER A CA 1
ATOM 5007 C C . SER A 1 652 ? 16.630 5.020 16.489 1.00 89.94 652 SER A C 1
ATOM 5009 O O . SER A 1 652 ? 16.218 6.168 16.290 1.00 89.94 652 SER A O 1
ATOM 5011 N N . PRO A 1 653 ? 17.187 4.290 15.506 1.00 92.12 653 PRO A N 1
ATOM 5012 C CA . PRO A 1 653 ? 17.233 4.745 14.122 1.00 92.12 653 PRO A CA 1
ATOM 5013 C C . PRO A 1 653 ? 15.829 5.053 13.593 1.00 92.12 653 PRO A C 1
ATOM 5015 O O . PRO A 1 653 ? 14.875 4.320 13.867 1.00 92.12 653 PRO A O 1
ATOM 5018 N N . ILE A 1 654 ? 15.699 6.125 12.817 1.00 91.56 654 ILE A N 1
ATOM 5019 C CA . ILE A 1 654 ? 14.444 6.543 12.190 1.00 91.56 654 ILE A CA 1
ATOM 5020 C C . ILE A 1 654 ? 14.724 7.204 10.843 1.00 91.56 654 ILE A C 1
ATOM 5022 O O . ILE A 1 654 ? 15.636 8.018 10.703 1.00 91.56 654 ILE A O 1
ATOM 5026 N N . ARG A 1 655 ? 13.929 6.865 9.829 1.00 90.38 655 ARG A N 1
ATOM 5027 C CA . ARG A 1 655 ? 13.931 7.564 8.544 1.00 90.38 655 ARG A CA 1
ATOM 5028 C C . ARG A 1 655 ? 12.854 8.645 8.561 1.00 90.38 655 ARG A C 1
ATOM 5030 O O . ARG A 1 655 ? 11.670 8.320 8.642 1.00 90.38 655 ARG A O 1
ATOM 5037 N N . ILE A 1 656 ? 13.262 9.908 8.475 1.00 88.62 656 ILE A N 1
ATOM 5038 C CA . ILE A 1 656 ? 12.347 11.050 8.367 1.00 88.62 656 ILE A CA 1
ATOM 5039 C C . ILE A 1 656 ? 12.147 11.442 6.908 1.00 88.62 656 ILE A C 1
ATOM 5041 O O . ILE A 1 656 ? 13.068 11.334 6.101 1.00 88.62 656 ILE A O 1
ATOM 5045 N N . MET A 1 657 ? 10.947 11.902 6.576 1.00 87.62 657 MET A N 1
ATOM 5046 C CA . MET A 1 657 ? 10.590 12.369 5.246 1.00 87.62 657 MET A CA 1
ATOM 5047 C C . MET A 1 657 ? 9.851 13.700 5.342 1.00 87.62 657 MET A C 1
ATOM 5049 O O . MET A 1 657 ? 8.799 13.786 5.980 1.00 87.62 657 MET A O 1
ATOM 5053 N N . LEU A 1 658 ? 10.420 14.711 4.695 1.00 85.75 658 LEU A N 1
ATOM 5054 C CA . LEU A 1 658 ? 9.890 16.061 4.588 1.00 85.75 658 LEU A CA 1
ATOM 5055 C C . LEU A 1 658 ? 9.351 16.270 3.180 1.00 85.75 658 LEU A C 1
ATOM 5057 O O . LEU A 1 658 ? 10.045 15.965 2.217 1.00 85.75 658 LEU A O 1
ATOM 5061 N N . TYR A 1 659 ? 8.148 16.806 3.050 1.00 84.62 659 TYR A N 1
ATOM 5062 C CA . TYR A 1 659 ? 7.619 17.265 1.772 1.00 84.62 659 TYR A CA 1
ATOM 5063 C C . TYR A 1 659 ? 7.466 18.784 1.824 1.00 84.62 659 TYR A C 1
ATOM 5065 O O . TYR A 1 659 ? 6.754 19.293 2.692 1.00 84.62 659 TYR A O 1
ATOM 5073 N N . ASN A 1 660 ? 8.168 19.508 0.949 1.00 84.25 660 ASN A N 1
ATOM 5074 C CA . ASN A 1 660 ? 8.056 20.963 0.890 1.00 84.25 660 ASN A CA 1
ATOM 5075 C C . ASN A 1 660 ? 6.771 21.340 0.149 1.00 84.25 660 ASN A C 1
ATOM 5077 O O . ASN A 1 660 ? 6.682 21.175 -1.063 1.00 84.25 660 ASN A O 1
ATOM 5081 N N . GLU A 1 661 ? 5.790 21.848 0.889 1.00 83.44 661 GLU A N 1
ATOM 5082 C CA . GLU A 1 661 ? 4.508 22.298 0.352 1.00 83.44 661 GLU A CA 1
ATOM 5083 C C . GLU A 1 661 ? 4.449 23.805 0.110 1.00 83.44 661 GLU A C 1
ATOM 5085 O O . GLU A 1 661 ? 3.406 24.305 -0.312 1.00 83.44 661 GLU A O 1
ATOM 5090 N N . THR A 1 662 ? 5.530 24.527 0.385 1.00 82.81 662 THR A N 1
ATOM 5091 C CA . THR A 1 662 ? 5.629 25.964 0.137 1.00 82.81 662 THR A CA 1
ATOM 5092 C C . THR A 1 662 ? 5.954 26.240 -1.332 1.00 82.81 662 THR A C 1
ATOM 5094 O O . THR A 1 662 ? 6.457 25.366 -2.035 1.00 82.81 662 THR A O 1
ATOM 5097 N N . GLU A 1 663 ? 5.674 27.455 -1.806 1.00 81.75 663 GLU A N 1
ATOM 5098 C CA . GLU A 1 663 ? 6.019 27.892 -3.171 1.00 81.75 663 GLU A CA 1
ATOM 5099 C C . GLU A 1 663 ? 7.521 28.202 -3.331 1.00 81.75 663 GLU A C 1
ATOM 5101 O O . GLU A 1 663 ? 8.021 28.311 -4.448 1.00 81.75 663 GLU A O 1
ATOM 5106 N N . ASP A 1 664 ? 8.244 28.319 -2.215 1.00 81.69 664 ASP A N 1
ATOM 5107 C CA . ASP A 1 664 ? 9.657 28.683 -2.144 1.00 81.69 664 ASP A CA 1
ATOM 5108 C C . ASP A 1 664 ? 10.539 27.482 -1.753 1.00 81.69 664 ASP A C 1
ATOM 5110 O O . ASP A 1 664 ? 10.078 26.434 -1.295 1.00 81.69 664 ASP A O 1
ATOM 5114 N N . ASP A 1 665 ? 11.851 27.632 -1.919 1.00 81.88 665 ASP A N 1
ATOM 5115 C CA . ASP A 1 665 ? 12.831 26.665 -1.427 1.00 81.88 665 ASP A CA 1
ATOM 5116 C C . ASP A 1 665 ? 12.969 26.757 0.102 1.00 81.88 665 ASP A C 1
ATOM 5118 O O . ASP A 1 665 ? 13.037 27.852 0.667 1.00 81.88 665 ASP A O 1
ATOM 5122 N N . ILE A 1 666 ? 13.071 25.604 0.769 1.00 83.06 666 ILE A N 1
ATOM 5123 C CA . ILE A 1 666 ? 13.401 25.514 2.198 1.00 83.06 666 ILE A CA 1
ATOM 5124 C C . ILE A 1 666 ? 14.807 24.945 2.380 1.00 83.06 666 ILE A C 1
ATOM 5126 O O . ILE A 1 666 ? 15.278 24.132 1.583 1.00 83.06 666 ILE A O 1
ATOM 5130 N N . GLN A 1 667 ? 15.474 25.341 3.455 1.00 83.00 667 GLN A N 1
ATOM 5131 C CA . GLN A 1 667 ? 16.761 24.799 3.871 1.00 83.00 667 GLN A CA 1
ATOM 5132 C C . GLN A 1 667 ? 16.575 23.896 5.092 1.00 83.00 667 GLN A C 1
ATOM 5134 O O . GLN A 1 667 ? 15.826 24.223 6.012 1.00 83.00 667 GLN A O 1
ATOM 5139 N N . VAL A 1 668 ? 17.262 22.756 5.110 1.00 85.06 668 VAL A N 1
ATOM 5140 C CA . VAL A 1 668 ? 17.176 21.759 6.181 1.00 85.06 668 VAL A CA 1
ATOM 5141 C C . VAL A 1 668 ? 18.543 21.606 6.839 1.00 85.06 668 VAL A C 1
ATOM 5143 O O . VAL A 1 668 ? 19.546 21.349 6.166 1.00 85.06 668 VAL A O 1
ATOM 5146 N N . PHE A 1 669 ? 18.574 21.741 8.164 1.00 85.25 669 PHE A N 1
ATOM 5147 C CA . PHE A 1 669 ? 19.777 21.650 8.989 1.00 85.25 669 PHE A CA 1
ATOM 5148 C C . PHE A 1 669 ? 19.591 20.593 10.073 1.00 85.25 669 PHE A C 1
ATOM 5150 O O . PHE A 1 669 ? 18.544 20.549 10.713 1.00 85.25 669 PHE A O 1
ATOM 5157 N N . ASN A 1 670 ? 20.610 19.781 10.339 1.00 85.44 670 ASN A N 1
ATOM 5158 C CA . ASN A 1 670 ? 20.640 18.955 11.547 1.00 85.44 670 ASN A CA 1
ATOM 5159 C C . ASN A 1 670 ? 21.304 19.746 12.682 1.00 85.44 670 ASN A C 1
ATOM 5161 O O . ASN A 1 670 ? 22.312 20.409 12.441 1.00 85.44 670 ASN A O 1
ATOM 5165 N N . LEU A 1 671 ? 20.758 19.689 13.898 1.00 84.19 671 LEU A N 1
ATOM 5166 C CA . LEU A 1 671 ? 21.427 20.246 15.075 1.00 84.19 671 LEU A CA 1
ATOM 5167 C C . LEU A 1 671 ? 22.384 19.212 15.654 1.00 84.19 671 LEU A C 1
ATOM 5169 O O . LEU A 1 671 ? 21.972 18.095 15.974 1.00 84.19 671 LEU A O 1
ATOM 5173 N N . ASP A 1 672 ? 23.648 19.588 15.820 1.00 76.06 672 ASP A N 1
ATOM 5174 C CA . ASP A 1 672 ? 24.616 18.720 16.479 1.00 76.06 672 ASP A CA 1
ATOM 5175 C C . ASP A 1 672 ? 24.516 18.779 18.018 1.00 76.06 672 ASP A C 1
ATOM 5177 O O . ASP A 1 672 ? 23.614 19.394 18.598 1.00 76.06 672 ASP A O 1
ATOM 5181 N N . ALA A 1 673 ? 25.428 18.086 18.706 1.00 76.38 673 ALA A N 1
ATOM 5182 C CA . ALA A 1 673 ? 25.443 18.018 20.168 1.00 76.38 673 ALA A CA 1
ATOM 5183 C C . ALA A 1 673 ? 25.651 19.389 20.840 1.00 76.38 673 ALA A C 1
ATOM 5185 O O . ALA A 1 673 ? 25.195 19.589 21.966 1.00 76.38 673 ALA A O 1
ATOM 5186 N N . ASN A 1 674 ? 26.287 20.339 20.148 1.00 78.88 674 ASN A N 1
ATOM 5187 C CA . ASN A 1 674 ? 26.497 21.698 20.642 1.00 78.88 674 ASN A CA 1
ATOM 5188 C C . ASN A 1 674 ? 25.283 22.599 20.360 1.00 78.88 674 ASN A C 1
ATOM 5190 O O . ASN A 1 674 ? 25.167 23.679 20.940 1.00 78.88 674 ASN A O 1
ATOM 5194 N N . GLY A 1 675 ? 24.337 22.128 19.540 1.00 75.38 675 GLY A N 1
ATOM 5195 C CA . GLY A 1 675 ? 23.201 22.907 19.054 1.00 75.38 675 GLY A CA 1
ATOM 5196 C C . GLY A 1 675 ? 23.553 23.773 17.851 1.00 75.38 675 GLY A C 1
ATOM 5197 O O . GLY A 1 675 ? 22.808 24.698 17.540 1.00 75.38 675 GLY A O 1
ATOM 5198 N N . GLU A 1 676 ? 24.674 23.498 17.183 1.00 81.81 676 GLU A N 1
ATOM 5199 C CA . GLU A 1 676 ? 25.051 24.204 15.966 1.00 81.81 676 GLU A CA 1
ATOM 5200 C C . GLU A 1 676 ? 24.338 23.587 14.761 1.00 81.81 676 GLU A C 1
ATOM 5202 O O . GLU A 1 676 ? 24.226 22.363 14.626 1.00 81.81 676 GLU A O 1
ATOM 5207 N N . ARG A 1 677 ? 23.840 24.451 13.868 1.00 84.00 677 ARG A N 1
ATOM 5208 C CA . ARG A 1 677 ? 23.219 24.025 12.614 1.00 84.00 677 ARG A CA 1
ATOM 5209 C C . ARG A 1 677 ? 24.281 23.475 11.673 1.00 84.00 677 ARG A C 1
ATOM 5211 O O . ARG A 1 677 ? 25.161 24.207 11.228 1.00 84.00 677 ARG A O 1
ATOM 5218 N N . ARG A 1 678 ? 24.129 22.218 11.270 1.00 79.00 678 ARG A N 1
ATOM 5219 C CA . ARG A 1 678 ? 24.865 21.634 10.149 1.00 79.00 678 ARG A CA 1
ATOM 5220 C C . ARG A 1 678 ? 23.973 21.618 8.921 1.00 79.00 678 ARG A C 1
ATOM 5222 O O . ARG A 1 678 ? 22.982 20.885 8.884 1.00 79.00 678 ARG A O 1
ATOM 5229 N N . ALA A 1 679 ? 24.314 22.465 7.948 1.00 62.31 679 ALA A N 1
ATOM 5230 C CA . ALA A 1 679 ? 23.614 22.546 6.672 1.00 62.31 679 ALA A CA 1
ATOM 5231 C C . ALA A 1 679 ? 23.597 21.172 6.013 1.00 62.31 679 ALA A C 1
ATOM 5233 O O . ALA A 1 679 ? 24.633 20.518 5.894 1.00 62.31 679 ALA A O 1
ATOM 5234 N N . HIS A 1 680 ? 22.401 20.725 5.644 1.00 64.25 680 HIS A N 1
ATOM 5235 C CA . HIS A 1 680 ? 22.224 19.381 5.131 1.00 64.25 680 HIS A CA 1
ATOM 5236 C C . HIS A 1 680 ? 21.692 19.373 3.707 1.00 64.25 680 HIS A C 1
ATOM 5238 O O . HIS A 1 680 ? 22.239 18.653 2.879 1.00 64.25 680 HIS A O 1
ATOM 5244 N N . SER A 1 681 ? 20.633 20.135 3.408 1.00 64.12 681 SER A N 1
ATOM 5245 C CA . SER A 1 681 ? 20.054 20.143 2.061 1.00 64.12 681 SER A CA 1
ATOM 5246 C C . SER A 1 681 ? 19.136 21.337 1.800 1.00 64.12 681 SER A C 1
ATOM 5248 O O . SER A 1 681 ? 18.586 21.919 2.735 1.00 64.12 681 SER A O 1
ATOM 5250 N N . VAL A 1 682 ? 18.920 21.651 0.520 1.00 71.94 682 VAL A N 1
ATOM 5251 C CA . VAL A 1 682 ? 17.859 22.557 0.057 1.00 71.94 682 VAL A CA 1
ATOM 5252 C C . VAL A 1 682 ? 16.741 21.722 -0.559 1.00 71.94 682 VAL A C 1
ATOM 5254 O O . VAL A 1 682 ? 16.960 20.931 -1.479 1.00 71.94 682 VAL A O 1
ATOM 5257 N N . VAL A 1 683 ? 15.520 21.909 -0.070 1.00 72.88 683 VAL A N 1
ATOM 5258 C CA . VAL A 1 683 ? 14.323 21.224 -0.552 1.00 72.88 683 VAL A CA 1
ATOM 5259 C C . VAL A 1 683 ? 13.453 22.255 -1.255 1.00 72.88 683 VAL A C 1
ATOM 5261 O O . VAL A 1 683 ? 12.770 23.042 -0.621 1.00 72.88 683 VAL A O 1
ATOM 5264 N N . ARG A 1 684 ? 13.469 22.284 -2.584 1.00 72.50 684 ARG A N 1
ATOM 5265 C CA . ARG A 1 684 ? 12.534 23.111 -3.368 1.00 72.50 684 ARG A CA 1
ATOM 5266 C C . ARG A 1 684 ? 11.088 22.658 -3.247 1.00 72.50 684 ARG A C 1
ATOM 5268 O O . ARG A 1 684 ? 10.864 21.491 -2.913 1.00 72.50 684 ARG A O 1
ATOM 5275 N N . SER A 1 685 ? 10.186 23.551 -3.638 1.00 76.38 685 SER A N 1
ATOM 5276 C CA . SER A 1 685 ? 8.741 23.344 -3.733 1.00 76.38 685 SER A CA 1
ATOM 5277 C C . SER A 1 685 ? 8.340 22.004 -4.371 1.00 76.38 685 SER A C 1
ATOM 5279 O O . SER A 1 685 ? 9.043 21.462 -5.238 1.00 76.38 685 SER A O 1
ATOM 5281 N N . ASP A 1 686 ? 7.220 21.473 -3.875 1.00 72.12 686 ASP A N 1
ATOM 5282 C CA . ASP A 1 686 ? 6.522 20.252 -4.276 1.00 72.12 686 ASP A CA 1
ATOM 5283 C C . ASP A 1 686 ? 7.380 18.986 -4.299 1.00 72.12 686 ASP A C 1
ATOM 5285 O O . ASP A 1 686 ? 7.111 18.062 -5.071 1.00 72.12 686 ASP A O 1
ATOM 5289 N N . MET A 1 687 ? 8.402 18.911 -3.442 1.00 69.50 687 MET A N 1
ATOM 5290 C CA . MET A 1 687 ? 9.315 17.773 -3.436 1.00 69.50 687 MET A CA 1
ATOM 5291 C C . MET A 1 687 ? 9.669 17.215 -2.074 1.00 69.50 687 MET A C 1
ATOM 5293 O O . MET A 1 687 ? 9.682 17.895 -1.046 1.00 69.50 687 MET A O 1
ATOM 5297 N N . THR A 1 688 ? 9.971 15.920 -2.123 1.00 76.38 688 THR A N 1
ATOM 5298 C CA . THR A 1 688 ? 10.291 15.097 -0.969 1.00 76.38 688 THR A CA 1
ATOM 5299 C C . THR A 1 688 ? 11.793 15.093 -0.691 1.00 76.38 688 THR A C 1
ATOM 5301 O O . THR A 1 688 ? 12.611 14.839 -1.575 1.00 76.38 688 THR A O 1
ATOM 5304 N N . TRP A 1 689 ? 12.164 15.299 0.566 1.00 80.44 689 TRP A N 1
ATOM 5305 C CA . TRP A 1 689 ? 13.498 15.061 1.101 1.00 80.44 689 TRP A CA 1
ATOM 5306 C C . TRP A 1 689 ? 13.438 14.004 2.199 1.00 80.44 689 TRP A C 1
ATOM 5308 O O . TRP A 1 689 ? 12.449 13.882 2.922 1.00 80.44 689 TRP A O 1
ATOM 5318 N N . VAL A 1 690 ? 14.494 13.203 2.313 1.00 79.69 690 VAL A N 1
ATOM 5319 C CA . VAL A 1 690 ? 14.546 12.075 3.238 1.00 79.69 690 VAL A CA 1
ATOM 5320 C C . VAL A 1 690 ? 15.923 11.990 3.874 1.00 79.69 690 VAL A C 1
ATOM 5322 O O . VAL A 1 690 ? 16.922 12.018 3.161 1.00 79.69 690 VAL A O 1
ATOM 5325 N N . ALA A 1 691 ? 15.968 11.767 5.185 1.00 79.88 691 ALA A N 1
ATOM 5326 C CA . ALA A 1 691 ? 17.194 11.429 5.896 1.00 79.88 691 ALA A CA 1
ATOM 5327 C C . ALA A 1 691 ? 17.012 10.218 6.805 1.00 79.88 691 ALA A C 1
ATOM 5329 O O . ALA A 1 691 ? 15.946 9.995 7.386 1.00 79.88 691 ALA A O 1
ATOM 5330 N N . LEU A 1 692 ? 18.090 9.449 6.943 1.00 83.38 692 LEU A N 1
ATOM 5331 C CA . LEU A 1 692 ? 18.263 8.528 8.056 1.00 83.38 692 LEU A CA 1
ATOM 5332 C C . LEU A 1 692 ? 18.873 9.310 9.223 1.00 83.38 692 LEU A C 1
ATOM 5334 O O . LEU A 1 692 ? 19.888 9.981 9.067 1.00 83.38 692 LEU A O 1
ATOM 5338 N N . THR A 1 693 ? 18.234 9.242 10.382 1.00 86.62 693 THR A N 1
ATOM 5339 C CA . THR A 1 693 ? 18.658 9.930 11.602 1.00 86.62 693 THR A CA 1
ATOM 5340 C C . THR A 1 693 ? 18.291 9.070 12.813 1.00 86.62 693 THR A C 1
ATOM 5342 O O . THR A 1 693 ? 17.951 7.891 12.671 1.00 86.62 693 THR A O 1
ATOM 5345 N N . THR A 1 694 ? 18.360 9.633 14.011 1.00 89.06 694 THR A N 1
ATOM 5346 C CA . THR A 1 694 ? 17.920 8.980 15.243 1.00 89.06 694 THR A CA 1
ATOM 5347 C C . THR A 1 694 ? 16.758 9.754 15.861 1.00 89.06 694 THR A C 1
ATOM 5349 O O . THR A 1 694 ? 16.601 10.960 15.653 1.00 89.06 694 THR A O 1
ATOM 5352 N N . VAL A 1 695 ? 15.900 9.056 16.604 1.00 89.75 695 VAL A N 1
ATOM 5353 C CA . VAL A 1 695 ? 14.788 9.678 17.338 1.00 89.75 695 VAL A CA 1
ATOM 5354 C C . VAL A 1 695 ? 15.324 10.807 18.230 1.00 89.75 695 VAL A C 1
ATOM 5356 O O . VAL A 1 695 ? 16.399 10.696 18.809 1.00 89.75 695 VAL A O 1
ATOM 5359 N N . ASN A 1 696 ? 14.614 11.923 18.338 1.00 86.25 696 ASN A N 1
ATOM 5360 C CA . ASN A 1 696 ? 15.059 13.112 19.077 1.00 86.25 696 ASN A CA 1
ATOM 5361 C C . ASN A 1 696 ? 16.347 13.798 18.591 1.00 86.25 696 ASN A C 1
ATOM 5363 O O . ASN A 1 696 ? 16.844 14.662 19.308 1.00 86.25 696 ASN A O 1
ATOM 5367 N N . SER A 1 697 ? 16.900 13.461 17.420 1.00 88.69 697 SER A N 1
ATOM 5368 C CA . SER A 1 697 ? 17.954 14.271 16.790 1.00 88.69 697 SER A CA 1
ATOM 5369 C C . SER A 1 697 ? 17.303 15.433 16.027 1.00 88.69 697 SER A C 1
ATOM 5371 O O . SER A 1 697 ? 16.712 15.181 14.983 1.00 88.69 697 SER A O 1
ATOM 5373 N N . PRO A 1 698 ? 17.313 16.679 16.531 1.00 90.25 698 PRO A N 1
ATOM 5374 C CA . PRO A 1 698 ? 16.472 17.751 16.008 1.00 90.25 698 PRO A CA 1
ATOM 5375 C C . PRO A 1 698 ? 16.963 18.284 14.660 1.00 90.25 698 PRO A C 1
ATOM 5377 O O . PRO A 1 698 ? 18.165 18.354 14.394 1.00 90.25 698 PRO A O 1
ATOM 5380 N N . TRP A 1 699 ? 16.016 18.712 13.833 1.00 90.88 699 TRP A N 1
ATOM 5381 C CA . TRP A 1 699 ? 16.250 19.267 12.507 1.00 90.88 699 TRP A CA 1
ATOM 5382 C C . TRP A 1 699 ? 15.592 20.637 12.389 1.00 90.88 699 TRP A C 1
ATOM 5384 O O . TRP A 1 699 ? 14.394 20.768 12.613 1.00 90.88 699 TRP A O 1
ATOM 5394 N N . VAL A 1 700 ? 16.360 21.658 12.026 1.00 90.75 700 VAL A N 1
ATOM 5395 C CA . VAL A 1 700 ? 15.829 22.996 11.752 1.00 90.75 700 VAL A CA 1
ATOM 5396 C C . VAL A 1 700 ? 15.421 23.070 10.290 1.00 90.75 700 VAL A C 1
ATOM 5398 O O . VAL A 1 700 ? 16.222 22.787 9.399 1.00 90.75 700 VAL A O 1
ATOM 5401 N N . ILE A 1 701 ? 14.179 23.473 10.055 1.00 91.88 701 ILE A N 1
ATOM 5402 C CA . ILE A 1 701 ? 13.645 23.795 8.738 1.00 91.88 701 ILE A CA 1
ATOM 5403 C C . ILE A 1 701 ? 13.577 25.316 8.657 1.00 91.88 701 ILE A C 1
ATOM 5405 O O . ILE A 1 701 ? 12.965 25.968 9.505 1.00 91.88 701 ILE A O 1
ATOM 5409 N N . ALA A 1 702 ? 14.241 25.887 7.663 1.00 88.94 702 ALA A N 1
ATOM 5410 C CA . ALA A 1 702 ? 14.350 27.322 7.464 1.00 88.94 702 ALA A CA 1
ATOM 5411 C C . ALA A 1 702 ? 13.878 27.720 6.067 1.00 88.94 702 ALA A C 1
ATOM 5413 O O . ALA A 1 702 ? 13.893 26.910 5.143 1.00 88.94 702 ALA A O 1
ATOM 5414 N N . ASP A 1 703 ? 13.500 28.982 5.904 1.00 86.88 703 ASP A N 1
ATOM 5415 C CA . ASP A 1 703 ? 13.189 29.531 4.589 1.00 86.88 703 ASP A CA 1
ATOM 5416 C C . ASP A 1 703 ? 14.462 29.683 3.734 1.00 86.88 703 ASP A C 1
ATOM 5418 O O . ASP A 1 703 ? 15.590 29.463 4.191 1.00 86.88 703 ASP A O 1
ATOM 5422 N N . LYS A 1 704 ? 14.296 30.106 2.476 1.00 81.12 704 LYS A N 1
ATOM 5423 C CA . LYS A 1 704 ? 15.413 30.368 1.556 1.00 81.12 704 LYS A CA 1
ATOM 5424 C C . LYS A 1 704 ? 16.454 31.362 2.084 1.00 81.12 704 LYS A C 1
ATOM 5426 O O . LYS A 1 704 ? 17.592 31.310 1.630 1.00 81.12 704 LYS A O 1
ATOM 5431 N N . SER A 1 705 ? 16.101 32.234 3.035 1.00 81.19 705 SER A N 1
ATOM 5432 C CA . SER A 1 705 ? 17.026 33.187 3.670 1.00 81.19 705 SER A CA 1
ATOM 5433 C C . SER A 1 705 ? 17.792 32.599 4.864 1.00 81.19 705 SER A C 1
ATOM 5435 O O . SER A 1 705 ? 18.668 33.260 5.417 1.00 81.19 705 SER A O 1
ATOM 5437 N N . GLY A 1 706 ? 17.479 31.363 5.270 1.00 82.06 706 GLY A N 1
ATOM 5438 C CA . GLY A 1 706 ? 18.057 30.700 6.439 1.00 82.06 706 GLY A CA 1
ATOM 5439 C C . GLY A 1 706 ? 17.347 31.035 7.756 1.00 82.06 706 GLY A C 1
ATOM 5440 O O . GLY A 1 706 ? 17.775 30.585 8.826 1.00 82.06 706 GLY A O 1
ATOM 5441 N N . LYS A 1 707 ? 16.238 31.781 7.718 1.00 88.69 707 LYS A N 1
ATOM 5442 C CA . LYS A 1 707 ? 15.435 32.075 8.907 1.00 88.69 707 LYS A CA 1
ATOM 5443 C C . LYS A 1 707 ? 14.621 30.843 9.296 1.00 88.69 707 LYS A C 1
ATOM 5445 O O . LYS A 1 707 ? 13.925 30.271 8.464 1.00 88.69 707 LYS A O 1
ATOM 5450 N N . CYS A 1 708 ? 14.702 30.441 10.567 1.00 90.06 708 CYS A N 1
ATOM 5451 C CA . CYS A 1 708 ? 13.966 29.277 11.064 1.00 90.06 708 CYS A CA 1
ATOM 5452 C C . CYS A 1 708 ? 12.459 29.455 10.841 1.00 90.06 708 CYS A C 1
ATOM 5454 O O . CYS A 1 708 ? 11.889 30.494 11.186 1.00 90.06 708 CYS A O 1
ATOM 5456 N N . MET A 1 709 ? 11.842 28.416 10.285 1.00 88.88 709 MET A N 1
ATOM 5457 C CA . MET A 1 709 ? 10.397 28.270 10.140 1.00 88.88 709 MET A CA 1
ATOM 5458 C C . MET A 1 709 ? 9.843 27.344 11.223 1.00 88.88 709 MET A C 1
ATOM 5460 O O . MET A 1 709 ? 8.857 27.678 11.874 1.00 88.88 709 MET A O 1
ATOM 5464 N N . GLU A 1 710 ? 10.502 26.205 11.449 1.00 89.56 710 GLU A N 1
ATOM 5465 C CA . GLU A 1 710 ? 10.126 25.222 12.465 1.00 89.56 710 GLU A CA 1
ATOM 5466 C C . GLU A 1 710 ? 11.303 24.300 12.824 1.00 89.56 710 GLU A C 1
ATOM 5468 O O . GLU A 1 710 ? 12.235 24.120 12.037 1.00 89.56 710 GLU A O 1
ATOM 5473 N N . VAL A 1 711 ? 11.259 23.688 14.012 1.00 90.38 711 VAL A N 1
ATOM 5474 C CA . VAL A 1 711 ? 12.247 22.687 14.442 1.00 90.38 711 VAL A CA 1
ATOM 5475 C C . VAL A 1 711 ? 11.565 21.327 14.566 1.00 90.38 711 VAL A C 1
ATOM 5477 O O . VAL A 1 711 ? 10.742 21.099 15.450 1.00 90.38 711 VAL A O 1
ATOM 5480 N N . LEU A 1 712 ? 11.906 20.398 13.682 1.00 91.12 712 LEU A N 1
ATOM 5481 C CA . LEU A 1 712 ? 11.400 19.033 13.663 1.00 91.12 712 LEU A CA 1
ATOM 5482 C C . LEU A 1 712 ? 12.220 18.145 14.604 1.00 91.12 712 LEU A C 1
ATOM 5484 O O . LEU A 1 712 ? 13.403 17.907 14.385 1.00 91.12 712 LEU A O 1
ATOM 5488 N N . VAL A 1 713 ? 11.576 17.571 15.614 1.00 91.06 713 VAL A N 1
ATOM 5489 C CA . VAL A 1 713 ? 12.154 16.537 16.479 1.00 91.06 713 VAL A CA 1
ATOM 5490 C C . VAL A 1 713 ? 11.655 15.169 16.000 1.00 91.06 713 VAL A C 1
ATOM 5492 O O . VAL A 1 713 ? 10.454 14.899 16.131 1.00 91.06 713 VAL A O 1
ATOM 5495 N N . PRO A 1 714 ? 12.517 14.298 15.435 1.00 91.62 714 PRO A N 1
ATOM 5496 C CA . PRO A 1 714 ? 12.123 13.001 14.893 1.00 91.62 714 PRO A CA 1
ATOM 5497 C C . PRO A 1 714 ? 11.493 12.075 15.932 1.00 91.62 714 PRO A C 1
ATOM 5499 O O . PRO A 1 714 ? 12.029 11.882 17.019 1.00 91.62 714 PRO A O 1
ATOM 5502 N N . GLY A 1 715 ? 10.381 11.458 15.553 1.00 90.19 715 GLY A N 1
ATOM 5503 C CA . GLY A 1 715 ? 9.641 10.468 16.323 1.00 90.19 715 GLY A CA 1
ATOM 5504 C C . GLY A 1 715 ? 8.411 10.003 15.546 1.00 90.19 715 GLY A C 1
ATOM 5505 O O . GLY A 1 715 ? 8.217 10.346 14.374 1.00 90.19 715 GLY A O 1
ATOM 5506 N N . ARG A 1 716 ? 7.546 9.216 16.185 1.00 86.94 716 ARG A N 1
ATOM 5507 C CA . ARG A 1 716 ? 6.406 8.551 15.537 1.00 86.94 716 ARG A CA 1
ATOM 5508 C C . ARG A 1 716 ? 5.440 9.510 14.825 1.00 86.94 716 ARG A C 1
ATOM 5510 O O . ARG A 1 716 ? 4.816 9.123 13.836 1.00 86.94 716 ARG A O 1
ATOM 5517 N N . GLN A 1 717 ? 5.292 10.744 15.308 1.00 84.06 717 GLN A N 1
ATOM 5518 C CA . GLN A 1 717 ? 4.400 11.757 14.728 1.00 84.06 717 GLN A CA 1
ATOM 5519 C C . GLN A 1 717 ? 5.055 12.611 13.635 1.00 84.06 717 GLN A C 1
ATOM 5521 O O . GLN A 1 717 ? 4.333 13.139 12.789 1.00 84.06 717 GLN A O 1
ATOM 5526 N N . THR A 1 718 ? 6.383 12.724 13.643 1.00 87.31 718 THR A N 1
ATOM 5527 C CA . THR A 1 718 ? 7.179 13.625 12.788 1.00 87.31 718 THR A CA 1
ATOM 5528 C C . THR A 1 718 ? 8.013 12.896 11.738 1.00 87.31 718 THR A C 1
ATOM 5530 O O . THR A 1 718 ? 8.642 13.535 10.902 1.00 87.31 718 THR A O 1
ATOM 5533 N N . ARG A 1 719 ? 7.979 11.555 11.712 1.00 87.25 719 ARG A N 1
ATOM 5534 C CA . ARG A 1 719 ? 8.617 10.734 10.663 1.00 87.25 719 ARG A CA 1
ATOM 5535 C C . ARG A 1 719 ? 8.184 11.103 9.238 1.00 87.25 719 ARG A C 1
ATOM 5537 O O . ARG A 1 719 ? 8.933 10.898 8.293 1.00 87.25 719 ARG A O 1
ATOM 5544 N N . PHE A 1 720 ? 6.972 11.634 9.096 1.00 87.38 720 PHE A N 1
ATOM 5545 C CA . PHE A 1 720 ? 6.404 12.139 7.852 1.00 87.38 720 PHE A CA 1
ATOM 5546 C C . PHE A 1 720 ? 5.850 13.535 8.117 1.00 87.38 720 PHE A C 1
ATOM 5548 O O . PHE A 1 720 ? 4.920 13.669 8.922 1.00 87.38 720 PHE A O 1
ATOM 5555 N N . HIS A 1 721 ? 6.400 14.549 7.456 1.00 87.62 721 HIS A N 1
ATOM 5556 C CA . HIS A 1 721 ? 6.067 15.943 7.730 1.00 87.62 721 HIS A CA 1
ATOM 5557 C C . HIS A 1 721 ? 5.923 16.759 6.442 1.00 87.62 721 HIS A C 1
ATOM 5559 O O . HIS A 1 721 ? 6.751 16.648 5.541 1.00 87.62 721 HIS A O 1
ATOM 5565 N N . ASN A 1 722 ? 4.857 17.555 6.362 1.00 86.25 722 ASN A N 1
ATOM 5566 C CA . ASN A 1 722 ? 4.642 18.527 5.292 1.00 86.25 722 ASN A CA 1
ATOM 5567 C C . ASN A 1 722 ? 5.045 19.905 5.823 1.00 86.25 722 ASN A C 1
ATOM 5569 O O . ASN A 1 722 ? 4.592 20.295 6.899 1.00 86.25 722 ASN A O 1
ATOM 5573 N N . VAL A 1 723 ? 5.858 20.635 5.067 1.00 85.44 723 VAL A N 1
ATOM 5574 C CA . VAL A 1 723 ? 6.270 22.000 5.412 1.00 85.44 723 VAL A CA 1
ATOM 5575 C C . VAL A 1 723 ? 5.333 22.975 4.709 1.00 85.44 723 VAL A C 1
ATOM 5577 O O . VAL A 1 723 ? 5.424 23.150 3.497 1.00 85.44 723 VAL A O 1
ATOM 5580 N N . GLU A 1 724 ? 4.403 23.569 5.456 1.00 80.38 724 GLU A N 1
ATOM 5581 C CA . GLU A 1 724 ? 3.345 24.448 4.939 1.00 80.38 724 GLU A CA 1
ATOM 5582 C C . GLU A 1 724 ? 3.650 25.935 5.196 1.00 80.38 724 GLU A C 1
ATOM 5584 O O . GLU A 1 724 ? 4.218 26.304 6.224 1.00 80.38 724 GLU A O 1
ATOM 5589 N N . ALA A 1 725 ? 3.190 26.823 4.306 1.00 56.44 725 ALA A N 1
ATOM 5590 C CA . ALA A 1 725 ? 3.375 28.273 4.457 1.00 56.44 725 ALA A CA 1
ATOM 5591 C C . ALA A 1 725 ? 2.625 28.866 5.674 1.00 56.44 725 ALA A C 1
ATOM 5593 O O . ALA A 1 725 ? 3.051 29.866 6.246 1.00 56.44 725 ALA A O 1
ATOM 5594 N N . LEU A 1 726 ? 1.519 28.246 6.110 1.00 50.50 726 LEU A N 1
ATOM 5595 C CA . LEU A 1 726 ? 0.694 28.704 7.242 1.00 50.50 726 LEU A CA 1
ATOM 5596 C C . LEU A 1 726 ? 1.269 28.344 8.626 1.00 50.50 726 LEU A C 1
ATOM 5598 O O . LEU A 1 726 ? 0.766 28.842 9.635 1.00 50.50 726 LEU A O 1
ATOM 5602 N N . SER A 1 727 ? 2.353 27.562 8.694 1.00 47.88 727 SER A N 1
ATOM 5603 C CA . SER A 1 727 ? 3.084 27.281 9.943 1.00 47.88 727 SER A CA 1
ATOM 5604 C C . SER A 1 727 ? 3.805 28.514 10.521 1.00 47.88 727 SER A C 1
ATOM 5606 O O . SER A 1 727 ? 4.305 28.463 11.642 1.00 47.88 727 SER A O 1
ATOM 5608 N N . LEU A 1 728 ? 3.790 29.653 9.810 1.00 43.94 728 LEU A N 1
ATOM 5609 C CA . LEU A 1 728 ? 4.311 30.958 10.251 1.00 43.94 728 LEU A CA 1
ATOM 5610 C C . LEU A 1 728 ? 3.598 31.544 11.491 1.00 43.94 728 LEU A C 1
ATOM 5612 O O . LEU A 1 728 ? 4.080 32.523 12.062 1.00 43.94 728 LEU A O 1
ATOM 5616 N N . VAL A 1 729 ? 2.479 30.958 11.937 1.00 36.56 729 VAL A N 1
ATOM 5617 C CA . VAL A 1 729 ? 1.808 31.307 13.199 1.00 36.56 729 VAL A CA 1
ATOM 5618 C C . VAL A 1 729 ? 1.786 30.077 14.101 1.00 36.56 729 VAL A C 1
ATOM 5620 O O . VAL A 1 729 ? 0.924 29.209 13.977 1.00 36.56 729 VAL A O 1
ATOM 5623 N N . ALA A 1 730 ? 2.747 30.009 15.023 1.00 36.25 730 ALA A N 1
ATOM 5624 C CA . ALA A 1 730 ? 2.871 28.955 16.021 1.00 36.25 730 ALA A CA 1
ATOM 5625 C C . ALA A 1 730 ? 1.531 28.675 16.732 1.00 36.25 730 ALA A C 1
ATOM 5627 O O . ALA A 1 730 ? 1.083 29.440 17.588 1.00 36.25 730 ALA A O 1
ATOM 5628 N N . ARG A 1 731 ? 0.898 27.542 16.412 1.00 37.22 731 ARG A N 1
ATOM 5629 C CA . ARG A 1 731 ? -0.042 26.874 17.316 1.00 37.22 731 ARG A CA 1
ATOM 5630 C C . ARG A 1 731 ? 0.650 25.621 17.855 1.00 37.22 731 ARG A C 1
ATOM 5632 O O . ARG A 1 731 ? 1.042 24.773 17.056 1.00 37.22 731 ARG A O 1
ATOM 5639 N N . PRO A 1 732 ? 0.818 25.482 19.182 1.00 37.75 732 PRO A N 1
ATOM 5640 C CA . PRO A 1 732 ? 1.322 24.248 19.757 1.00 37.75 732 PRO A CA 1
ATOM 5641 C C . PRO A 1 732 ? 0.292 23.142 19.509 1.00 37.75 732 PRO A C 1
ATOM 5643 O O . PRO A 1 732 ? -0.835 23.203 20.000 1.00 37.75 732 PRO A O 1
ATOM 5646 N N . GLY A 1 733 ? 0.684 22.150 18.711 1.00 46.25 733 GLY A N 1
ATOM 5647 C CA . GLY A 1 733 ? -0.162 21.038 18.286 1.00 46.25 733 GLY A CA 1
ATOM 5648 C C . GLY A 1 733 ? -0.516 21.113 16.802 1.00 46.25 733 GLY A C 1
ATOM 5649 O O . GLY A 1 733 ? -1.087 22.092 16.329 1.00 46.25 733 GLY A O 1
ATOM 5650 N N . ARG A 1 734 ? -0.185 20.042 16.067 1.00 47.38 734 ARG A N 1
ATOM 5651 C CA . ARG A 1 734 ? -0.543 19.856 14.654 1.00 47.38 734 ARG A CA 1
ATOM 5652 C C . ARG A 1 734 ? -2.032 20.166 14.453 1.00 47.38 734 ARG A C 1
ATOM 5654 O O . ARG A 1 734 ? -2.859 19.672 15.224 1.00 47.38 734 ARG A O 1
ATOM 5661 N N . ALA A 1 735 ? -2.374 20.923 13.406 1.00 50.59 735 ALA A N 1
ATOM 5662 C CA . ALA A 1 735 ? -3.757 21.029 12.947 1.00 50.59 735 ALA A CA 1
ATOM 5663 C C . ALA A 1 735 ? -4.355 19.614 12.864 1.00 50.59 735 ALA A C 1
ATOM 5665 O O . ALA A 1 735 ? -3.704 18.693 12.359 1.00 50.59 735 ALA A O 1
ATOM 5666 N N . ALA A 1 736 ? -5.543 19.410 13.442 1.00 54.12 736 ALA A N 1
ATOM 5667 C CA . ALA A 1 736 ? -6.184 18.101 13.447 1.00 54.12 736 ALA A CA 1
ATOM 5668 C C . ALA A 1 736 ? -6.174 17.545 12.019 1.00 54.12 736 ALA A C 1
ATOM 5670 O O . ALA A 1 736 ? -6.596 18.242 11.094 1.00 54.12 736 ALA A O 1
ATOM 5671 N N . ARG A 1 737 ? -5.642 16.324 11.837 1.00 67.12 737 ARG A N 1
ATOM 5672 C CA . ARG A 1 737 ? -5.573 15.708 10.507 1.00 67.12 737 ARG A CA 1
ATOM 5673 C C . ARG A 1 737 ? -6.950 15.785 9.878 1.00 67.12 737 ARG A C 1
ATOM 5675 O O . ARG A 1 737 ? -7.952 15.468 10.527 1.00 67.12 737 ARG A O 1
ATOM 5682 N N . ARG A 1 738 ? -6.972 16.196 8.618 1.00 81.00 738 ARG A N 1
ATOM 5683 C CA . ARG A 1 738 ? -8.188 16.262 7.830 1.00 81.00 738 ARG A CA 1
ATOM 5684 C C . ARG A 1 738 ? -8.914 14.914 7.922 1.00 81.00 738 ARG A C 1
ATOM 5686 O O . ARG A 1 738 ? -8.312 13.854 7.771 1.00 81.00 738 ARG A O 1
ATOM 5693 N N . ALA A 1 739 ? -10.204 14.960 8.248 1.00 77.94 739 ALA A N 1
ATOM 5694 C CA . ALA A 1 739 ? -11.041 13.768 8.429 1.00 77.94 739 ALA A CA 1
ATOM 5695 C C . ALA A 1 739 ? -11.964 13.498 7.226 1.00 77.94 739 ALA A C 1
ATOM 5697 O O . ALA A 1 739 ? -12.710 12.522 7.219 1.00 77.94 739 ALA A O 1
ATOM 5698 N N . VAL A 1 740 ? -11.924 14.378 6.228 1.00 87.38 740 VAL A N 1
ATOM 5699 C CA . VAL A 1 740 ? -12.739 14.364 5.004 1.00 87.38 740 VAL A CA 1
ATOM 5700 C C . VAL A 1 740 ? -11.817 14.288 3.787 1.00 87.38 740 VAL A C 1
ATOM 5702 O O . VAL A 1 740 ? -10.708 14.780 3.918 1.00 87.38 740 VAL A O 1
ATOM 5705 N N . PRO A 1 741 ? -12.214 13.720 2.637 1.00 90.56 741 PRO A N 1
ATOM 5706 C CA . PRO A 1 741 ? -11.377 13.626 1.428 1.00 90.56 741 PRO A CA 1
ATOM 5707 C C . PRO A 1 741 ? -11.057 14.985 0.770 1.00 90.56 741 PRO A C 1
ATOM 5709 O O . PRO A 1 741 ? -11.705 15.989 1.070 1.00 90.56 741 PRO A O 1
ATOM 5712 N N . ILE A 1 742 ? -10.033 15.023 -0.095 1.00 89.06 742 ILE A N 1
ATOM 5713 C CA . ILE A 1 742 ? -9.618 16.217 -0.843 1.00 89.06 742 ILE A CA 1
ATOM 5714 C C . ILE A 1 742 ? -10.721 16.487 -1.859 1.00 89.06 742 ILE A C 1
ATOM 5716 O O . ILE A 1 742 ? -11.259 15.551 -2.461 1.00 89.06 742 ILE A O 1
ATOM 5720 N N . ALA A 1 743 ? -11.062 17.758 -2.073 1.00 85.75 743 ALA A N 1
ATOM 5721 C CA . ALA A 1 743 ? -11.984 18.131 -3.138 1.00 85.75 743 ALA A CA 1
ATOM 5722 C C . ALA A 1 743 ? -11.469 17.568 -4.478 1.00 85.75 743 ALA A C 1
ATOM 5724 O O . ALA A 1 743 ? -10.329 17.811 -4.860 1.00 85.75 743 ALA A O 1
ATOM 5725 N N . ASN A 1 744 ? -12.298 16.775 -5.161 1.00 88.75 744 ASN A N 1
ATOM 5726 C CA . ASN A 1 744 ? -11.971 16.036 -6.390 1.00 88.75 744 ASN A CA 1
ATOM 5727 C C . ASN A 1 744 ? -10.932 14.902 -6.259 1.00 88.75 744 ASN A C 1
ATOM 5729 O O . ASN A 1 744 ? -10.621 14.271 -7.266 1.00 88.75 744 ASN A O 1
ATOM 5733 N N . GLY A 1 745 ? -10.446 14.566 -5.057 1.00 90.94 745 GLY A N 1
ATOM 5734 C CA . GLY A 1 745 ? -9.449 13.503 -4.857 1.00 90.94 745 GLY A CA 1
ATOM 5735 C C . GLY A 1 745 ? -9.893 12.138 -5.400 1.00 90.94 745 GLY A C 1
ATOM 5736 O O . GLY A 1 745 ? -9.126 11.459 -6.081 1.00 90.94 745 GLY A O 1
ATOM 5737 N N . GLU A 1 746 ? -11.158 11.758 -5.183 1.00 94.81 746 GLU A N 1
ATOM 5738 C CA . GLU A 1 746 ? -11.722 10.524 -5.747 1.00 94.81 746 GLU A CA 1
ATOM 5739 C C . GLU A 1 746 ? -11.813 10.578 -7.281 1.00 94.81 746 GLU A C 1
ATOM 5741 O O . GLU A 1 746 ? -11.493 9.597 -7.950 1.00 94.81 746 GLU A O 1
ATOM 5746 N N . ALA A 1 747 ? -12.248 11.710 -7.844 1.00 94.69 747 ALA A N 1
ATOM 5747 C CA . ALA A 1 747 ? -12.392 11.875 -9.290 1.00 94.69 747 ALA A CA 1
ATOM 5748 C C . ALA A 1 747 ? -11.030 11.779 -9.995 1.00 94.69 747 ALA A C 1
ATOM 5750 O O . ALA A 1 747 ? -10.890 11.012 -10.946 1.00 94.69 747 ALA A O 1
ATOM 5751 N N . MET A 1 748 ? -10.016 12.458 -9.451 1.00 95.00 748 MET A N 1
ATOM 5752 C CA . MET A 1 748 ? -8.629 12.380 -9.917 1.00 95.00 748 MET A CA 1
ATOM 5753 C C . MET A 1 748 ? -8.079 10.957 -9.827 1.00 95.00 748 MET A C 1
ATOM 5755 O O . MET A 1 748 ? -7.454 10.478 -10.769 1.00 95.00 748 MET A O 1
ATOM 5759 N N . LEU A 1 749 ? -8.352 10.239 -8.730 1.00 96.25 749 LEU A N 1
ATOM 5760 C CA . LEU A 1 749 ? -7.941 8.841 -8.610 1.00 96.25 749 LEU A CA 1
ATOM 5761 C C . LEU A 1 749 ? -8.616 7.961 -9.669 1.00 96.25 749 LEU A C 1
ATOM 5763 O O . LEU A 1 749 ? -7.964 7.101 -10.251 1.00 96.25 749 LEU A O 1
ATOM 5767 N N . ARG A 1 750 ? -9.907 8.160 -9.952 1.00 96.44 750 ARG A N 1
ATOM 5768 C CA . ARG A 1 750 ? -10.614 7.395 -10.992 1.00 96.44 750 ARG A CA 1
ATOM 5769 C C . ARG A 1 750 ? -10.024 7.641 -12.379 1.00 96.44 750 ARG A C 1
ATOM 5771 O O . ARG A 1 750 ? -9.774 6.669 -13.086 1.00 96.44 750 ARG A O 1
ATOM 5778 N N . GLN A 1 751 ? -9.762 8.900 -12.727 1.00 95.00 751 GLN A N 1
ATOM 5779 C CA . GLN A 1 751 ? -9.113 9.270 -13.987 1.00 95.00 751 GLN A CA 1
ATOM 5780 C C . GLN A 1 751 ? -7.707 8.669 -14.085 1.00 95.00 751 GLN A C 1
ATOM 5782 O O . GLN A 1 751 ? -7.366 8.075 -15.105 1.00 95.00 751 GLN A O 1
ATOM 5787 N N . TYR A 1 752 ? -6.926 8.735 -13.001 1.00 95.31 752 TYR A N 1
ATOM 5788 C CA . TYR A 1 752 ? -5.615 8.094 -12.919 1.00 95.31 752 TYR A CA 1
ATOM 5789 C C . TYR A 1 752 ? -5.715 6.588 -13.203 1.00 95.31 752 TYR A C 1
ATOM 5791 O O . TYR A 1 752 ? -5.035 6.085 -14.092 1.00 95.31 752 TYR A O 1
ATOM 5799 N N . LEU A 1 753 ? -6.605 5.866 -12.509 1.00 96.00 753 LEU A N 1
ATOM 5800 C CA . LEU A 1 753 ? -6.792 4.419 -12.687 1.00 96.00 753 LEU A CA 1
ATOM 5801 C C . LEU A 1 753 ? -7.234 4.045 -14.105 1.00 96.00 753 LEU A C 1
ATOM 5803 O O . LEU A 1 753 ? -6.784 3.031 -14.639 1.00 96.00 753 LEU A O 1
ATOM 5807 N N . GLU A 1 754 ? -8.105 4.847 -14.714 1.00 94.69 754 GLU A N 1
ATOM 5808 C CA . GLU A 1 754 ? -8.529 4.654 -16.099 1.00 94.69 754 GLU A CA 1
ATOM 5809 C C . GLU A 1 754 ? -7.359 4.843 -17.076 1.00 94.69 754 GLU A C 1
ATOM 5811 O O . GLU A 1 754 ? -7.178 4.020 -17.976 1.00 94.69 754 GLU A O 1
ATOM 5816 N N . GLY A 1 755 ? -6.528 5.867 -16.860 1.00 93.25 755 GLY A N 1
ATOM 5817 C CA . GLY A 1 755 ? -5.307 6.102 -17.631 1.00 93.25 755 GLY A CA 1
ATOM 5818 C C . GLY A 1 755 ? -4.303 4.954 -17.507 1.00 93.25 755 GLY A C 1
ATOM 5819 O O . GLY A 1 755 ? -3.813 4.458 -18.521 1.00 93.25 755 GLY A O 1
ATOM 5820 N N . ILE A 1 756 ? -4.061 4.452 -16.287 1.00 93.38 756 ILE A N 1
ATOM 5821 C CA . ILE A 1 756 ? -3.211 3.268 -16.067 1.00 93.38 756 ILE A CA 1
ATOM 5822 C C . ILE A 1 756 ? -3.768 2.052 -16.815 1.00 93.38 756 ILE A C 1
ATOM 5824 O O . ILE A 1 756 ? -3.024 1.374 -17.520 1.00 93.38 756 ILE A O 1
ATOM 5828 N N . ALA A 1 757 ? -5.071 1.773 -16.698 1.00 91.62 757 ALA A N 1
ATOM 5829 C CA . ALA A 1 757 ? -5.688 0.612 -17.340 1.00 91.62 757 ALA A CA 1
ATOM 5830 C C . ALA A 1 757 ? -5.542 0.648 -18.874 1.00 91.62 757 ALA A C 1
ATOM 5832 O O . ALA A 1 757 ? -5.270 -0.384 -19.491 1.00 91.62 757 ALA A O 1
ATOM 5833 N N . LYS A 1 758 ? -5.658 1.837 -19.479 1.00 90.25 758 LYS A N 1
ATOM 5834 C CA . LYS A 1 758 ? -5.463 2.062 -20.922 1.00 90.25 758 LYS A CA 1
ATOM 5835 C C . LYS A 1 758 ? -3.991 2.109 -21.351 1.00 90.25 758 LYS A C 1
ATOM 5837 O O . LYS A 1 758 ? -3.722 2.112 -22.547 1.00 90.25 758 LYS A O 1
ATOM 5842 N N . GLY A 1 759 ? -3.044 2.160 -20.412 1.00 86.56 759 GLY A N 1
ATOM 5843 C CA . GLY A 1 759 ? -1.628 2.393 -20.713 1.00 86.56 759 GLY A CA 1
ATOM 5844 C C . GLY A 1 759 ? -1.328 3.830 -21.161 1.00 86.56 759 GLY A C 1
ATOM 5845 O O . GLY A 1 759 ? -0.281 4.075 -21.750 1.00 86.56 759 GLY A O 1
ATOM 5846 N N . GLN A 1 760 ? -2.239 4.770 -20.894 1.00 89.25 760 GLN A N 1
ATOM 5847 C CA . GLN A 1 760 ? -2.151 6.183 -21.276 1.00 89.25 760 GLN A CA 1
ATOM 5848 C C . GLN A 1 760 ? -2.455 7.078 -20.059 1.00 89.25 760 GLN A C 1
ATOM 5850 O O . GLN A 1 760 ? -3.547 7.644 -19.964 1.00 89.25 760 GLN A O 1
ATOM 5855 N N . PRO A 1 761 ? -1.546 7.166 -19.070 1.00 87.56 761 PRO A N 1
ATOM 5856 C CA . PRO A 1 761 ? -1.733 8.041 -17.917 1.00 87.56 761 PRO A CA 1
ATOM 5857 C C . PRO A 1 761 ? -1.660 9.515 -18.334 1.00 87.56 761 PRO A C 1
ATOM 5859 O O . PRO A 1 761 ? -0.843 9.888 -19.173 1.00 87.56 761 PRO A O 1
ATOM 5862 N N . ASP A 1 762 ? -2.483 10.354 -17.711 1.00 88.75 762 ASP A N 1
ATOM 5863 C CA . ASP A 1 762 ? -2.486 11.805 -17.921 1.00 88.75 762 ASP A CA 1
ATOM 5864 C C . ASP A 1 762 ? -1.347 12.458 -17.124 1.00 88.75 762 ASP A C 1
ATOM 5866 O O . ASP A 1 762 ? -1.490 12.762 -15.938 1.00 88.75 762 ASP A O 1
ATOM 5870 N N . TYR A 1 763 ? -0.181 12.589 -17.757 1.00 83.38 763 TYR A N 1
ATOM 5871 C CA . TYR A 1 763 ? 1.024 13.111 -17.108 1.00 83.38 763 TYR A CA 1
ATOM 5872 C C . TYR A 1 763 ? 0.980 14.622 -16.850 1.00 83.38 763 TYR A C 1
ATOM 5874 O O . TYR A 1 763 ? 1.692 15.080 -15.958 1.00 83.38 763 TYR A O 1
ATOM 5882 N N . ASP A 1 764 ? 0.150 15.375 -17.575 1.00 83.25 764 ASP A N 1
ATOM 5883 C CA . ASP A 1 764 ? 0.066 16.837 -17.455 1.00 83.25 764 ASP A CA 1
ATOM 5884 C C . ASP A 1 764 ? -0.568 17.257 -16.121 1.00 83.25 764 ASP A C 1
ATOM 5886 O O . ASP A 1 764 ? -0.248 18.305 -15.562 1.00 83.25 764 ASP A O 1
ATOM 5890 N N . HIS A 1 765 ? -1.408 16.388 -15.553 1.00 88.25 765 HIS A N 1
ATOM 5891 C CA . HIS A 1 765 ? -2.016 16.567 -14.235 1.00 88.25 765 HIS A CA 1
ATOM 5892 C C . HIS A 1 765 ? -1.224 15.892 -13.106 1.00 88.25 765 HIS A C 1
ATOM 5894 O O . HIS A 1 765 ? -1.778 15.573 -12.052 1.00 88.25 765 HIS A O 1
ATOM 5900 N N . MET A 1 766 ? 0.075 15.661 -13.288 1.00 85.50 766 MET A N 1
ATOM 5901 C CA . MET A 1 766 ? 0.959 15.087 -12.273 1.00 85.50 766 MET A CA 1
ATOM 5902 C C . MET A 1 766 ? 2.147 16.012 -12.024 1.00 85.50 766 MET A C 1
ATOM 5904 O O . MET A 1 766 ? 2.682 16.616 -12.950 1.00 85.50 766 MET A O 1
ATOM 5908 N N . THR A 1 767 ? 2.623 16.091 -10.779 1.00 77.56 767 THR A N 1
ATOM 5909 C CA . THR A 1 767 ? 3.948 16.681 -10.549 1.00 77.56 767 THR A CA 1
ATOM 5910 C C . THR A 1 767 ? 5.003 15.848 -11.266 1.00 77.56 767 THR A C 1
ATOM 5912 O O . THR A 1 767 ? 4.834 14.643 -11.485 1.00 77.56 767 THR A O 1
ATOM 5915 N N . THR A 1 768 ? 6.145 16.462 -11.574 1.00 68.31 768 THR A N 1
ATOM 5916 C CA . THR A 1 768 ? 7.276 15.753 -12.178 1.00 68.31 768 THR A CA 1
ATOM 5917 C C . THR A 1 768 ? 7.646 14.503 -11.373 1.00 68.31 768 THR A C 1
ATOM 5919 O O . THR A 1 768 ? 7.858 13.445 -11.955 1.00 68.31 768 THR A O 1
ATOM 5922 N N . GLU A 1 769 ? 7.664 14.561 -10.037 1.00 69.06 769 GLU A N 1
ATOM 5923 C CA . GLU A 1 769 ? 7.949 13.388 -9.194 1.00 69.06 769 GLU A CA 1
ATOM 5924 C C . GLU A 1 769 ? 6.945 12.242 -9.444 1.00 69.06 769 GLU A C 1
ATOM 5926 O O . GLU A 1 769 ? 7.345 11.107 -9.719 1.00 69.06 769 GLU A O 1
ATOM 5931 N N . VAL A 1 770 ? 5.644 12.547 -9.447 1.00 81.25 770 VAL A N 1
ATOM 5932 C CA . VAL A 1 770 ? 4.567 11.567 -9.652 1.00 81.25 770 VAL A CA 1
ATOM 5933 C C . VAL A 1 770 ? 4.571 10.982 -11.063 1.00 81.25 770 VAL A C 1
ATOM 5935 O O . VAL A 1 770 ? 4.459 9.762 -11.215 1.00 81.25 770 VAL A O 1
ATOM 5938 N N . ALA A 1 771 ? 4.740 11.809 -12.096 1.00 76.56 771 ALA A N 1
ATOM 5939 C CA . ALA A 1 771 ? 4.740 11.359 -13.488 1.00 76.56 771 ALA A CA 1
ATOM 5940 C C . ALA A 1 771 ? 5.817 10.291 -13.739 1.00 76.56 771 ALA A C 1
ATOM 5942 O O . ALA A 1 771 ? 5.583 9.290 -14.419 1.00 76.56 771 ALA A O 1
ATOM 5943 N N . ASN A 1 772 ? 6.995 10.452 -13.136 1.00 66.44 772 ASN A N 1
ATOM 5944 C CA . ASN A 1 772 ? 8.104 9.522 -13.334 1.00 66.44 772 ASN A CA 1
ATOM 5945 C C . ASN A 1 772 ? 7.951 8.217 -12.567 1.00 66.44 772 ASN A C 1
ATOM 5947 O O . ASN A 1 772 ? 8.240 7.155 -13.121 1.00 66.44 772 ASN A O 1
ATOM 5951 N N . ILE A 1 773 ? 7.454 8.279 -11.329 1.00 73.62 773 ILE A N 1
ATOM 5952 C CA . ILE A 1 773 ? 7.083 7.073 -10.580 1.00 73.62 773 ILE A CA 1
ATOM 5953 C C . ILE A 1 773 ? 6.041 6.285 -11.380 1.00 73.62 773 ILE A C 1
ATOM 5955 O O . ILE A 1 773 ? 6.197 5.079 -11.573 1.00 73.62 773 ILE A O 1
ATOM 5959 N N . THR A 1 774 ? 5.052 6.988 -11.936 1.00 83.31 774 THR A N 1
ATOM 5960 C CA . THR A 1 774 ? 3.995 6.401 -12.764 1.00 83.31 774 THR A CA 1
ATOM 5961 C C . THR A 1 774 ? 4.563 5.722 -14.012 1.00 83.31 774 THR A C 1
ATOM 5963 O O . THR A 1 774 ? 4.281 4.551 -14.241 1.00 83.31 774 THR A O 1
ATOM 5966 N N . ARG A 1 775 ? 5.435 6.383 -14.794 1.00 77.56 775 ARG A N 1
ATOM 5967 C CA . ARG A 1 775 ? 6.102 5.763 -15.967 1.00 77.56 775 ARG A CA 1
ATOM 5968 C C . ARG A 1 775 ? 6.900 4.518 -15.597 1.00 77.56 775 ARG A C 1
ATOM 5970 O O . ARG A 1 775 ? 6.871 3.517 -16.313 1.00 77.56 775 ARG A O 1
ATOM 5977 N N . ALA A 1 776 ? 7.618 4.572 -14.476 1.00 74.00 776 ALA A N 1
ATOM 5978 C CA . ALA A 1 776 ? 8.443 3.463 -14.024 1.00 74.00 776 ALA A CA 1
ATOM 5979 C C . ALA A 1 776 ? 7.606 2.247 -13.591 1.00 74.00 776 ALA A C 1
ATOM 5981 O O . ALA A 1 776 ? 8.049 1.115 -13.807 1.00 74.00 776 ALA A O 1
ATOM 5982 N N . GLN A 1 777 ? 6.431 2.468 -12.994 1.00 82.94 777 GLN A N 1
ATOM 5983 C CA . GLN A 1 777 ? 5.556 1.422 -12.447 1.00 82.94 777 GLN A CA 1
ATOM 5984 C C . GLN A 1 777 ? 4.468 0.949 -13.417 1.00 82.94 777 GLN A C 1
ATOM 5986 O O . GLN A 1 777 ? 3.938 -0.145 -13.222 1.00 82.94 777 GLN A O 1
ATOM 5991 N N . LEU A 1 778 ? 4.198 1.708 -14.486 1.00 86.69 778 LEU A N 1
ATOM 5992 C CA . LEU A 1 778 ? 3.088 1.491 -15.415 1.00 86.69 778 LEU A CA 1
ATOM 5993 C C . LEU A 1 778 ? 2.877 0.025 -15.837 1.00 86.69 778 LEU A C 1
ATOM 5995 O O . LEU A 1 778 ? 1.743 -0.431 -15.720 1.00 86.69 778 LEU A O 1
ATOM 5999 N N . PRO A 1 779 ? 3.900 -0.755 -16.252 1.00 86.81 779 PRO A N 1
ATOM 6000 C CA . PRO A 1 779 ? 3.669 -2.138 -16.676 1.00 86.81 779 PRO A CA 1
ATOM 6001 C C . PRO A 1 779 ? 3.083 -3.012 -15.562 1.00 86.81 779 PRO A C 1
ATOM 6003 O O . PRO A 1 779 ? 2.161 -3.792 -15.794 1.00 86.81 779 PRO A O 1
ATOM 6006 N N . PHE A 1 780 ? 3.594 -2.862 -14.338 1.00 87.81 780 PHE A N 1
ATOM 6007 C CA . PHE A 1 780 ? 3.122 -3.623 -13.187 1.00 87.81 780 PHE A CA 1
ATOM 6008 C C . PHE A 1 780 ? 1.745 -3.157 -12.736 1.00 87.81 780 PHE A C 1
ATOM 6010 O O . PHE A 1 780 ? 0.866 -3.989 -12.526 1.00 87.81 780 PHE A O 1
ATOM 6017 N N . ASP A 1 781 ? 1.536 -1.845 -12.633 1.00 91.25 781 ASP A N 1
ATOM 6018 C CA . ASP A 1 781 ? 0.247 -1.290 -12.229 1.00 91.25 781 ASP A CA 1
ATOM 6019 C C . ASP A 1 781 ? -0.847 -1.680 -13.231 1.00 91.25 781 ASP A C 1
ATOM 6021 O O . ASP A 1 781 ? -1.923 -2.120 -12.829 1.00 91.25 781 ASP A O 1
ATOM 6025 N N . GLN A 1 782 ? -0.559 -1.628 -14.535 1.00 93.06 782 GLN A N 1
ATOM 6026 C CA . GLN A 1 782 ? -1.483 -2.059 -15.581 1.00 93.06 782 GLN A CA 1
ATOM 6027 C C . GLN A 1 782 ? -1.792 -3.559 -15.486 1.00 93.06 782 GLN A C 1
ATOM 6029 O O . GLN A 1 782 ? -2.962 -3.942 -15.533 1.00 93.06 782 GLN A O 1
ATOM 6034 N N . ALA A 1 783 ? -0.780 -4.413 -15.299 1.00 91.00 783 ALA A N 1
ATOM 6035 C CA . ALA A 1 783 ? -0.983 -5.853 -15.129 1.00 91.00 783 ALA A CA 1
ATOM 6036 C C . ALA A 1 783 ? -1.799 -6.179 -13.863 1.00 91.00 783 ALA A C 1
ATOM 6038 O O . ALA A 1 783 ? -2.684 -7.039 -13.889 1.00 91.00 783 ALA A O 1
ATOM 6039 N N . ILE A 1 784 ? -1.559 -5.455 -12.765 1.00 92.12 784 ILE A N 1
ATOM 6040 C CA . ILE A 1 784 ? -2.329 -5.562 -11.521 1.00 92.12 784 ILE A CA 1
ATOM 6041 C C . ILE A 1 784 ? -3.780 -5.146 -11.753 1.00 92.12 784 ILE A C 1
ATOM 6043 O O . ILE A 1 784 ? -4.684 -5.900 -11.393 1.00 92.12 784 ILE A O 1
ATOM 6047 N N . LEU A 1 785 ? -4.032 -3.994 -12.381 1.00 94.50 785 LEU A N 1
ATOM 6048 C CA . LEU A 1 785 ? -5.392 -3.540 -12.677 1.00 94.50 785 LEU A CA 1
ATOM 6049 C C . LEU A 1 785 ? -6.119 -4.501 -13.622 1.00 94.50 785 LEU A C 1
ATOM 6051 O O . LEU A 1 785 ? -7.278 -4.830 -13.374 1.00 94.50 785 LEU A O 1
ATOM 6055 N N . ALA A 1 786 ? -5.440 -5.030 -14.643 1.00 93.88 786 ALA A N 1
ATOM 6056 C CA . ALA A 1 786 ? -5.997 -6.050 -15.528 1.00 93.88 786 ALA A CA 1
ATOM 6057 C C . ALA A 1 786 ? -6.402 -7.313 -14.750 1.00 93.88 786 ALA A C 1
ATOM 6059 O O . ALA A 1 786 ? -7.486 -7.860 -14.964 1.00 93.88 786 ALA A O 1
ATOM 6060 N N . ARG A 1 787 ? -5.573 -7.751 -13.791 1.00 93.56 787 ARG A N 1
ATOM 6061 C CA . ARG A 1 787 ? -5.875 -8.914 -12.948 1.00 93.56 787 ARG A CA 1
ATOM 6062 C C . ARG A 1 787 ? -7.011 -8.653 -11.957 1.00 93.56 787 ARG A C 1
ATOM 6064 O O . ARG A 1 787 ? -7.858 -9.526 -11.746 1.00 93.56 787 ARG A O 1
ATOM 6071 N N . LEU A 1 788 ? -7.054 -7.458 -11.372 1.00 92.69 788 LEU A N 1
ATOM 6072 C CA . LEU A 1 788 ? -8.119 -7.008 -10.474 1.00 92.69 788 LEU A CA 1
ATOM 6073 C C . LEU A 1 788 ? -9.452 -6.795 -11.216 1.00 92.69 788 LEU A C 1
ATOM 6075 O O . LEU A 1 788 ? -10.515 -6.987 -10.624 1.00 92.69 788 LEU A O 1
ATOM 6079 N N . GLY A 1 789 ? -9.419 -6.490 -12.513 1.00 93.31 789 GLY A N 1
ATOM 6080 C CA . GLY A 1 789 ? -10.589 -6.322 -13.373 1.00 93.31 789 GLY A CA 1
ATOM 6081 C C . GLY A 1 789 ? -11.228 -4.936 -13.260 1.00 93.31 789 GLY A C 1
ATOM 6082 O O . GLY A 1 789 ? -10.607 -3.981 -12.809 1.00 93.31 789 GLY A O 1
ATOM 6083 N N . ALA A 1 790 ? -12.490 -4.806 -13.676 1.00 92.81 790 ALA A N 1
ATOM 6084 C CA . ALA A 1 790 ? -13.171 -3.511 -13.719 1.00 92.81 790 ALA A CA 1
ATOM 6085 C C . ALA A 1 790 ? -13.325 -2.869 -12.326 1.00 92.81 790 ALA A C 1
ATOM 6087 O O . ALA A 1 790 ? -13.739 -3.537 -11.372 1.00 92.81 790 ALA A O 1
ATOM 6088 N N . LEU A 1 791 ? -13.045 -1.564 -12.228 1.00 94.81 791 LEU A N 1
ATOM 6089 C CA . LEU A 1 791 ? -13.266 -0.766 -11.021 1.00 94.81 791 LEU A CA 1
ATOM 6090 C C . LEU A 1 791 ? -14.770 -0.675 -10.720 1.00 94.81 791 LEU A C 1
ATOM 6092 O O . LEU A 1 791 ? -15.552 -0.215 -11.547 1.00 94.81 791 LEU A O 1
ATOM 6096 N N . ARG A 1 792 ? -15.178 -1.101 -9.523 1.00 92.75 792 ARG A N 1
ATOM 6097 C CA . ARG A 1 792 ? -16.579 -1.122 -9.071 1.00 92.75 792 ARG A CA 1
ATOM 6098 C C . ARG A 1 792 ? -16.905 0.026 -8.129 1.00 92.75 792 ARG A C 1
ATOM 6100 O O . ARG A 1 792 ? -17.950 0.652 -8.259 1.00 92.75 792 ARG A O 1
ATOM 6107 N N . ALA A 1 793 ? -16.026 0.293 -7.170 1.00 94.12 793 ALA A N 1
ATOM 6108 C CA . ALA A 1 793 ? -16.226 1.347 -6.185 1.00 94.12 793 ALA A CA 1
ATOM 6109 C C . ALA A 1 793 ? -14.889 1.902 -5.704 1.00 94.12 793 ALA A C 1
ATOM 6111 O O . ALA A 1 793 ? -13.868 1.222 -5.747 1.00 94.12 793 ALA A O 1
ATOM 6112 N N . VAL A 1 794 ? -14.914 3.131 -5.209 1.00 95.12 794 VAL A N 1
ATOM 6113 C CA . VAL A 1 794 ? -13.798 3.759 -4.508 1.00 95.12 794 VAL A CA 1
ATOM 6114 C C . VAL A 1 794 ? -14.365 4.259 -3.187 1.00 95.12 794 VAL A C 1
ATOM 6116 O O . VAL A 1 794 ? -15.461 4.813 -3.151 1.00 95.12 794 VAL A O 1
ATOM 6119 N N . SER A 1 795 ? -13.695 3.970 -2.077 1.00 93.56 795 SER A N 1
ATOM 6120 C CA . SER A 1 795 ? -14.175 4.342 -0.744 1.00 93.56 795 SER A CA 1
ATOM 6121 C C . SER A 1 795 ? -13.067 5.000 0.050 1.00 93.56 795 SER A C 1
ATOM 6123 O O . SER A 1 795 ? -11.998 4.421 0.229 1.00 93.56 795 SER A O 1
ATOM 6125 N N . PHE A 1 796 ? -13.326 6.207 0.537 1.00 94.56 796 PHE A N 1
ATOM 6126 C CA . PHE A 1 796 ? -12.399 6.923 1.401 1.00 94.56 796 PHE A CA 1
ATOM 6127 C C . PHE A 1 796 ? -12.229 6.194 2.741 1.00 94.56 796 PHE A C 1
ATOM 6129 O O . PHE A 1 796 ? -13.208 5.816 3.387 1.00 94.56 796 PHE A O 1
ATOM 6136 N N . ARG A 1 797 ? -10.978 5.995 3.158 1.00 92.44 797 ARG A N 1
ATOM 6137 C CA . ARG A 1 797 ? -10.596 5.294 4.392 1.00 92.44 797 ARG A CA 1
ATOM 6138 C C . ARG A 1 797 ? -10.028 6.237 5.448 1.00 92.44 797 ARG A C 1
ATOM 6140 O O . ARG A 1 797 ? -10.181 5.973 6.638 1.00 92.44 797 ARG A O 1
ATOM 6147 N N . GLY A 1 798 ? -9.359 7.307 5.034 1.00 89.94 798 GLY A N 1
ATOM 6148 C CA . GLY A 1 798 ? -8.725 8.254 5.943 1.00 89.94 798 GLY A CA 1
ATOM 6149 C C . GLY A 1 798 ? -7.647 9.072 5.250 1.00 89.94 798 GLY A C 1
ATOM 6150 O O . GLY A 1 798 ? -7.564 9.088 4.028 1.00 89.94 798 GLY A O 1
ATOM 6151 N N . VAL A 1 799 ? -6.808 9.728 6.044 1.00 87.62 799 VAL A N 1
ATOM 6152 C CA . VAL A 1 799 ? -5.745 10.609 5.552 1.00 87.62 799 VAL A CA 1
ATOM 6153 C C . VAL A 1 799 ? -4.402 10.169 6.127 1.00 87.62 799 VAL A C 1
ATOM 6155 O O . VAL A 1 799 ? -4.303 9.795 7.301 1.00 87.62 799 VAL A O 1
ATOM 6158 N N . THR A 1 800 ? -3.364 10.176 5.292 1.00 84.19 800 THR A N 1
ATOM 6159 C CA . THR A 1 800 ? -1.997 9.826 5.692 1.00 84.19 800 THR A CA 1
ATOM 6160 C C . THR A 1 800 ? -1.374 10.909 6.577 1.00 84.19 800 THR A C 1
ATOM 6162 O O . THR A 1 800 ? -1.898 12.007 6.750 1.00 84.19 800 THR A O 1
ATOM 6165 N N . ALA A 1 801 ? -0.192 10.629 7.131 1.00 77.94 801 ALA A N 1
ATOM 6166 C CA . ALA A 1 801 ? 0.593 11.647 7.827 1.00 77.94 801 ALA A CA 1
ATOM 6167 C C . ALA A 1 801 ? 1.125 12.765 6.900 1.00 77.94 801 ALA A C 1
ATOM 6169 O O . ALA A 1 801 ? 1.590 13.770 7.426 1.00 77.94 801 ALA A O 1
ATOM 6170 N N . LEU A 1 802 ? 1.018 12.621 5.575 1.00 78.38 802 LEU A N 1
ATOM 6171 C CA . LEU A 1 802 ? 1.426 13.606 4.556 1.00 78.38 802 LEU A CA 1
ATOM 6172 C C . LEU A 1 802 ? 0.222 14.250 3.854 1.00 78.38 802 LEU A C 1
ATOM 6174 O O . LEU A 1 802 ? 0.330 14.675 2.703 1.00 78.38 802 LEU A O 1
ATOM 6178 N N . ASP A 1 803 ? -0.934 14.234 4.519 1.00 81.19 803 ASP A N 1
ATOM 6179 C CA . ASP A 1 803 ? -2.209 14.783 4.041 1.00 81.19 803 ASP A CA 1
ATOM 6180 C C . ASP A 1 803 ? -2.741 14.181 2.722 1.00 81.19 803 ASP A C 1
ATOM 6182 O O . ASP A 1 803 ? -3.621 14.730 2.067 1.00 81.19 803 ASP A O 1
ATOM 6186 N N . SER A 1 804 ? -2.261 12.996 2.336 1.00 88.31 804 SER A N 1
ATOM 6187 C CA . SER A 1 804 ? -2.815 12.258 1.193 1.00 88.31 804 SER A CA 1
ATOM 6188 C C . SER A 1 804 ? -4.094 11.533 1.597 1.00 88.31 804 SER A C 1
ATOM 6190 O O . SER A 1 804 ? -4.139 10.909 2.659 1.00 88.31 804 SER A O 1
ATOM 6192 N N . ASP A 1 805 ? -5.102 11.537 0.734 1.00 93.19 805 ASP A N 1
ATOM 6193 C CA . ASP A 1 805 ? -6.268 10.676 0.901 1.00 93.19 805 ASP A CA 1
ATOM 6194 C C . ASP A 1 805 ? -5.877 9.213 0.760 1.00 93.19 805 ASP A C 1
ATOM 6196 O O . ASP A 1 805 ? -5.116 8.852 -0.133 1.00 93.19 805 ASP A O 1
ATOM 6200 N N . ILE A 1 806 ? -6.444 8.363 1.609 1.00 93.75 806 ILE A N 1
ATOM 6201 C CA . ILE A 1 806 ? -6.387 6.911 1.499 1.00 93.75 806 ILE A CA 1
ATOM 6202 C C . ILE A 1 806 ? -7.735 6.451 0.958 1.00 93.75 806 ILE A C 1
ATOM 6204 O O . ILE A 1 806 ? -8.764 6.631 1.612 1.00 93.75 806 ILE A O 1
ATOM 6208 N N . TYR A 1 807 ? -7.726 5.809 -0.201 1.00 94.94 807 TYR A N 1
ATOM 6209 C CA . TYR A 1 807 ? -8.893 5.188 -0.808 1.00 94.94 807 TYR A CA 1
ATOM 6210 C C . TYR A 1 807 ? -8.715 3.675 -0.887 1.00 94.94 807 TYR A C 1
ATOM 6212 O O . TYR A 1 807 ? -7.639 3.173 -1.194 1.00 94.94 807 TYR A O 1
ATOM 6220 N N . VAL A 1 808 ? -9.794 2.933 -0.663 1.00 94.81 808 VAL A N 1
ATOM 6221 C CA . VAL A 1 808 ? -9.882 1.519 -1.025 1.00 94.81 808 VAL A CA 1
ATOM 6222 C C . VAL A 1 808 ? -10.666 1.429 -2.327 1.00 94.81 808 VAL A C 1
ATOM 6224 O O . VAL A 1 808 ? -11.869 1.693 -2.353 1.00 94.81 808 VAL A O 1
ATOM 6227 N N . ALA A 1 809 ? -9.977 1.074 -3.407 1.00 94.88 809 ALA A N 1
ATOM 6228 C CA . ALA A 1 809 ? -10.574 0.802 -4.704 1.00 94.88 809 ALA A CA 1
ATOM 6229 C C . ALA A 1 809 ? -10.990 -0.674 -4.767 1.00 94.88 809 ALA A C 1
ATOM 6231 O O . ALA A 1 809 ? -10.167 -1.576 -4.613 1.00 94.88 809 ALA A O 1
ATOM 6232 N N . GLN A 1 810 ? -12.283 -0.916 -4.955 1.00 95.19 810 GLN A N 1
ATOM 6233 C CA . GLN A 1 810 ? -12.877 -2.238 -5.121 1.00 95.19 810 GLN A CA 1
ATOM 6234 C C . GLN A 1 810 ? -12.995 -2.539 -6.608 1.00 95.19 810 GLN A C 1
ATOM 6236 O O . GLN A 1 810 ? -13.636 -1.787 -7.344 1.00 95.19 810 GLN A O 1
ATOM 6241 N N . PHE A 1 811 ? -12.422 -3.653 -7.037 1.00 94.25 811 PHE A N 1
ATOM 6242 C CA . PHE A 1 811 ? -12.457 -4.136 -8.410 1.00 94.25 811 PHE A CA 1
ATOM 6243 C C . PHE A 1 811 ? -13.275 -5.430 -8.503 1.00 94.25 811 PHE A C 1
ATOM 6245 O O . PHE A 1 811 ? -13.808 -5.933 -7.512 1.00 94.25 811 PHE A O 1
ATOM 6252 N N . ALA A 1 812 ? -13.416 -5.978 -9.709 1.00 93.56 812 ALA A N 1
ATOM 6253 C CA . ALA A 1 812 ? -14.188 -7.194 -9.934 1.00 93.56 812 ALA A CA 1
ATOM 6254 C C . ALA A 1 812 ? -13.626 -8.431 -9.213 1.00 93.56 812 ALA A C 1
ATOM 6256 O O . ALA A 1 812 ? -14.406 -9.241 -8.710 1.00 93.56 812 ALA A O 1
ATOM 6257 N N . ASN A 1 813 ? -12.299 -8.540 -9.140 1.00 92.38 813 ASN A N 1
ATOM 6258 C CA . ASN A 1 813 ? -11.566 -9.717 -8.674 1.00 92.38 813 ASN A CA 1
ATOM 6259 C C . ASN A 1 813 ? -10.678 -9.434 -7.450 1.00 92.38 813 ASN A C 1
ATOM 6261 O O . ASN A 1 813 ? -9.823 -10.254 -7.121 1.00 92.38 813 ASN A O 1
ATOM 6265 N N . GLY A 1 814 ? -10.837 -8.287 -6.788 1.00 89.88 814 GLY A N 1
ATOM 6266 C CA . GLY A 1 814 ? -10.038 -7.923 -5.620 1.00 89.88 814 GLY A CA 1
ATOM 6267 C C . GLY A 1 814 ? -10.195 -6.459 -5.231 1.00 89.88 814 GLY A C 1
ATOM 6268 O O . GLY A 1 814 ? -11.039 -5.745 -5.768 1.00 89.88 814 GLY A O 1
ATOM 6269 N N . ALA A 1 815 ? -9.367 -6.003 -4.299 1.00 91.75 815 ALA A N 1
ATOM 6270 C CA . ALA A 1 815 ? -9.325 -4.613 -3.870 1.00 91.75 815 ALA A CA 1
ATOM 6271 C C . ALA A 1 815 ? -7.877 -4.146 -3.743 1.00 91.75 815 ALA A C 1
ATOM 6273 O O . ALA A 1 815 ? -6.985 -4.950 -3.477 1.00 91.75 815 ALA A O 1
ATOM 6274 N N . ALA A 1 816 ? -7.659 -2.846 -3.892 1.00 91.31 816 ALA A N 1
ATOM 6275 C CA . ALA A 1 816 ? -6.359 -2.233 -3.684 1.00 91.31 816 ALA A CA 1
ATOM 6276 C C . ALA A 1 816 ? -6.500 -0.934 -2.891 1.00 91.31 816 ALA A C 1
ATOM 6278 O O . ALA A 1 816 ? -7.420 -0.146 -3.117 1.00 91.31 816 ALA A O 1
ATOM 6279 N N . GLU A 1 817 ? -5.578 -0.713 -1.957 1.00 93.00 817 GLU A N 1
ATOM 6280 C CA . GLU A 1 817 ? -5.454 0.571 -1.277 1.00 93.00 817 GLU A CA 1
ATOM 6281 C C . GLU A 1 817 ? -4.606 1.517 -2.128 1.00 93.00 817 GLU A C 1
ATOM 6283 O O . GLU A 1 817 ? -3.511 1.160 -2.565 1.00 93.00 817 GLU A O 1
ATOM 6288 N N . TRP A 1 818 ? -5.126 2.718 -2.338 1.00 94.00 818 TRP A N 1
ATOM 6289 C CA . TRP A 1 818 ? -4.496 3.801 -3.073 1.00 94.00 818 TRP A CA 1
ATOM 6290 C C . TRP A 1 818 ? -4.342 5.006 -2.167 1.00 94.00 818 TRP A C 1
ATOM 6292 O O . TRP A 1 818 ? -5.210 5.294 -1.340 1.00 94.00 818 TRP A O 1
ATOM 6302 N N . ARG A 1 819 ? -3.241 5.730 -2.335 1.00 91.75 819 ARG A N 1
ATOM 6303 C CA . ARG A 1 819 ? -3.028 7.015 -1.674 1.00 91.75 819 ARG A CA 1
ATOM 6304 C C . ARG A 1 819 ? -2.817 8.075 -2.709 1.00 91.75 819 ARG A C 1
ATOM 6306 O O . ARG A 1 819 ? -1.982 7.875 -3.582 1.00 91.75 819 ARG A O 1
ATOM 6313 N N . ILE A 1 820 ? -3.541 9.175 -2.582 1.00 93.38 820 ILE A N 1
ATOM 6314 C CA . ILE A 1 820 ? -3.477 10.274 -3.533 1.00 93.38 820 ILE A CA 1
ATOM 6315 C C . ILE A 1 820 ? -3.410 11.610 -2.792 1.00 93.38 820 ILE A C 1
ATOM 6317 O O . ILE A 1 820 ? -4.224 11.900 -1.917 1.00 93.38 820 ILE A O 1
ATOM 6321 N N . GLY A 1 821 ? -2.392 12.404 -3.102 1.00 90.50 821 GLY A N 1
ATOM 6322 C CA . GLY A 1 821 ? -2.318 13.822 -2.766 1.00 90.50 821 GLY A CA 1
ATOM 6323 C C . GLY A 1 821 ? -2.680 14.628 -4.005 1.00 90.50 821 GLY A C 1
ATOM 6324 O O . GLY A 1 821 ? -2.161 14.340 -5.082 1.00 90.50 821 GLY A O 1
ATOM 6325 N N . VAL A 1 822 ? -3.578 15.601 -3.861 1.00 90.62 822 VAL A N 1
ATOM 6326 C CA . VAL A 1 822 ? -4.020 16.475 -4.955 1.00 90.62 822 VAL A CA 1
ATOM 6327 C C . VAL A 1 822 ? -3.956 17.922 -4.492 1.00 90.62 822 VAL A C 1
ATOM 6329 O O . VAL A 1 822 ? -4.407 18.240 -3.392 1.00 90.62 822 VAL A O 1
ATOM 6332 N N . ARG A 1 823 ? -3.431 18.799 -5.346 1.00 85.19 823 ARG A N 1
ATOM 6333 C CA . ARG A 1 823 ? -3.374 20.246 -5.130 1.00 85.19 823 ARG A CA 1
ATOM 6334 C C . ARG A 1 823 ? -3.616 20.958 -6.450 1.00 85.19 823 ARG A C 1
ATOM 6336 O O . ARG A 1 823 ? -2.976 20.626 -7.436 1.00 85.19 823 ARG A O 1
ATOM 6343 N N . ASN A 1 824 ? -4.535 21.923 -6.467 1.00 85.00 824 ASN A N 1
ATOM 6344 C CA . ASN A 1 824 ? -4.843 22.739 -7.650 1.00 85.00 824 ASN A CA 1
ATOM 6345 C C . ASN A 1 824 ? -5.119 21.919 -8.931 1.00 85.00 824 ASN A C 1
ATOM 6347 O O . ASN A 1 824 ? -4.785 22.351 -10.024 1.00 85.00 824 ASN A O 1
ATOM 6351 N N . GLY A 1 825 ? -5.721 20.730 -8.796 1.00 85.44 825 GLY A N 1
ATOM 6352 C CA . GLY A 1 825 ? -5.986 19.826 -9.926 1.00 85.44 825 GLY A CA 1
ATOM 6353 C C . GLY A 1 825 ? -4.815 18.920 -10.330 1.00 85.44 825 GLY A C 1
ATOM 6354 O O . GLY A 1 825 ? -4.999 18.056 -11.178 1.00 85.44 825 GLY A O 1
ATOM 6355 N N . THR A 1 826 ? -3.654 19.044 -9.686 1.00 89.94 826 THR A N 1
ATOM 6356 C CA . THR A 1 826 ? -2.451 18.246 -9.959 1.00 89.94 826 THR A CA 1
ATOM 6357 C C . THR A 1 826 ? -2.246 17.175 -8.887 1.00 89.94 826 THR A C 1
ATOM 6359 O O . THR A 1 826 ? -2.350 17.445 -7.687 1.00 89.94 826 THR A O 1
ATOM 6362 N N . ILE A 1 827 ? -1.929 15.946 -9.299 1.00 91.38 827 ILE A N 1
ATOM 6363 C CA . ILE A 1 827 ? -1.546 14.850 -8.405 1.00 91.38 827 ILE A CA 1
ATOM 6364 C C . ILE A 1 827 ? -0.116 15.093 -7.919 1.00 91.38 827 ILE A C 1
ATOM 6366 O O . ILE A 1 827 ? 0.839 15.016 -8.690 1.00 91.38 827 ILE A O 1
ATOM 6370 N N . THR A 1 828 ? 0.030 15.356 -6.623 1.00 86.12 828 THR A N 1
ATOM 6371 C CA . THR A 1 828 ? 1.319 15.640 -5.977 1.00 86.12 828 THR A CA 1
ATOM 6372 C C . THR A 1 828 ? 1.951 14.414 -5.333 1.00 86.12 828 THR A C 1
ATOM 6374 O O . THR A 1 828 ? 3.167 14.360 -5.172 1.00 86.12 828 THR A O 1
ATOM 6377 N N . LYS A 1 829 ? 1.139 13.413 -4.966 1.00 87.62 829 LYS A N 1
ATOM 6378 C CA . LYS A 1 829 ? 1.579 12.151 -4.350 1.00 87.62 829 LYS A CA 1
ATOM 6379 C C . LYS A 1 829 ? 0.685 11.017 -4.858 1.00 87.62 829 LYS A C 1
ATOM 6381 O O . LYS A 1 829 ? -0.535 11.165 -4.836 1.00 87.62 829 LYS A O 1
ATOM 6386 N N . ILE A 1 830 ? 1.256 9.878 -5.252 1.00 89.88 830 ILE A N 1
ATOM 6387 C CA . ILE A 1 830 ? 0.496 8.663 -5.594 1.00 89.88 830 ILE A CA 1
ATOM 6388 C C . ILE A 1 830 ? 1.206 7.422 -5.045 1.00 89.88 830 ILE A C 1
ATOM 6390 O O . ILE A 1 830 ? 2.433 7.334 -5.088 1.00 89.88 830 ILE A O 1
ATOM 6394 N N . ALA A 1 831 ? 0.454 6.464 -4.504 1.00 88.69 831 ALA A N 1
ATOM 6395 C CA . ALA A 1 831 ? 0.998 5.162 -4.122 1.00 88.69 831 ALA A CA 1
ATOM 6396 C C . ALA A 1 831 ? -0.060 4.051 -4.173 1.00 88.69 831 ALA A C 1
ATOM 6398 O O . ALA A 1 831 ? -1.187 4.247 -3.712 1.00 88.69 831 ALA A O 1
ATOM 6399 N N . LEU A 1 832 ? 0.350 2.871 -4.650 1.00 89.50 832 LEU A N 1
ATOM 6400 C CA . LEU A 1 832 ? -0.434 1.633 -4.684 1.00 89.50 832 LEU A CA 1
ATOM 6401 C C . LEU A 1 832 ? 0.048 0.637 -3.618 1.00 89.50 832 LEU A C 1
ATOM 6403 O O . LEU A 1 832 ? 1.246 0.391 -3.468 1.00 89.50 832 LEU A O 1
ATOM 6407 N N . GLY A 1 833 ? -0.899 0.015 -2.915 1.00 80.88 833 GLY A N 1
ATOM 6408 C CA . GLY A 1 833 ? -0.661 -1.066 -1.958 1.00 80.88 833 GLY A CA 1
ATOM 6409 C C . GLY A 1 833 ? -0.647 -0.581 -0.506 1.00 80.88 833 GLY A C 1
ATOM 6410 O O . GLY A 1 833 ? -0.846 0.606 -0.248 1.00 80.88 833 GLY A O 1
ATOM 6411 N N . PRO A 1 834 ? -0.457 -1.470 0.480 1.00 65.88 834 PRO A N 1
ATOM 6412 C CA . PRO A 1 834 ? -0.443 -1.101 1.900 1.00 65.88 834 PRO A CA 1
ATOM 6413 C C . PRO A 1 834 ? 0.696 -0.113 2.240 1.00 65.88 834 PRO A C 1
ATOM 6415 O O . PRO A 1 834 ? 1.783 -0.200 1.673 1.00 65.88 834 PRO A O 1
ATOM 6418 N N . ASN A 1 835 ? 0.450 0.842 3.152 1.00 51.94 835 ASN A N 1
ATOM 6419 C CA . ASN A 1 835 ? 1.460 1.792 3.648 1.00 51.94 835 ASN A CA 1
ATOM 6420 C C . ASN A 1 835 ? 2.004 1.348 4.995 1.00 51.94 835 ASN A C 1
ATOM 6422 O O . ASN A 1 835 ? 1.245 0.918 5.862 1.00 51.94 835 ASN A O 1
ATOM 6426 N N . PHE A 1 836 ? 3.298 1.625 5.146 1.00 41.72 836 PHE A N 1
ATOM 6427 C CA . PHE A 1 836 ? 3.974 2.396 6.200 1.00 41.72 836 PHE A CA 1
ATOM 6428 C C . PHE A 1 836 ? 3.248 2.670 7.524 1.00 41.72 836 PHE A C 1
ATOM 6430 O O . PHE A 1 836 ? 2.416 3.603 7.593 1.00 41.72 836 PHE A O 1
#

Foldseek 3Di:
DVVLLVLLLVLLVVLVVVLVVVCVVVVPPFLQLVLLSLLLSLVLSVCQSVLLVPDAPADDDDDPDDDDDDDDDDDDDDDDDDDDDDDDDDDDDDDPDPDPPDPPPPVVVVVVVVLCVQLVVLVVVVVVLLVLVVVQQVVWAFDPDDDPFGETEGCQWLAWDADQRYIYGYPCLVVDDPLLNLLSCLLNNLCNVVRLNVSLVSLSNSCSSPVVRVVSVVSSVSSVLSSNLRSNLRSCVRSVDLVVSLVSLVVRLVRDGDPSPPDDDDNVVSVVSSVCSVPDPDRRDDDDPVVSVVSSVVSVVVSVVSSHDHDDDDDDDDPPDDDDPDDPADAQPWKWWWWDQDDWKIWIWTDDPPWIWIDIFQGFIGTWDQDPVQKTWDFDLFFIWIWRNVCSVVDQWTFTQGPNDTTIIGTQDIPPDAADDADDPVLVAAWWAPDLLKIWGWDDDPSWIWIDMQLDDIFTWDDSYRQWTDTSNFWIWGFGADPVRGRFWIWIAGSRRGTTITGTDHPVSNVLSNVQSVVQLVVQLVQQQVQPADPCQVVQVLVQLVCLLVLHGPCVLEDPVASVVCVVCSVVSNVQSVLQADWDDKDWAGAFLSRWTWIWTHGPQFIKIKTFDADPVRGTHDIDIFTAFHQDQWFKDDPVCLQVQAADPRHHKHKAKEFEQDQAKKWKFWQYRNSDTRTRGIHHHLDMRMDIDGAQRKMFIGGPVRHTLIITGDDNLRSYYYHDPVSNDDDGDDDDQDFDADVCLVVLVVLQLVCLLVVHGDLVQEDPNGSVVCSVSSSSSNSNDVSLAAFDDKAFDGADSNRWTWIWTHGPSHIKIWTFDHDPSHTSDIGIHDDD

pLDDT: mean 79.34, std 17.28, range [22.41, 97.0]

Radius of gyration: 36.78 Å; chains: 1; bounding box: 101×80×97 Å

Sequence (836 aa):
MIAALAEAALRSFALGGVVWIGLRLFRVRNPHIHMTAWVVVLLASVAMPVVMHWPTLTIDRLPLSVPVPDESWPTNISMLERPQPSLPIAPDATIAATRKAGISINWWMVATVVYVGIASLLLLRLAIGLCLTWRLARAAKPVKGMIDADVRVSRDVGGPVTFGSTILVPPQFFGWDAKKRLAVLAHEGAHVANRDFYVLLLASLNRVMFWFSPFSWWQLARLAELAEIISDARAIEMIDDRLSYAEILLDVASVKPRPMELAMAQVSTVRARVERIIAAAAMPVAVGWRKRLWITAAIVPVVIVSAGMIAYRTPDPVPAGADLGQAPAEHYHPFVNFYAMGPASVFAIFREGDEIYGQLTGQRRLRMTVASDGTASYAASFGEITFPVDAERRSSELMLHMNGRDVRAARIAEMPTPAADPVSLDQYVGWYRVAPNRVLTVRRDGDRLQVQETGQGRSLALAEGLDAFSLHGDRLLIFLRDDAAKVSRVLVHSAVSGARLAQRIDAAAAQAIEADFARRLAEVPDRFREQVPAAGSKEIILTGIEDLRRGTPNYDRMSAPLAAAIRGRLDELRATFAALGPIESIFFRGVGPGGYDIYGAKFENGTAEFRVLLEPDGKAGDVTFRPDGNDELGGIVSCAEEVSVRARAGTSPIRIMLYNETEDDIQVFNLDANGERRAHSVVRSDMTWVALTTVNSPWVIADKSGKCMEVLVPGRQTRFHNVEALSLVARPGRAARRAVPIANGEAMLRQYLEGIAKGQPDYDHMTTEVANITRAQLPFDQAILARLGALRAVSFRGVTALDSDIYVAQFANGAAEWRIGVRNGTITKIALGPNF

Secondary structure (DSSP, 8-state):
-HHHHHHHHHHHHHHHHHHHHHHHHTT---HHHHHHHHHHHHHHHHHHHHHTTS-----------PPPPP--------------PPPPPPP---------------HHHHHHHHHHHHHHHHHHHHHHHHHHHHHHHHHSEE--SS-SSEEEE-TT-SS-EEETTEEEE-GGGGGS-HHHHHHHHHHHHHHHHHTHHHHHHHHHHHHHHTTT-HHHHHHHHHHHHHHHHHHHHHHHHHHT-HHHHHHHHHHHHTSPPPTT-TTT--GGGHHHHHHHHHH-SSPPPPPPHHHHHHHHHHHHHHHHHHH------PPPPPPS-----PPPPPP---EEEEEE-SSS-EEEEEEETTEEEEEETTS--EEPEE-TTSEEEEEETTEEEEEEHHHHHH-SEEEEEETTEEEEEEEEEEESPP--S---GGGT-EEEEEETTEEEEEEEETTEEEEEETTS-EEEEEE-SSSEEEETTTEEEEEEE-TTS-EEEEEEEETTTEEEEEEEE-HHHHHHHHHHHHHHHHHHHHHHHHT-PPTTHHHHHHHHHHHHHHT---GGGB-HHHHHHHHTTHHHHHHHHHHH-SEEEEEEEEE-TTSPEEEEEEETTEEEEEEEEE-TTS-EEEEEEEEEE-S---EEE-GGGGGG--PPSS--EEEEEEEE-SSS-EEEEEE-TT--EEEEEEE-TTEEEEEEEETT--EEEEETTS-EEEEEE-STTTSEEEE-GGGGS--SSPPPPP-SPPTTHHHHHHHHHHHHHHT----TTB-HHHHHHHHHHHHHHHHHHHHH-SEEEEEEEEE-TTSPEEEEEEESS-EEEEEEEEETTEEEEEEES---